Protein AF-0000000085150286 (afdb_homodimer)

Nearest PDB structures (foldseek):
  6x2l-assembly1_A  TM=8.738E-01  e=2.230E-13  Homo sapiens
  8oui-assembly1_A  TM=8.449E-01  e=4.323E-13  Homo sapiens
  8oui-assembly1_B  TM=8.282E-01  e=1.089E-11  Homo sapiens
  2nwl-assembly1_B  TM=5.508E-01  e=4.568E-12  Pyrococcus horikoshii
  7awq-assembly1_A  TM=5.172E-01  e=5.390E-12  Homo sapiens

Foldseek 3Di:
DVVLVVLCVLLVLQLVLQVVLLVLLAVPVVVLLVLQVLLVVLVVLCQQLLLLLLLLQLLLLLLVLLLCCLLPPLSVLLQVLQLVLQLVLLLLLLVLCVVPPLCVQAAQDDPDDLPQPPDPDPVDQLQADPDPVVSVHLLRVNVSSNVSNVNSNVLNVVPPVSVVVSVVSVVVNVVSLVSVVVSSVCSSSNLSSLSSNSSNPGDPVVVSSLVSLLVSLVVSLVCCLVVVLQVLLCLQPNPLSSVLLVVQLVQLLVVLLSNLALVSSLVSLLVSLVSSVAQNVLSVPNSVSLSQRRQNLQLNLQSSLLSNNCVNNVHDCDPVNSVVSSVLSNVLSRRLSVGVVSQLSSLSSSCSSSVHDPSCSSVSSSSCSVCSSSSRSSSNSVSSSSSSNSCRVQDRPDDRPDPPPPPPD/DVVLCVLCVLLVLQLVLQVVLLVLLAVPVVVLQVLQVLLVVLVVLCQQLLLLLLLLQLLLLLLVLLLCCLVPPLSVLLQVLQLVLQLVLLLLLLVLCVVPPLCVQAAQDDPDDLPQPPPPDPVPQQQADPDPVVSRGLLRVNVSSVVSNVNSNVLNVVPPVSVVVSVVSVVVNVVSLVSVVVSSVCSSSNLSSLSSNSSNPGDPCVVSSLVSLLVSLVVSLVCCLVVVLQVLLCLQPNPLSSVLLVVQLVQLLVVLLSNLALVSSLVSLLVSLVSSVAANVLSVPNSVQLSQRRQNLQLNLQSSLLSNNCVRNVHDCDPVNSVVSSVLSNCLSRRLRVGVVSQLSSLSSSCSSSVHDPSCSSVSSSSCSVCSSSSRSSSNSVSSSSSSNSCRVQDRPDDSPDPPPVPPD

Sequence (818 aa):
MLSSLRAYRSSIILLSALLLGGLFGGLFPEWAIKLKPIGQIFLNLLFMIIVPLVAVSVMSSIAHMTDLKKLGAILVSIMAVSIVMAIIPSVGVVLLALAYDPAQGVTLDLANTVDAASGSMDFVSLLTTNDFVGLLSKSNILALIIMSVIGGVAIGQSGEDGQRVGRMLDSLNTVIMKVISILMYVAPIGLGAYFAATMASQDTELMGTFARAVGLFFVAMAIYLTLGSTLYAWIGGGAQGVKRFWQHMLEPAVTALGTSSSLATLPVTIRSAAKMGLNEQIAEISLPLLVNLNKGGAAAITALKIVFIYSLLGLDFTTDVFMLTILISVLSAFVIGGVPGGAFLGEIFIVTTLGLPMEVIPILVVIGAITDAASTVVNVVHDLTATQIIERINGKNYIVATPTSRLQEMLSSLRAYRSSIILLSALLLGGLFGGLFPEWAIKLKPIGQIFLNLLFMIIVPLVAVSVMSSIAHMTDLKKLGAILVSIMAVSIVMAIIPSVGVVLLALAYDPAQGVTLDLANTVDAASGSMDFVSLLTTNDFVGLLSKSNILALIIMSVIGGVAIGQSGEDGQRVGRMLDSLNTVIMKVISILMYVAPIGLGAYFAATMASQDTELMGTFARAVGLFFVAMAIYLTLGSTLYAWIGGGAQGVKRFWQHMLEPAVTALGTSSSLATLPVTIRSAAKMGLNEQIAEISLPLLVNLNKGGAAAITALKIVFIYSLLGLDFTTDVFMLTILISVLSAFVIGGVPGGAFLGEIFIVTTLGLPMEVIPILVVIGAITDAASTVVNVVHDLTATQIIERINGKNYIVATPTSRLQE

Radius of gyration: 31.16 Å; Cα contacts (8 Å, |Δi|>4): 1294; chains: 2; bounding box: 70×87×64 Å

Structure (mmCIF, N/CA/C/O backbone):
data_AF-0000000085150286-model_v1
#
loop_
_entity.id
_entity.type
_entity.pdbx_description
1 polymer 'Sodium:dicarboxylate symporter'
#
loop_
_atom_site.group_PDB
_atom_site.id
_atom_site.type_symbol
_atom_site.label_atom_id
_atom_site.label_alt_id
_atom_site.label_comp_id
_atom_site.label_asym_id
_atom_site.label_entity_id
_atom_site.label_seq_id
_atom_site.pdbx_PDB_ins_code
_atom_site.Cartn_x
_atom_site.Cartn_y
_atom_site.Cartn_z
_atom_site.occupancy
_atom_site.B_iso_or_equiv
_atom_site.auth_seq_id
_atom_site.auth_comp_id
_atom_site.auth_asym_id
_atom_site.auth_atom_id
_atom_site.pdbx_PDB_model_num
ATOM 1 N N . MET A 1 1 ? -17.641 32.125 29.594 1 39.5 1 MET A N 1
ATOM 2 C CA . MET A 1 1 ? -16.203 32.438 29.578 1 39.5 1 MET A CA 1
ATOM 3 C C . MET A 1 1 ? -15.391 31.25 30.047 1 39.5 1 MET A C 1
ATOM 5 O O . MET A 1 1 ? -14.352 30.938 29.469 1 39.5 1 MET A O 1
ATOM 9 N N . LEU A 1 2 ? -15.953 30.609 31.156 1 46.12 2 LEU A N 1
ATOM 10 C CA . LEU A 1 2 ? -15.258 29.5 31.797 1 46.12 2 LEU A CA 1
ATOM 11 C C . LEU A 1 2 ? -15.328 28.234 30.938 1 46.12 2 LEU A C 1
ATOM 13 O O . LEU A 1 2 ? -14.375 27.453 30.891 1 46.12 2 LEU A O 1
ATOM 17 N N . SER A 1 3 ? -16.484 28.141 30.312 1 50.03 3 SER A N 1
ATOM 18 C CA . SER A 1 3 ? -16.672 26.953 29.484 1 50.03 3 SER A CA 1
ATOM 19 C C . SER A 1 3 ? -15.758 26.969 28.266 1 50.03 3 SER A C 1
ATOM 21 O O . SER A 1 3 ? -15.203 25.938 27.891 1 50.03 3 SER A O 1
ATOM 23 N N . SER A 1 4 ? -15.57 28.172 27.703 1 55.88 4 SER A N 1
ATOM 24 C CA . SER A 1 4 ? -14.641 28.344 26.594 1 55.88 4 SER A CA 1
ATOM 25 C C . SER A 1 4 ? -13.203 28.062 27.016 1 55.88 4 SER A C 1
ATOM 27 O O . SER A 1 4 ? -12.438 27.469 26.266 1 55.88 4 SER A O 1
ATOM 29 N N . LEU A 1 5 ? -12.977 28.453 28.219 1 59.66 5 LEU A N 1
ATOM 30 C CA . LEU A 1 5 ? -11.617 28.266 28.703 1 59.66 5 LEU A CA 1
ATOM 31 C C . LEU A 1 5 ? -11.32 26.781 28.891 1 59.66 5 LEU A C 1
ATOM 33 O O . LEU A 1 5 ? -10.164 26.344 28.75 1 59.66 5 LEU A O 1
ATOM 37 N N . ARG A 1 6 ? -12.281 26.047 29.172 1 61.69 6 ARG A N 1
ATOM 38 C CA . ARG A 1 6 ? -12.102 24.609 29.359 1 61.69 6 ARG A CA 1
ATOM 39 C C . ARG A 1 6 ? -11.695 23.938 28.047 1 61.69 6 ARG A C 1
ATOM 41 O O . ARG A 1 6 ? -10.875 23.016 28.047 1 61.69 6 ARG A O 1
ATOM 48 N N . ALA A 1 7 ? -12.188 24.656 27.062 1 69.06 7 ALA A N 1
ATOM 49 C CA . ALA A 1 7 ? -11.883 24.109 25.734 1 69.06 7 ALA A CA 1
ATOM 50 C C . ALA A 1 7 ? -10.438 24.406 25.344 1 69.06 7 ALA A C 1
ATOM 52 O O . ALA A 1 7 ? -9.82 23.625 24.609 1 69.06 7 ALA A O 1
ATOM 53 N N . TYR A 1 8 ? -9.891 25.438 25.969 1 73.94 8 TYR A N 1
ATOM 54 C CA . TYR A 1 8 ? -8.547 25.875 25.609 1 73.94 8 TYR A CA 1
ATOM 55 C C . TYR A 1 8 ? -7.527 25.453 26.656 1 73.94 8 TYR A C 1
ATOM 57 O O . TYR A 1 8 ? -6.332 25.703 26.516 1 73.94 8 TYR A O 1
ATOM 65 N N . ARG A 1 9 ? -7.93 24.859 27.656 1 78.31 9 ARG A N 1
ATOM 66 C CA . ARG A 1 9 ? -7.066 24.562 28.797 1 78.31 9 ARG A CA 1
ATOM 67 C C . ARG A 1 9 ? -5.824 23.797 28.359 1 78.31 9 ARG A C 1
ATOM 69 O O . ARG A 1 9 ? -4.703 24.172 28.703 1 78.31 9 ARG A O 1
ATOM 76 N N . SER A 1 10 ? -6.027 22.766 27.641 1 77.94 10 SER A N 1
ATOM 77 C CA . SER A 1 10 ? -4.895 21.938 27.203 1 77.94 10 SER A CA 1
ATOM 78 C C . SER A 1 10 ? -3.936 22.75 26.328 1 77.94 10 SER A C 1
ATOM 80 O O . SER A 1 10 ? -2.717 22.641 26.484 1 77.94 10 SER A O 1
ATOM 82 N N . SER A 1 11 ? -4.473 23.531 25.453 1 78.44 11 SER A N 1
ATOM 83 C CA . SER A 1 11 ? -3.645 24.328 24.562 1 78.44 11 SER A CA 1
ATOM 84 C C . SER A 1 11 ? -2.879 25.391 25.328 1 78.44 11 SER A C 1
ATOM 86 O O . SER A 1 11 ? -1.709 25.656 25.047 1 78.44 11 SER A O 1
ATOM 88 N N . ILE A 1 12 ? -3.547 26 26.281 1 84.94 12 ILE A N 1
ATOM 89 C CA . ILE A 1 12 ? -2.918 27.031 27.078 1 84.94 12 ILE A CA 1
ATOM 90 C C . ILE A 1 12 ? -1.789 26.438 27.922 1 84.94 12 ILE A C 1
ATOM 92 O O . ILE A 1 12 ? -0.708 27.016 28.031 1 84.94 12 ILE A O 1
ATOM 96 N N . ILE A 1 13 ? -2.078 25.312 28.453 1 87.19 13 ILE A N 1
ATOM 97 C CA . ILE A 1 13 ? -1.061 24.641 29.25 1 87.19 13 ILE A CA 1
ATOM 98 C C . ILE A 1 13 ? 0.147 24.312 28.375 1 87.19 13 ILE A C 1
ATOM 100 O O . ILE A 1 13 ? 1.29 24.562 28.766 1 87.19 13 ILE A O 1
ATOM 104 N N . LEU A 1 14 ? -0.118 23.812 27.234 1 85.75 14 LEU A N 1
ATOM 105 C CA . LEU A 1 14 ? 0.96 23.453 26.312 1 85.75 14 LEU A CA 1
ATOM 106 C C . LEU A 1 14 ? 1.746 24.703 25.906 1 85.75 14 LEU A C 1
ATOM 108 O O . LEU A 1 14 ? 2.979 24.688 25.906 1 85.75 14 LEU A O 1
ATOM 112 N N . LEU A 1 15 ? 1.05 25.719 25.547 1 86.38 15 LEU A N 1
ATOM 113 C CA . LEU A 1 15 ? 1.698 26.953 25.109 1 86.38 15 LEU A CA 1
ATOM 114 C C . LEU A 1 15 ? 2.516 27.562 26.25 1 86.38 15 LEU A C 1
ATOM 116 O O . LEU A 1 15 ? 3.625 28.062 26.016 1 86.38 15 LEU A O 1
ATOM 120 N N . SER A 1 16 ? 1.929 27.516 27.359 1 90.5 16 SER A N 1
ATOM 121 C CA . SER A 1 16 ? 2.652 28.047 28.516 1 90.5 16 SER A CA 1
ATOM 122 C C . SER A 1 16 ? 3.922 27.234 28.781 1 90.5 16 SER A C 1
ATOM 124 O O . SER A 1 16 ? 4.969 27.812 29.094 1 90.5 16 SER A O 1
ATOM 126 N N . ALA A 1 17 ? 3.783 25.984 28.688 1 91.56 17 ALA A N 1
ATOM 127 C CA . ALA A 1 17 ? 4.945 25.125 28.891 1 91.56 17 ALA A CA 1
ATOM 128 C C . ALA A 1 17 ? 6.035 25.422 27.859 1 91.56 17 ALA A C 1
ATOM 130 O O . ALA A 1 17 ? 7.219 25.453 28.203 1 91.56 17 ALA A O 1
ATOM 131 N N . LEU A 1 18 ? 5.672 25.641 26.688 1 88.88 18 LEU A N 1
ATOM 132 C CA . LEU A 1 18 ? 6.625 25.938 25.625 1 88.88 18 LEU A CA 1
ATOM 133 C C . LEU A 1 18 ? 7.266 27.312 25.844 1 88.88 18 LEU A C 1
ATOM 135 O O . LEU A 1 18 ? 8.477 27.469 25.672 1 88.88 18 LEU A O 1
ATOM 139 N N . LEU A 1 19 ? 6.445 28.25 26.203 1 88.44 19 LEU A N 1
ATOM 140 C CA . LEU A 1 19 ? 6.965 29.594 26.453 1 88.44 19 LEU A CA 1
ATOM 141 C C . LEU A 1 19 ? 7.918 29.594 27.641 1 88.44 19 LEU A C 1
ATOM 143 O O . LEU A 1 19 ? 8.992 30.188 27.594 1 88.44 19 LEU A O 1
ATOM 147 N N . LEU A 1 20 ? 7.496 28.938 28.688 1 92.69 20 LEU A N 1
ATOM 148 C CA . LEU A 1 20 ? 8.359 28.828 29.859 1 92.69 20 LEU A CA 1
ATOM 149 C C . LEU A 1 20 ? 9.641 28.078 29.531 1 92.69 20 LEU A C 1
ATOM 151 O O . LEU A 1 20 ? 10.719 28.453 30 1 92.69 20 LEU A O 1
ATOM 155 N N . GLY A 1 21 ? 9.5 27.016 28.828 1 91.38 21 GLY A N 1
ATOM 156 C CA . GLY A 1 21 ? 10.688 26.297 28.375 1 91.38 21 GLY A CA 1
ATOM 157 C C . GLY A 1 21 ? 11.625 27.156 27.547 1 91.38 21 GLY A C 1
ATOM 158 O O . GLY A 1 21 ? 12.836 27.172 27.797 1 91.38 21 GLY A O 1
ATOM 159 N N . GLY A 1 22 ? 11.07 27.844 26.594 1 89.06 22 GLY A N 1
ATOM 160 C CA . GLY A 1 22 ? 11.875 28.75 25.781 1 89.06 22 GLY A CA 1
ATOM 161 C C . GLY A 1 22 ? 12.586 29.812 26.609 1 89.06 22 GLY A C 1
ATOM 162 O O . GLY A 1 22 ? 13.773 30.078 26.406 1 89.06 22 GLY A O 1
ATOM 163 N N . LEU A 1 23 ? 11.867 30.391 27.516 1 90.62 23 LEU A N 1
ATOM 164 C CA . LEU A 1 23 ? 12.453 31.391 28.391 1 90.62 23 LEU A CA 1
ATOM 165 C C . LEU A 1 23 ? 13.555 30.766 29.25 1 90.62 23 LEU A C 1
ATOM 167 O O . LEU A 1 23 ? 14.609 31.375 29.438 1 90.62 23 LEU A O 1
ATOM 171 N N . PHE A 1 24 ? 13.281 29.641 29.781 1 92.25 24 PHE A N 1
ATOM 172 C CA . PHE A 1 24 ? 14.266 28.938 30.594 1 92.25 24 PHE A CA 1
ATOM 173 C C . PHE A 1 24 ? 15.523 28.641 29.797 1 92.25 24 PHE A C 1
ATOM 175 O O . PHE A 1 24 ? 16.641 28.766 30.297 1 92.25 24 PHE A O 1
ATOM 182 N N . GLY A 1 25 ? 15.359 28.188 28.609 1 91.56 25 GLY A N 1
ATOM 183 C CA . GLY A 1 25 ? 16.5 27.922 27.734 1 91.56 25 GLY A CA 1
ATOM 184 C C . GLY A 1 25 ? 17.344 29.156 27.469 1 91.56 25 GLY A C 1
ATOM 185 O O . GLY A 1 25 ? 18.578 29.078 27.5 1 91.56 25 GLY A O 1
ATOM 186 N N . GLY A 1 26 ? 16.703 30.281 27.219 1 87.88 26 GLY A N 1
ATOM 187 C CA . GLY A 1 26 ? 17.422 31.516 26.984 1 87.88 26 GLY A CA 1
ATOM 188 C C . GLY A 1 26 ? 18.109 32.062 28.219 1 87.88 26 GLY A C 1
ATOM 189 O O . GLY A 1 26 ? 19.234 32.562 28.141 1 87.88 26 GLY A O 1
ATOM 190 N N . LEU A 1 27 ? 17.484 31.922 29.406 1 91.75 27 LEU A N 1
ATOM 191 C CA . LEU A 1 27 ? 17.984 32.5 30.641 1 91.75 27 LEU A CA 1
ATOM 192 C C . LEU A 1 27 ? 19 31.594 31.312 1 91.75 27 LEU A C 1
ATOM 194 O O . LEU A 1 27 ? 19.953 32.062 31.953 1 91.75 27 LEU A O 1
ATOM 198 N N . PHE A 1 28 ? 18.781 30.281 31.234 1 93.38 28 PHE A N 1
ATOM 199 C CA . PHE A 1 28 ? 19.656 29.297 31.891 1 93.38 28 PHE A CA 1
ATOM 200 C C . PHE A 1 28 ? 20.078 28.219 30.906 1 93.38 28 PHE A C 1
ATOM 202 O O . PHE A 1 28 ? 19.766 27.031 31.094 1 93.38 28 PHE A O 1
ATOM 209 N N . PRO A 1 29 ? 20.875 28.516 29.984 1 92.06 29 PRO A N 1
ATOM 210 C CA . PRO A 1 29 ? 21.234 27.594 28.891 1 92.06 29 PRO A CA 1
ATOM 211 C C . PRO A 1 29 ? 21.922 26.328 29.406 1 92.06 29 PRO A C 1
ATOM 213 O O . PRO A 1 29 ? 21.641 25.234 28.906 1 92.06 29 PRO A O 1
ATOM 216 N N . GLU A 1 30 ? 22.781 26.359 30.406 1 93.38 30 GLU A N 1
ATOM 217 C CA . GLU A 1 30 ? 23.531 25.203 30.906 1 93.38 30 GLU A CA 1
ATOM 218 C C . GLU A 1 30 ? 22.594 24.172 31.531 1 93.38 30 GLU A C 1
ATOM 220 O O . GLU A 1 30 ? 22.797 22.969 31.375 1 93.38 30 GLU A O 1
ATOM 225 N N . TRP A 1 31 ? 21.562 24.641 32.156 1 94.44 31 TRP A N 1
ATOM 226 C CA . TRP A 1 31 ? 20.609 23.75 32.781 1 94.44 31 TRP A CA 1
ATOM 227 C C . TRP A 1 31 ? 19.594 23.234 31.766 1 94.44 31 TRP A C 1
ATOM 229 O O . TRP A 1 31 ? 19.141 22.094 31.859 1 94.44 31 TRP A O 1
ATOM 239 N N . ALA A 1 32 ? 19.297 24.062 30.875 1 94.25 32 ALA A N 1
ATOM 240 C CA . ALA A 1 32 ? 18.266 23.734 29.891 1 94.25 32 ALA A CA 1
ATOM 241 C C . ALA A 1 32 ? 18.719 22.594 28.984 1 94.25 32 ALA A C 1
ATOM 243 O O . ALA A 1 32 ? 17.906 21.734 28.609 1 94.25 32 ALA A O 1
ATOM 244 N N . ILE A 1 33 ? 20 22.547 28.688 1 92.38 33 ILE A N 1
ATOM 245 C CA . ILE A 1 33 ? 20.531 21.531 27.797 1 92.38 33 ILE A CA 1
ATOM 246 C C . ILE A 1 33 ? 20.375 20.156 28.422 1 92.38 33 ILE A C 1
ATOM 248 O O . ILE A 1 33 ? 20.141 19.156 27.734 1 92.38 33 ILE A O 1
ATOM 252 N N . LYS A 1 34 ? 20.328 20.094 29.734 1 94.5 34 LYS A N 1
ATOM 253 C CA . LYS A 1 34 ? 20.234 18.844 30.469 1 94.5 34 LYS A CA 1
ATOM 254 C C . LYS A 1 34 ? 18.812 18.266 30.391 1 94.5 34 LYS A C 1
ATOM 256 O O . LYS A 1 34 ? 18.609 17.094 30.688 1 94.5 34 LYS A O 1
ATOM 261 N N . LEU A 1 35 ? 17.906 19 29.938 1 94.88 35 LEU A N 1
ATOM 262 C CA . LEU A 1 35 ? 16.516 18.578 29.859 1 94.88 35 LEU A CA 1
ATOM 263 C C . LEU A 1 35 ? 16.25 17.875 28.531 1 94.88 35 LEU A C 1
ATOM 265 O O . LEU A 1 35 ? 15.172 17.281 28.344 1 94.88 35 LEU A O 1
ATOM 269 N N . LYS A 1 36 ? 17.234 17.781 27.672 1 92.06 36 LYS A N 1
ATOM 270 C CA . LYS A 1 36 ? 17.062 17.266 26.312 1 92.06 36 LYS A CA 1
ATOM 271 C C . LYS A 1 36 ? 16.578 15.82 26.328 1 92.06 36 LYS A C 1
ATOM 273 O O . LYS A 1 36 ? 15.672 15.461 25.578 1 92.06 36 LYS A O 1
ATOM 278 N N . PRO A 1 37 ? 17.125 14.953 27.266 1 95.12 37 PRO A N 1
ATOM 279 C CA . PRO A 1 37 ? 16.672 13.562 27.25 1 95.12 37 PRO A CA 1
ATOM 280 C C . PRO A 1 37 ? 15.18 13.438 27.562 1 95.12 37 PRO A C 1
ATOM 282 O O . PRO A 1 37 ? 14.508 12.57 27 1 95.12 37 PRO A O 1
ATOM 285 N N . ILE A 1 38 ? 14.672 14.266 28.422 1 95.19 38 ILE A N 1
ATOM 286 C CA . ILE A 1 38 ? 13.258 14.234 28.75 1 95.19 38 ILE A CA 1
ATOM 287 C C . ILE A 1 38 ? 12.422 14.578 27.516 1 95.19 38 ILE A C 1
ATOM 289 O O . ILE A 1 38 ? 11.445 13.898 27.219 1 95.19 38 ILE A O 1
ATOM 293 N N . GLY A 1 39 ? 12.867 15.578 26.828 1 92.88 39 GLY A N 1
ATOM 294 C CA . GLY A 1 39 ? 12.188 15.961 25.609 1 92.88 39 GLY A CA 1
ATOM 295 C C . GLY A 1 39 ? 12.297 14.922 24.5 1 92.88 39 GLY A C 1
ATOM 296 O O . GLY A 1 39 ? 11.328 14.648 23.797 1 92.88 39 GLY A O 1
ATOM 297 N N . GLN A 1 40 ? 13.461 14.305 24.438 1 92.56 40 GLN A N 1
ATOM 298 C CA . GLN A 1 40 ? 13.703 13.297 23.406 1 92.56 40 GLN A CA 1
ATOM 299 C C . GLN A 1 40 ? 12.852 12.055 23.641 1 92.56 40 GLN A C 1
ATOM 301 O O . GLN A 1 40 ? 12.359 11.445 22.688 1 92.56 40 GLN A O 1
ATOM 306 N N . ILE A 1 41 ? 12.695 11.664 24.859 1 95.06 41 ILE A N 1
ATOM 307 C CA . ILE A 1 41 ? 11.852 10.516 25.188 1 95.06 41 ILE A CA 1
ATOM 308 C C . ILE A 1 41 ? 10.422 10.773 24.734 1 95.06 41 ILE A C 1
ATOM 310 O O . ILE A 1 41 ? 9.797 9.914 24.109 1 95.06 41 ILE A O 1
ATOM 314 N N . PHE A 1 42 ? 9.961 11.938 25.016 1 91.56 42 PHE A N 1
ATOM 315 C CA . PHE A 1 42 ? 8.594 12.266 24.609 1 91.56 42 PHE A CA 1
ATOM 316 C C . PHE A 1 42 ? 8.453 12.234 23.094 1 91.56 42 PHE A C 1
ATOM 318 O O . PHE A 1 42 ? 7.496 11.664 22.578 1 91.56 42 PHE A O 1
ATOM 325 N N . LEU A 1 43 ? 9.383 12.781 22.375 1 88.88 43 LEU A N 1
ATOM 326 C CA . LEU A 1 43 ? 9.328 12.773 20.922 1 88.88 43 LEU A CA 1
ATOM 327 C C . LEU A 1 43 ? 9.367 11.344 20.375 1 88.88 43 LEU A C 1
ATOM 329 O O . LEU A 1 43 ? 8.641 11.008 19.438 1 88.88 43 LEU A O 1
ATOM 333 N N . ASN A 1 44 ? 10.219 10.562 21.062 1 91.88 44 ASN A N 1
ATOM 334 C CA . ASN A 1 44 ? 10.328 9.172 20.609 1 91.88 44 ASN A CA 1
ATOM 335 C C . ASN A 1 44 ? 9.023 8.414 20.812 1 91.88 44 ASN A C 1
ATOM 337 O O . ASN A 1 44 ? 8.656 7.574 19.984 1 91.88 44 ASN A O 1
ATOM 341 N N . LEU A 1 45 ? 8.398 8.664 21.891 1 91.12 45 LEU A N 1
ATOM 342 C CA . LEU A 1 45 ? 7.102 8.031 22.125 1 91.12 45 LEU A CA 1
ATOM 343 C C . LEU A 1 45 ? 6.125 8.367 21 1 91.12 45 LEU A C 1
ATOM 345 O O . LEU A 1 45 ? 5.379 7.504 20.547 1 91.12 45 LEU A O 1
ATOM 349 N N . LEU A 1 46 ? 6.172 9.531 20.516 1 87.12 46 LEU A N 1
ATOM 350 C CA . LEU A 1 46 ? 5.293 9.945 19.438 1 87.12 46 LEU A CA 1
ATOM 351 C C . LEU A 1 46 ? 5.711 9.297 18.109 1 87.12 46 LEU A C 1
ATOM 353 O O . LEU A 1 46 ? 4.855 8.891 17.328 1 87.12 46 LEU A O 1
ATOM 357 N N . PHE A 1 47 ? 7.004 9.234 17.938 1 89.38 47 PHE A N 1
ATOM 358 C CA . PHE A 1 47 ? 7.516 8.609 16.719 1 89.38 47 PHE A CA 1
ATOM 359 C C . PHE A 1 47 ? 7.125 7.137 16.656 1 89.38 47 PHE A C 1
ATOM 361 O O . PHE A 1 47 ? 6.859 6.598 15.586 1 89.38 47 PHE A O 1
ATOM 368 N N . MET A 1 48 ? 7.023 6.535 17.828 1 92.19 48 MET A N 1
ATOM 369 C CA . MET A 1 48 ? 6.73 5.105 17.891 1 92.19 48 MET A CA 1
ATOM 370 C C . MET A 1 48 ? 5.285 4.824 17.5 1 92.19 48 MET A C 1
ATOM 372 O O . MET A 1 48 ? 4.965 3.727 17.047 1 92.19 48 MET A O 1
ATOM 376 N N . ILE A 1 49 ? 4.453 5.754 17.531 1 90.31 49 ILE A N 1
ATOM 377 C CA . ILE A 1 49 ? 3.041 5.477 17.297 1 90.31 49 ILE A CA 1
ATOM 378 C C . ILE A 1 49 ? 2.605 6.07 15.969 1 90.31 49 ILE A C 1
ATOM 380 O O . ILE A 1 49 ? 1.527 5.754 15.461 1 90.31 49 ILE A O 1
ATOM 384 N N . ILE A 1 50 ? 3.406 6.852 15.312 1 87.75 50 ILE A N 1
ATOM 385 C CA . ILE A 1 50 ? 2.971 7.676 14.188 1 87.75 50 ILE A CA 1
ATOM 386 C C . ILE A 1 50 ? 2.596 6.785 13.008 1 87.75 50 ILE A C 1
ATOM 388 O O . ILE A 1 50 ? 1.624 7.062 12.297 1 87.75 50 ILE A O 1
ATOM 392 N N . VAL A 1 51 ? 3.305 5.73 12.766 1 92.31 51 VAL A N 1
ATOM 393 C CA . VAL A 1 51 ? 3.08 4.879 11.602 1 92.31 51 VAL A CA 1
ATOM 394 C C . VAL A 1 51 ? 1.717 4.199 11.711 1 92.31 51 VAL A C 1
ATOM 396 O O . VAL A 1 51 ? 0.875 4.328 10.82 1 92.31 51 VAL A O 1
ATOM 399 N N . PRO A 1 52 ? 1.432 3.473 12.828 1 93.31 52 PRO A N 1
ATOM 400 C CA . PRO A 1 52 ? 0.093 2.887 12.93 1 93.31 52 PRO A CA 1
ATOM 401 C C . PRO A 1 52 ? -1.011 3.941 12.961 1 93.31 52 PRO A C 1
ATOM 403 O O . PRO A 1 52 ? -2.109 3.707 12.453 1 93.31 52 PRO A O 1
ATOM 406 N N . LEU A 1 53 ? -0.718 5 13.531 1 87.81 53 LEU A N 1
ATOM 407 C CA . LEU A 1 53 ? -1.702 6.074 13.594 1 87.81 53 LEU A CA 1
ATOM 408 C C . LEU A 1 53 ? -2.088 6.535 12.195 1 87.81 53 LEU A C 1
ATOM 410 O O . LEU A 1 53 ? -3.273 6.594 11.859 1 87.81 53 LEU A O 1
ATOM 414 N N . VAL A 1 54 ? -1.083 6.875 11.375 1 86.38 54 VAL A N 1
ATOM 415 C CA . VAL A 1 54 ? -1.325 7.391 10.031 1 86.38 54 VAL A CA 1
ATOM 416 C C . VAL A 1 54 ? -1.987 6.312 9.18 1 86.38 54 VAL A C 1
ATOM 418 O O . VAL A 1 54 ? -2.99 6.57 8.508 1 86.38 54 VAL A O 1
ATOM 421 N N . ALA A 1 55 ? -1.496 5.109 9.227 1 92.38 55 ALA A N 1
ATOM 422 C CA . ALA A 1 55 ? -2.008 4.02 8.398 1 92.38 55 ALA A CA 1
ATOM 423 C C . ALA A 1 55 ? -3.475 3.734 8.719 1 92.38 55 ALA A C 1
ATOM 425 O O . ALA A 1 55 ? -4.32 3.73 7.816 1 92.38 55 ALA A O 1
ATOM 426 N N . VAL A 1 56 ? -3.793 3.555 9.992 1 91.44 56 VAL A N 1
ATOM 427 C CA . VAL A 1 56 ? -5.133 3.156 10.414 1 91.44 56 VAL A CA 1
ATOM 428 C C . VAL A 1 56 ? -6.102 4.32 10.227 1 91.44 56 VAL A C 1
ATOM 430 O O . VAL A 1 56 ? -7.207 4.137 9.703 1 91.44 56 VAL A O 1
ATOM 433 N N . SER A 1 57 ? -5.699 5.434 10.547 1 84.69 57 SER A N 1
ATOM 434 C CA . SER A 1 57 ? -6.586 6.594 10.484 1 84.69 57 SER A CA 1
ATOM 435 C C . SER A 1 57 ? -6.926 6.949 9.039 1 84.69 57 SER A C 1
ATOM 437 O O . SER A 1 57 ? -8.086 7.203 8.711 1 84.69 57 SER A O 1
ATOM 439 N N . VAL A 1 58 ? -5.91 7.016 8.211 1 84.25 58 VAL A N 1
ATOM 440 C CA . VAL A 1 58 ? -6.129 7.383 6.816 1 84.25 58 VAL A CA 1
ATOM 441 C C . VAL A 1 58 ? -6.965 6.309 6.121 1 84.25 58 VAL A C 1
ATOM 443 O O . VAL A 1 58 ? -7.938 6.621 5.434 1 84.25 58 VAL A O 1
ATOM 446 N N . MET A 1 59 ? -6.602 5.082 6.316 1 91 59 MET A N 1
ATOM 447 C CA . MET A 1 59 ? -7.344 3.992 5.688 1 91 59 MET A CA 1
ATOM 448 C C . MET A 1 59 ? -8.797 3.992 6.141 1 91 59 MET A C 1
ATOM 450 O O . MET A 1 59 ? -9.711 3.82 5.328 1 91 59 MET A O 1
ATOM 454 N N . SER A 1 60 ? -8.992 4.133 7.453 1 88.06 60 SER A N 1
ATOM 455 C CA . SER A 1 60 ? -10.344 4.164 8.008 1 88.06 60 SER A CA 1
ATOM 456 C C . SER A 1 60 ? -11.141 5.34 7.449 1 88.06 60 SER A C 1
ATOM 458 O O . SER A 1 60 ? -12.305 5.188 7.078 1 88.06 60 SER A O 1
ATOM 460 N N . SER A 1 61 ? -10.555 6.445 7.383 1 79.5 61 SER A N 1
ATOM 461 C CA . SER A 1 61 ? -11.219 7.645 6.887 1 79.5 61 SER A CA 1
ATOM 462 C C . SER A 1 61 ? -11.625 7.492 5.426 1 79.5 61 SER A C 1
ATOM 464 O O . SER A 1 61 ? -12.75 7.824 5.047 1 79.5 61 SER A O 1
ATOM 466 N N . ILE A 1 62 ? -10.75 6.992 4.59 1 82.5 62 ILE A N 1
ATOM 467 C CA . ILE A 1 62 ? -11.008 6.84 3.164 1 82.5 62 ILE A CA 1
ATOM 468 C C . ILE A 1 62 ? -12.055 5.75 2.945 1 82.5 62 ILE A C 1
ATOM 470 O O . ILE A 1 62 ? -12.922 5.879 2.08 1 82.5 62 ILE A O 1
ATOM 474 N N . ALA A 1 63 ? -11.938 4.699 3.727 1 86.81 63 ALA A N 1
ATOM 475 C CA . ALA A 1 63 ? -12.906 3.609 3.613 1 86.81 63 ALA A CA 1
ATOM 476 C C . ALA A 1 63 ? -14.32 4.105 3.879 1 86.81 63 ALA A C 1
ATOM 478 O O . ALA A 1 63 ? -15.266 3.701 3.197 1 86.81 63 ALA A O 1
ATOM 479 N N . HIS A 1 64 ? -14.484 4.93 4.762 1 78.31 64 HIS A N 1
ATOM 480 C CA . HIS A 1 64 ? -15.789 5.473 5.121 1 78.31 64 HIS A CA 1
ATOM 481 C C . HIS A 1 64 ? -16.328 6.383 4.02 1 78.31 64 HIS A C 1
ATOM 483 O O . HIS A 1 64 ? -17.547 6.449 3.805 1 78.31 64 HIS A O 1
ATOM 489 N N . MET A 1 65 ? -15.453 6.988 3.359 1 73.06 65 MET A N 1
ATOM 490 C CA . MET A 1 65 ? -15.852 7.891 2.283 1 73.06 65 MET A CA 1
ATOM 491 C C . MET A 1 65 ? -16.359 7.105 1.078 1 73.06 65 MET A C 1
ATOM 493 O O . MET A 1 65 ? -17.297 7.543 0.397 1 73.06 65 MET A O 1
ATOM 497 N N . THR A 1 66 ? -15.758 5.961 0.809 1 64.62 66 THR A N 1
ATOM 498 C CA . THR A 1 66 ? -16.125 5.148 -0.345 1 64.62 66 THR A CA 1
ATOM 499 C C . THR A 1 66 ? -17.484 4.492 -0.128 1 64.62 66 THR A C 1
ATOM 501 O O . THR A 1 66 ? -18.25 4.285 -1.081 1 64.62 66 THR A O 1
ATOM 504 N N . ASP A 1 67 ? -17.703 4.176 1.07 1 62.06 67 ASP A N 1
ATOM 505 C CA . ASP A 1 67 ? -19.031 3.635 1.383 1 62.06 67 ASP A CA 1
ATOM 506 C C . ASP A 1 67 ? -20.125 4.625 1.01 1 62.06 67 ASP A C 1
ATOM 508 O O . ASP A 1 67 ? -21.25 4.227 0.714 1 62.06 67 ASP A O 1
ATOM 512 N N . LEU A 1 68 ? -19.625 5.828 0.942 1 59.91 68 LEU A N 1
ATOM 513 C CA . LEU A 1 68 ? -20.578 6.898 0.646 1 59.91 68 LEU A CA 1
ATOM 514 C C . LEU A 1 68 ? -20.734 7.086 -0.859 1 59.91 68 LEU A C 1
ATOM 516 O O . LEU A 1 68 ? -21.578 7.863 -1.308 1 59.91 68 LEU A O 1
ATOM 520 N N . LYS A 1 69 ? -19.781 6.48 -1.572 1 58.59 69 LYS A N 1
ATOM 521 C CA . LYS A 1 69 ? -19.797 6.613 -3.025 1 58.59 69 LYS A CA 1
ATOM 522 C C . LYS A 1 69 ? -21.172 6.293 -3.596 1 58.59 69 LYS A C 1
ATOM 524 O O . LYS A 1 69 ? -21.547 6.781 -4.668 1 58.59 69 LYS A O 1
ATOM 529 N N . LYS A 1 70 ? -21.891 5.574 -2.709 1 56.5 70 LYS A N 1
ATOM 530 C CA . LYS A 1 70 ? -23.281 5.469 -3.158 1 56.5 70 LYS A CA 1
ATOM 531 C C . LYS A 1 70 ? -23.922 6.848 -3.316 1 56.5 70 LYS A C 1
ATOM 533 O O . LYS A 1 70 ? -24.953 6.988 -3.975 1 56.5 70 LYS A O 1
ATOM 538 N N . LEU A 1 71 ? -23.219 7.719 -2.697 1 60.09 71 LEU A N 1
ATOM 539 C CA . LEU A 1 71 ? -23.734 9.078 -2.795 1 60.09 71 LEU A CA 1
ATOM 540 C C . LEU A 1 71 ? -23.328 9.719 -4.121 1 60.09 71 LEU A C 1
ATOM 542 O O . LEU A 1 71 ? -23.781 10.812 -4.453 1 60.09 71 LEU A O 1
ATOM 546 N N . GLY A 1 72 ? -22.547 8.93 -4.969 1 66.12 72 GLY A N 1
ATOM 547 C CA . GLY A 1 72 ? -22.281 9.242 -6.363 1 66.12 72 GLY A CA 1
ATOM 548 C C . GLY A 1 72 ? -21.562 10.562 -6.555 1 66.12 72 GLY A C 1
ATOM 549 O O . GLY A 1 72 ? -20.469 10.758 -6.031 1 66.12 72 GLY A O 1
ATOM 550 N N . ALA A 1 73 ? -22.234 11.531 -7.168 1 74.25 73 ALA A N 1
ATOM 551 C CA . ALA A 1 73 ? -21.75 12.789 -7.73 1 74.25 73 ALA A CA 1
ATOM 552 C C . ALA A 1 73 ? -21.5 13.82 -6.637 1 74.25 73 ALA A C 1
ATOM 554 O O . ALA A 1 73 ? -20.562 14.617 -6.734 1 74.25 73 ALA A O 1
ATOM 555 N N . ILE A 1 74 ? -22.141 13.727 -5.508 1 84.62 74 ILE A N 1
ATOM 556 C CA . ILE A 1 74 ? -22.016 14.75 -4.477 1 84.62 74 ILE A CA 1
ATOM 557 C C . ILE A 1 74 ? -20.672 14.578 -3.754 1 84.62 74 ILE A C 1
ATOM 559 O O . ILE A 1 74 ? -20.047 15.562 -3.359 1 84.62 74 ILE A O 1
ATOM 563 N N . LEU A 1 75 ? -20.297 13.367 -3.613 1 84.19 75 LEU A N 1
ATOM 564 C CA . LEU A 1 75 ? -19.016 13.117 -2.949 1 84.19 75 LEU A CA 1
ATOM 565 C C . LEU A 1 75 ? -17.859 13.664 -3.777 1 84.19 75 LEU A C 1
ATOM 567 O O . LEU A 1 75 ? -16.891 14.195 -3.227 1 84.19 75 LEU A O 1
ATOM 571 N N . VAL A 1 76 ? -17.953 13.5 -4.973 1 84.88 76 VAL A N 1
ATOM 572 C CA . VAL A 1 76 ? -16.922 14.008 -5.871 1 84.88 76 VAL A CA 1
ATOM 573 C C . VAL A 1 76 ? -16.844 15.531 -5.75 1 84.88 76 VAL A C 1
ATOM 575 O O . VAL A 1 76 ? -15.742 16.094 -5.734 1 84.88 76 VAL A O 1
ATOM 578 N N . SER A 1 77 ? -17.984 16.109 -5.691 1 91.62 77 SER A N 1
ATOM 579 C CA . SER A 1 77 ? -18 17.562 -5.547 1 91.62 77 SER A CA 1
ATOM 580 C C . SER A 1 77 ? -17.406 18 -4.215 1 91.62 77 SER A C 1
ATOM 582 O O . SER A 1 77 ? -16.688 19 -4.148 1 91.62 77 SER A O 1
ATOM 584 N N . ILE A 1 78 ? -17.719 17.25 -3.182 1 91.19 78 ILE A N 1
ATOM 585 C CA . ILE A 1 78 ? -17.203 17.562 -1.854 1 91.19 78 ILE A CA 1
ATOM 586 C C . ILE A 1 78 ? -15.68 17.469 -1.861 1 91.19 78 ILE A C 1
ATOM 588 O O . ILE A 1 78 ? -14.992 18.391 -1.388 1 91.19 78 ILE A O 1
ATOM 592 N N . MET A 1 79 ? -15.164 16.5 -2.439 1 88.06 79 MET A N 1
ATOM 593 C CA . MET A 1 79 ? -13.719 16.281 -2.484 1 88.06 79 MET A CA 1
ATOM 594 C C . MET A 1 79 ? -13.039 17.359 -3.324 1 88.06 79 MET A C 1
ATOM 596 O O . MET A 1 79 ? -12.031 17.938 -2.906 1 88.06 79 MET A O 1
ATOM 600 N N . ALA A 1 80 ? -13.586 17.625 -4.438 1 91.69 80 ALA A N 1
ATOM 601 C CA . ALA A 1 80 ? -13 18.594 -5.352 1 91.69 80 ALA A CA 1
ATOM 602 C C . ALA A 1 80 ? -12.953 19.984 -4.715 1 91.69 80 ALA A C 1
ATOM 604 O O . ALA A 1 80 ? -11.922 20.672 -4.77 1 91.69 80 ALA A O 1
ATOM 605 N N . VAL A 1 81 ? -14.031 20.359 -4.145 1 95.38 81 VAL A N 1
ATOM 606 C CA . VAL A 1 81 ? -14.125 21.672 -3.514 1 95.38 81 VAL A CA 1
ATOM 607 C C . VAL A 1 81 ? -13.148 21.75 -2.344 1 95.38 81 VAL A C 1
ATOM 609 O O . VAL A 1 81 ? -12.469 22.766 -2.16 1 95.38 81 VAL A O 1
ATOM 612 N N . SER A 1 82 ? -13.086 20.672 -1.571 1 93.81 82 SER A N 1
ATOM 613 C CA . SER A 1 82 ? -12.195 20.641 -0.412 1 93.81 82 SER A CA 1
ATOM 614 C C . SER A 1 82 ? -10.734 20.766 -0.83 1 93.81 82 SER A C 1
ATOM 616 O O . SER A 1 82 ? -9.953 21.453 -0.182 1 93.81 82 SER A O 1
ATOM 618 N N . ILE A 1 83 ? -10.375 20.125 -1.837 1 93.12 83 ILE A N 1
ATOM 619 C CA . ILE A 1 83 ? -9 20.156 -2.316 1 93.12 83 ILE A CA 1
ATOM 620 C C . ILE A 1 83 ? -8.641 21.562 -2.793 1 93.12 83 ILE A C 1
ATOM 622 O O . ILE A 1 83 ? -7.586 22.094 -2.441 1 93.12 83 ILE A O 1
ATOM 626 N N . VAL A 1 84 ? -9.484 22.156 -3.555 1 95.88 84 VAL A N 1
ATOM 627 C CA . VAL A 1 84 ? -9.25 23.484 -4.082 1 95.88 84 VAL A CA 1
ATOM 628 C C . VAL A 1 84 ? -9.148 24.484 -2.93 1 95.88 84 VAL A C 1
ATOM 630 O O . VAL A 1 84 ? -8.289 25.375 -2.939 1 95.88 84 VAL A O 1
ATOM 633 N N . MET A 1 85 ? -9.984 24.297 -1.955 1 96.38 85 MET A N 1
ATOM 634 C CA . MET A 1 85 ? -10.016 25.219 -0.82 1 96.38 85 MET A CA 1
ATOM 635 C C . MET A 1 85 ? -8.844 24.953 0.123 1 96.38 85 MET A C 1
ATOM 637 O O . MET A 1 85 ? -8.609 25.734 1.048 1 96.38 85 MET A O 1
ATOM 641 N N . ALA A 1 86 ? -8.156 23.891 -0.051 1 95 86 ALA A N 1
ATOM 642 C CA . ALA A 1 86 ? -6.898 23.688 0.661 1 95 86 ALA A CA 1
ATOM 643 C C . ALA A 1 86 ? -5.727 24.281 -0.11 1 95 86 ALA A C 1
ATOM 645 O O . ALA A 1 86 ? -4.812 24.859 0.486 1 95 86 ALA A O 1
ATOM 646 N N . ILE A 1 87 ? -5.793 24.25 -1.422 1 96.94 87 ILE A N 1
ATOM 647 C CA . ILE A 1 87 ? -4.703 24.688 -2.285 1 96.94 87 ILE A CA 1
ATOM 648 C C . ILE A 1 87 ? -4.613 26.219 -2.264 1 96.94 87 ILE A C 1
ATOM 650 O O . ILE A 1 87 ? -3.527 26.781 -2.107 1 96.94 87 ILE A O 1
ATOM 654 N N . ILE A 1 88 ? -5.676 26.906 -2.34 1 97.12 88 ILE A N 1
ATOM 655 C CA . ILE A 1 88 ? -5.715 28.344 -2.533 1 97.12 88 ILE A CA 1
ATOM 656 C C . ILE A 1 88 ? -5.074 29.047 -1.336 1 97.12 88 ILE A C 1
ATOM 658 O O . ILE A 1 88 ? -4.145 29.844 -1.498 1 97.12 88 ILE A O 1
ATOM 662 N N . PRO A 1 89 ? -5.539 28.734 -0.137 1 96.94 89 PRO A N 1
ATOM 663 C CA . PRO A 1 89 ? -4.898 29.438 0.984 1 96.94 89 PRO A CA 1
ATOM 664 C C . PRO A 1 89 ? -3.443 29.016 1.18 1 96.94 89 PRO A C 1
ATOM 666 O O . PRO A 1 89 ? -2.621 29.812 1.633 1 96.94 89 PRO A O 1
ATOM 669 N N . SER A 1 90 ? -3.082 27.812 0.892 1 97.19 90 SER A N 1
ATOM 670 C CA . SER A 1 90 ? -1.695 27.359 0.987 1 97.19 90 SER A CA 1
ATOM 671 C C . SER A 1 90 ? -0.797 28.141 0.035 1 97.19 90 SER A C 1
ATOM 673 O O . SER A 1 90 ? 0.275 28.609 0.427 1 97.19 90 SER A O 1
ATOM 675 N N . VAL A 1 91 ? -1.258 28.312 -1.196 1 97.5 91 VAL A N 1
ATOM 676 C CA . VAL A 1 91 ? -0.5 29.078 -2.18 1 97.5 91 VAL A CA 1
ATOM 677 C C . VAL A 1 91 ? -0.41 30.531 -1.742 1 97.5 91 VAL A C 1
ATOM 679 O O . VAL A 1 91 ? 0.659 31.141 -1.809 1 97.5 91 VAL A O 1
ATOM 682 N N . GLY A 1 92 ? -1.472 31.094 -1.317 1 96.81 92 GLY A N 1
ATOM 683 C CA . GLY A 1 92 ? -1.503 32.469 -0.876 1 96.81 92 GLY A CA 1
ATOM 684 C C . GLY A 1 92 ? -0.522 32.781 0.242 1 96.81 92 GLY A C 1
ATOM 685 O O . GLY A 1 92 ? 0.221 33.75 0.182 1 96.81 92 GLY A O 1
ATOM 686 N N . VAL A 1 93 ? -0.533 31.906 1.201 1 96.88 93 VAL A N 1
ATOM 687 C CA . VAL A 1 93 ? 0.303 32.156 2.371 1 96.88 93 VAL A CA 1
ATOM 688 C C . VAL A 1 93 ? 1.774 31.969 2.002 1 96.88 93 VAL A C 1
ATOM 690 O O . VAL A 1 93 ? 2.641 32.688 2.512 1 96.88 93 VAL A O 1
ATOM 693 N N . VAL A 1 94 ? 2.094 31.016 1.16 1 97.12 94 VAL A N 1
ATOM 694 C CA . VAL A 1 94 ? 3.467 30.812 0.707 1 97.12 94 VAL A CA 1
ATOM 695 C C . VAL A 1 94 ? 3.955 32.062 -0.021 1 97.12 94 VAL A C 1
ATOM 697 O O . VAL A 1 94 ? 5.07 32.531 0.218 1 97.12 94 VAL A O 1
ATOM 700 N N . LEU A 1 95 ? 3.121 32.594 -0.889 1 96.5 95 LEU A N 1
ATOM 701 C CA . LEU A 1 95 ? 3.492 33.781 -1.634 1 96.5 95 LEU A CA 1
ATOM 702 C C . LEU A 1 95 ? 3.703 34.969 -0.694 1 96.5 95 LEU A C 1
ATOM 704 O O . LEU A 1 95 ? 4.648 35.75 -0.865 1 96.5 95 LEU A O 1
ATOM 708 N N . LEU A 1 96 ? 2.889 35.094 0.277 1 96.38 96 LEU A N 1
ATOM 709 C CA . LEU A 1 96 ? 3.027 36.156 1.261 1 96.38 96 LEU A CA 1
ATOM 710 C C . LEU A 1 96 ? 4.312 36 2.066 1 96.38 96 LEU A C 1
ATOM 712 O O . LEU A 1 96 ? 5.012 36.969 2.34 1 96.38 96 LEU A O 1
ATOM 716 N N . ALA A 1 97 ? 4.582 34.781 2.477 1 96 97 ALA A N 1
ATOM 717 C CA . ALA A 1 97 ? 5.754 34.5 3.303 1 96 97 ALA A CA 1
ATOM 718 C C . ALA A 1 97 ? 7.043 34.656 2.504 1 96 97 ALA A C 1
ATOM 720 O O . ALA A 1 97 ? 8.086 35 3.062 1 96 97 ALA A O 1
ATOM 721 N N . LEU A 1 98 ? 6.957 34.375 1.204 1 95 98 LEU A N 1
ATOM 722 C CA . LEU A 1 98 ? 8.125 34.594 0.353 1 95 98 LEU A CA 1
ATOM 723 C C . LEU A 1 98 ? 8.359 36.062 0.11 1 95 98 LEU A C 1
ATOM 725 O O . LEU A 1 98 ? 9.5 36.5 -0.023 1 95 98 LEU A O 1
ATOM 729 N N . ALA A 1 99 ? 7.32 36.844 0.045 1 94.88 99 ALA A N 1
ATOM 730 C CA . ALA A 1 99 ? 7.414 38.281 -0.142 1 94.88 99 ALA A CA 1
ATOM 731 C C . ALA A 1 99 ? 7.891 38.969 1.135 1 94.88 99 ALA A C 1
ATOM 733 O O . ALA A 1 99 ? 8.617 39.969 1.077 1 94.88 99 ALA A O 1
ATOM 734 N N . TYR A 1 100 ? 7.426 38.438 2.223 1 95.25 100 TYR A N 1
ATOM 735 C CA . TYR A 1 100 ? 7.828 38.938 3.539 1 95.25 100 TYR A CA 1
ATOM 736 C C . TYR A 1 100 ? 8.391 37.781 4.383 1 95.25 100 TYR A C 1
ATOM 738 O O . TYR A 1 100 ? 7.664 37.156 5.148 1 95.25 100 TYR A O 1
ATOM 746 N N . ASP A 1 101 ? 9.664 37.625 4.309 1 93.62 101 ASP A N 1
ATOM 747 C CA . ASP A 1 101 ? 10.328 36.531 5.02 1 93.62 101 ASP A CA 1
ATOM 748 C C . ASP A 1 101 ? 10.227 36.719 6.531 1 93.62 101 ASP A C 1
ATOM 750 O O . ASP A 1 101 ? 10.812 37.656 7.086 1 93.62 101 ASP A O 1
ATOM 754 N N . PRO A 1 102 ? 9.578 35.781 7.133 1 90.31 102 PRO A N 1
ATOM 755 C CA . PRO A 1 102 ? 9.406 35.969 8.578 1 90.31 102 PRO A CA 1
ATOM 756 C C . PRO A 1 102 ? 10.703 35.812 9.352 1 90.31 102 PRO A C 1
ATOM 758 O O . PRO A 1 102 ? 10.836 36.344 10.461 1 90.31 102 PRO A O 1
ATOM 761 N N . ALA A 1 103 ? 11.609 35.031 8.828 1 89.56 103 ALA A N 1
ATOM 762 C CA . ALA A 1 103 ? 12.867 34.812 9.539 1 89.56 103 ALA A CA 1
ATOM 763 C C . ALA A 1 103 ? 13.805 36 9.398 1 89.56 103 ALA A C 1
ATOM 765 O O . ALA A 1 103 ? 14.633 36.25 10.273 1 89.56 103 ALA A O 1
ATOM 766 N N . GLN A 1 104 ? 13.812 36.781 8.297 1 87.62 104 GLN A N 1
ATOM 767 C CA . GLN A 1 104 ? 14.578 38 8 1 87.62 104 GLN A CA 1
ATOM 768 C C . GLN A 1 104 ? 16.062 37.812 8.305 1 87.62 104 GLN A C 1
ATOM 770 O O . GLN A 1 104 ? 16.672 38.625 8.992 1 87.62 104 GLN A O 1
ATOM 775 N N . GLY A 1 105 ? 16.547 36.594 7.961 1 83.12 105 GLY A N 1
ATOM 776 C CA . GLY A 1 105 ? 17.969 36.344 8.031 1 83.12 105 GLY A CA 1
ATOM 777 C C . GLY A 1 105 ? 18.406 35.625 9.297 1 83.12 105 GLY A C 1
ATOM 778 O O . GLY A 1 105 ? 19.547 35.188 9.414 1 83.12 105 GLY A O 1
ATOM 779 N N . VAL A 1 106 ? 17.516 35.562 10.281 1 86.19 106 VAL A N 1
ATOM 780 C CA . VAL A 1 106 ? 17.828 34.812 11.492 1 86.19 106 VAL A CA 1
ATOM 781 C C . VAL A 1 106 ? 17.844 33.312 11.172 1 86.19 106 VAL A C 1
ATOM 783 O O . VAL A 1 106 ? 16.938 32.812 10.516 1 86.19 106 VAL A O 1
ATOM 786 N N . THR A 1 107 ? 18.938 32.688 11.539 1 83.88 107 THR A N 1
ATOM 787 C CA . THR A 1 107 ? 19.047 31.25 11.273 1 83.88 107 THR A CA 1
ATOM 788 C C . THR A 1 107 ? 19.172 30.469 12.578 1 83.88 107 THR A C 1
ATOM 790 O O . THR A 1 107 ? 19.672 30.984 13.578 1 83.88 107 THR A O 1
ATOM 793 N N . LEU A 1 108 ? 18.562 29.328 12.508 1 82.75 108 LEU A N 1
ATOM 794 C CA . LEU A 1 108 ? 18.703 28.391 13.609 1 82.75 108 LEU A CA 1
ATOM 795 C C . LEU A 1 108 ? 20.047 27.688 13.555 1 82.75 108 LEU A C 1
ATOM 797 O O . LEU A 1 108 ? 20.438 27.156 12.516 1 82.75 108 LEU A O 1
ATOM 801 N N . ASP A 1 109 ? 20.859 27.859 14.516 1 75.62 109 ASP A N 1
ATOM 802 C CA . ASP A 1 109 ? 22.141 27.172 14.594 1 75.62 109 ASP A CA 1
ATOM 803 C C . ASP A 1 109 ? 21.984 25.734 15.117 1 75.62 109 ASP A C 1
ATOM 805 O O . ASP A 1 109 ? 21.781 25.531 16.312 1 75.62 109 ASP A O 1
ATOM 809 N N . LEU A 1 110 ? 21.734 24.891 14.148 1 74.12 110 LEU A N 1
ATOM 810 C CA . LEU A 1 110 ? 21.656 23.5 14.586 1 74.12 110 LEU A CA 1
ATOM 811 C C . LEU A 1 110 ? 23 22.812 14.414 1 74.12 110 LEU A C 1
ATOM 813 O O . LEU A 1 110 ? 23.766 23.141 13.508 1 74.12 110 LEU A O 1
ATOM 817 N N . ALA A 1 111 ? 23.594 22.281 15.461 1 53.06 111 ALA A N 1
ATOM 818 C CA . ALA A 1 111 ? 24.891 21.594 15.414 1 53.06 111 ALA A CA 1
ATOM 819 C C . ALA A 1 111 ? 24.984 20.688 14.188 1 53.06 111 ALA A C 1
ATOM 821 O O . ALA A 1 111 ? 26.062 20.516 13.617 1 53.06 111 ALA A O 1
ATOM 822 N N . ASN A 1 112 ? 24.109 19.844 13.906 1 52.69 112 ASN A N 1
ATOM 823 C CA . ASN A 1 112 ? 24.219 18.844 12.859 1 52.69 112 ASN A CA 1
ATOM 824 C C . ASN A 1 112 ? 23.594 19.312 11.555 1 52.69 112 ASN A C 1
ATOM 826 O O . ASN A 1 112 ? 22.531 19.938 11.562 1 52.69 112 ASN A O 1
ATOM 830 N N . THR A 1 113 ? 24.516 19.391 10.555 1 50.56 113 THR A N 1
ATOM 831 C CA . THR A 1 113 ? 24.297 19.781 9.164 1 50.56 113 THR A CA 1
ATOM 832 C C . THR A 1 113 ? 23.109 19.031 8.57 1 50.56 113 THR A C 1
ATOM 834 O O . THR A 1 113 ? 23.016 17.812 8.688 1 50.56 113 THR A O 1
ATOM 837 N N . VAL A 1 114 ? 22.078 19.734 8.539 1 55.06 114 VAL A N 1
ATOM 838 C CA . VAL A 1 114 ? 20.938 19.219 7.781 1 55.06 114 VAL A CA 1
ATOM 839 C C . VAL A 1 114 ? 21.375 18.875 6.359 1 55.06 114 VAL A C 1
ATOM 841 O O . VAL A 1 114 ? 21.953 19.719 5.66 1 55.06 114 VAL A O 1
ATOM 844 N N . ASP A 1 115 ? 21.922 17.719 6.156 1 49.25 115 ASP A N 1
ATOM 845 C CA . ASP A 1 115 ? 22.047 17.359 4.75 1 49.25 115 ASP A CA 1
ATOM 846 C C . ASP A 1 115 ? 20.719 17.531 4.008 1 49.25 115 ASP A C 1
ATOM 848 O O . ASP A 1 115 ? 19.875 16.625 4.031 1 49.25 115 ASP A O 1
ATOM 852 N N . ALA A 1 116 ? 20.25 18.672 4.223 1 46.66 116 ALA A N 1
ATOM 853 C CA . ALA A 1 116 ? 19.047 18.906 3.42 1 46.66 116 ALA A CA 1
ATOM 854 C C . ALA A 1 116 ? 19.141 18.203 2.072 1 46.66 116 ALA A C 1
ATOM 856 O O . ALA A 1 116 ? 20.203 18.219 1.431 1 46.66 116 ALA A O 1
ATOM 857 N N . ALA A 1 117 ? 18.484 17.203 1.935 1 48.44 117 ALA A N 1
ATOM 858 C CA . ALA A 1 117 ? 18.359 16.484 0.673 1 48.44 117 ALA A CA 1
ATOM 859 C C . ALA A 1 117 ? 18.625 17.406 -0.517 1 48.44 117 ALA A C 1
ATOM 861 O O . ALA A 1 117 ? 18.047 18.484 -0.616 1 48.44 117 ALA A O 1
ATOM 862 N N . SER A 1 118 ? 19.797 17.406 -1.076 1 47.75 118 SER A N 1
ATOM 863 C CA . SER A 1 118 ? 20.109 18.078 -2.328 1 47.75 118 SER A CA 1
ATOM 864 C C . SER A 1 118 ? 18.844 18.328 -3.148 1 47.75 118 SER A C 1
ATOM 866 O O . SER A 1 118 ? 17.844 17.641 -2.961 1 47.75 118 SER A O 1
ATOM 868 N N . GLY A 1 119 ? 18.734 19.422 -3.922 1 49.53 119 GLY A N 1
ATOM 869 C CA . GLY A 1 119 ? 17.781 20.078 -4.812 1 49.53 119 GLY A CA 1
ATOM 870 C C . GLY A 1 119 ? 16.906 19.109 -5.57 1 49.53 119 GLY A C 1
ATOM 871 O O . GLY A 1 119 ? 15.75 19.406 -5.859 1 49.53 119 GLY A O 1
ATOM 872 N N . SER A 1 120 ? 17.438 18.062 -6.191 1 59.53 120 SER A N 1
ATOM 873 C CA . SER A 1 120 ? 16.578 17.328 -7.113 1 59.53 120 SER A CA 1
ATOM 874 C C . SER A 1 120 ? 15.766 16.266 -6.387 1 59.53 120 SER A C 1
ATOM 876 O O . SER A 1 120 ? 16.328 15.375 -5.746 1 59.53 120 SER A O 1
ATOM 878 N N . MET A 1 121 ? 14.656 16.703 -5.992 1 65.25 121 MET A N 1
ATOM 879 C CA . MET A 1 121 ? 13.703 15.836 -5.316 1 65.25 121 MET A CA 1
ATOM 880 C C . MET A 1 121 ? 13.547 14.516 -6.066 1 65.25 121 MET A C 1
ATOM 882 O O . MET A 1 121 ? 13.273 14.508 -7.27 1 65.25 121 MET A O 1
ATOM 886 N N . ASP A 1 122 ? 14.031 13.352 -5.457 1 82 122 ASP A N 1
ATOM 887 C CA . ASP A 1 122 ? 13.773 12 -5.957 1 82 122 ASP A CA 1
ATOM 888 C C . ASP A 1 122 ? 12.312 11.609 -5.738 1 82 122 ASP A C 1
ATOM 890 O O . ASP A 1 122 ? 11.953 11.109 -4.668 1 82 122 ASP A O 1
ATOM 894 N N . PHE A 1 123 ? 11.523 11.898 -6.742 1 80.75 123 PHE A N 1
ATOM 895 C CA . PHE A 1 123 ? 10.086 11.68 -6.656 1 80.75 123 PHE A CA 1
ATOM 896 C C . PHE A 1 123 ? 9.781 10.219 -6.348 1 80.75 123 PHE A C 1
ATOM 898 O O . PHE A 1 123 ? 8.836 9.914 -5.617 1 80.75 123 PHE A O 1
ATOM 905 N N . VAL A 1 124 ? 10.609 9.367 -6.828 1 90.38 124 VAL A N 1
ATOM 906 C CA . VAL A 1 124 ? 10.375 7.945 -6.602 1 90.38 124 VAL A CA 1
ATOM 907 C C . VAL A 1 124 ? 10.469 7.637 -5.109 1 90.38 124 VAL A C 1
ATOM 909 O O . VAL A 1 124 ? 9.57 7.012 -4.543 1 90.38 124 VAL A O 1
ATOM 912 N N . SER A 1 125 ? 11.477 8.164 -4.539 1 88.44 125 SER A N 1
ATOM 913 C CA . SER A 1 125 ? 11.711 7.879 -3.127 1 88.44 125 SER A CA 1
ATOM 914 C C . SER A 1 125 ? 10.719 8.617 -2.24 1 88.44 125 SER A C 1
ATOM 916 O O . SER A 1 125 ? 10.438 8.188 -1.118 1 88.44 125 SER A O 1
ATOM 918 N N . LEU A 1 126 ? 10.211 9.633 -2.797 1 84.56 126 LEU A N 1
ATOM 919 C CA . LEU A 1 126 ? 9.242 10.414 -2.041 1 84.56 126 LEU A CA 1
ATOM 920 C C . LEU A 1 126 ? 7.883 9.719 -2.025 1 84.56 126 LEU A C 1
ATOM 922 O O . LEU A 1 126 ? 7.199 9.711 -0.999 1 84.56 126 LEU A O 1
ATOM 926 N N . LEU A 1 127 ? 7.574 9.156 -3.074 1 87.81 127 LEU A N 1
ATOM 927 C CA . LEU A 1 127 ? 6.215 8.656 -3.248 1 87.81 127 LEU A CA 1
ATOM 928 C C . LEU A 1 127 ? 6.125 7.18 -2.867 1 87.81 127 LEU A C 1
ATOM 930 O O . LEU A 1 127 ? 5.035 6.668 -2.598 1 87.81 127 LEU A O 1
ATOM 934 N N . THR A 1 128 ? 7.227 6.578 -2.926 1 93.56 128 THR A N 1
ATOM 935 C CA . THR A 1 128 ? 7.195 5.133 -2.732 1 93.56 128 THR A CA 1
ATOM 936 C C . THR A 1 128 ? 8.414 4.66 -1.949 1 93.56 128 THR A C 1
ATOM 938 O O . THR A 1 128 ? 9.297 5.461 -1.627 1 93.56 128 THR A O 1
ATOM 941 N N . THR A 1 129 ? 8.383 3.457 -1.495 1 94.81 129 THR A N 1
ATOM 942 C CA . THR A 1 129 ? 9.531 2.73 -0.973 1 94.81 129 THR A CA 1
ATOM 943 C C . THR A 1 129 ? 9.719 1.412 -1.719 1 94.81 129 THR A C 1
ATOM 945 O O . THR A 1 129 ? 8.781 0.898 -2.33 1 94.81 129 THR A O 1
ATOM 948 N N . ASN A 1 130 ? 10.898 0.886 -1.727 1 92.81 130 ASN A N 1
ATOM 949 C CA . ASN A 1 130 ? 11.219 -0.282 -2.541 1 92.81 130 ASN A CA 1
ATOM 950 C C . ASN A 1 130 ? 10.914 -1.581 -1.799 1 92.81 130 ASN A C 1
ATOM 952 O O . ASN A 1 130 ? 11.391 -2.648 -2.188 1 92.81 130 ASN A O 1
ATOM 956 N N . ASP A 1 131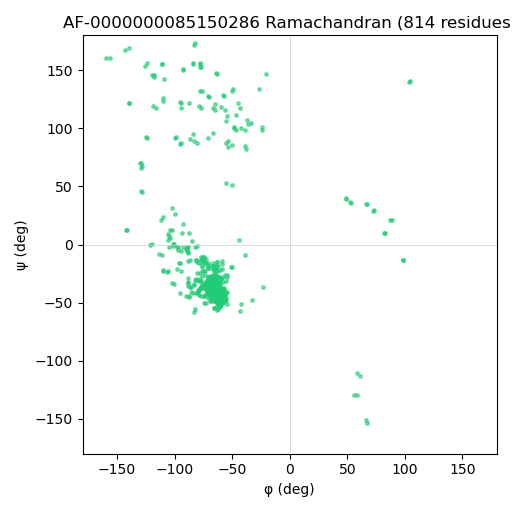 ? 10.25 -1.496 -0.672 1 94 131 ASP A N 1
ATOM 957 C CA . ASP A 1 131 ? 9.898 -2.645 0.155 1 94 131 ASP A CA 1
ATOM 958 C C . ASP A 1 131 ? 8.742 -2.305 1.102 1 94 131 ASP A C 1
ATOM 960 O O . ASP A 1 131 ? 8.516 -1.135 1.413 1 94 131 ASP A O 1
ATOM 964 N N . PHE A 1 132 ? 8.117 -3.355 1.569 1 95.88 132 PHE A N 1
ATOM 965 C CA . PHE A 1 132 ? 7.012 -3.156 2.504 1 95.88 132 PHE A CA 1
ATOM 966 C C . PHE A 1 132 ? 7.516 -2.566 3.814 1 95.88 132 PHE A C 1
ATOM 968 O O . PHE A 1 132 ? 6.859 -1.706 4.406 1 95.88 132 PHE A O 1
ATOM 975 N N . VAL A 1 133 ? 8.617 -3.006 4.324 1 94.75 133 VAL A N 1
ATOM 976 C CA . VAL A 1 133 ? 9.156 -2.59 5.617 1 94.75 133 VAL A CA 1
ATOM 977 C C . VAL A 1 133 ? 9.406 -1.083 5.609 1 94.75 133 VAL A C 1
ATOM 979 O O . VAL A 1 133 ? 9.336 -0.43 6.652 1 94.75 133 VAL A O 1
ATOM 982 N N . GLY A 1 134 ? 9.68 -0.576 4.422 1 95.44 134 GLY A N 1
ATOM 983 C CA . GLY A 1 134 ? 9.875 0.861 4.312 1 95.44 134 GLY A CA 1
ATOM 984 C C . GLY A 1 134 ? 8.656 1.661 4.738 1 95.44 134 GLY A C 1
ATOM 985 O O . GLY A 1 134 ? 8.789 2.791 5.215 1 95.44 134 GLY A O 1
ATOM 986 N N . LEU A 1 135 ? 7.477 1.101 4.578 1 95.75 135 LEU A N 1
ATOM 987 C CA . LEU A 1 135 ? 6.238 1.771 4.953 1 95.75 135 LEU A CA 1
ATOM 988 C C . LEU A 1 135 ? 6.113 1.876 6.469 1 95.75 135 LEU A C 1
ATOM 990 O O . LEU A 1 135 ? 5.301 2.65 6.977 1 95.75 135 LEU A O 1
ATOM 994 N N . LEU A 1 136 ? 6.906 1.059 7.133 1 95.56 136 LEU A N 1
ATOM 995 C CA . LEU A 1 136 ? 6.793 0.998 8.586 1 95.56 136 LEU A CA 1
ATOM 996 C C . LEU A 1 136 ? 7.77 1.964 9.25 1 95.56 136 LEU A C 1
ATOM 998 O O . LEU A 1 136 ? 8.031 1.863 10.445 1 95.56 136 LEU A O 1
ATOM 1002 N N . SER A 1 137 ? 8.25 2.906 8.484 1 92.56 137 SER A N 1
ATOM 1003 C CA . SER A 1 137 ? 9.18 3.912 8.984 1 92.56 137 SER A CA 1
ATOM 1004 C C . SER A 1 137 ? 8.594 5.316 8.867 1 92.56 137 SER A C 1
ATOM 1006 O O . SER A 1 137 ? 7.949 5.641 7.867 1 92.56 137 SER A O 1
ATOM 1008 N N . LYS A 1 138 ? 8.906 6.176 9.812 1 87.5 138 LYS A N 1
ATOM 1009 C CA . LYS A 1 138 ? 8.469 7.566 9.781 1 87.5 138 LYS A CA 1
ATOM 1010 C C . LYS A 1 138 ? 9.125 8.328 8.633 1 87.5 138 LYS A C 1
ATOM 1012 O O . LYS A 1 138 ? 8.68 9.406 8.258 1 87.5 138 LYS A O 1
ATOM 1017 N N . SER A 1 139 ? 10.164 7.766 8.094 1 87.56 139 SER A N 1
ATOM 1018 C CA . SER A 1 139 ? 10.906 8.438 7.035 1 87.56 139 SER A CA 1
ATOM 1019 C C . SER A 1 139 ? 10.148 8.375 5.711 1 87.56 139 SER A C 1
ATOM 1021 O O . SER A 1 139 ? 10.484 9.102 4.77 1 87.56 139 SER A O 1
ATOM 1023 N N . ASN A 1 140 ? 9.109 7.551 5.637 1 91.75 140 ASN A N 1
ATOM 1024 C CA . ASN A 1 140 ? 8.375 7.379 4.387 1 91.75 140 ASN A CA 1
ATOM 1025 C C . ASN A 1 140 ? 6.875 7.566 4.594 1 91.75 140 ASN A C 1
ATOM 1027 O O . ASN A 1 140 ? 6.074 6.758 4.121 1 91.75 140 ASN A O 1
ATOM 1031 N N . ILE A 1 141 ? 6.566 8.594 5.305 1 87.88 141 ILE A N 1
ATOM 1032 C CA . ILE A 1 141 ? 5.18 8.797 5.703 1 87.88 141 ILE A CA 1
ATOM 1033 C C . ILE A 1 141 ? 4.32 9.07 4.469 1 87.88 141 ILE A C 1
ATOM 1035 O O . ILE A 1 141 ? 3.164 8.648 4.406 1 87.88 141 ILE A O 1
ATOM 1039 N N . LEU A 1 142 ? 4.895 9.828 3.508 1 86.5 142 LEU A N 1
ATOM 1040 C CA . LEU A 1 142 ? 4.113 10.102 2.307 1 86.5 142 LEU A CA 1
ATOM 1041 C C . LEU A 1 142 ? 3.77 8.805 1.576 1 86.5 142 LEU A C 1
ATOM 1043 O O . LEU A 1 142 ? 2.627 8.609 1.155 1 86.5 142 LEU A O 1
ATOM 1047 N N . ALA A 1 143 ? 4.73 7.957 1.39 1 92.69 143 ALA A N 1
ATOM 1048 C CA . ALA A 1 143 ? 4.484 6.648 0.785 1 92.69 143 ALA A CA 1
ATOM 1049 C C . ALA A 1 143 ? 3.42 5.875 1.561 1 92.69 143 ALA A C 1
ATOM 1051 O O . ALA A 1 143 ? 2.551 5.238 0.964 1 92.69 143 ALA A O 1
ATOM 1052 N N . LEU A 1 144 ? 3.502 5.949 2.875 1 93.06 144 LEU A N 1
ATOM 1053 C CA . LEU A 1 144 ? 2.531 5.289 3.742 1 93.06 144 LEU A CA 1
ATOM 1054 C C . LEU A 1 144 ? 1.13 5.84 3.51 1 93.06 144 LEU A C 1
ATOM 1056 O O . LEU A 1 144 ? 0.16 5.078 3.455 1 93.06 144 LEU A O 1
ATOM 1060 N N . ILE A 1 145 ? 1.034 7.102 3.385 1 87.06 145 ILE A N 1
ATOM 1061 C CA . ILE A 1 145 ? -0.258 7.742 3.162 1 87.06 145 ILE A CA 1
ATOM 1062 C C . ILE A 1 145 ? -0.831 7.289 1.819 1 87.06 145 ILE A C 1
ATOM 1064 O O . ILE A 1 145 ? -2.01 6.941 1.727 1 87.06 145 ILE A O 1
ATOM 1068 N N . ILE A 1 146 ? 0.003 7.297 0.809 1 88.69 146 ILE A N 1
ATOM 1069 C CA . ILE A 1 146 ? -0.441 6.887 -0.519 1 88.69 146 ILE A CA 1
ATOM 1070 C C . ILE A 1 146 ? -0.987 5.461 -0.459 1 88.69 146 ILE A C 1
ATOM 1072 O O . ILE A 1 146 ? -2.098 5.195 -0.927 1 88.69 146 ILE A O 1
ATOM 1076 N N . MET A 1 147 ? -0.277 4.57 0.159 1 94.44 147 MET A N 1
ATOM 1077 C CA . MET A 1 147 ? -0.724 3.186 0.266 1 94.44 147 MET A CA 1
ATOM 1078 C C . MET A 1 147 ? -1.979 3.084 1.127 1 94.44 147 MET A C 1
ATOM 1080 O O . MET A 1 147 ? -2.846 2.244 0.873 1 94.44 147 MET A O 1
ATOM 1084 N N . SER A 1 148 ? -2.033 3.861 2.174 1 92.25 148 SER A N 1
ATOM 1085 C CA . SER A 1 148 ? -3.209 3.855 3.039 1 92.25 148 SER A CA 1
ATOM 1086 C C . SER A 1 148 ? -4.449 4.324 2.289 1 92.25 148 SER A C 1
ATOM 1088 O O . SER A 1 148 ? -5.547 3.809 2.514 1 92.25 148 SER A O 1
ATOM 1090 N N . VAL A 1 149 ? -4.273 5.312 1.449 1 87.19 149 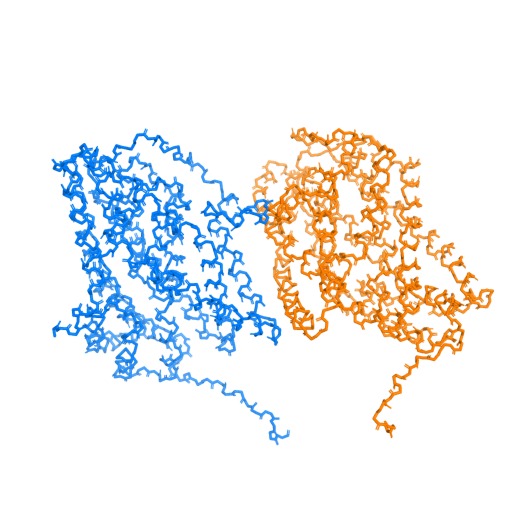VAL A N 1
ATOM 1091 C CA . VAL A 1 149 ? -5.391 5.789 0.638 1 87.19 149 VAL A CA 1
ATOM 1092 C C . VAL A 1 149 ? -5.859 4.676 -0.298 1 87.19 149 VAL A C 1
ATOM 1094 O O . VAL A 1 149 ? -7.055 4.391 -0.385 1 87.19 149 VAL A O 1
ATOM 1097 N N . ILE A 1 150 ? -4.922 4.027 -0.983 1 92.81 150 ILE A N 1
ATOM 1098 C CA . ILE A 1 150 ? -5.262 2.924 -1.876 1 92.81 150 ILE A CA 1
ATOM 1099 C C . ILE A 1 150 ? -5.953 1.816 -1.087 1 92.81 150 ILE A C 1
ATOM 1101 O O . ILE A 1 150 ? -6.969 1.273 -1.527 1 92.81 150 ILE A O 1
ATOM 1105 N N . GLY A 1 151 ? -5.41 1.505 0.08 1 95.19 151 GLY A N 1
ATOM 1106 C CA . GLY A 1 151 ? -6.035 0.52 0.948 1 95.19 151 GLY A CA 1
ATOM 1107 C C . GLY A 1 151 ? -7.445 0.896 1.36 1 95.19 151 GLY A C 1
ATOM 1108 O O . GLY A 1 151 ? -8.344 0.051 1.366 1 95.19 151 GLY A O 1
ATOM 1109 N N . GLY A 1 152 ? -7.652 2.129 1.705 1 92.06 152 GLY A N 1
ATOM 1110 C CA . GLY A 1 152 ? -8.984 2.596 2.059 1 92.06 152 GLY A CA 1
ATOM 1111 C C . GLY A 1 152 ? -9.984 2.465 0.923 1 92.06 152 GLY A C 1
ATOM 1112 O O . GLY A 1 152 ? -11.125 2.049 1.139 1 92.06 152 GLY A O 1
ATOM 1113 N N . VAL A 1 153 ? -9.562 2.863 -0.259 1 88.69 153 VAL A N 1
ATOM 1114 C CA . VAL A 1 153 ? -10.422 2.723 -1.434 1 88.69 153 VAL A CA 1
ATOM 1115 C C . VAL A 1 153 ? -10.766 1.252 -1.649 1 88.69 153 VAL A C 1
ATOM 1117 O O . VAL A 1 153 ? -11.922 0.911 -1.91 1 88.69 153 VAL A O 1
ATOM 1120 N N . ALA A 1 154 ? -9.766 0.406 -1.512 1 93.81 154 ALA A N 1
ATOM 1121 C CA . ALA A 1 154 ? -9.977 -1.029 -1.682 1 93.81 154 ALA A CA 1
ATOM 1122 C C . ALA A 1 154 ? -10.977 -1.563 -0.66 1 93.81 154 ALA A C 1
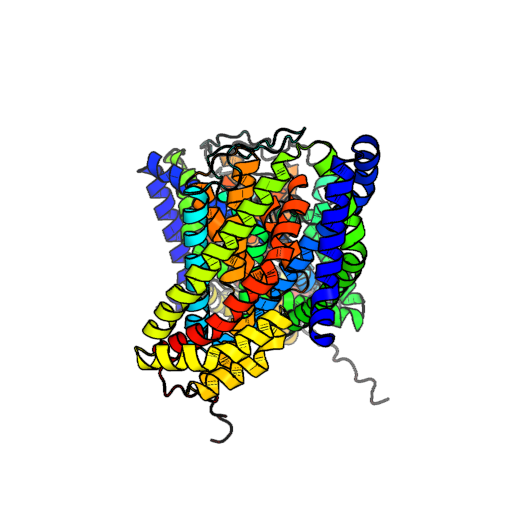ATOM 1124 O O . ALA A 1 154 ? -11.836 -2.381 -0.993 1 93.81 154 ALA A O 1
ATOM 1125 N N . ILE A 1 155 ? -10.852 -1.155 0.548 1 95 155 ILE A N 1
ATOM 1126 C CA . ILE A 1 155 ? -11.789 -1.558 1.593 1 95 155 ILE A CA 1
ATOM 1127 C C . ILE A 1 155 ? -13.203 -1.146 1.204 1 95 155 ILE A C 1
ATOM 1129 O O . ILE A 1 155 ? -14.141 -1.951 1.28 1 95 155 ILE A O 1
ATOM 1133 N N . GLY A 1 156 ? -13.359 0.01 0.729 1 90.44 156 GLY A N 1
ATOM 1134 C CA . GLY A 1 156 ? -14.664 0.516 0.322 1 90.44 156 GLY A CA 1
ATOM 1135 C C . GLY A 1 156 ? -15.266 -0.25 -0.842 1 90.44 156 GLY A C 1
ATOM 1136 O O . GLY A 1 156 ? -16.484 -0.323 -0.98 1 90.44 156 GLY A O 1
ATOM 1137 N N . GLN A 1 157 ? -14.453 -0.84 -1.633 1 89.31 157 GLN A N 1
ATOM 1138 C CA . GLN A 1 157 ? -14.914 -1.522 -2.838 1 89.31 157 GLN A CA 1
ATOM 1139 C C . GLN A 1 157 ? -14.953 -3.035 -2.635 1 89.31 157 GLN A C 1
ATOM 1141 O O . GLN A 1 157 ? -15.039 -3.795 -3.6 1 89.31 157 GLN A O 1
ATOM 1146 N N . SER A 1 158 ? -14.836 -3.506 -1.391 1 93.31 158 SER A N 1
ATOM 1147 C CA . SER A 1 158 ? -14.75 -4.941 -1.141 1 93.31 158 SER A CA 1
ATOM 1148 C C . SER A 1 158 ? -16.016 -5.457 -0.456 1 93.31 158 SER A C 1
ATOM 1150 O O . SER A 1 158 ? -15.961 -6.449 0.274 1 93.31 158 SER A O 1
ATOM 1152 N N . GLY A 1 159 ? -17.125 -4.84 -0.562 1 91.5 159 GLY A N 1
ATOM 1153 C CA . GLY A 1 159 ? -18.422 -5.316 -0.088 1 91.5 159 GLY A CA 1
ATOM 1154 C C . GLY A 1 159 ? -18.422 -5.656 1.391 1 91.5 159 GLY A C 1
ATOM 1155 O O . GLY A 1 159 ? -17.969 -4.867 2.217 1 91.5 159 GLY A O 1
ATOM 1156 N N . GLU A 1 160 ? -18.906 -6.855 1.703 1 93.62 160 GLU A N 1
ATOM 1157 C CA . GLU A 1 160 ? -19.062 -7.27 3.094 1 93.62 160 GLU A CA 1
ATOM 1158 C C . GLU A 1 160 ? -17.703 -7.492 3.752 1 93.62 160 GLU A C 1
ATOM 1160 O O . GLU A 1 160 ? -17.516 -7.168 4.926 1 93.62 160 GLU A O 1
ATOM 1165 N N . ASP A 1 161 ? -16.875 -8.055 3.025 1 94.94 161 ASP A N 1
ATOM 1166 C CA . ASP A 1 161 ? -15.523 -8.258 3.549 1 94.94 161 ASP A CA 1
ATOM 1167 C C . ASP A 1 161 ? -14.852 -6.922 3.865 1 94.94 161 ASP A C 1
ATOM 1169 O O . ASP A 1 161 ? -14.172 -6.793 4.887 1 94.94 161 ASP A O 1
ATOM 1173 N N . GLY A 1 162 ? -15.055 -5.934 3.01 1 95.12 162 GLY A N 1
ATOM 1174 C CA . GLY A 1 162 ? -14.539 -4.594 3.258 1 95.12 162 GLY A CA 1
ATOM 1175 C C . GLY A 1 162 ? -15.125 -3.955 4.508 1 95.12 162 GLY A C 1
ATOM 1176 O O . GLY A 1 162 ? -14.398 -3.307 5.27 1 95.12 162 GLY A O 1
ATOM 1177 N N . GLN A 1 163 ? -16.406 -4.211 4.695 1 93.56 163 GLN A N 1
ATOM 1178 C CA . GLN A 1 163 ? -17.062 -3.656 5.879 1 93.56 163 GLN A CA 1
ATOM 1179 C C . GLN A 1 163 ? -16.484 -4.258 7.156 1 93.56 163 GLN A C 1
ATOM 1181 O O . GLN A 1 163 ? -16.328 -3.559 8.164 1 93.56 163 GLN A O 1
ATOM 1186 N N . ARG A 1 164 ? -16.234 -5.531 7.133 1 94.75 164 ARG A N 1
ATOM 1187 C CA . ARG A 1 164 ? -15.656 -6.184 8.305 1 94.75 164 ARG A CA 1
ATOM 1188 C C . ARG A 1 164 ? -14.281 -5.605 8.633 1 94.75 164 ARG A C 1
ATOM 1190 O O . ARG A 1 164 ? -13.992 -5.297 9.789 1 94.75 164 ARG A O 1
ATOM 1197 N N . VAL A 1 165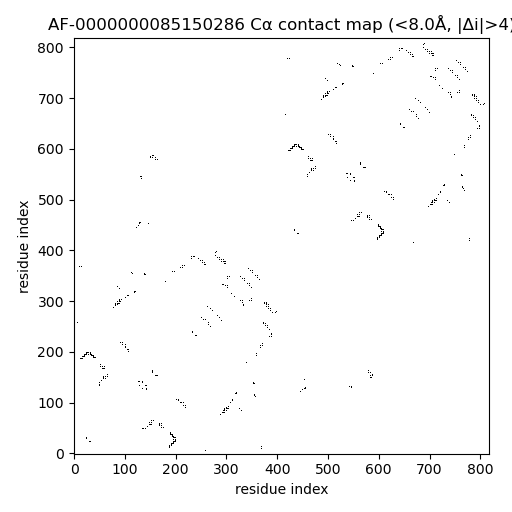 ? -13.5 -5.434 7.637 1 96.81 165 VAL A N 1
ATOM 1198 C CA . VAL A 1 165 ? -12.172 -4.871 7.828 1 96.81 165 VAL A CA 1
ATOM 1199 C C . VAL A 1 165 ? -12.281 -3.416 8.281 1 96.81 165 VAL A C 1
ATOM 1201 O O . VAL A 1 165 ? -11.547 -2.977 9.164 1 96.81 165 VAL A O 1
ATOM 1204 N N . GLY A 1 166 ? -13.164 -2.648 7.652 1 94.56 166 GLY A N 1
ATOM 1205 C CA . GLY A 1 166 ? -13.391 -1.263 8.031 1 94.56 166 GLY A CA 1
ATOM 1206 C C . GLY A 1 166 ? -13.773 -1.098 9.492 1 94.56 166 GLY A C 1
ATOM 1207 O O . GLY A 1 166 ? -13.25 -0.218 10.18 1 94.56 166 GLY A O 1
ATOM 1208 N N . ARG A 1 167 ? -14.648 -1.951 9.969 1 94.06 167 ARG A N 1
ATOM 1209 C CA . ARG A 1 167 ? -15.078 -1.89 11.359 1 94.06 167 ARG A CA 1
ATOM 1210 C C . ARG A 1 167 ? -13.914 -2.17 12.305 1 94.06 167 ARG A C 1
ATOM 1212 O O . ARG A 1 167 ? -13.805 -1.547 13.367 1 94.06 167 ARG A O 1
ATOM 1219 N N . MET A 1 168 ? -13.172 -3.139 11.938 1 95.12 168 MET A N 1
ATOM 1220 C CA . MET A 1 168 ? -11.984 -3.432 12.742 1 95.12 168 MET A CA 1
ATOM 1221 C C . MET A 1 168 ? -11.047 -2.229 12.781 1 95.12 168 MET A C 1
ATOM 1223 O O . MET A 1 168 ? -10.5 -1.902 13.836 1 95.12 168 MET A O 1
ATOM 1227 N N . LEU A 1 169 ? -10.836 -1.586 11.656 1 94.5 169 LEU A N 1
ATOM 1228 C CA . LEU A 1 169 ? -9.969 -0.415 11.586 1 94.5 169 LEU A CA 1
ATOM 1229 C C . LEU A 1 169 ? -10.523 0.727 12.43 1 94.5 169 LEU A C 1
ATOM 1231 O O . LEU A 1 169 ? -9.766 1.45 13.078 1 94.5 169 LEU A O 1
ATOM 1235 N N . ASP A 1 170 ? -11.797 0.846 12.438 1 91.25 170 ASP A N 1
ATOM 1236 C CA . ASP A 1 170 ? -12.43 1.875 13.258 1 91.25 170 ASP A CA 1
ATOM 1237 C C . ASP A 1 170 ? -12.148 1.642 14.742 1 91.25 170 ASP A C 1
ATOM 1239 O O . ASP A 1 170 ? -11.852 2.584 15.477 1 91.25 170 ASP A O 1
ATOM 1243 N N . SER A 1 171 ? -12.32 0.425 15.102 1 94.94 171 SER A N 1
ATOM 1244 C CA . SER A 1 171 ? -12.039 0.073 16.5 1 94.94 171 SER A CA 1
ATOM 1245 C C . SER A 1 171 ? -10.578 0.326 16.844 1 94.94 171 SER A C 1
ATOM 1247 O O . SER A 1 171 ? -10.266 0.838 17.922 1 94.94 171 SER A O 1
ATOM 1249 N N . LEU A 1 172 ? -9.75 -0.061 15.961 1 94.81 172 LEU A N 1
ATOM 1250 C CA . LEU A 1 172 ? -8.328 0.174 16.172 1 94.81 172 LEU A CA 1
ATOM 1251 C C . LEU A 1 172 ? -8.023 1.668 16.25 1 94.81 172 LEU A C 1
ATOM 1253 O O . LEU A 1 172 ? -7.184 2.1 17.031 1 94.81 172 LEU A O 1
ATOM 1257 N N . ASN A 1 173 ? -8.648 2.422 15.383 1 89.38 173 ASN A N 1
ATOM 1258 C CA . ASN A 1 173 ? -8.461 3.869 15.375 1 89.38 173 ASN A CA 1
ATOM 1259 C C . ASN A 1 173 ? -8.836 4.492 16.719 1 89.38 173 ASN A C 1
ATOM 1261 O O . ASN A 1 173 ? -8.141 5.375 17.203 1 89.38 173 ASN A O 1
ATOM 1265 N N . THR A 1 174 ? -9.891 4.027 17.297 1 89.56 174 THR A N 1
ATOM 1266 C CA . THR A 1 174 ? -10.328 4.52 18.594 1 89.56 174 THR A CA 1
ATOM 1267 C C . THR A 1 174 ? -9.266 4.25 19.656 1 89.56 174 THR A C 1
ATOM 1269 O O . THR A 1 174 ? -8.953 5.125 20.469 1 89.56 174 THR A O 1
ATOM 1272 N N . VAL A 1 175 ? -8.758 3.08 19.641 1 93.62 175 VAL A N 1
ATOM 1273 C CA . VAL A 1 175 ? -7.746 2.695 20.609 1 93.62 175 VAL A CA 1
ATOM 1274 C C . VAL A 1 175 ? -6.48 3.521 20.406 1 93.62 175 VAL A C 1
ATOM 1276 O O . VAL A 1 175 ? -5.871 3.992 21.375 1 93.62 175 VAL A O 1
ATOM 1279 N N . ILE A 1 176 ? -6.074 3.666 19.172 1 90.25 176 ILE A N 1
ATOM 1280 C CA . ILE A 1 176 ? -4.871 4.426 18.859 1 90.25 176 ILE A CA 1
ATOM 1281 C C . ILE A 1 176 ? -5.043 5.879 19.297 1 90.25 176 ILE A C 1
ATOM 1283 O O . ILE A 1 176 ? -4.117 6.48 19.844 1 90.25 176 ILE A O 1
ATOM 1287 N N . MET A 1 177 ? -6.203 6.438 19.094 1 84.44 177 MET A N 1
ATOM 1288 C CA . MET A 1 177 ? -6.461 7.809 19.547 1 84.44 177 MET A CA 1
ATOM 1289 C C . MET A 1 177 ? -6.363 7.918 21.062 1 84.44 177 MET A C 1
ATOM 1291 O O . MET A 1 177 ? -5.941 8.945 21.578 1 84.44 177 MET A O 1
ATOM 1295 N N . LYS A 1 178 ? -6.789 6.898 21.703 1 88.94 178 LYS A N 1
ATOM 1296 C CA . LYS A 1 178 ? -6.645 6.879 23.156 1 88.94 178 LYS A CA 1
ATOM 1297 C C . LYS A 1 178 ? -5.176 6.828 23.562 1 88.94 178 LYS A C 1
ATOM 1299 O O . LYS A 1 178 ? -4.777 7.445 24.547 1 88.94 178 LYS A O 1
ATOM 1304 N N . VAL A 1 179 ? -4.395 6.086 22.859 1 91 179 VAL A N 1
ATOM 1305 C CA . VAL A 1 179 ? -2.957 6.074 23.109 1 91 179 VAL A CA 1
ATOM 1306 C C . VAL A 1 179 ? -2.4 7.492 22.984 1 91 179 VAL A C 1
ATOM 1308 O O . VAL A 1 179 ? -1.641 7.945 23.844 1 91 179 VAL A O 1
ATOM 1311 N N . ILE A 1 180 ? -2.777 8.242 21.969 1 85.38 180 ILE A N 1
ATOM 1312 C CA . ILE A 1 180 ? -2.32 9.609 21.734 1 85.38 180 ILE A CA 1
ATOM 1313 C C . ILE A 1 180 ? -2.764 10.5 22.906 1 85.38 180 ILE A C 1
ATOM 1315 O O . ILE A 1 180 ? -1.989 11.328 23.375 1 85.38 180 ILE A O 1
ATOM 1319 N N . SER A 1 181 ? -3.965 10.305 23.312 1 84.75 181 SER A N 1
ATOM 1320 C CA . SER A 1 181 ? -4.477 11.102 24.422 1 84.75 181 SER A CA 1
ATOM 1321 C C . SER A 1 181 ? -3.648 10.898 25.688 1 84.75 181 SER A C 1
ATOM 1323 O O . SER A 1 181 ? -3.375 11.844 26.422 1 84.75 181 SER A O 1
ATOM 1325 N N . ILE A 1 182 ? -3.326 9.695 25.875 1 89.12 182 ILE A N 1
ATOM 1326 C CA . ILE A 1 182 ? -2.52 9.375 27.047 1 89.12 182 ILE A CA 1
ATOM 1327 C C . ILE A 1 182 ? -1.148 10.031 26.938 1 89.12 182 ILE A C 1
ATOM 1329 O O . ILE A 1 182 ? -0.656 10.633 27.891 1 89.12 182 ILE A O 1
ATOM 1333 N N . LEU A 1 183 ? -0.539 10.008 25.812 1 88.19 183 LEU A N 1
ATOM 1334 C CA . LEU A 1 183 ? 0.782 10.586 25.594 1 88.19 183 LEU A CA 1
ATOM 1335 C C . LEU A 1 183 ? 0.731 12.102 25.688 1 88.19 183 LEU A C 1
ATOM 1337 O O . LEU A 1 183 ? 1.663 12.727 26.219 1 88.19 183 LEU A O 1
ATOM 1341 N N . MET A 1 184 ? -0.348 12.734 25.266 1 84.38 184 MET A N 1
ATOM 1342 C CA . MET A 1 184 ? -0.451 14.195 25.188 1 84.38 184 MET A CA 1
ATOM 1343 C C . MET A 1 184 ? -0.604 14.797 26.578 1 84.38 184 MET A C 1
ATOM 1345 O O . MET A 1 184 ? -0.389 16 26.766 1 84.38 184 MET A O 1
ATOM 1349 N N . TYR A 1 185 ? -0.918 13.938 27.531 1 86.62 185 TYR A N 1
ATOM 1350 C CA . TYR A 1 185 ? -0.962 14.406 28.922 1 86.62 185 TYR A CA 1
ATOM 1351 C C . TYR A 1 185 ? 0.412 14.883 29.375 1 86.62 185 TYR A C 1
ATOM 1353 O O . TYR A 1 185 ? 0.518 15.797 30.188 1 86.62 185 TYR A O 1
ATOM 1361 N N . VAL A 1 186 ? 1.372 14.32 28.828 1 90.69 186 VAL A N 1
ATOM 1362 C CA . VAL A 1 186 ? 2.717 14.656 29.281 1 90.69 186 VAL A CA 1
ATOM 1363 C C . VAL A 1 186 ? 3.389 15.578 28.266 1 90.69 186 VAL A C 1
ATOM 1365 O O . VAL A 1 186 ? 4.539 15.992 28.453 1 90.69 186 VAL A O 1
ATOM 1368 N N . ALA A 1 187 ? 2.674 16 27.281 1 88.75 187 ALA A N 1
ATOM 1369 C CA . ALA A 1 187 ? 3.219 16.812 26.188 1 88.75 187 ALA A CA 1
ATOM 1370 C C . ALA A 1 187 ? 3.816 18.109 26.719 1 88.75 187 ALA A C 1
ATOM 1372 O O . ALA A 1 187 ? 4.906 18.516 26.312 1 88.75 187 ALA A O 1
ATOM 1373 N N . PRO A 1 188 ? 3.16 18.797 27.672 1 90.69 188 PRO A N 1
ATOM 1374 C CA . PRO A 1 188 ? 3.719 20.062 28.156 1 90.69 188 PRO A CA 1
ATOM 1375 C C . PRO A 1 188 ? 5.109 19.906 28.75 1 90.69 188 PRO A C 1
ATOM 1377 O O . PRO A 1 188 ? 5.996 20.734 28.5 1 90.69 188 PRO A O 1
ATOM 1380 N N . ILE A 1 189 ? 5.285 18.859 29.422 1 94 189 ILE A N 1
ATOM 1381 C CA . ILE A 1 189 ? 6.582 18.625 30.031 1 94 189 ILE A CA 1
ATOM 1382 C C . ILE A 1 189 ? 7.598 18.219 28.969 1 94 189 ILE A C 1
ATOM 1384 O O . ILE A 1 189 ? 8.703 18.75 28.922 1 94 189 ILE A O 1
ATOM 1388 N N . GLY A 1 190 ? 7.27 17.266 28.172 1 93.12 190 GLY A N 1
ATOM 1389 C CA . GLY A 1 190 ? 8.164 16.766 27.141 1 93.12 190 GLY A CA 1
ATOM 1390 C C . GLY A 1 190 ? 8.562 17.828 26.141 1 93.12 190 GLY A C 1
ATOM 1391 O O . GLY A 1 190 ? 9.75 18.062 25.906 1 93.12 190 GLY A O 1
ATOM 1392 N N . LEU A 1 191 ? 7.625 18.547 25.594 1 90.25 191 LEU A N 1
ATOM 1393 C CA . LEU A 1 191 ? 7.891 19.547 24.578 1 90.25 191 LEU A CA 1
ATOM 1394 C C . LEU A 1 191 ? 8.531 20.781 25.188 1 90.25 191 LEU A C 1
ATOM 1396 O O . LEU A 1 191 ? 9.375 21.438 24.562 1 90.25 191 LEU A O 1
ATOM 1400 N N . GLY A 1 192 ? 8.07 21.156 26.422 1 92.81 192 GLY A N 1
ATOM 1401 C CA . GLY A 1 192 ? 8.727 22.25 27.125 1 92.81 192 GLY A CA 1
ATOM 1402 C C . GLY A 1 192 ? 10.203 22 27.359 1 92.81 192 GLY A C 1
ATOM 1403 O O . GLY A 1 192 ? 11.031 22.891 27.125 1 92.81 192 GLY A O 1
ATOM 1404 N N . ALA A 1 193 ? 10.5 20.812 27.781 1 94.25 193 ALA A N 1
ATOM 1405 C CA . ALA A 1 193 ? 11.891 20.438 28.016 1 94.25 193 ALA A CA 1
ATOM 1406 C C . ALA A 1 193 ? 12.688 20.469 26.719 1 94.25 193 ALA A C 1
ATOM 1408 O O . ALA A 1 193 ? 13.82 20.953 26.688 1 94.25 193 ALA A O 1
ATOM 1409 N N . TYR A 1 194 ? 12.164 19.922 25.688 1 90.69 194 TYR A N 1
ATOM 1410 C CA . TYR A 1 194 ? 12.852 19.906 24.391 1 90.69 194 TYR A CA 1
ATOM 1411 C C . TYR A 1 194 ? 13.102 21.312 23.891 1 90.69 194 TYR A C 1
ATOM 1413 O O . TYR A 1 194 ? 14.188 21.609 23.375 1 90.69 194 TYR A O 1
ATOM 1421 N N . PHE A 1 195 ? 12.055 22.109 24.031 1 89.81 195 PHE A N 1
ATOM 1422 C CA . PHE A 1 195 ? 12.156 23.484 23.547 1 89.81 195 PHE A CA 1
ATOM 1423 C C . PHE A 1 195 ? 13.172 24.266 24.375 1 89.81 195 PHE A C 1
ATOM 1425 O O . PHE A 1 195 ? 13.898 25.109 23.828 1 89.81 195 PHE A O 1
ATOM 1432 N N . ALA A 1 196 ? 13.188 24.031 25.625 1 92.56 196 ALA A N 1
ATOM 1433 C CA . ALA A 1 196 ? 14.203 24.656 26.469 1 92.56 196 ALA A CA 1
ATOM 1434 C C . ALA A 1 196 ? 15.609 24.328 25.984 1 92.56 196 ALA A C 1
ATOM 1436 O O . ALA A 1 196 ? 16.453 25.203 25.859 1 92.56 196 ALA A O 1
ATOM 1437 N N . ALA A 1 197 ? 15.805 23.094 25.75 1 90.5 197 ALA A N 1
ATOM 1438 C CA . ALA A 1 197 ? 17.109 22.641 25.281 1 90.5 197 ALA A CA 1
ATOM 1439 C C . ALA A 1 197 ? 17.453 23.266 23.922 1 90.5 197 ALA A C 1
ATOM 1441 O O . ALA A 1 197 ? 18.594 23.641 23.672 1 90.5 197 ALA A O 1
ATOM 1442 N N . THR A 1 198 ? 16.469 23.344 23.031 1 86.19 198 THR A N 1
ATOM 1443 C CA . THR A 1 198 ? 16.656 23.922 21.703 1 86.19 198 THR A CA 1
ATOM 1444 C C . THR A 1 198 ? 17.016 25.406 21.797 1 86.19 198 THR A C 1
ATOM 1446 O O . THR A 1 198 ? 17.906 25.875 21.094 1 86.19 198 THR A O 1
ATOM 1449 N N . MET A 1 199 ? 16.312 26.109 22.688 1 87.5 199 MET A N 1
ATOM 1450 C CA . MET A 1 199 ? 16.469 27.562 22.797 1 87.5 199 MET A CA 1
ATOM 1451 C C . MET A 1 199 ? 17.766 27.906 23.531 1 87.5 199 MET A C 1
ATOM 1453 O O . MET A 1 199 ? 18.234 29.047 23.453 1 87.5 199 MET A O 1
ATOM 1457 N N . ALA A 1 200 ? 18.297 26.953 24.219 1 87.88 200 ALA A N 1
ATOM 1458 C CA . ALA A 1 200 ? 19.516 27.203 25 1 87.88 200 ALA A CA 1
ATOM 1459 C C . ALA A 1 200 ? 20.656 27.625 24.078 1 87.88 200 ALA A C 1
ATOM 1461 O O . ALA A 1 200 ? 21.547 28.375 24.5 1 87.88 200 ALA A O 1
ATOM 1462 N N . SER A 1 201 ? 20.594 27.188 22.875 1 82.19 201 SER A N 1
ATOM 1463 C CA . SER A 1 201 ? 21.703 27.469 21.953 1 82.19 201 SER A CA 1
ATOM 1464 C C . SER A 1 201 ? 21.312 28.547 20.938 1 82.19 201 SER A C 1
ATOM 1466 O O . SER A 1 201 ? 22.047 28.781 19.969 1 82.19 201 SER A O 1
ATOM 1468 N N . GLN A 1 202 ? 20.188 29.156 21.141 1 82.81 202 GLN A N 1
ATOM 1469 C CA . GLN A 1 202 ? 19.719 30.094 20.125 1 82.81 202 GLN A CA 1
ATOM 1470 C C . GLN A 1 202 ? 19.766 31.531 20.641 1 82.81 202 GLN A C 1
ATOM 1472 O O . GLN A 1 202 ? 19.797 31.75 21.859 1 82.81 202 GLN A O 1
ATOM 1477 N N . ASP A 1 203 ? 19.859 32.438 19.641 1 78.5 203 ASP A N 1
ATOM 1478 C CA . ASP A 1 203 ? 19.859 33.844 19.953 1 78.5 203 ASP A CA 1
ATOM 1479 C C . ASP A 1 203 ? 18.453 34.344 20.25 1 78.5 203 ASP A C 1
ATOM 1481 O O . ASP A 1 203 ? 17.469 33.75 19.797 1 78.5 203 ASP A O 1
ATOM 1485 N N . THR A 1 204 ? 18.375 35.438 21 1 77.69 204 THR A N 1
ATOM 1486 C CA . THR A 1 204 ? 17.109 36.031 21.406 1 77.69 204 THR A CA 1
ATOM 1487 C C . THR A 1 204 ? 16.344 36.531 20.188 1 77.69 204 THR A C 1
ATOM 1489 O O . THR A 1 204 ? 15.125 36.719 20.25 1 77.69 204 THR A O 1
ATOM 1492 N N . GLU A 1 205 ? 17.016 36.719 19.125 1 82.69 205 GLU A N 1
ATOM 1493 C CA . GLU A 1 205 ? 16.391 37.219 17.906 1 82.69 205 GLU A CA 1
ATOM 1494 C C . GLU A 1 205 ? 15.391 36.219 17.344 1 82.69 205 GLU A C 1
ATOM 1496 O O . GLU A 1 205 ? 14.5 36.594 16.578 1 82.69 205 GLU A O 1
ATOM 1501 N N . LEU A 1 206 ? 15.531 35.031 17.766 1 83.06 206 LEU A N 1
ATOM 1502 C CA . LEU A 1 206 ? 14.641 33.969 17.281 1 83.06 206 LEU A CA 1
ATOM 1503 C C . LEU A 1 206 ? 13.203 34.25 17.703 1 83.06 206 LEU A C 1
ATOM 1505 O O . LEU A 1 206 ? 12.266 33.938 16.969 1 83.06 206 LEU A O 1
ATOM 1509 N N . MET A 1 207 ? 13.023 34.906 18.797 1 81.31 207 MET A N 1
ATOM 1510 C CA . MET A 1 207 ? 11.68 35.188 19.297 1 81.31 207 MET A CA 1
ATOM 1511 C C . MET A 1 207 ? 10.961 36.188 18.359 1 81.31 207 MET A C 1
ATOM 1513 O O . MET A 1 207 ? 9.75 36.062 18.156 1 81.31 207 MET A O 1
ATOM 1517 N N . GLY A 1 208 ? 11.68 37.062 17.906 1 84.88 208 GLY A N 1
ATOM 1518 C CA . GLY A 1 208 ? 11.109 38.031 16.969 1 84.88 208 GLY A CA 1
ATOM 1519 C C . GLY A 1 208 ? 10.625 37.375 15.68 1 84.88 208 GLY A C 1
ATOM 1520 O O . GLY A 1 208 ? 9.602 37.781 15.125 1 84.88 208 GLY A O 1
ATOM 1521 N N . THR A 1 209 ? 11.352 36.438 15.258 1 90 209 THR A N 1
ATOM 1522 C CA . THR A 1 209 ? 10.969 35.719 14.039 1 90 209 THR A CA 1
ATOM 1523 C C . THR A 1 209 ? 9.648 34.969 14.234 1 90 209 THR A C 1
ATOM 1525 O O . THR A 1 209 ? 8.836 34.906 13.312 1 90 209 THR A O 1
ATOM 1528 N N . PHE A 1 210 ? 9.391 34.531 15.453 1 88.75 210 PHE A N 1
ATOM 1529 C CA . PHE A 1 210 ? 8.141 33.844 15.773 1 88.75 210 PHE A CA 1
ATOM 1530 C C . PHE A 1 210 ? 6.961 34.812 15.672 1 88.75 210 PHE A C 1
ATOM 1532 O O . PHE A 1 210 ? 5.93 34.469 15.078 1 88.75 210 PHE A O 1
ATOM 1539 N N . ALA A 1 211 ? 7.168 35.938 16.234 1 90.19 211 ALA A N 1
ATOM 1540 C CA . ALA A 1 211 ? 6.113 36.938 16.219 1 90.19 211 ALA A CA 1
ATOM 1541 C C . ALA A 1 211 ? 5.77 37.344 14.781 1 90.19 211 ALA A C 1
ATOM 1543 O O . ALA A 1 211 ? 4.598 37.531 14.445 1 90.19 211 ALA A O 1
ATOM 1544 N N . ARG A 1 212 ? 6.75 37.469 13.977 1 93.81 212 ARG A N 1
ATOM 1545 C CA . ARG A 1 212 ? 6.523 37.844 12.586 1 93.81 212 ARG A CA 1
ATOM 1546 C C . ARG A 1 212 ? 5.789 36.719 11.836 1 93.81 212 ARG A C 1
ATOM 1548 O O . ARG A 1 212 ? 4.895 37 11.031 1 93.81 212 ARG A O 1
ATOM 1555 N N . ALA A 1 213 ? 6.164 35.5 12.086 1 95 213 ALA A N 1
ATOM 1556 C CA . ALA A 1 213 ? 5.5 34.375 11.422 1 95 213 ALA A CA 1
ATOM 1557 C C . ALA A 1 213 ? 4.031 34.312 11.82 1 95 213 ALA A C 1
ATOM 1559 O O . ALA A 1 213 ? 3.158 34.125 10.961 1 95 213 ALA A O 1
ATOM 1560 N N . VAL A 1 214 ? 3.752 34.438 13.086 1 94.75 214 VAL A N 1
ATOM 1561 C CA . VAL A 1 214 ? 2.385 34.406 13.594 1 94.75 214 VAL A CA 1
ATOM 1562 C C . VAL A 1 214 ? 1.598 35.594 13.047 1 94.75 214 VAL A C 1
ATOM 1564 O O . VAL A 1 214 ? 0.445 35.438 12.633 1 94.75 214 VAL A O 1
ATOM 1567 N N . GLY A 1 215 ? 2.232 36.688 13.094 1 95.62 215 GLY A N 1
ATOM 1568 C CA . GLY A 1 215 ? 1.6 37.875 12.531 1 95.62 215 GLY A CA 1
ATOM 1569 C C . GLY A 1 215 ? 1.235 37.719 11.062 1 95.62 215 GLY A C 1
ATOM 1570 O O . GLY A 1 215 ? 0.144 38.125 10.648 1 95.62 215 GLY A O 1
ATOM 1571 N N . LEU A 1 216 ? 2.117 37.188 10.328 1 96.12 216 LEU A N 1
ATOM 1572 C CA . LEU A 1 216 ? 1.875 36.969 8.906 1 96.12 216 LEU A CA 1
ATOM 1573 C C . LEU A 1 216 ? 0.68 36.031 8.703 1 96.12 216 LEU A C 1
ATOM 1575 O O . LEU A 1 216 ? -0.108 36.219 7.777 1 96.12 216 LEU A O 1
ATOM 1579 N N . PHE A 1 217 ? 0.608 35.031 9.508 1 96.38 217 PHE A N 1
ATOM 1580 C CA . PHE A 1 217 ? -0.517 34.125 9.414 1 96.38 217 PHE A CA 1
ATOM 1581 C C . PHE A 1 217 ? -1.834 34.844 9.656 1 96.38 217 PHE A C 1
ATOM 1583 O O . PHE A 1 217 ? -2.809 34.625 8.93 1 96.38 217 PHE A O 1
ATOM 1590 N N . PHE A 1 218 ? -1.889 35.656 10.656 1 96.44 218 PHE A N 1
ATOM 1591 C CA . PHE A 1 218 ? -3.119 36.375 10.984 1 96.44 218 PHE A CA 1
ATOM 1592 C C . PHE A 1 218 ? -3.516 37.344 9.859 1 96.44 218 PHE A C 1
ATOM 1594 O O . PHE A 1 218 ? -4.703 37.469 9.562 1 96.44 218 PHE A O 1
ATOM 1601 N N . VAL A 1 219 ? -2.58 37.906 9.32 1 96.38 219 VAL A N 1
ATOM 1602 C CA . VAL A 1 219 ? -2.857 38.781 8.18 1 96.38 219 VAL A CA 1
ATOM 1603 C C . VAL A 1 219 ? -3.408 37.938 7.023 1 96.38 219 VAL A C 1
ATOM 1605 O O . VAL A 1 219 ? -4.41 38.312 6.41 1 96.38 219 VAL A O 1
ATOM 1608 N N . ALA A 1 220 ? -2.738 36.875 6.754 1 96.38 220 ALA A N 1
ATOM 1609 C CA . ALA A 1 220 ? -3.174 36 5.672 1 96.38 220 ALA A CA 1
ATOM 1610 C C . ALA A 1 220 ? -4.59 35.469 5.922 1 96.38 220 ALA A C 1
ATOM 1612 O O . ALA A 1 220 ? -5.402 35.406 5 1 96.38 220 ALA A O 1
ATOM 1613 N N . MET A 1 221 ? -4.879 35.094 7.129 1 95.94 221 MET A N 1
ATOM 1614 C CA . MET A 1 221 ? -6.191 34.562 7.477 1 95.94 221 MET A CA 1
ATOM 1615 C C . MET A 1 221 ? -7.266 35.656 7.367 1 95.94 221 MET A C 1
ATOM 1617 O O . MET A 1 221 ? -8.391 35.375 6.953 1 95.94 221 MET A O 1
ATOM 1621 N N . ALA A 1 222 ? -6.902 36.844 7.797 1 96.38 222 ALA A N 1
ATOM 1622 C CA . ALA A 1 222 ? -7.852 37.938 7.664 1 96.38 222 ALA A CA 1
ATOM 1623 C C . ALA A 1 222 ? -8.211 38.188 6.203 1 96.38 222 ALA A C 1
ATOM 1625 O O . ALA A 1 222 ? -9.383 38.344 5.867 1 96.38 222 ALA A O 1
ATOM 1626 N N . ILE A 1 223 ? -7.23 38.156 5.41 1 96.5 223 ILE A N 1
ATOM 1627 C CA . ILE A 1 223 ? -7.441 38.375 3.982 1 96.5 223 ILE A CA 1
ATOM 1628 C C . ILE A 1 223 ? -8.25 37.188 3.416 1 96.5 223 ILE A C 1
ATOM 1630 O O . ILE A 1 223 ? -9.227 37.406 2.689 1 96.5 223 ILE A O 1
ATOM 1634 N N . TYR A 1 224 ? -7.859 36.031 3.746 1 96.94 224 TYR A N 1
ATOM 1635 C CA . TYR A 1 224 ? -8.516 34.812 3.232 1 96.94 224 TYR A CA 1
ATOM 1636 C C . TYR A 1 224 ? -9.961 34.75 3.721 1 96.94 224 TYR A C 1
ATOM 1638 O O . TYR A 1 224 ? -10.852 34.344 2.965 1 96.94 224 TYR A O 1
ATOM 1646 N N . LEU A 1 225 ? -10.18 35.062 4.945 1 96.31 225 LEU A N 1
ATOM 1647 C CA . LEU A 1 225 ? -11.523 35.031 5.516 1 96.31 225 LEU A CA 1
ATOM 1648 C C . LEU A 1 225 ? -12.43 36.031 4.824 1 96.31 225 LEU A C 1
ATOM 1650 O O . LEU A 1 225 ? -13.602 35.75 4.57 1 96.31 225 LEU A O 1
ATOM 1654 N N . THR A 1 226 ? -11.914 37.219 4.527 1 96.38 226 THR A N 1
ATOM 1655 C CA . THR A 1 226 ? -12.742 38.25 3.934 1 96.38 226 THR A CA 1
ATOM 1656 C C . THR A 1 226 ? -12.875 38.062 2.428 1 96.38 226 THR A C 1
ATOM 1658 O O . THR A 1 226 ? -13.984 37.812 1.928 1 96.38 226 THR A O 1
ATOM 1661 N N . LEU A 1 227 ? -11.781 38 1.723 1 96.69 227 LEU A N 1
ATOM 1662 C CA . LEU A 1 227 ? -11.82 37.906 0.267 1 96.69 227 LEU A CA 1
ATOM 1663 C C . LEU A 1 227 ? -12.18 36.5 -0.182 1 96.69 227 LEU A C 1
ATOM 1665 O O . LEU A 1 227 ? -12.961 36.344 -1.124 1 96.69 227 LEU A O 1
ATOM 1669 N N . GLY A 1 228 ? -11.602 35.531 0.423 1 96.38 228 GLY A N 1
ATOM 1670 C CA . GLY A 1 228 ? -11.898 34.156 0.068 1 96.38 228 GLY A CA 1
ATOM 1671 C C . GLY A 1 228 ? -13.352 33.781 0.296 1 96.38 228 GLY A C 1
ATOM 1672 O O . GLY A 1 228 ? -13.992 33.188 -0.58 1 96.38 228 GLY A O 1
ATOM 1673 N N . SER A 1 229 ? -13.852 34.125 1.446 1 97.31 229 SER A N 1
ATOM 1674 C CA . SER A 1 229 ? -15.242 33.812 1.761 1 97.31 229 SER A CA 1
ATOM 1675 C C . SER A 1 229 ? -16.188 34.5 0.782 1 97.31 229 SER A C 1
ATOM 1677 O O . SER A 1 229 ? -17.172 33.875 0.333 1 97.31 229 SER A O 1
ATOM 1679 N N . THR A 1 230 ? -15.914 35.781 0.53 1 97.69 230 THR A N 1
ATOM 1680 C CA . THR A 1 230 ? -16.766 36.531 -0.39 1 97.69 230 THR A CA 1
ATOM 1681 C C . THR A 1 230 ? -16.75 35.875 -1.778 1 97.69 230 THR A C 1
ATOM 1683 O O . THR A 1 230 ? -17.797 35.719 -2.41 1 97.69 230 THR A O 1
ATOM 1686 N N . LEU A 1 231 ? -15.57 35.531 -2.174 1 97.56 231 LEU A N 1
ATOM 1687 C CA . LEU A 1 231 ? -15.43 34.906 -3.484 1 97.56 231 LEU A CA 1
ATOM 1688 C C . LEU A 1 231 ? -16.156 33.562 -3.529 1 97.56 231 LEU A C 1
ATOM 1690 O O . LEU A 1 231 ? -16.891 33.281 -4.48 1 97.56 231 LEU A O 1
ATOM 1694 N N . TYR A 1 232 ? -15.945 32.719 -2.539 1 98 232 TYR A N 1
ATOM 1695 C CA . TYR A 1 232 ? -16.562 31.391 -2.514 1 98 232 TYR A CA 1
ATOM 1696 C C . TYR A 1 232 ? -18.078 31.5 -2.439 1 98 232 TYR A C 1
ATOM 1698 O O . TYR A 1 232 ? -18.797 30.75 -3.105 1 98 232 TYR A O 1
ATOM 1706 N N . ALA A 1 233 ? -18.547 32.406 -1.607 1 97.38 233 ALA A N 1
ATOM 1707 C CA . ALA A 1 233 ? -19.984 32.625 -1.488 1 97.38 233 ALA A CA 1
ATOM 1708 C C . ALA A 1 233 ? -20.578 33.094 -2.807 1 97.38 233 ALA A C 1
ATOM 1710 O O . ALA A 1 233 ? -21.703 32.719 -3.162 1 97.38 233 ALA A O 1
ATOM 1711 N N . TRP A 1 234 ? -19.812 33.938 -3.488 1 97.56 234 TRP A N 1
ATOM 1712 C CA . TRP A 1 234 ? -20.266 34.438 -4.789 1 97.56 234 TRP A CA 1
ATOM 1713 C C . TRP A 1 234 ? -20.359 33.281 -5.793 1 97.56 234 TRP A C 1
ATOM 1715 O O . TRP A 1 234 ? -21.312 33.188 -6.559 1 97.56 234 TRP A O 1
ATOM 1725 N N . ILE A 1 235 ? -19.391 32.469 -5.797 1 97.06 235 ILE A N 1
ATOM 1726 C CA . ILE A 1 235 ? -19.375 31.312 -6.695 1 97.06 235 ILE A CA 1
ATOM 1727 C C . ILE A 1 235 ? -20.547 30.375 -6.363 1 97.06 235 ILE A C 1
ATOM 1729 O O . ILE A 1 235 ? -21.188 29.828 -7.266 1 97.06 235 ILE A O 1
ATOM 1733 N N . GLY A 1 236 ? -20.828 30.266 -5.145 1 95.88 236 GLY A N 1
ATOM 1734 C CA . GLY A 1 236 ? -21.875 29.328 -4.711 1 95.88 236 GLY A CA 1
ATOM 1735 C C . GLY A 1 236 ? -23.266 29.875 -4.902 1 95.88 236 GLY A C 1
ATOM 1736 O O . GLY A 1 236 ? -24.188 29.125 -5.227 1 95.88 236 GLY A O 1
ATOM 1737 N N . GLY A 1 237 ? -23.547 31.141 -4.629 1 94.5 237 GLY A N 1
ATOM 1738 C CA . GLY A 1 237 ? -24.922 31.641 -4.594 1 94.5 237 GLY A CA 1
ATOM 1739 C C . GLY A 1 237 ? -25.062 33.031 -5.156 1 94.5 237 GLY A C 1
ATOM 1740 O O . GLY A 1 237 ? -26.047 33.719 -4.887 1 94.5 237 GLY A O 1
ATOM 1741 N N . GLY A 1 238 ? -24.031 33.5 -5.809 1 95.62 238 GLY A N 1
ATOM 1742 C CA . GLY A 1 238 ? -24.109 34.875 -6.348 1 95.62 238 GLY A CA 1
ATOM 1743 C C . GLY A 1 238 ? -24.172 35.938 -5.273 1 95.62 238 GLY A C 1
ATOM 1744 O O . GLY A 1 238 ? -23.641 35.75 -4.176 1 95.62 238 GLY A O 1
ATOM 1745 N N . ALA A 1 239 ? -24.781 37 -5.578 1 96.38 239 ALA A N 1
ATOM 1746 C CA . ALA A 1 239 ? -24.859 38.156 -4.664 1 96.38 239 ALA A CA 1
ATOM 1747 C C . ALA A 1 239 ? -25.703 37.812 -3.436 1 96.38 239 ALA A C 1
ATOM 1749 O O . ALA A 1 239 ? -25.375 38.219 -2.318 1 96.38 239 ALA A O 1
ATOM 1750 N N . GLN A 1 240 ? -26.719 37.062 -3.715 1 95.75 240 GLN A N 1
ATOM 1751 C CA . GLN A 1 240 ? -27.578 36.656 -2.605 1 95.75 240 GLN A CA 1
ATOM 1752 C C . GLN A 1 240 ? -26.859 35.688 -1.683 1 95.75 240 GLN A C 1
ATOM 1754 O O . GLN A 1 240 ? -27.047 35.719 -0.466 1 95.75 240 GLN A O 1
ATOM 1759 N N . GLY A 1 241 ? -26.062 34.875 -2.307 1 96.44 241 GLY A N 1
ATOM 1760 C CA . GLY A 1 241 ? -25.266 33.969 -1.509 1 96.44 241 GLY A CA 1
ATOM 1761 C C . GLY A 1 241 ? -24.281 34.656 -0.599 1 96.44 241 GLY A C 1
ATOM 1762 O O . GLY A 1 241 ? -24.094 34.25 0.55 1 96.44 241 GLY A O 1
ATOM 1763 N N . VAL A 1 242 ? -23.656 35.719 -1.105 1 97.81 242 VAL A N 1
ATOM 1764 C CA . VAL A 1 242 ? -22.688 36.5 -0.338 1 97.81 242 VAL A CA 1
ATOM 1765 C C . VAL A 1 242 ? -23.375 37.156 0.851 1 97.81 242 VAL A C 1
ATOM 1767 O O . VAL A 1 242 ? -22.875 37.125 1.975 1 97.81 242 VAL A O 1
ATOM 1770 N N . LYS A 1 243 ? -24.5 37.719 0.597 1 97.69 243 LYS A N 1
ATOM 1771 C CA . LYS A 1 243 ? -25.25 38.406 1.653 1 97.69 243 LYS A CA 1
ATOM 1772 C C . LYS A 1 243 ? -25.656 37.406 2.754 1 97.69 243 LYS A C 1
ATOM 1774 O O . LYS A 1 243 ? -25.453 37.688 3.939 1 97.69 243 LYS A O 1
ATOM 1779 N N . ARG A 1 244 ? -26.219 36.312 2.342 1 97.25 244 ARG A N 1
ATOM 1780 C CA . ARG A 1 244 ? -26.688 35.312 3.301 1 97.25 244 ARG A CA 1
ATOM 1781 C C . ARG A 1 244 ? -25.516 34.719 4.094 1 97.25 244 ARG A C 1
ATOM 1783 O O . ARG A 1 244 ? -25.641 34.438 5.289 1 97.25 244 ARG A O 1
ATOM 1790 N N . PHE A 1 245 ? -24.438 34.562 3.443 1 97.69 245 PHE A N 1
ATOM 1791 C CA . PHE A 1 245 ? -23.25 34.031 4.113 1 97.69 245 PHE A CA 1
ATOM 1792 C C . PHE A 1 245 ? -22.812 34.969 5.23 1 97.69 245 PHE A C 1
ATOM 1794 O O . PHE A 1 245 ? -22.672 34.562 6.383 1 97.69 245 PHE A O 1
ATOM 1801 N N . TRP A 1 246 ? -22.578 36.219 4.902 1 97.81 246 TRP A N 1
ATOM 1802 C CA . TRP A 1 246 ? -22.062 37.188 5.883 1 97.81 246 TRP A CA 1
ATOM 1803 C C . TRP A 1 246 ? -23.078 37.438 6.992 1 97.81 246 TRP A C 1
ATOM 1805 O O . TRP A 1 246 ? -22.703 37.75 8.125 1 97.81 246 TRP A O 1
ATOM 1815 N N . GLN A 1 247 ? -24.297 37.125 6.723 1 97.06 247 GLN A N 1
ATOM 1816 C CA . GLN A 1 247 ? -25.344 37.312 7.715 1 97.06 247 GLN A CA 1
ATOM 1817 C C . GLN A 1 247 ? -25.359 36.188 8.727 1 97.06 247 GLN A C 1
ATOM 1819 O O . GLN A 1 247 ? -25.719 36.375 9.891 1 97.06 247 GLN A O 1
ATOM 1824 N N . HIS A 1 248 ? -24.984 35.031 8.32 1 97.38 248 HIS A N 1
ATOM 1825 C CA . HIS A 1 248 ? -25.266 33.875 9.164 1 97.38 248 HIS A CA 1
ATOM 1826 C C . HIS A 1 248 ? -23.984 33.156 9.578 1 97.38 248 HIS A C 1
ATOM 1828 O O . HIS A 1 248 ? -24.016 32.219 10.359 1 97.38 248 HIS A O 1
ATOM 1834 N N . MET A 1 249 ? -22.828 33.656 9.141 1 97.06 249 MET A N 1
ATOM 1835 C CA . MET A 1 249 ? -21.578 32.969 9.438 1 97.06 249 MET A CA 1
ATOM 1836 C C . MET A 1 249 ? -21.078 33.312 10.844 1 97.06 249 MET A C 1
ATOM 1838 O O . MET A 1 249 ? -20.203 32.625 11.375 1 97.06 249 MET A O 1
ATOM 1842 N N . LEU A 1 250 ? -21.609 34.312 11.484 1 96.44 250 LEU A N 1
ATOM 1843 C CA . LEU A 1 250 ? -21.078 34.844 12.734 1 96.44 250 LEU A CA 1
ATOM 1844 C C . LEU A 1 250 ? -21.203 33.812 13.852 1 96.44 250 LEU A C 1
ATOM 1846 O O . LEU A 1 250 ? -20.281 33.656 14.648 1 96.44 250 LEU A O 1
ATOM 1850 N N . GLU A 1 251 ? -22.328 33.188 13.961 1 95.75 251 GLU A N 1
ATOM 1851 C CA . GLU A 1 251 ? -22.562 32.25 15.047 1 95.75 251 GLU A CA 1
ATOM 1852 C C . GLU A 1 251 ? -21.578 31.078 14.984 1 95.75 251 GLU A C 1
ATOM 1854 O O . GLU A 1 251 ? -20.922 30.766 15.977 1 95.75 251 GLU A O 1
ATOM 1859 N N . PRO A 1 252 ? -21.484 30.469 13.805 1 96.94 252 PRO A N 1
ATOM 1860 C CA . PRO A 1 252 ? -20.469 29.422 13.734 1 96.94 252 PRO A CA 1
ATOM 1861 C C . PRO A 1 252 ? -19.047 29.953 13.961 1 96.94 252 PRO A C 1
ATOM 1863 O O . PRO A 1 252 ? -18.234 29.266 14.57 1 96.94 252 PRO A O 1
ATOM 1866 N N . ALA A 1 253 ? -18.734 31.109 13.516 1 96.88 253 ALA A N 1
ATOM 1867 C CA . ALA A 1 253 ? -17.406 31.688 13.688 1 96.88 253 ALA A CA 1
ATOM 1868 C C . ALA A 1 253 ? -17.062 31.875 15.164 1 96.88 253 ALA A C 1
ATOM 1870 O O . ALA A 1 253 ? -15.977 31.516 15.609 1 96.88 253 ALA A O 1
ATOM 1871 N N . VAL A 1 254 ? -17.969 32.344 15.883 1 94.69 254 VAL A N 1
ATOM 1872 C CA . VAL A 1 254 ? -17.766 32.625 17.297 1 94.69 254 VAL A CA 1
ATOM 1873 C C . VAL A 1 254 ? -17.672 31.297 18.062 1 94.69 254 VAL A C 1
ATOM 1875 O O . VAL A 1 254 ? -16.844 31.156 18.969 1 94.69 254 VAL A O 1
ATOM 1878 N N . THR A 1 255 ? -18.5 30.391 17.719 1 93 255 THR A N 1
ATOM 1879 C CA . THR A 1 255 ? -18.453 29.078 18.359 1 93 255 THR A CA 1
ATOM 1880 C C . THR A 1 255 ? -17.109 28.391 18.078 1 93 255 THR A C 1
ATOM 1882 O O . THR A 1 255 ? -16.516 27.797 18.984 1 93 255 THR A O 1
ATOM 1885 N N . ALA A 1 256 ? -16.688 28.531 16.844 1 92.75 256 ALA A N 1
ATOM 1886 C CA . ALA A 1 256 ? -15.406 27.938 16.469 1 92.75 256 ALA A CA 1
ATOM 1887 C C . ALA A 1 256 ? -14.258 28.594 17.219 1 92.75 256 ALA A C 1
ATOM 1889 O O . ALA A 1 256 ? -13.312 27.922 17.641 1 92.75 256 ALA A O 1
ATOM 1890 N N . LEU A 1 257 ? -14.336 29.906 17.328 1 90.31 257 LEU A N 1
ATOM 1891 C CA . LEU A 1 257 ? -13.32 30.641 18.062 1 90.31 257 LEU A CA 1
ATOM 1892 C C . LEU A 1 257 ? -13.289 30.203 19.531 1 90.31 257 LEU A C 1
ATOM 1894 O O . LEU A 1 257 ? -12.219 30.109 20.141 1 90.31 257 LEU A O 1
ATOM 1898 N N . GLY A 1 258 ? -14.375 29.875 20.047 1 87.31 258 GLY A N 1
ATOM 1899 C CA . GLY A 1 258 ? -14.492 29.516 21.453 1 87.31 258 GLY A CA 1
ATOM 1900 C C . GLY A 1 258 ? -14.117 28.078 21.734 1 87.31 258 GLY A C 1
ATOM 1901 O O . GLY A 1 258 ? -13.648 27.75 22.828 1 87.31 258 GLY A O 1
ATOM 1902 N N . THR A 1 259 ? -14.336 27.219 20.797 1 83.12 259 THR A N 1
ATOM 1903 C CA . THR A 1 259 ? -14.141 25.797 21.047 1 83.12 259 THR A CA 1
ATOM 1904 C C . THR A 1 259 ? -12.867 25.297 20.359 1 83.12 259 THR A C 1
ATOM 1906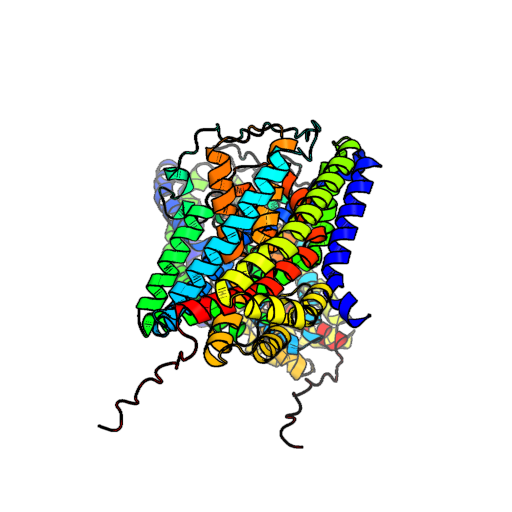 O O . THR A 1 259 ? -12.359 24.234 20.703 1 83.12 259 THR A O 1
ATOM 1909 N N . SER A 1 260 ? -12.453 26.016 19.359 1 84.62 260 SER A N 1
ATOM 1910 C CA . SER A 1 260 ? -11.352 25.594 18.5 1 84.62 260 SER A CA 1
ATOM 1911 C C . SER A 1 260 ? -11.57 24.188 17.969 1 84.62 260 SER A C 1
ATOM 1913 O O . SER A 1 260 ? -10.633 23.391 17.906 1 84.62 260 SER A O 1
ATOM 1915 N N . SER A 1 261 ? -12.828 23.859 17.672 1 82.88 261 SER A N 1
ATOM 1916 C CA . SER A 1 261 ? -13.203 22.547 17.156 1 82.88 261 SER A CA 1
ATOM 1917 C C . SER A 1 261 ? -14.266 22.656 16.062 1 82.88 261 SER A C 1
ATOM 1919 O O . SER A 1 261 ? -15.367 23.156 16.312 1 82.88 261 SER A O 1
ATOM 1921 N N . SER A 1 262 ? -13.875 22.141 14.969 1 88.19 262 SER A N 1
ATOM 1922 C CA . SER A 1 262 ? -14.836 22.141 13.875 1 88.19 262 SER A CA 1
ATOM 1923 C C . SER A 1 262 ? -16.016 21.219 14.172 1 88.19 262 SER A C 1
ATOM 1925 O O . SER A 1 262 ? -17.156 21.516 13.828 1 88.19 262 SER A O 1
ATOM 1927 N N . LEU A 1 263 ? -15.719 20.094 14.836 1 85.5 263 LEU A N 1
ATOM 1928 C CA . LEU A 1 263 ? -16.75 19.109 15.156 1 85.5 263 LEU A CA 1
ATOM 1929 C C . LEU A 1 263 ? -17.719 19.656 16.188 1 85.5 263 LEU A C 1
ATOM 1931 O O . LEU A 1 263 ? -18.938 19.453 16.078 1 85.5 263 LEU A O 1
ATOM 1935 N N . ALA A 1 264 ? -17.219 20.312 17.188 1 86.06 264 ALA A N 1
ATOM 1936 C CA . ALA A 1 264 ? -18.062 20.891 18.219 1 86.06 264 ALA A CA 1
ATOM 1937 C C . ALA A 1 264 ? -18.953 22 17.656 1 86.06 264 ALA A C 1
ATOM 1939 O O . ALA A 1 264 ? -20 22.312 18.219 1 86.06 264 ALA A O 1
ATOM 1940 N N . THR A 1 265 ? -18.547 22.516 16.516 1 93.62 265 THR A N 1
ATOM 1941 C CA . THR A 1 265 ? -19.266 23.625 15.914 1 93.62 265 THR A CA 1
ATOM 1942 C C . THR A 1 265 ? -20.281 23.141 14.891 1 93.62 265 THR A C 1
ATOM 1944 O O . THR A 1 265 ? -21.094 23.922 14.391 1 93.62 265 THR A O 1
ATOM 1947 N N . LEU A 1 266 ? -20.297 21.891 14.617 1 94.12 266 LEU A N 1
ATOM 1948 C CA . LEU A 1 266 ? -21.047 21.328 13.508 1 94.12 266 LEU A CA 1
ATOM 1949 C C . LEU A 1 266 ? -22.547 21.609 13.672 1 94.12 266 LEU A C 1
ATOM 1951 O O . LEU A 1 266 ? -23.203 22.031 12.727 1 94.12 266 LEU A O 1
ATOM 1955 N N . PRO A 1 267 ? -23.125 21.406 14.883 1 94.5 267 PRO A N 1
ATOM 1956 C CA . PRO A 1 267 ? -24.562 21.656 15.016 1 94.5 267 PRO A CA 1
ATOM 1957 C C . PRO A 1 267 ? -24.953 23.109 14.68 1 94.5 267 PRO A C 1
ATOM 1959 O O . PRO A 1 267 ? -25.969 23.344 14.016 1 94.5 267 PRO A O 1
ATOM 1962 N N . VAL A 1 268 ? -24.125 24.016 15.109 1 96.44 268 VAL A N 1
ATOM 1963 C CA . VAL A 1 268 ? -24.391 25.422 14.852 1 96.44 268 VAL A CA 1
ATOM 1964 C C . VAL A 1 268 ? -24.172 25.719 13.375 1 96.44 268 VAL A C 1
ATOM 1966 O O . VAL A 1 268 ? -24.875 26.562 12.789 1 96.44 268 VAL A O 1
ATOM 1969 N N . THR A 1 269 ? -23.234 25.047 12.75 1 97.44 269 THR A N 1
ATOM 1970 C CA . THR A 1 269 ? -22.969 25.234 11.328 1 97.44 269 THR A CA 1
ATOM 1971 C C . THR A 1 269 ? -24.141 24.75 10.492 1 97.44 269 THR A C 1
ATOM 1973 O O . THR A 1 269 ? -24.531 25.406 9.516 1 97.44 269 THR A O 1
ATOM 1976 N N . ILE A 1 270 ? -24.719 23.656 10.914 1 96.62 270 ILE A N 1
ATOM 1977 C CA . ILE A 1 270 ? -25.875 23.109 10.211 1 96.62 270 ILE A CA 1
ATOM 1978 C C . ILE A 1 270 ? -27.062 24.078 10.32 1 96.62 270 ILE A C 1
ATOM 1980 O O . ILE A 1 270 ? -27.75 24.344 9.336 1 96.62 270 ILE A O 1
ATOM 1984 N N . ARG A 1 271 ? -27.266 24.578 11.477 1 96.56 271 ARG A N 1
ATOM 1985 C CA . ARG A 1 271 ? -28.344 25.547 11.688 1 96.56 271 ARG A CA 1
ATOM 1986 C C . ARG A 1 271 ? -28.141 26.781 10.828 1 96.56 271 ARG A C 1
ATOM 1988 O O . ARG A 1 271 ? -29.094 27.312 10.258 1 96.56 271 ARG A O 1
ATOM 1995 N N . SER A 1 272 ? -26.938 27.25 10.797 1 97.88 272 SER A N 1
ATOM 1996 C CA . SER A 1 272 ? -26.641 28.422 9.992 1 97.88 272 SER A CA 1
ATOM 1997 C C . SER A 1 272 ? -26.859 28.156 8.508 1 97.88 272 SER A C 1
ATOM 1999 O O . SER A 1 272 ? -27.312 29.031 7.77 1 97.88 272 SER A O 1
ATOM 2001 N N . ALA A 1 273 ? -26.531 26.984 8.086 1 97.62 273 ALA A N 1
ATOM 2002 C CA . ALA A 1 273 ? -26.781 26.594 6.699 1 97.62 273 ALA A CA 1
ATOM 2003 C C . ALA A 1 273 ? -28.266 26.625 6.379 1 97.62 273 ALA A C 1
ATOM 2005 O O . ALA A 1 273 ? -28.672 27.062 5.289 1 97.62 273 ALA A O 1
ATOM 2006 N N . ALA A 1 274 ? -29.031 26.141 7.293 1 96.5 274 ALA A N 1
ATOM 2007 C CA . ALA A 1 274 ? -30.469 26.188 7.125 1 96.5 274 ALA A CA 1
ATOM 2008 C C . ALA A 1 274 ? -30.969 27.625 7.008 1 96.5 274 ALA A C 1
ATOM 2010 O O . ALA A 1 274 ? -31.812 27.938 6.164 1 96.5 274 ALA A O 1
ATOM 2011 N N . LYS A 1 275 ? -30.453 28.453 7.832 1 97.12 275 LYS A N 1
ATOM 2012 C CA . LYS A 1 275 ? -30.844 29.875 7.812 1 97.12 275 LYS A CA 1
ATOM 2013 C C . LYS A 1 275 ? -30.422 30.531 6.504 1 97.12 275 LYS A C 1
ATOM 2015 O O . LYS A 1 275 ? -31.078 31.469 6.047 1 97.12 275 LYS A O 1
ATOM 2020 N N . MET A 1 276 ? -29.406 30.031 5.945 1 97.12 276 MET A N 1
ATOM 2021 C CA . MET A 1 276 ? -28.906 30.547 4.68 1 97.12 276 MET A CA 1
ATOM 2022 C C . MET A 1 276 ? -29.766 30.078 3.516 1 97.12 276 MET A C 1
ATOM 2024 O O . MET A 1 276 ? -29.625 30.562 2.389 1 97.12 276 MET A O 1
ATOM 2028 N N . GLY A 1 277 ? -30.641 29.078 3.764 1 95.12 277 GLY A N 1
ATOM 2029 C CA . GLY A 1 277 ? -31.547 28.578 2.74 1 95.12 277 GLY A CA 1
ATOM 2030 C C . GLY A 1 277 ? -30.938 27.484 1.895 1 95.12 277 GLY A C 1
ATOM 2031 O O . GLY A 1 277 ? -31.391 27.234 0.77 1 95.12 277 GLY A O 1
ATOM 2032 N N . LEU A 1 278 ? -29.984 26.891 2.406 1 96.06 278 LEU A N 1
ATOM 2033 C CA . LEU A 1 278 ? -29.344 25.812 1.659 1 96.06 278 LEU A CA 1
ATOM 2034 C C . LEU A 1 278 ? -30.203 24.547 1.722 1 96.06 278 LEU A C 1
ATOM 2036 O O . LEU A 1 278 ? -30.953 24.344 2.674 1 96.06 278 LEU A O 1
ATOM 2040 N N . ASN A 1 279 ? -30.078 23.734 0.709 1 94.19 279 ASN A N 1
ATOM 2041 C CA . ASN A 1 279 ? -30.781 22.453 0.68 1 94.19 279 ASN A CA 1
ATOM 2042 C C . ASN A 1 279 ? -30.422 21.594 1.885 1 94.19 279 ASN A C 1
ATOM 2044 O O . ASN A 1 279 ? -29.25 21.328 2.135 1 94.19 279 ASN A O 1
ATOM 2048 N N . GLU A 1 280 ? -31.406 21.156 2.533 1 92.31 280 GLU A N 1
ATOM 2049 C CA . GLU A 1 280 ? -31.203 20.438 3.791 1 92.31 280 GLU A CA 1
ATOM 2050 C C . GLU A 1 280 ? -30.453 19.125 3.576 1 92.31 280 GLU A C 1
ATOM 2052 O O . GLU A 1 280 ? -29.562 18.781 4.367 1 92.31 280 GLU A O 1
ATOM 2057 N N . GLN A 1 281 ? -30.781 18.516 2.564 1 88.94 281 GLN A N 1
ATOM 2058 C CA . GLN A 1 281 ? -30.141 17.234 2.297 1 88.94 281 GLN A CA 1
ATOM 2059 C C . GLN A 1 281 ? -28.656 17.422 1.974 1 88.94 281 GLN A C 1
ATOM 2061 O O . GLN A 1 281 ? -27.812 16.656 2.455 1 88.94 281 GLN A O 1
ATOM 2066 N N . ILE A 1 282 ? -28.391 18.391 1.182 1 91.69 282 ILE A N 1
ATOM 2067 C CA . ILE A 1 282 ? -27 18.656 0.812 1 91.69 282 ILE A CA 1
ATOM 2068 C C . ILE A 1 282 ? -26.203 19.062 2.049 1 91.69 282 ILE A C 1
ATOM 2070 O O . ILE A 1 282 ? -25.094 18.594 2.264 1 91.69 282 ILE A O 1
ATOM 2074 N N . ALA A 1 283 ? -26.812 19.875 2.867 1 94.44 283 ALA A N 1
ATOM 2075 C CA . ALA A 1 283 ? -26.156 20.328 4.09 1 94.44 283 ALA A CA 1
ATOM 2076 C C . ALA A 1 283 ? -25.891 19.156 5.031 1 94.44 283 ALA A C 1
ATOM 2078 O O . ALA A 1 283 ? -24.812 19.047 5.609 1 94.44 283 ALA A O 1
ATOM 2079 N N . GLU A 1 284 ? -26.812 18.281 5.121 1 89.56 284 GLU A N 1
ATOM 2080 C CA . GLU A 1 284 ? -26.719 17.156 6.043 1 89.56 284 GLU A CA 1
ATOM 2081 C C . GLU A 1 284 ? -25.672 16.156 5.586 1 89.56 284 GLU A C 1
ATOM 2083 O O . GLU A 1 284 ? -25.031 15.5 6.41 1 89.56 284 GLU A O 1
ATOM 2088 N N . ILE A 1 285 ? -25.484 16.141 4.309 1 85.75 285 ILE A N 1
ATOM 2089 C CA . ILE A 1 285 ? -24.516 15.211 3.764 1 85.75 285 ILE A CA 1
ATOM 2090 C C . ILE A 1 285 ? -23.125 15.852 3.762 1 85.75 285 ILE A C 1
ATOM 2092 O O . ILE A 1 285 ? -22.141 15.227 4.168 1 85.75 285 ILE A O 1
ATOM 2096 N N . SER A 1 286 ? -23.062 17.062 3.342 1 92.5 286 SER A N 1
ATOM 2097 C CA . SER A 1 286 ? -21.781 17.703 3.053 1 92.5 286 SER A CA 1
ATOM 2098 C C . SER A 1 286 ? -21.109 18.172 4.332 1 92.5 286 SER A C 1
ATOM 2100 O O . SER A 1 286 ? -19.891 18 4.5 1 92.5 286 SER A O 1
ATOM 2102 N N . LEU A 1 287 ? -21.828 18.766 5.254 1 94.69 287 LEU A N 1
ATOM 2103 C CA . LEU A 1 287 ? -21.219 19.453 6.383 1 94.69 287 LEU A CA 1
ATOM 2104 C C . LEU A 1 287 ? -20.484 18.469 7.297 1 94.69 287 LEU A C 1
ATOM 2106 O O . LEU A 1 287 ? -19.344 18.719 7.699 1 94.69 287 LEU A O 1
ATOM 2110 N N . PRO A 1 288 ? -21.078 17.359 7.586 1 89.25 288 PRO A N 1
ATOM 2111 C CA . PRO A 1 288 ? -20.344 16.391 8.414 1 89.25 288 PRO A CA 1
ATOM 2112 C C . PRO A 1 288 ? -19.062 15.906 7.75 1 89.25 288 PRO A C 1
ATOM 2114 O O . PRO A 1 288 ? -18.078 15.609 8.445 1 89.25 288 PRO A O 1
ATOM 2117 N N . LEU A 1 289 ? -19.047 15.852 6.441 1 85.69 289 LEU A N 1
ATOM 2118 C CA . LEU A 1 289 ? -17.859 15.438 5.727 1 85.69 289 LEU A CA 1
ATOM 2119 C C . LEU A 1 289 ? -16.844 16.578 5.648 1 85.69 289 LEU A C 1
ATOM 2121 O O . LEU A 1 289 ? -15.641 16.344 5.797 1 85.69 289 LEU A O 1
ATOM 2125 N N . LEU A 1 290 ? -17.344 17.734 5.445 1 91.44 290 LEU A N 1
ATOM 2126 C CA . LEU A 1 290 ? -16.484 18.906 5.262 1 91.44 290 LEU A CA 1
ATOM 2127 C C . LEU A 1 290 ? -15.742 19.234 6.551 1 91.44 290 LEU A C 1
ATOM 2129 O O . LEU A 1 290 ? -14.625 19.75 6.508 1 91.44 290 LEU A O 1
ATOM 2133 N N . VAL A 1 291 ? -16.344 18.875 7.672 1 89.19 291 VAL A N 1
ATOM 2134 C CA . VAL A 1 291 ? -15.711 19.125 8.961 1 89.19 291 VAL A CA 1
ATOM 2135 C C . VAL A 1 291 ? -14.32 18.484 8.992 1 89.19 291 VAL A C 1
ATOM 2137 O O . VAL A 1 291 ? -13.391 19.047 9.586 1 89.19 291 VAL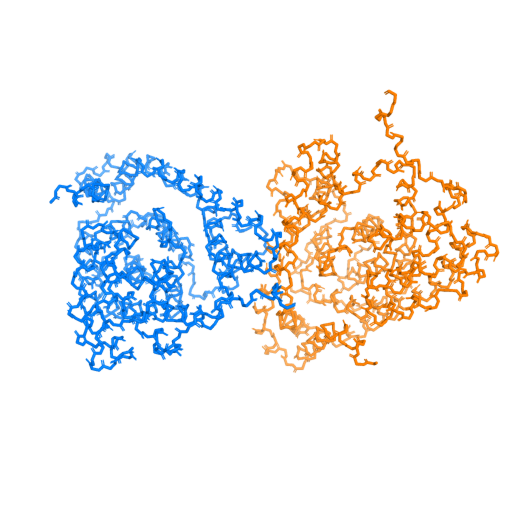 A O 1
ATOM 2140 N N . ASN A 1 292 ? -14.125 17.469 8.219 1 81.25 292 ASN A N 1
ATOM 2141 C CA . ASN A 1 292 ? -12.852 16.75 8.227 1 81.25 292 ASN A CA 1
ATOM 2142 C C . ASN A 1 292 ? -12.07 16.984 6.941 1 81.25 292 ASN A C 1
ATOM 2144 O O . ASN A 1 292 ? -10.844 16.844 6.922 1 81.25 292 ASN A O 1
ATOM 2148 N N . LEU A 1 293 ? -12.742 17.359 5.949 1 85.62 293 LEU A N 1
ATOM 2149 C CA . LEU A 1 293 ? -12.094 17.391 4.645 1 85.62 293 LEU A CA 1
ATOM 2150 C C . LEU A 1 293 ? -11.711 18.812 4.25 1 85.62 293 LEU A C 1
ATOM 2152 O O . LEU A 1 293 ? -10.734 19.016 3.525 1 85.62 293 LEU A O 1
ATOM 2156 N N . ASN A 1 294 ? -12.5 19.75 4.664 1 91.38 294 ASN A N 1
ATOM 2157 C CA . ASN A 1 294 ? -12.266 21.125 4.258 1 91.38 294 ASN A CA 1
ATOM 2158 C C . ASN A 1 294 ? -11.555 21.922 5.352 1 91.38 294 ASN A C 1
ATOM 2160 O O . ASN A 1 294 ? -12.195 22.609 6.141 1 91.38 294 ASN A O 1
ATOM 2164 N N . LYS A 1 295 ? -10.258 21.891 5.234 1 91.69 295 LYS A N 1
ATOM 2165 C CA . LYS A 1 295 ? -9.445 22.547 6.258 1 91.69 295 LYS A CA 1
ATOM 2166 C C . LYS A 1 295 ? -8.438 23.5 5.629 1 91.69 295 LYS A C 1
ATOM 2168 O O . LYS A 1 295 ? -7.23 23.344 5.805 1 91.69 295 LYS A O 1
ATOM 2173 N N . GLY A 1 296 ? -9.031 24.531 5.066 1 93.75 296 GLY A N 1
ATOM 2174 C CA . GLY A 1 296 ? -8.195 25.516 4.41 1 93.75 296 GLY A CA 1
ATOM 2175 C C . GLY A 1 296 ? -7.281 26.25 5.367 1 93.75 296 GLY A C 1
ATOM 2176 O O . GLY A 1 296 ? -6.145 26.578 5.02 1 93.75 296 GLY A O 1
ATOM 2177 N N . GLY A 1 297 ? -7.805 26.547 6.547 1 93.25 297 GLY A N 1
ATOM 2178 C CA . GLY A 1 297 ? -6.977 27.172 7.562 1 93.25 297 GLY A CA 1
ATOM 2179 C C . GLY A 1 297 ? -5.797 26.312 7.984 1 93.25 297 GLY A C 1
ATOM 2180 O O . GLY A 1 297 ? -4.672 26.812 8.086 1 93.25 297 GLY A O 1
ATOM 2181 N N . ALA A 1 298 ? -6.059 25.094 8.172 1 91.44 298 ALA A N 1
ATOM 2182 C CA . ALA A 1 298 ? -5.004 24.156 8.555 1 91.44 298 ALA A CA 1
ATOM 2183 C C . ALA A 1 298 ? -3.973 24 7.438 1 91.44 298 ALA A C 1
ATOM 2185 O O . ALA A 1 298 ? -2.771 23.922 7.707 1 91.44 298 ALA A O 1
ATOM 2186 N N . ALA A 1 299 ? -4.457 23.969 6.246 1 94.38 299 ALA A N 1
ATOM 2187 C CA . ALA A 1 299 ? -3.549 23.875 5.109 1 94.38 299 ALA A CA 1
ATOM 2188 C C . ALA A 1 299 ? -2.646 25.094 5.02 1 94.38 299 ALA A C 1
ATOM 2190 O O . ALA A 1 299 ? -1.446 24.969 4.762 1 94.38 299 ALA A O 1
ATOM 2191 N N . ALA A 1 300 ? -3.189 26.203 5.258 1 95.81 300 ALA A N 1
ATOM 2192 C CA . ALA A 1 300 ? -2.443 27.453 5.184 1 95.81 300 ALA A CA 1
ATOM 2193 C C . ALA A 1 300 ? -1.348 27.516 6.242 1 95.81 300 ALA A C 1
ATOM 2195 O O . ALA A 1 300 ? -0.215 27.906 5.957 1 95.81 300 ALA A O 1
ATOM 2196 N N . ILE A 1 301 ? -1.724 27.156 7.379 1 94.5 301 ILE A N 1
ATOM 2197 C CA . ILE A 1 301 ? -0.734 27.234 8.445 1 94.5 301 ILE A CA 1
ATOM 2198 C C . ILE A 1 301 ? 0.376 26.219 8.203 1 94.5 301 ILE A C 1
ATOM 2200 O O . ILE A 1 301 ? 1.542 26.469 8.516 1 94.5 301 ILE A O 1
ATOM 2204 N N . THR A 1 302 ? 0.054 25.062 7.711 1 94.75 302 THR A N 1
ATOM 2205 C CA . THR A 1 302 ? 1.063 24.078 7.348 1 94.75 302 THR A CA 1
ATOM 2206 C C . THR A 1 302 ? 2.039 24.656 6.324 1 94.75 302 THR A C 1
ATOM 2208 O O . THR A 1 302 ? 3.254 24.516 6.473 1 94.75 302 THR A O 1
ATOM 2211 N N . ALA A 1 303 ? 1.497 25.297 5.371 1 96.88 303 ALA A N 1
ATOM 2212 C CA . ALA A 1 303 ? 2.328 25.906 4.332 1 96.88 303 ALA A CA 1
ATOM 2213 C C . ALA A 1 303 ? 3.236 26.984 4.922 1 96.88 303 ALA A C 1
ATOM 2215 O O . ALA A 1 303 ? 4.426 27.031 4.602 1 96.88 303 ALA A O 1
ATOM 2216 N N . LEU A 1 304 ? 2.715 27.766 5.77 1 97 304 LEU A N 1
ATOM 2217 C CA . LEU A 1 304 ? 3.494 28.828 6.395 1 97 304 LEU A CA 1
ATOM 2218 C C . LEU A 1 304 ? 4.633 28.25 7.227 1 97 304 LEU A C 1
ATOM 2220 O O . LEU A 1 304 ? 5.758 28.75 7.188 1 97 304 LEU A O 1
ATOM 2224 N N . LYS A 1 305 ? 4.332 27.25 7.961 1 95.94 305 LYS A N 1
ATOM 2225 C CA . LYS A 1 305 ? 5.332 26.609 8.812 1 95.94 305 LYS A CA 1
ATOM 2226 C C . LYS A 1 305 ? 6.516 26.109 7.984 1 95.94 305 LYS A C 1
ATOM 2228 O O . LYS A 1 305 ? 7.668 26.25 8.398 1 95.94 305 LYS A O 1
ATOM 2233 N N . ILE A 1 306 ? 6.199 25.562 6.852 1 95.69 306 ILE A N 1
ATOM 2234 C CA . ILE A 1 306 ? 7.25 25 6.008 1 95.69 306 ILE A CA 1
ATOM 2235 C C . ILE A 1 306 ? 8.141 26.125 5.484 1 95.69 306 ILE A C 1
ATOM 2237 O O . ILE A 1 306 ? 9.367 26.062 5.602 1 95.69 306 ILE A O 1
ATOM 2241 N N . VAL A 1 307 ? 7.562 27.234 5 1 96.25 307 VAL A N 1
ATOM 2242 C CA . VAL A 1 307 ? 8.336 28.344 4.477 1 96.25 307 VAL A CA 1
ATOM 2243 C C . VAL A 1 307 ? 9.18 28.969 5.594 1 96.25 307 VAL A C 1
ATOM 2245 O O . VAL A 1 307 ? 10.352 29.297 5.391 1 96.25 307 VAL A O 1
ATOM 2248 N N . PHE A 1 308 ? 8.609 29.062 6.695 1 96.19 308 PHE A N 1
ATOM 2249 C CA . PHE A 1 308 ? 9.273 29.672 7.848 1 96.19 308 PHE A CA 1
ATOM 2250 C C . PHE A 1 308 ? 10.492 28.844 8.258 1 96.19 308 PHE A C 1
ATOM 2252 O O . PHE A 1 308 ? 11.578 29.391 8.453 1 96.19 308 PHE A O 1
ATOM 2259 N N . ILE A 1 309 ? 10.297 27.531 8.375 1 94.06 309 ILE A N 1
ATOM 2260 C CA . ILE A 1 309 ? 11.375 26.656 8.82 1 94.06 309 ILE A CA 1
ATOM 2261 C C . ILE A 1 309 ? 12.492 26.625 7.777 1 94.06 309 ILE A C 1
ATOM 2263 O O . ILE A 1 309 ? 13.672 26.594 8.125 1 94.06 309 ILE A O 1
ATOM 2267 N N . TYR A 1 310 ? 12.102 26.578 6.516 1 92.81 310 TYR A N 1
ATOM 2268 C CA . TYR A 1 310 ? 13.125 26.609 5.473 1 92.81 310 TYR A CA 1
ATOM 2269 C C . TYR A 1 310 ? 13.961 27.875 5.566 1 92.81 310 TYR A C 1
ATOM 2271 O O . TYR A 1 310 ? 15.18 27.828 5.422 1 92.81 310 TYR A O 1
ATOM 2279 N N . SER A 1 311 ? 13.305 28.984 5.816 1 92.88 311 SER A N 1
ATOM 2280 C CA . SER A 1 311 ? 14.008 30.25 5.977 1 92.88 311 SER A CA 1
ATOM 2281 C C . SER A 1 311 ? 14.891 30.25 7.219 1 92.88 311 SER A C 1
ATOM 2283 O O . SER A 1 311 ? 16.047 30.688 7.168 1 92.88 311 SER A O 1
ATOM 2285 N N . LEU A 1 312 ? 14.375 29.75 8.242 1 91.12 312 LEU A N 1
ATOM 2286 C CA . LEU A 1 312 ? 15.094 29.703 9.516 1 91.12 312 LEU A CA 1
ATOM 2287 C C . LEU A 1 312 ? 16.328 28.828 9.398 1 91.12 312 LEU A C 1
ATOM 2289 O O . LEU A 1 312 ? 17.328 29.062 10.094 1 91.12 312 LEU A O 1
ATOM 2293 N N . LEU A 1 313 ? 16.234 27.828 8.625 1 90.69 313 LEU A N 1
ATOM 2294 C CA . LEU A 1 313 ? 17.344 26.906 8.484 1 90.69 313 LEU A CA 1
ATOM 2295 C C . LEU A 1 313 ? 18.281 27.328 7.359 1 90.69 313 LEU A C 1
ATOM 2297 O O . LEU A 1 313 ? 19.281 26.672 7.094 1 90.69 313 LEU A O 1
ATOM 2301 N N . GLY A 1 314 ? 17.953 28.328 6.68 1 88.19 314 GLY A N 1
ATOM 2302 C CA . GLY A 1 314 ? 18.75 28.812 5.574 1 88.19 314 GLY A CA 1
ATOM 2303 C C . GLY A 1 314 ? 18.688 27.922 4.348 1 88.19 314 GLY A C 1
ATOM 2304 O O . GLY A 1 314 ? 19.656 27.844 3.584 1 88.19 314 GLY A O 1
ATOM 2305 N N . LEU A 1 315 ? 17.625 27.266 4.184 1 88.94 315 LEU A N 1
ATOM 2306 C CA . LEU A 1 315 ? 17.453 26.359 3.053 1 88.94 315 LEU A CA 1
ATOM 2307 C C . LEU A 1 315 ? 16.797 27.062 1.877 1 88.94 315 LEU A C 1
ATOM 2309 O O . LEU A 1 315 ? 16.016 28 2.07 1 88.94 315 LEU A O 1
ATOM 2313 N N . ASP A 1 316 ? 17.156 26.578 0.668 1 89 316 ASP A N 1
ATOM 2314 C CA . ASP A 1 316 ? 16.562 27.141 -0.536 1 89 316 ASP A CA 1
ATOM 2315 C C . ASP A 1 316 ? 15.125 26.641 -0.734 1 89 316 ASP A C 1
ATOM 2317 O O . ASP A 1 316 ? 14.867 25.438 -0.631 1 89 316 ASP A O 1
ATOM 2321 N N . PHE A 1 317 ? 14.289 27.594 -0.992 1 92.38 317 PHE A N 1
ATOM 2322 C CA . PHE A 1 317 ? 12.898 27.25 -1.288 1 92.38 317 PHE A CA 1
ATOM 2323 C C . PHE A 1 317 ? 12.672 27.156 -2.793 1 92.38 317 PHE A C 1
ATOM 2325 O O . PHE A 1 317 ? 12.195 28.109 -3.41 1 92.38 317 PHE A O 1
ATOM 2332 N N . THR A 1 318 ? 12.938 25.984 -3.342 1 91.38 318 THR A N 1
ATOM 2333 C CA . THR A 1 318 ? 12.898 25.75 -4.781 1 91.38 318 THR A CA 1
ATOM 2334 C C . THR A 1 318 ? 11.469 25.469 -5.242 1 91.38 318 THR A C 1
ATOM 2336 O O . THR A 1 318 ? 10.555 25.375 -4.422 1 91.38 318 THR A O 1
ATOM 2339 N N . THR A 1 319 ? 11.289 25.406 -6.512 1 91.75 319 THR A N 1
ATOM 2340 C CA . THR A 1 319 ? 9.984 25.094 -7.094 1 91.75 319 THR A CA 1
ATOM 2341 C C . THR A 1 319 ? 9.516 23.719 -6.645 1 91.75 319 THR A C 1
ATOM 2343 O O . THR A 1 319 ? 8.32 23.516 -6.398 1 91.75 319 THR A O 1
ATOM 2346 N N . ASP A 1 320 ? 10.461 22.781 -6.496 1 88.44 320 ASP A N 1
ATOM 2347 C CA . ASP A 1 320 ? 10.117 21.438 -6.02 1 88.44 320 ASP A CA 1
ATOM 2348 C C . ASP A 1 320 ? 9.594 21.484 -4.586 1 88.44 320 ASP A C 1
ATOM 2350 O O . ASP A 1 320 ? 8.633 20.797 -4.25 1 88.44 320 ASP A O 1
ATOM 2354 N N . VAL A 1 321 ? 10.266 22.328 -3.824 1 90.56 321 VAL A N 1
ATOM 2355 C CA . VAL A 1 321 ? 9.844 22.453 -2.434 1 90.56 321 VAL A CA 1
ATOM 2356 C C . VAL A 1 321 ? 8.477 23.125 -2.369 1 90.56 321 VAL A C 1
ATOM 2358 O O . VAL A 1 321 ? 7.645 22.781 -1.526 1 90.56 321 VAL A O 1
ATOM 2361 N N . PHE A 1 322 ? 8.289 24.062 -3.275 1 94.69 322 PHE A N 1
ATOM 2362 C CA . PHE A 1 322 ? 6.988 24.719 -3.355 1 94.69 322 PHE A CA 1
ATOM 2363 C C . PHE A 1 322 ? 5.883 23.703 -3.627 1 94.69 322 PHE A C 1
ATOM 2365 O O . PHE A 1 322 ? 4.871 23.688 -2.922 1 94.69 322 PHE A O 1
ATOM 2372 N N . MET A 1 323 ? 6.039 22.906 -4.574 1 93 323 MET A N 1
ATOM 2373 C CA . MET A 1 323 ? 5.039 21.906 -4.945 1 93 323 MET A CA 1
ATOM 2374 C C . MET A 1 323 ? 4.809 20.922 -3.809 1 93 323 MET A C 1
ATOM 2376 O O . MET A 1 323 ? 3.668 20.547 -3.525 1 93 323 MET A O 1
ATOM 2380 N N . LEU A 1 324 ? 5.863 20.531 -3.227 1 90.69 324 LEU A N 1
ATOM 2381 C CA . LEU A 1 324 ? 5.754 19.594 -2.113 1 90.69 324 LEU A CA 1
ATOM 2382 C C . LEU A 1 324 ? 5.031 20.234 -0.933 1 90.69 324 LEU A C 1
ATOM 2384 O O . LEU A 1 324 ? 4.289 19.562 -0.215 1 90.69 324 LEU A O 1
ATOM 2388 N N . THR A 1 325 ? 5.352 21.5 -0.723 1 94.56 325 THR A N 1
ATOM 2389 C CA . THR A 1 325 ? 4.684 22.234 0.345 1 94.56 325 THR A CA 1
ATOM 2390 C C . THR A 1 325 ? 3.172 22.234 0.138 1 94.56 325 THR A C 1
ATOM 2392 O O . THR A 1 325 ? 2.412 21.984 1.074 1 94.56 325 THR A O 1
ATOM 2395 N N . ILE A 1 326 ? 2.775 22.438 -1.074 1 95.38 326 ILE A N 1
ATOM 2396 C CA . ILE A 1 326 ? 1.348 22.453 -1.377 1 95.38 326 ILE A CA 1
ATOM 2397 C C . ILE A 1 326 ? 0.767 21.047 -1.17 1 95.38 326 ILE A C 1
ATOM 2399 O O . ILE A 1 326 ? -0.297 20.891 -0.565 1 95.38 326 ILE A O 1
ATOM 2403 N N . LEU A 1 327 ? 1.478 20.156 -1.608 1 90.88 327 LEU A N 1
ATOM 2404 C CA . LEU A 1 327 ? 1.018 18.766 -1.464 1 90.88 327 LEU A CA 1
ATOM 2405 C C . LEU A 1 327 ? 0.894 18.391 0.008 1 90.88 327 LEU A C 1
ATOM 2407 O O . LEU A 1 327 ? -0.122 17.828 0.425 1 90.88 327 LEU A O 1
ATOM 2411 N N . ILE A 1 328 ? 1.885 18.656 0.812 1 90.25 328 ILE A N 1
ATOM 2412 C CA . ILE A 1 328 ? 1.892 18.359 2.238 1 90.25 328 ILE A CA 1
ATOM 2413 C C . ILE A 1 328 ? 0.734 19.078 2.926 1 90.25 328 ILE A C 1
ATOM 2415 O O . ILE A 1 328 ? 0.054 18.5 3.779 1 90.25 328 ILE A O 1
ATOM 2419 N N . SER A 1 329 ? 0.534 20.25 2.523 1 93.69 329 SER A N 1
ATOM 2420 C CA . SER A 1 329 ? -0.525 21.062 3.125 1 93.69 329 SER A CA 1
ATOM 2421 C C . SER A 1 329 ? -1.897 20.438 2.869 1 93.69 329 SER A C 1
ATOM 2423 O O . SER A 1 329 ? -2.717 20.344 3.785 1 93.69 329 SER A O 1
ATOM 2425 N N . VAL A 1 330 ? -2.104 20 1.686 1 90.12 330 VAL A N 1
ATOM 2426 C CA . VAL A 1 330 ? -3.385 19.422 1.31 1 90.12 330 VAL A CA 1
ATOM 2427 C C . VAL A 1 330 ? -3.572 18.094 2.031 1 90.12 330 VAL A C 1
ATOM 2429 O O . VAL A 1 330 ? -4.633 17.828 2.607 1 90.12 330 VAL A O 1
ATOM 2432 N N . LEU A 1 331 ? -2.559 17.312 2.051 1 84.31 331 LEU A N 1
ATOM 2433 C CA . LEU A 1 331 ? -2.654 16 2.684 1 84.31 331 LEU A CA 1
ATOM 2434 C C . LEU A 1 331 ? -2.799 16.141 4.195 1 84.31 331 LEU A C 1
ATOM 2436 O O . LEU A 1 331 ? -3.506 15.359 4.832 1 84.31 331 LEU A O 1
ATOM 2440 N N . SER A 1 332 ? -2.076 17.047 4.723 1 84.44 332 SER A N 1
ATOM 2441 C CA . SER A 1 332 ? -2.176 17.297 6.156 1 84.44 332 SER A CA 1
ATOM 2442 C C . SER A 1 332 ? -3.594 17.703 6.555 1 84.44 332 SER A C 1
ATOM 2444 O O . SER A 1 332 ? -4.086 17.297 7.613 1 84.44 332 SER A O 1
ATOM 2446 N N . ALA A 1 333 ? -4.199 18.453 5.719 1 80.44 333 ALA A N 1
ATOM 2447 C CA . ALA A 1 333 ? -5.562 18.906 5.977 1 80.44 333 ALA A CA 1
ATOM 2448 C C . ALA A 1 333 ? -6.543 17.734 5.949 1 80.44 333 ALA A C 1
ATOM 2450 O O . ALA A 1 333 ? -7.484 17.688 6.746 1 80.44 333 ALA A O 1
ATOM 2451 N N . PHE A 1 334 ? -6.277 16.766 5.137 1 72.5 334 PHE A N 1
ATOM 2452 C CA . PHE A 1 334 ? -7.176 15.633 4.934 1 72.5 334 PHE A CA 1
ATOM 2453 C C . PHE A 1 334 ? -6.926 14.547 5.977 1 72.5 334 PHE A C 1
ATOM 2455 O O . PHE A 1 334 ? -7.863 13.883 6.418 1 72.5 334 PHE A O 1
ATOM 2462 N N . VAL A 1 335 ? -5.75 14.336 6.234 1 64.69 335 VAL A N 1
ATOM 2463 C CA . VAL A 1 335 ? -5.359 13.164 7.012 1 64.69 335 VAL A CA 1
ATOM 2464 C C . VAL A 1 335 ? -5.34 13.508 8.5 1 64.69 335 VAL A C 1
ATOM 2466 O O . VAL A 1 335 ? -5.918 12.789 9.32 1 64.69 335 VAL A O 1
ATOM 2469 N N . ILE A 1 336 ? -4.812 14.609 8.836 1 61.41 336 ILE A N 1
ATOM 2470 C CA . ILE A 1 336 ? -4.465 14.945 10.219 1 61.41 336 ILE A CA 1
ATOM 2471 C C . ILE A 1 336 ? -5.668 15.586 10.906 1 61.41 336 ILE A C 1
ATOM 2473 O O . ILE A 1 336 ? -5.914 15.336 12.094 1 61.41 336 ILE A O 1
ATOM 2477 N N . GLY A 1 337 ? -6.461 16.219 10.141 1 59.03 337 GLY A N 1
ATOM 2478 C CA . GLY A 1 337 ? -7.57 16.984 10.695 1 59.03 337 GLY A CA 1
ATOM 2479 C C . GLY A 1 337 ? -8.602 16.109 11.391 1 59.03 337 GLY A C 1
ATOM 2480 O O . GLY A 1 337 ? -9.344 16.594 12.258 1 59.03 337 GLY A O 1
ATOM 2481 N N . GLY A 1 338 ? -8.633 14.914 11.094 1 55.12 338 GLY A N 1
ATOM 2482 C CA . GLY A 1 338 ? -9.648 14.062 11.688 1 55.12 338 GLY A CA 1
ATOM 2483 C C . GLY A 1 338 ? -9.172 13.375 12.953 1 55.12 338 GLY A C 1
ATOM 2484 O O . GLY A 1 338 ? -9.953 12.703 13.633 1 55.12 338 GLY A O 1
ATOM 2485 N N . VAL A 1 339 ? -7.926 13.625 13.266 1 53.97 339 VAL A N 1
ATOM 2486 C CA . VAL A 1 339 ? -7.402 12.875 14.391 1 53.97 339 VAL A CA 1
ATOM 2487 C C . VAL A 1 339 ? -7.188 13.805 15.586 1 53.97 339 VAL A C 1
ATOM 2489 O O . VAL A 1 339 ? -6.715 14.93 15.422 1 53.97 339 VAL A O 1
ATOM 2492 N N . PRO A 1 340 ? -7.781 13.43 16.75 1 51.78 340 PRO A N 1
ATOM 2493 C CA . PRO A 1 340 ? -7.355 14.18 17.938 1 51.78 340 PRO A CA 1
ATOM 2494 C C . PRO A 1 340 ? -5.836 14.258 18.062 1 51.78 340 PRO A C 1
ATOM 2496 O O . PRO A 1 340 ? -5.141 13.258 17.875 1 51.78 340 PRO A O 1
ATOM 2499 N N . GLY A 1 341 ? -5.262 15.344 18.297 1 56.78 341 GLY A N 1
ATOM 2500 C CA . GLY A 1 341 ? -3.818 15.531 18.312 1 56.78 341 GLY A CA 1
ATOM 2501 C C . GLY A 1 341 ? -3.223 15.711 16.938 1 56.78 341 GLY A C 1
ATOM 2502 O O . GLY A 1 341 ? -2.002 15.648 16.766 1 56.78 341 GLY A O 1
ATOM 2503 N N . GLY A 1 342 ? -4.098 15.859 16.078 1 66.88 342 GLY A N 1
ATOM 2504 C CA . GLY A 1 342 ? -3.766 15.93 14.672 1 66.88 342 GLY A CA 1
ATOM 2505 C C . GLY A 1 342 ? -2.736 17 14.352 1 66.88 342 GLY A C 1
ATOM 2506 O O . GLY A 1 342 ? -1.907 16.812 13.453 1 66.88 342 GLY A O 1
ATOM 2507 N N . ALA A 1 343 ? -2.781 17.984 15.211 1 67.56 343 ALA A N 1
ATOM 2508 C CA . ALA A 1 343 ? -1.851 19.062 14.922 1 67.56 343 ALA A CA 1
ATOM 2509 C C . ALA A 1 343 ? -0.404 18.609 15.078 1 67.56 343 ALA A C 1
ATOM 2511 O O . ALA A 1 343 ? 0.446 18.906 14.234 1 67.56 343 ALA A O 1
ATOM 2512 N N . PHE A 1 344 ? -0.161 17.891 16.156 1 72.44 344 PHE A N 1
ATOM 2513 C CA . PHE A 1 344 ? 1.201 17.406 16.375 1 72.44 344 PHE A CA 1
ATOM 2514 C C . PHE A 1 344 ? 1.625 16.438 15.281 1 72.44 344 PHE A C 1
ATOM 2516 O O . PHE A 1 344 ? 2.76 16.5 14.797 1 72.44 344 PHE A O 1
ATOM 2523 N N . LEU A 1 345 ? 0.725 15.641 14.875 1 73.5 345 LEU A N 1
ATOM 2524 C CA . LEU A 1 345 ? 0.995 14.695 13.797 1 73.5 345 LEU A CA 1
ATOM 2525 C C . LEU A 1 345 ? 1.323 15.422 12.5 1 73.5 345 LEU A C 1
ATOM 2527 O O . LEU A 1 345 ? 2.154 14.961 11.719 1 73.5 345 LEU A O 1
ATOM 2531 N N . GLY A 1 346 ? 0.681 16.469 12.375 1 84.56 346 GLY A N 1
ATOM 2532 C CA . GLY A 1 346 ? 0.973 17.297 11.211 1 84.56 346 GLY A CA 1
ATOM 2533 C C . GLY A 1 346 ? 2.398 17.812 11.188 1 84.56 346 GLY A C 1
ATOM 2534 O O . GLY A 1 346 ? 3.029 17.859 10.133 1 84.56 346 GLY A O 1
ATOM 2535 N N . GLU A 1 347 ? 2.902 18.125 12.383 1 88.56 347 GLU A N 1
ATOM 2536 C CA . GLU A 1 347 ? 4.266 18.625 12.484 1 88.56 347 GLU A CA 1
ATOM 2537 C C . GLU A 1 347 ? 5.285 17.547 12.141 1 88.56 347 GLU A C 1
ATOM 2539 O O . GLU A 1 347 ? 6.262 17.812 11.438 1 88.56 347 GLU A O 1
ATOM 2544 N N . ILE A 1 348 ? 5.004 16.422 12.664 1 82.06 348 ILE A N 1
ATOM 2545 C CA . ILE A 1 348 ? 5.891 15.297 12.383 1 82.06 348 ILE A CA 1
ATOM 2546 C C . ILE A 1 348 ? 5.863 14.984 10.883 1 82.06 348 ILE A C 1
ATOM 2548 O O . ILE A 1 348 ? 6.902 14.695 10.289 1 82.06 348 ILE A O 1
ATOM 2552 N N . PHE A 1 349 ? 4.723 15.031 10.32 1 84.75 349 PHE A N 1
ATOM 2553 C CA . PHE A 1 349 ? 4.559 14.797 8.891 1 84.75 349 PHE A CA 1
ATOM 2554 C C . PHE A 1 349 ? 5.41 15.766 8.078 1 84.75 349 PHE A C 1
ATOM 2556 O O . PHE A 1 349 ? 6.082 15.367 7.129 1 84.75 349 PHE A O 1
ATOM 2563 N N . ILE A 1 350 ? 5.43 17 8.469 1 88.69 350 ILE A N 1
ATOM 2564 C CA . ILE A 1 350 ? 6.223 18.031 7.809 1 88.69 350 ILE A CA 1
ATOM 2565 C C . ILE A 1 350 ? 7.707 17.672 7.906 1 88.69 350 ILE A C 1
ATOM 2567 O O . ILE A 1 350 ? 8.406 17.625 6.891 1 88.69 350 ILE A O 1
ATOM 2571 N N . VAL A 1 351 ? 8.156 17.391 9.078 1 89.06 351 VAL A N 1
ATOM 2572 C CA . VAL A 1 351 ? 9.578 17.219 9.367 1 89.06 351 VAL A CA 1
ATOM 2573 C C . VAL A 1 351 ? 10.094 15.961 8.68 1 89.06 351 VAL A C 1
ATOM 2575 O O . VAL A 1 351 ? 11.164 15.977 8.062 1 89.06 351 VAL A O 1
ATOM 2578 N N . THR A 1 352 ? 9.328 14.945 8.711 1 83.62 352 THR A N 1
ATOM 2579 C CA . THR A 1 352 ? 9.797 13.664 8.18 1 83.62 352 THR A CA 1
ATOM 2580 C C . THR A 1 352 ? 9.727 13.656 6.656 1 83.62 352 THR A C 1
ATOM 2582 O O . THR A 1 352 ? 10.602 13.102 5.992 1 83.62 352 THR A O 1
ATOM 2585 N N . THR A 1 353 ? 8.742 14.219 6.074 1 85.19 353 THR A N 1
ATOM 2586 C CA . THR A 1 353 ? 8.602 14.242 4.625 1 85.19 353 THR A CA 1
ATOM 2587 C C . THR A 1 353 ? 9.672 15.117 3.988 1 85.19 353 THR A C 1
ATOM 2589 O O . THR A 1 353 ? 10.211 14.781 2.932 1 85.19 353 THR A O 1
ATOM 2592 N N . LEU A 1 354 ? 10.023 16.156 4.672 1 88.75 354 LEU A N 1
ATOM 2593 C CA . LEU A 1 354 ? 10.961 17.109 4.09 1 88.75 354 LEU A CA 1
ATOM 2594 C C . LEU A 1 354 ? 12.375 16.844 4.586 1 88.75 354 LEU A C 1
ATOM 2596 O O . LEU A 1 354 ? 13.32 17.531 4.188 1 88.75 354 LEU A O 1
ATOM 2600 N N . GLY A 1 355 ? 12.5 15.844 5.477 1 85.19 355 GLY A N 1
ATOM 2601 C CA . GLY A 1 355 ? 13.812 15.508 6.008 1 85.19 355 GLY A CA 1
ATOM 2602 C C . GLY A 1 355 ? 14.398 16.609 6.871 1 85.19 355 GLY A C 1
ATOM 2603 O O . GLY A 1 355 ? 15.602 16.875 6.805 1 85.19 355 GLY A O 1
ATOM 2604 N N . LEU A 1 356 ? 13.594 17.297 7.586 1 89.25 356 LEU A N 1
ATOM 2605 C CA . LEU A 1 356 ? 14.031 18.391 8.445 1 89.25 356 LEU A CA 1
ATOM 2606 C C . LEU A 1 356 ? 14.508 17.859 9.797 1 89.25 356 LEU A C 1
ATOM 2608 O O . LEU A 1 356 ? 14.133 16.766 10.203 1 89.25 356 LEU A O 1
ATOM 2612 N N . PRO A 1 357 ? 15.352 18.625 10.445 1 89 357 PRO A N 1
ATOM 2613 C CA . PRO A 1 357 ? 15.766 18.219 11.789 1 89 357 PRO A CA 1
ATOM 2614 C C . PRO A 1 357 ? 14.617 18.203 12.789 1 89 357 PRO A C 1
ATOM 2616 O O . PRO A 1 357 ? 13.734 19.078 12.734 1 89 357 PRO A O 1
ATOM 2619 N N . MET A 1 358 ? 14.672 17.328 13.719 1 86 358 MET A N 1
ATOM 2620 C CA . MET A 1 358 ? 13.586 17.141 14.68 1 86 358 MET A CA 1
ATOM 2621 C C . MET A 1 358 ? 13.516 18.312 15.656 1 86 358 MET A C 1
ATOM 2623 O O . MET A 1 358 ? 12.469 18.562 16.266 1 86 358 MET A O 1
ATOM 2627 N N . GLU A 1 359 ? 14.57 19 15.742 1 87.06 359 GLU A N 1
ATOM 2628 C CA . GLU A 1 359 ? 14.672 20.109 16.672 1 87.06 359 GLU A CA 1
ATOM 2629 C C . GLU A 1 359 ? 13.672 21.203 16.328 1 87.06 359 GLU A C 1
ATOM 2631 O O . GLU A 1 359 ? 13.375 22.062 17.172 1 87.06 359 GLU A O 1
ATOM 2636 N N . VAL A 1 360 ? 13.133 21.141 15.141 1 90.19 360 VAL A N 1
ATOM 2637 C CA . VAL A 1 360 ? 12.227 22.219 14.734 1 90.19 360 VAL A CA 1
ATOM 2638 C C . VAL A 1 360 ? 10.805 21.891 15.172 1 90.19 360 VAL A C 1
ATOM 2640 O O . VAL A 1 360 ? 9.922 22.75 15.117 1 90.19 360 VAL A O 1
ATOM 2643 N N . ILE A 1 361 ? 10.555 20.766 15.672 1 89.62 361 ILE A N 1
ATOM 2644 C CA . ILE A 1 361 ? 9.203 20.312 15.977 1 89.62 361 ILE A CA 1
ATOM 2645 C C . ILE A 1 361 ? 8.578 21.203 17.047 1 89.62 361 ILE A C 1
ATOM 2647 O O . ILE A 1 361 ? 7.457 21.688 16.875 1 89.62 361 ILE A O 1
ATOM 2651 N N . PRO A 1 362 ? 9.32 21.516 18.141 1 87 362 PRO A N 1
ATOM 2652 C CA . PRO A 1 362 ? 8.695 22.406 19.125 1 87 362 PRO A CA 1
ATOM 2653 C C . PRO A 1 362 ? 8.328 23.766 18.547 1 87 362 PRO A C 1
ATOM 2655 O O . PRO A 1 362 ? 7.324 24.359 18.938 1 87 362 PRO A O 1
ATOM 2658 N N . ILE A 1 363 ? 9.094 24.234 17.641 1 88.81 363 ILE A N 1
ATOM 2659 C CA . ILE A 1 363 ? 8.82 25.5 16.984 1 88.81 363 ILE A CA 1
ATOM 2660 C C . ILE A 1 363 ? 7.508 25.406 16.219 1 88.81 363 ILE A C 1
ATOM 2662 O O . ILE A 1 363 ? 6.648 26.297 16.312 1 88.81 363 ILE A O 1
ATOM 2666 N N . LEU A 1 364 ? 7.363 24.344 15.484 1 92.62 364 LEU A N 1
ATOM 2667 C CA . LEU A 1 364 ? 6.152 24.125 14.703 1 92.62 364 LEU A CA 1
ATOM 2668 C C . LEU A 1 364 ? 4.934 24 15.609 1 92.62 364 LEU A C 1
ATOM 2670 O O . LEU A 1 364 ? 3.863 24.516 15.289 1 92.62 364 LEU A O 1
ATOM 2674 N N . VAL A 1 365 ? 5.145 23.406 16.719 1 88.31 365 VAL A N 1
ATOM 2675 C CA . VAL A 1 365 ? 4.051 23.188 17.656 1 88.31 365 VAL A CA 1
ATOM 2676 C C . VAL A 1 365 ? 3.602 24.516 18.25 1 88.31 365 VAL A C 1
ATOM 2678 O O . VAL A 1 365 ? 2.404 24.766 18.391 1 88.31 365 VAL A O 1
ATOM 2681 N N . VAL A 1 366 ? 4.508 25.359 18.625 1 87 366 VAL A N 1
ATOM 2682 C CA . VAL A 1 366 ? 4.195 26.656 19.203 1 87 366 VAL A CA 1
ATOM 2683 C C . VAL A 1 366 ? 3.385 27.484 18.203 1 87 366 VAL A C 1
ATOM 2685 O O . VAL A 1 366 ? 2.346 28.047 18.562 1 87 366 VAL A O 1
ATOM 2688 N N . ILE A 1 367 ? 3.85 27.5 17 1 91.19 367 ILE A N 1
ATOM 2689 C CA . ILE A 1 367 ? 3.16 28.266 15.969 1 91.19 367 ILE A CA 1
ATOM 2690 C C . ILE A 1 367 ? 1.761 27.703 15.75 1 91.19 367 ILE A C 1
ATOM 2692 O O . ILE A 1 367 ? 0.789 28.453 15.633 1 91.19 367 ILE A O 1
ATOM 2696 N N . GLY A 1 368 ? 1.697 26.422 15.75 1 89.38 368 GLY A N 1
ATOM 2697 C CA . GLY A 1 368 ? 0.415 25.75 15.57 1 89.38 368 GLY A CA 1
ATOM 2698 C C . GLY A 1 368 ? -0.567 26.047 16.688 1 89.38 368 GLY A C 1
ATOM 2699 O O . GLY A 1 368 ? -1.75 26.281 16.438 1 89.38 368 GLY A O 1
ATOM 2700 N N . ALA A 1 369 ? -0.095 26.047 17.844 1 84.44 369 ALA A N 1
ATOM 2701 C CA . ALA A 1 369 ? -0.951 26.25 19.016 1 84.44 369 ALA A CA 1
ATOM 2702 C C . ALA A 1 369 ? -1.518 27.672 19.031 1 84.44 369 ALA A C 1
ATOM 2704 O O . ALA A 1 369 ? -2.688 27.875 19.359 1 84.44 369 ALA A O 1
ATOM 2705 N N . ILE A 1 370 ? -0.742 28.594 18.672 1 87.5 370 ILE A N 1
ATOM 2706 C CA . ILE A 1 370 ? -1.146 30 18.719 1 87.5 370 ILE A CA 1
ATOM 2707 C C . ILE A 1 370 ? -2.162 30.266 17.609 1 87.5 370 ILE A C 1
ATOM 2709 O O . ILE A 1 370 ? -3.094 31.062 17.797 1 87.5 370 ILE A O 1
ATOM 2713 N N . THR A 1 371 ? -2.053 29.594 16.562 1 91.62 371 THR A N 1
ATOM 2714 C CA . THR A 1 371 ? -2.834 29.938 15.375 1 91.62 371 THR A CA 1
ATOM 2715 C C . THR A 1 371 ? -4.039 29.016 15.242 1 91.62 371 THR A C 1
ATOM 2717 O O . THR A 1 371 ? -4.848 29.172 14.32 1 91.62 371 THR A O 1
ATOM 2720 N N . ASP A 1 372 ? -4.23 28.125 16.094 1 87.88 372 ASP A N 1
ATOM 2721 C CA . ASP A 1 372 ? -5.211 27.047 15.961 1 87.88 372 ASP A CA 1
ATOM 2722 C C . ASP A 1 372 ? -6.633 27.609 15.906 1 87.88 372 ASP A C 1
ATOM 2724 O O . ASP A 1 372 ? -7.434 27.203 15.062 1 87.88 372 ASP A O 1
ATOM 2728 N N . ALA A 1 373 ? -6.938 28.484 16.828 1 87.81 373 ALA A N 1
ATOM 2729 C CA . ALA A 1 373 ? -8.289 29.031 16.906 1 87.81 373 ALA A CA 1
ATOM 2730 C C . ALA A 1 373 ? -8.664 29.766 15.625 1 87.81 373 ALA A C 1
ATOM 2732 O O . ALA A 1 373 ? -9.758 29.578 15.086 1 87.81 373 ALA A O 1
ATOM 2733 N N . ALA A 1 374 ? -7.754 30.562 15.188 1 93.38 374 ALA A N 1
ATOM 2734 C CA . ALA A 1 374 ? -7.996 31.312 13.961 1 93.38 374 ALA A CA 1
ATOM 2735 C C . ALA A 1 374 ? -8.164 30.375 12.766 1 93.38 374 ALA A C 1
ATOM 2737 O O . ALA A 1 374 ? -9.023 30.609 11.914 1 93.38 374 ALA A O 1
ATOM 2738 N N . SER A 1 375 ? -7.336 29.375 12.688 1 93.06 375 SER A N 1
ATOM 2739 C CA . SER A 1 375 ? -7.434 28.391 11.625 1 93.06 375 SER A CA 1
ATOM 2740 C C . SER A 1 375 ? -8.781 27.672 11.648 1 93.06 375 SER A C 1
ATOM 2742 O O . SER A 1 375 ? -9.391 27.453 10.602 1 93.06 375 SER A O 1
ATOM 2744 N N . THR A 1 376 ? -9.258 27.344 12.805 1 90.19 376 THR A N 1
ATOM 2745 C CA . THR A 1 376 ? -10.523 26.656 12.969 1 90.19 376 THR A CA 1
ATOM 2746 C C . THR A 1 376 ? -11.688 27.531 12.5 1 90.19 376 THR A C 1
ATOM 2748 O O . THR A 1 376 ? -12.625 27.047 11.867 1 90.19 376 THR A O 1
ATOM 2751 N N . VAL A 1 377 ? -11.617 28.766 12.859 1 95.31 377 VAL A N 1
ATOM 2752 C CA . VAL A 1 377 ? -12.656 29.688 12.43 1 95.31 377 VAL A CA 1
ATOM 2753 C C . VAL A 1 377 ? -12.773 29.688 10.906 1 95.31 377 VAL A C 1
ATOM 2755 O O . VAL A 1 377 ? -13.875 29.578 10.367 1 95.31 377 VAL A O 1
ATOM 2758 N N . VAL A 1 378 ? -11.688 29.75 10.266 1 96.5 378 VAL A N 1
ATOM 2759 C CA . VAL A 1 378 ? -11.672 29.781 8.805 1 96.5 378 VAL A CA 1
ATOM 2760 C C . VAL A 1 378 ? -12.227 28.453 8.266 1 96.5 378 VAL A C 1
ATOM 2762 O O . VAL A 1 378 ? -13.016 28.453 7.312 1 96.5 378 VAL A O 1
ATOM 2765 N N . ASN A 1 379 ? -11.812 27.359 8.836 1 94.56 379 ASN A N 1
ATOM 2766 C CA . ASN A 1 379 ? -12.305 26.047 8.406 1 94.56 379 ASN A CA 1
ATOM 2767 C C . ASN A 1 379 ? -13.82 25.969 8.492 1 94.56 379 ASN A C 1
ATOM 2769 O O . ASN A 1 379 ? -14.477 25.562 7.531 1 94.56 379 ASN A O 1
ATOM 2773 N N . VAL A 1 380 ? -14.367 26.406 9.594 1 95.62 380 VAL A N 1
ATOM 2774 C CA . VAL A 1 380 ? -15.789 26.266 9.883 1 95.62 380 VAL A CA 1
ATOM 2775 C C . VAL A 1 380 ? -16.594 27.203 8.969 1 95.62 380 VAL A C 1
ATOM 2777 O O . VAL A 1 380 ? -17.594 26.781 8.375 1 95.62 380 VAL A O 1
ATOM 2780 N N . VAL A 1 381 ? -16.172 28.391 8.859 1 97.38 381 VAL A N 1
ATOM 2781 C CA . VAL A 1 381 ? -16.906 29.375 8.055 1 97.38 381 VAL A CA 1
ATOM 2782 C C . VAL A 1 381 ? -16.875 28.953 6.586 1 97.38 381 VAL A C 1
ATOM 2784 O O . VAL A 1 381 ? -17.859 29.125 5.867 1 97.38 381 VAL A O 1
ATOM 2787 N N . HIS A 1 382 ? -15.812 28.406 6.18 1 97.81 382 HIS A N 1
ATOM 2788 C CA . HIS A 1 382 ? -15.688 28.016 4.777 1 97.81 382 HIS A CA 1
ATOM 2789 C C . HIS A 1 382 ? -16.422 26.719 4.496 1 97.81 382 HIS A C 1
ATOM 2791 O O . HIS A 1 382 ? -16.641 26.359 3.336 1 97.81 382 HIS A O 1
ATOM 2797 N N . ASP A 1 383 ? -16.781 25.969 5.504 1 97.56 383 ASP A N 1
ATOM 2798 C CA . ASP A 1 383 ? -17.688 24.844 5.293 1 97.56 383 ASP A CA 1
ATOM 2799 C C . ASP A 1 383 ? -19.031 25.297 4.754 1 97.56 383 ASP A C 1
ATOM 2801 O O . ASP A 1 383 ? -19.656 24.609 3.953 1 97.56 383 ASP A O 1
ATOM 2805 N N . LEU A 1 384 ? -19.438 26.469 5.234 1 97.88 384 LEU A N 1
ATOM 2806 C CA . LEU A 1 384 ? -20.703 27.031 4.762 1 97.88 384 LEU A CA 1
ATOM 2807 C C . LEU A 1 384 ? -20.609 27.406 3.287 1 97.88 384 LEU A C 1
ATOM 2809 O O . LEU A 1 384 ? -21.5 27.062 2.504 1 97.88 384 LEU A O 1
ATOM 2813 N N . THR A 1 385 ? -19.547 28.062 2.926 1 98.19 385 THR A N 1
ATOM 2814 C CA . THR A 1 385 ? -19.391 28.469 1.532 1 98.19 385 THR A CA 1
ATOM 2815 C C . THR A 1 385 ? -19.156 27.25 0.641 1 98.19 385 THR A C 1
ATOM 2817 O O . THR A 1 385 ? -19.641 27.203 -0.492 1 98.19 385 THR A O 1
ATOM 2820 N N . ALA A 1 386 ? -18.422 26.312 1.14 1 98.19 386 ALA A N 1
ATOM 2821 C CA . ALA A 1 386 ? -18.234 25.062 0.394 1 98.19 386 ALA A CA 1
ATOM 2822 C C . ALA A 1 386 ? -19.578 24.391 0.12 1 98.19 386 ALA A C 1
ATOM 2824 O O . ALA A 1 386 ? -19.828 23.906 -0.984 1 98.19 386 ALA A O 1
ATOM 2825 N N . THR A 1 387 ? -20.406 24.375 1.098 1 97.44 387 THR A N 1
ATOM 2826 C CA . THR A 1 387 ? -21.734 23.766 0.95 1 97.44 387 THR A CA 1
ATOM 2827 C C . THR A 1 387 ? -22.547 24.516 -0.105 1 97.44 387 THR A C 1
ATOM 2829 O O . THR A 1 387 ? -23.281 23.891 -0.875 1 97.44 387 THR A O 1
ATOM 2832 N N . GLN A 1 388 ? -22.438 25.812 -0.135 1 97.44 388 GLN A N 1
ATOM 2833 C CA . GLN A 1 388 ? -23.094 26.594 -1.175 1 97.44 388 GLN A CA 1
ATOM 2834 C C . GLN A 1 388 ? -22.641 26.156 -2.564 1 97.44 388 GLN A C 1
ATOM 2836 O O . GLN A 1 388 ? -23.453 26.016 -3.479 1 97.44 388 GLN A O 1
ATOM 2841 N N . ILE A 1 389 ? -21.359 26.016 -2.715 1 97.62 389 ILE A N 1
ATOM 2842 C CA . ILE A 1 389 ? -20.781 25.641 -4.004 1 97.62 389 ILE A CA 1
ATOM 2843 C C . ILE A 1 389 ? -21.25 24.234 -4.391 1 97.62 389 ILE A C 1
ATOM 2845 O O . ILE A 1 389 ? -21.609 24 -5.543 1 97.62 389 ILE A O 1
ATOM 2849 N N . ILE A 1 390 ? -21.234 23.359 -3.441 1 96.06 390 ILE A N 1
ATOM 2850 C CA . ILE A 1 390 ? -21.656 21.984 -3.68 1 96.06 390 ILE A CA 1
ATOM 2851 C C . ILE A 1 390 ? -23.125 21.953 -4.09 1 96.06 390 ILE A C 1
ATOM 2853 O O . ILE A 1 390 ? -23.516 21.188 -4.977 1 96.06 390 ILE A O 1
ATOM 2857 N N . GLU A 1 391 ? -23.906 22.781 -3.438 1 95.12 391 GLU A N 1
ATOM 2858 C CA . GLU A 1 391 ? -25.312 22.891 -3.807 1 95.12 391 GLU A CA 1
ATOM 2859 C C . GLU A 1 391 ? -25.469 23.391 -5.242 1 95.12 391 GLU A C 1
ATOM 2861 O O . GLU A 1 391 ? -26.312 22.891 -5.988 1 95.12 391 GLU A O 1
ATOM 2866 N N . ARG A 1 392 ? -24.703 24.312 -5.566 1 94.94 392 ARG A N 1
ATOM 2867 C CA . ARG A 1 392 ? -24.75 24.844 -6.926 1 94.94 392 ARG A CA 1
ATOM 2868 C C . ARG A 1 392 ? -24.375 23.766 -7.945 1 94.94 392 ARG A C 1
ATOM 2870 O O . ARG A 1 392 ? -25 23.656 -9 1 94.94 392 ARG A O 1
ATOM 2877 N N . ILE A 1 393 ? -23.375 23 -7.699 1 93.5 393 ILE A N 1
ATOM 2878 C CA . ILE A 1 393 ? -22.859 21.984 -8.609 1 93.5 393 ILE A CA 1
ATOM 2879 C C . ILE A 1 393 ? -23.891 20.875 -8.781 1 93.5 393 ILE A C 1
ATOM 2881 O O . ILE A 1 393 ? -24.109 20.391 -9.891 1 93.5 393 ILE A O 1
ATOM 2885 N N . ASN A 1 394 ? -24.547 20.5 -7.672 1 90.12 394 ASN A N 1
ATOM 2886 C CA . ASN A 1 394 ? -25.438 19.359 -7.691 1 90.12 394 ASN A CA 1
ATOM 2887 C C . ASN A 1 394 ? -26.891 19.766 -7.93 1 90.12 394 ASN A C 1
ATOM 2889 O O . ASN A 1 394 ? -27.734 18.938 -8.281 1 90.12 394 ASN A O 1
ATOM 2893 N N . GLY A 1 395 ? -27.156 20.922 -7.773 1 87.62 395 GLY A N 1
ATOM 2894 C CA . GLY A 1 395 ? -28.5 21.422 -7.98 1 87.62 395 GLY A CA 1
ATOM 2895 C C . GLY A 1 395 ? -29.25 21.688 -6.688 1 87.62 395 GLY A C 1
ATOM 2896 O O . GLY A 1 395 ? -29.172 20.906 -5.746 1 87.62 395 GLY A O 1
ATOM 2897 N N . LYS A 1 396 ? -29.953 22.766 -6.738 1 79 396 LYS A N 1
ATOM 2898 C CA . LYS A 1 396 ? -30.688 23.203 -5.555 1 79 396 LYS A CA 1
ATOM 2899 C C . LYS A 1 396 ? -31.797 22.234 -5.199 1 79 396 LYS A C 1
ATOM 2901 O O . LYS A 1 396 ? -32.219 22.141 -4.043 1 79 396 LYS A O 1
ATOM 2906 N N . ASN A 1 397 ? -32.188 21.484 -6.211 1 73.56 397 ASN A N 1
ATOM 2907 C CA . ASN A 1 397 ? -33.25 20.516 -5.988 1 73.56 397 ASN A CA 1
ATOM 2908 C C . ASN A 1 397 ? -32.688 19.094 -5.836 1 73.56 397 ASN A C 1
ATOM 2910 O O . ASN A 1 397 ? -33.375 18.125 -6.133 1 73.56 397 ASN A O 1
ATOM 2914 N N . TYR A 1 398 ? -31.578 19.078 -5.324 1 72.5 398 TYR A N 1
ATOM 2915 C CA . TYR A 1 398 ? -30.938 17.781 -5.141 1 72.5 398 TYR A CA 1
ATOM 2916 C C . TYR A 1 398 ? -31.703 16.922 -4.152 1 72.5 398 TYR A C 1
ATOM 2918 O O . TYR A 1 398 ? -32.156 17.406 -3.109 1 72.5 398 TYR A O 1
ATOM 2926 N N . ILE A 1 399 ? -32.188 15.68 -4.582 1 62.84 399 ILE A N 1
ATOM 2927 C CA . ILE A 1 399 ? -32.844 14.672 -3.738 1 62.84 399 ILE A CA 1
ATOM 2928 C C . ILE A 1 399 ? -32 13.383 -3.758 1 62.84 399 ILE A C 1
ATOM 2930 O O . ILE A 1 399 ? -31.562 12.938 -4.82 1 62.84 399 ILE A O 1
ATOM 2934 N N . VAL A 1 400 ? -31.562 13.023 -2.584 1 60.62 400 VAL A N 1
ATOM 2935 C CA . VAL A 1 400 ? -30.844 11.758 -2.504 1 60.62 400 VAL A CA 1
ATOM 2936 C C . VAL A 1 400 ? -31.719 10.633 -3.049 1 60.62 400 VAL A C 1
ATOM 2938 O O . VAL A 1 400 ? -32.906 10.516 -2.688 1 60.62 400 VAL A O 1
ATOM 2941 N N . ALA A 1 401 ? -31.391 9.938 -4.141 1 51.06 401 ALA A N 1
ATOM 2942 C CA . ALA A 1 401 ? -32.125 8.781 -4.625 1 51.06 401 ALA A CA 1
ATOM 2943 C C . ALA A 1 401 ? -32.25 7.707 -3.547 1 51.06 401 ALA A C 1
ATOM 2945 O O . ALA A 1 401 ? -31.234 7.27 -2.99 1 51.06 401 ALA A O 1
ATOM 2946 N N . THR A 1 402 ? -33.281 7.801 -2.719 1 44.59 402 THR A N 1
ATOM 2947 C CA . THR A 1 402 ? -33.5 6.664 -1.83 1 44.59 402 THR A CA 1
ATOM 2948 C C . THR A 1 402 ? -33.375 5.348 -2.596 1 44.59 402 THR A C 1
ATOM 2950 O O . THR A 1 402 ? -33.938 5.207 -3.686 1 44.59 402 THR A O 1
ATOM 2953 N N . PRO A 1 403 ? -32.531 4.504 -2.232 1 39.78 403 PRO A N 1
ATOM 2954 C CA . PRO A 1 403 ? -32.625 3.203 -2.9 1 39.78 403 PRO A CA 1
ATOM 2955 C C . PRO A 1 403 ? -34.062 2.672 -2.963 1 39.78 403 PRO A C 1
ATOM 2957 O O . PRO A 1 403 ? -34.812 2.773 -1.981 1 39.78 403 PRO A O 1
ATOM 2960 N N . THR A 1 404 ? -34.812 2.795 -4.035 1 35.34 404 THR A N 1
ATOM 2961 C CA . THR A 1 404 ? -36.031 2.037 -4.195 1 35.34 404 THR A CA 1
ATOM 2962 C C . THR A 1 404 ? -35.875 0.616 -3.664 1 35.34 404 THR A C 1
ATOM 2964 O O . THR A 1 404 ? -34.938 -0.09 -4.043 1 35.34 404 THR A O 1
ATOM 2967 N N . SER A 1 405 ? -36.312 0.275 -2.463 1 33.91 405 SER A N 1
ATOM 2968 C CA . SER A 1 405 ? -36.625 -1.101 -2.084 1 33.91 405 SER A CA 1
ATOM 2969 C C . SER A 1 405 ? -37.281 -1.863 -3.238 1 33.91 405 SER A C 1
ATOM 2971 O O . SER A 1 405 ? -38.344 -1.493 -3.713 1 33.91 405 SER A O 1
ATOM 2973 N N . ARG A 1 406 ? -36.594 -2.383 -4.168 1 33.06 406 ARG A N 1
ATOM 2974 C CA . ARG A 1 406 ? -37.156 -3.443 -4.996 1 33.06 406 ARG A CA 1
ATOM 2975 C C . ARG A 1 406 ? -37.906 -4.469 -4.148 1 33.06 406 ARG A C 1
ATOM 2977 O O . ARG A 1 406 ? -37.781 -5.676 -4.379 1 33.06 406 ARG A O 1
ATOM 2984 N N . LEU A 1 407 ? -38.125 -4.422 -2.836 1 27.28 407 LEU A N 1
ATOM 2985 C CA . LEU A 1 407 ? -39 -5.469 -2.322 1 27.28 407 LEU A CA 1
ATOM 2986 C C . LEU A 1 407 ? -40.406 -5.32 -2.881 1 27.28 407 LEU A C 1
ATOM 2988 O O . LEU A 1 407 ? -41.281 -6.188 -2.668 1 27.28 407 LEU A O 1
ATOM 2992 N N . GLN A 1 408 ? -40.906 -4.176 -3.152 1 24.77 408 GLN A N 1
ATOM 2993 C CA . GLN A 1 408 ? -42.344 -4.383 -3.229 1 24.77 408 GLN A CA 1
ATOM 2994 C C . GLN A 1 408 ? -42.75 -5.012 -4.562 1 24.77 408 GLN A C 1
ATOM 2996 O O . GLN A 1 408 ? -43.875 -5.473 -4.727 1 24.77 408 GLN A O 1
ATOM 3001 N N . GLU A 1 409 ? -42.094 -4.797 -5.75 1 22.42 409 GLU A N 1
ATOM 3002 C CA . GLU A 1 409 ? -42.781 -5.645 -6.719 1 22.42 409 GLU A CA 1
ATOM 3003 C C . GLU A 1 409 ? -42.062 -6.992 -6.871 1 22.42 409 GLU A C 1
ATOM 3005 O O . GLU A 1 409 ? -40.844 -7.066 -6.789 1 22.42 409 GLU A O 1
ATOM 3010 N N . MET B 1 1 ? -16.625 -14.992 -29.75 1 38.25 1 MET B N 1
ATOM 3011 C CA . MET B 1 1 ? -15.312 -14.43 -30.078 1 38.25 1 MET B CA 1
ATOM 3012 C C . MET B 1 1 ? -15.031 -13.188 -29.234 1 38.25 1 MET B C 1
ATOM 3014 O O . MET B 1 1 ? -13.922 -13.008 -28.734 1 38.25 1 MET B O 1
ATOM 3018 N N . LEU B 1 2 ? -16.156 -12.352 -29.062 1 46.19 2 LEU B N 1
ATOM 3019 C CA . LEU B 1 2 ? -16.062 -11.07 -28.375 1 46.19 2 LEU B CA 1
ATOM 3020 C C . LEU B 1 2 ? -15.938 -11.273 -26.859 1 46.19 2 LEU B C 1
ATOM 3022 O O . LEU B 1 2 ? -15.242 -10.523 -26.188 1 46.19 2 LEU B O 1
ATOM 3026 N N . SER B 1 3 ? -16.625 -12.328 -26.438 1 51 3 SER B N 1
ATOM 3027 C CA . SER B 1 3 ? -16.625 -12.617 -25.016 1 51 3 SER B CA 1
ATOM 3028 C C . SER B 1 3 ? -15.25 -13.102 -24.562 1 51 3 SER B C 1
ATOM 3030 O O . SER B 1 3 ? -14.781 -12.734 -23.484 1 51 3 SER B O 1
ATOM 3032 N N . SER B 1 4 ? -14.578 -13.938 -25.438 1 56.44 4 SER B N 1
ATOM 3033 C CA . SER B 1 4 ? -13.234 -14.422 -25.156 1 56.44 4 SER B CA 1
ATOM 3034 C C . SER B 1 4 ? -12.227 -13.281 -25.125 1 56.44 4 SER B C 1
ATOM 3036 O O . SER B 1 4 ? -11.328 -13.258 -24.281 1 56.44 4 SER B O 1
ATOM 3038 N N . LEU B 1 5 ? -12.461 -12.398 -25.938 1 60.09 5 LEU B N 1
ATOM 3039 C CA . LEU B 1 5 ? -11.547 -11.266 -26.016 1 60.09 5 LEU B CA 1
ATOM 3040 C C . LEU B 1 5 ? -11.648 -10.414 -24.75 1 60.09 5 LEU B C 1
ATOM 3042 O O . LEU B 1 5 ? -10.656 -9.812 -24.328 1 60.09 5 LEU B O 1
ATOM 3046 N N . ARG B 1 6 ? -12.766 -10.438 -24.234 1 63.41 6 ARG B N 1
ATOM 3047 C CA . ARG B 1 6 ? -12.961 -9.664 -23.016 1 63.41 6 ARG B CA 1
ATOM 3048 C C . ARG B 1 6 ? -12.133 -10.234 -21.875 1 63.41 6 ARG B C 1
ATOM 3050 O O . ARG B 1 6 ? -11.602 -9.484 -21.047 1 63.41 6 ARG B O 1
ATOM 3057 N N . ALA B 1 7 ? -11.953 -11.57 -22 1 68.12 7 ALA B N 1
ATOM 3058 C CA . ALA B 1 7 ? -11.18 -12.242 -20.969 1 68.12 7 ALA B CA 1
ATOM 3059 C C . ALA B 1 7 ? -9.695 -11.922 -21.094 1 68.12 7 ALA B C 1
ATOM 3061 O O . ALA B 1 7 ? -8.969 -11.891 -20.094 1 68.12 7 ALA B O 1
ATOM 3062 N N . TYR B 1 8 ? -9.328 -11.609 -22.328 1 74.25 8 TYR B N 1
ATOM 3063 C CA . TYR B 1 8 ? -7.914 -11.398 -22.609 1 74.25 8 TYR B CA 1
ATOM 3064 C C . TYR B 1 8 ? -7.598 -9.906 -22.672 1 74.25 8 TYR B C 1
ATOM 3066 O O . TYR B 1 8 ? -6.449 -9.523 -22.922 1 74.25 8 TYR B O 1
ATOM 3074 N N . ARG B 1 9 ? -8.531 -9.125 -22.516 1 78.12 9 ARG B N 1
ATOM 3075 C CA . ARG B 1 9 ? -8.367 -7.691 -22.75 1 78.12 9 ARG B CA 1
ATOM 3076 C C . ARG B 1 9 ? -7.234 -7.129 -21.891 1 78.12 9 ARG B C 1
ATOM 3078 O O . ARG B 1 9 ? -6.355 -6.434 -22.406 1 78.12 9 ARG B O 1
ATOM 3085 N N . SER B 1 10 ? -7.227 -7.449 -20.656 1 78 10 SER B N 1
ATOM 3086 C CA . SER B 1 10 ? -6.207 -6.918 -19.766 1 78 10 SER B CA 1
ATOM 3087 C C . SER B 1 10 ? -4.82 -7.418 -20.141 1 78 10 SER B C 1
ATOM 3089 O O . SER B 1 10 ? -3.855 -6.648 -20.141 1 78 10 SER B O 1
ATOM 3091 N N . SER B 1 11 ? -4.734 -8.68 -20.484 1 78.38 11 SER B N 1
ATOM 3092 C CA . SER B 1 11 ? -3.451 -9.266 -20.859 1 78.38 11 SER B CA 1
ATOM 3093 C C . SER B 1 11 ? -2.941 -8.672 -22.172 1 78.38 11 SER B C 1
ATOM 3095 O O . SER B 1 11 ? -1.745 -8.414 -22.312 1 78.38 11 SER B O 1
ATOM 3097 N N . ILE B 1 12 ? -3.838 -8.5 -23.078 1 84.25 12 ILE B N 1
ATOM 3098 C CA . ILE B 1 12 ? -3.465 -7.949 -24.375 1 84.25 12 ILE B CA 1
ATOM 3099 C C . ILE B 1 12 ? -2.98 -6.512 -24.203 1 84.25 12 ILE B C 1
ATOM 3101 O O . ILE B 1 12 ? -1.987 -6.105 -24.812 1 84.25 12 ILE B O 1
ATOM 3105 N N . ILE B 1 13 ? -3.68 -5.801 -23.391 1 87.06 13 ILE B N 1
ATOM 3106 C CA . ILE B 1 13 ? -3.289 -4.422 -23.141 1 87.06 13 ILE B CA 1
ATOM 3107 C C . ILE B 1 13 ? -1.9 -4.387 -22.5 1 87.06 13 ILE B C 1
ATOM 3109 O O . ILE B 1 13 ? -1.04 -3.605 -22.906 1 87.06 13 ILE B O 1
ATOM 3113 N N . LEU B 1 14 ? -1.718 -5.238 -21.547 1 85.31 14 LEU B N 1
ATOM 3114 C CA . LEU B 1 14 ? -0.428 -5.293 -20.859 1 85.31 14 LEU B CA 1
ATOM 3115 C C . LEU B 1 14 ? 0.681 -5.691 -21.828 1 85.31 14 LEU B C 1
ATOM 3117 O O . LEU B 1 14 ? 1.743 -5.062 -21.859 1 85.31 14 LEU B O 1
ATOM 3121 N N . LEU B 1 15 ? 0.439 -6.695 -22.625 1 86.19 15 LEU B N 1
ATOM 3122 C CA . LEU B 1 15 ? 1.433 -7.176 -23.578 1 86.19 15 LEU B CA 1
ATOM 3123 C C . LEU B 1 15 ? 1.736 -6.109 -24.625 1 86.19 15 LEU B C 1
ATOM 3125 O O . LEU B 1 15 ? 2.895 -5.914 -25 1 86.19 15 LEU B O 1
ATOM 3129 N N . SER B 1 16 ? 0.702 -5.523 -25.031 1 90.12 16 SER B N 1
ATOM 3130 C CA . SER B 1 16 ? 0.899 -4.449 -26 1 90.12 16 SER B CA 1
ATOM 3131 C C . SER B 1 16 ? 1.731 -3.318 -25.406 1 90.12 16 SER B C 1
ATOM 3133 O O . SER B 1 16 ? 2.602 -2.762 -26.094 1 90.12 16 SER B O 1
ATOM 3135 N N . ALA B 1 17 ? 1.408 -2.992 -24.203 1 90.94 17 ALA B N 1
ATOM 3136 C CA . ALA B 1 17 ? 2.166 -1.94 -23.531 1 90.94 17 ALA B CA 1
ATOM 3137 C C . ALA B 1 17 ? 3.639 -2.318 -23.406 1 90.94 17 ALA B C 1
ATOM 3139 O O . ALA B 1 17 ? 4.52 -1.48 -23.609 1 90.94 17 ALA B O 1
ATOM 3140 N N . LEU B 1 18 ? 3.924 -3.51 -23.109 1 87.88 18 LEU B N 1
ATOM 3141 C CA . LEU B 1 18 ? 5.293 -3.99 -22.953 1 87.88 18 LEU B CA 1
ATOM 3142 C C . LEU B 1 18 ? 6.012 -4.012 -24.297 1 87.88 18 LEU B C 1
ATOM 3144 O O . LEU B 1 18 ? 7.172 -3.602 -24.406 1 87.88 18 LEU B O 1
ATOM 3148 N N . LEU B 1 19 ? 5.312 -4.484 -25.297 1 88.12 19 LEU B N 1
ATOM 3149 C CA . LEU B 1 19 ? 5.906 -4.523 -26.625 1 88.12 19 LEU B CA 1
ATOM 3150 C C . LEU B 1 19 ? 6.191 -3.113 -27.141 1 88.12 19 LEU B C 1
ATOM 3152 O O . LEU B 1 19 ? 7.266 -2.852 -27.672 1 88.12 19 LEU B O 1
ATOM 3156 N N . LEU B 1 20 ? 5.207 -2.238 -26.938 1 92.31 20 LEU B N 1
ATOM 3157 C CA . LEU B 1 20 ? 5.398 -0.851 -27.344 1 92.31 20 LEU B CA 1
ATOM 3158 C C . LEU B 1 20 ? 6.527 -0.202 -26.547 1 92.31 20 LEU B C 1
ATOM 3160 O O . LEU B 1 20 ? 7.32 0.562 -27.109 1 92.31 20 LEU B O 1
ATOM 3164 N N . GLY B 1 21 ? 6.535 -0.45 -25.297 1 91.12 21 GLY B N 1
ATOM 3165 C CA . GLY B 1 21 ? 7.629 0.05 -24.484 1 91.12 21 GLY B CA 1
ATOM 3166 C C . GLY B 1 21 ? 8.992 -0.445 -24.953 1 91.12 21 GLY B C 1
ATOM 3167 O O . GLY B 1 21 ? 9.93 0.342 -25.078 1 91.12 21 GLY B O 1
ATOM 3168 N N . GLY B 1 22 ? 9.117 -1.729 -25.188 1 88.94 22 GLY B N 1
ATOM 3169 C CA . GLY B 1 22 ? 10.352 -2.295 -25.703 1 88.94 22 GLY B CA 1
ATOM 3170 C C . GLY B 1 22 ? 10.797 -1.679 -27.016 1 88.94 22 GLY B C 1
ATOM 3171 O O . GLY B 1 22 ? 11.969 -1.349 -27.188 1 88.94 22 GLY B O 1
ATOM 3172 N N . LEU B 1 23 ? 9.844 -1.555 -27.875 1 90.5 23 LEU B N 1
ATOM 3173 C CA . LEU B 1 23 ? 10.148 -0.938 -29.156 1 90.5 23 LEU B CA 1
ATOM 3174 C C . LEU B 1 23 ? 10.586 0.511 -28.984 1 90.5 23 LEU B C 1
ATOM 3176 O O . LEU B 1 23 ? 11.531 0.964 -29.625 1 90.5 23 LEU B O 1
ATOM 3180 N N . PHE B 1 24 ? 9.891 1.199 -28.141 1 92.38 24 PHE B N 1
ATOM 3181 C CA . PHE B 1 24 ? 10.234 2.586 -27.844 1 92.38 24 PHE B CA 1
ATOM 3182 C C . PHE B 1 24 ? 11.641 2.688 -27.281 1 92.38 24 PHE B C 1
ATOM 3184 O O . PHE B 1 24 ? 12.391 3.602 -27.625 1 92.38 24 PHE B O 1
ATOM 3191 N N . GLY B 1 25 ? 11.969 1.848 -26.375 1 91.5 25 GLY B N 1
ATOM 3192 C CA . GLY B 1 25 ? 13.297 1.823 -25.797 1 91.5 25 GLY B CA 1
ATOM 3193 C C . GLY B 1 25 ? 14.398 1.604 -26.812 1 91.5 25 GLY B C 1
ATOM 3194 O O . GLY B 1 25 ? 15.438 2.264 -26.781 1 91.5 25 GLY B O 1
ATOM 3195 N N . GLY B 1 26 ? 14.188 0.688 -27.734 1 88.31 26 GLY B N 1
ATOM 3196 C CA . GLY B 1 26 ? 15.164 0.405 -28.781 1 88.31 26 GLY B CA 1
ATOM 3197 C C . GLY B 1 26 ? 15.289 1.521 -29.797 1 88.31 26 GLY B C 1
ATOM 3198 O O . GLY B 1 26 ? 16.391 1.83 -30.25 1 88.31 26 GLY B O 1
ATOM 3199 N N . LEU B 1 27 ? 14.164 2.176 -30.109 1 91.56 27 LEU B N 1
ATOM 3200 C CA . LEU B 1 27 ? 14.141 3.174 -31.172 1 91.56 27 LEU B CA 1
ATOM 3201 C C . LEU B 1 27 ? 14.531 4.547 -30.641 1 91.56 27 LEU B C 1
ATOM 3203 O O . LEU B 1 27 ? 15.148 5.348 -31.359 1 91.56 27 LEU B O 1
ATOM 3207 N N . PHE B 1 28 ? 14.117 4.855 -29.406 1 93.5 28 PHE B N 1
ATOM 3208 C CA . PHE B 1 28 ? 14.375 6.16 -28.812 1 93.5 28 PHE B CA 1
ATOM 3209 C C . PHE B 1 28 ? 14.984 6.012 -27.422 1 93.5 28 PHE B C 1
ATOM 3211 O O . PHE B 1 28 ? 14.391 6.441 -26.438 1 93.5 28 PHE B O 1
ATOM 3218 N N . PRO B 1 29 ? 16.172 5.578 -27.344 1 91.69 29 PRO B N 1
ATOM 3219 C CA . PRO B 1 29 ? 16.797 5.25 -26.047 1 91.69 29 PRO B CA 1
ATOM 3220 C C . PRO B 1 29 ? 16.906 6.465 -25.125 1 91.69 29 PRO B C 1
ATOM 3222 O O . PRO B 1 29 ? 16.703 6.352 -23.922 1 91.69 29 PRO B O 1
ATOM 3225 N N . GLU B 1 30 ? 17.188 7.652 -25.609 1 93 30 GLU B N 1
ATOM 3226 C CA . GLU B 1 30 ? 17.391 8.844 -24.781 1 93 30 GLU B CA 1
ATOM 3227 C C . GLU B 1 30 ? 16.094 9.25 -24.078 1 93 30 GLU B C 1
ATOM 3229 O O . GLU B 1 30 ? 16.109 9.672 -22.922 1 93 30 GLU B O 1
ATOM 3234 N N . TRP B 1 31 ? 15.023 9.039 -24.75 1 93.81 31 TRP B N 1
ATOM 3235 C CA . TRP B 1 31 ? 13.727 9.391 -24.188 1 93.81 31 TRP B CA 1
ATOM 3236 C C . TRP B 1 31 ? 13.219 8.289 -23.266 1 93.81 31 TRP B C 1
ATOM 3238 O O . TRP B 1 31 ? 12.562 8.555 -22.25 1 93.81 31 TRP B O 1
ATOM 3248 N N . ALA B 1 32 ? 13.555 7.141 -23.672 1 93.25 32 ALA B N 1
ATOM 3249 C CA . ALA B 1 32 ? 13.062 5.98 -22.938 1 93.25 32 ALA B CA 1
ATOM 3250 C C . ALA B 1 32 ? 13.641 5.934 -21.531 1 93.25 32 ALA B C 1
ATOM 3252 O O . ALA B 1 32 ? 12.953 5.555 -20.578 1 93.25 32 ALA B O 1
ATOM 3253 N N . ILE B 1 33 ? 14.852 6.387 -21.391 1 91.38 33 ILE B N 1
ATOM 3254 C CA . ILE B 1 33 ? 15.531 6.34 -20.109 1 91.38 33 ILE B CA 1
ATOM 3255 C C . ILE B 1 33 ? 14.828 7.277 -19.125 1 91.38 33 ILE B C 1
ATOM 3257 O O . ILE B 1 33 ? 14.75 6.988 -17.922 1 91.38 33 ILE B O 1
ATOM 3261 N N . LYS B 1 34 ? 14.172 8.305 -19.625 1 92.19 34 LYS B N 1
ATOM 3262 C CA . LYS B 1 34 ? 13.492 9.289 -18.797 1 92.19 34 LYS B CA 1
ATOM 3263 C C . LYS B 1 34 ? 12.195 8.727 -18.219 1 92.19 34 LYS B C 1
ATOM 3265 O O . LYS B 1 34 ? 11.625 9.305 -17.297 1 92.19 34 LYS B O 1
ATOM 3270 N N . LEU B 1 35 ? 11.789 7.605 -18.703 1 93.38 35 LEU B N 1
ATOM 3271 C CA . LEU B 1 35 ? 10.547 6.996 -18.25 1 93.38 35 LEU B CA 1
ATOM 3272 C C . LEU B 1 35 ? 10.789 6.082 -17.047 1 93.38 35 LEU B C 1
ATOM 3274 O O . LEU B 1 35 ? 9.844 5.613 -16.422 1 93.38 35 LEU B O 1
ATOM 3278 N N . LYS B 1 36 ? 12.031 5.934 -16.672 1 91.12 36 LYS B N 1
ATOM 3279 C CA . LYS B 1 36 ? 12.414 4.977 -15.633 1 91.12 36 LYS B CA 1
ATOM 3280 C C . LYS B 1 36 ? 11.719 5.297 -14.312 1 91.12 36 LYS B C 1
ATOM 3282 O O . LYS B 1 36 ? 11.211 4.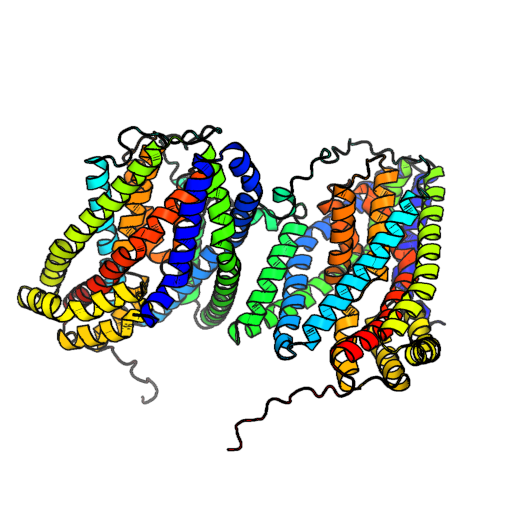398 -13.633 1 91.12 36 LYS B O 1
ATOM 3287 N N . PRO B 1 37 ? 11.602 6.582 -13.969 1 91.75 37 PRO B N 1
ATOM 3288 C CA . PRO B 1 37 ? 10.945 6.875 -12.695 1 91.75 37 PRO B CA 1
ATOM 3289 C C . PRO B 1 37 ? 9.484 6.426 -12.664 1 91.75 37 PRO B C 1
ATOM 3291 O O . PRO B 1 37 ? 9 5.953 -11.633 1 91.75 37 PRO B O 1
ATOM 3294 N N . ILE B 1 38 ? 8.82 6.555 -13.727 1 93.12 38 ILE B N 1
ATOM 3295 C CA . ILE B 1 38 ? 7.43 6.129 -13.805 1 93.12 38 ILE B CA 1
ATOM 3296 C C . ILE B 1 38 ? 7.34 4.621 -13.586 1 93.12 38 ILE B C 1
ATOM 3298 O O . ILE B 1 38 ? 6.504 4.152 -12.805 1 93.12 38 ILE B O 1
ATOM 3302 N N . GLY B 1 39 ? 8.203 3.918 -14.258 1 92.62 39 GLY B N 1
ATOM 3303 C CA . GLY B 1 39 ? 8.25 2.477 -14.078 1 92.62 39 GLY B CA 1
ATOM 3304 C C . GLY B 1 39 ? 8.641 2.061 -12.672 1 92.62 39 GLY B C 1
ATOM 3305 O O . GLY B 1 39 ? 8.07 1.119 -12.117 1 92.62 39 GLY B O 1
ATOM 3306 N N . GLN B 1 40 ? 9.578 2.789 -12.133 1 92.56 40 GLN B N 1
ATOM 3307 C CA . GLN B 1 40 ? 10.062 2.471 -10.789 1 92.56 40 GLN B CA 1
ATOM 3308 C C . GLN B 1 40 ? 8.977 2.705 -9.742 1 92.56 40 GLN B C 1
ATOM 3310 O O . GLN B 1 40 ? 8.859 1.943 -8.781 1 92.56 40 GLN B O 1
ATOM 3315 N N . ILE B 1 41 ? 8.242 3.732 -9.914 1 93.94 41 ILE B N 1
ATOM 3316 C CA . ILE B 1 41 ? 7.141 4.008 -9 1 93.94 41 ILE B CA 1
ATOM 3317 C C . ILE B 1 41 ? 6.156 2.844 -9.008 1 93.94 41 ILE B C 1
ATOM 3319 O O . ILE B 1 41 ? 5.727 2.371 -7.953 1 93.94 41 ILE B O 1
ATOM 3323 N N . PHE B 1 42 ? 5.84 2.416 -10.172 1 91.94 42 PHE B N 1
ATOM 3324 C CA . PHE B 1 42 ? 4.898 1.309 -10.281 1 91.94 42 PHE B CA 1
ATOM 3325 C C . PHE B 1 42 ? 5.453 0.059 -9.609 1 91.94 42 PHE B C 1
ATOM 3327 O O . PHE B 1 42 ? 4.746 -0.602 -8.844 1 91.94 42 PHE B O 1
ATOM 3334 N N . LEU B 1 43 ? 6.652 -0.282 -9.859 1 90.75 43 LEU B N 1
ATOM 3335 C CA . LEU B 1 43 ? 7.262 -1.454 -9.234 1 90.75 43 LEU B CA 1
ATOM 3336 C C . LEU B 1 43 ? 7.262 -1.323 -7.719 1 90.75 43 LEU B C 1
ATOM 3338 O O . LEU B 1 43 ? 6.98 -2.289 -7.008 1 90.75 43 LEU B O 1
ATOM 3342 N N . ASN B 1 44 ? 7.578 -0.151 -7.266 1 93.94 44 ASN B N 1
ATOM 3343 C CA . ASN B 1 44 ? 7.613 0.07 -5.824 1 93.94 44 ASN B CA 1
ATOM 3344 C C . ASN B 1 44 ? 6.234 -0.114 -5.199 1 93.94 44 ASN B C 1
ATOM 3346 O O . ASN B 1 44 ? 6.117 -0.613 -4.078 1 93.94 44 ASN B O 1
ATOM 3350 N N . LEU B 1 45 ? 5.246 0.37 -5.914 1 93.06 45 LEU B N 1
ATOM 3351 C CA . LEU B 1 45 ? 3.895 0.16 -5.406 1 93.06 45 LEU B CA 1
ATOM 3352 C C . LEU B 1 45 ? 3.615 -1.326 -5.203 1 93.06 45 LEU B C 1
ATOM 3354 O O . LEU B 1 45 ? 3.006 -1.717 -4.203 1 93.06 45 LEU B O 1
ATOM 3358 N N . LEU B 1 46 ? 4.07 -2.104 -6.055 1 89.44 46 LEU B N 1
ATOM 3359 C CA . LEU B 1 46 ? 3.887 -3.547 -5.941 1 89.44 46 LEU B CA 1
ATOM 3360 C C . LEU B 1 46 ? 4.73 -4.109 -4.801 1 89.44 46 LEU B C 1
ATOM 3362 O O . LEU B 1 46 ? 4.277 -4.988 -4.062 1 89.44 46 LEU B O 1
ATOM 3366 N N . PHE B 1 47 ? 5.941 -3.607 -4.688 1 92.06 47 PHE B N 1
ATOM 3367 C CA . PHE B 1 47 ? 6.824 -4.07 -3.625 1 92.06 47 PHE B CA 1
ATOM 3368 C C . PHE B 1 47 ? 6.262 -3.713 -2.256 1 92.06 47 PHE B C 1
ATOM 3370 O O . PHE B 1 47 ? 6.445 -4.457 -1.288 1 92.06 47 PHE B O 1
ATOM 3377 N N . MET B 1 48 ? 5.551 -2.672 -2.238 1 94.5 48 MET B N 1
ATOM 3378 C CA . MET B 1 48 ? 5.016 -2.193 -0.968 1 94.5 48 MET B CA 1
ATOM 3379 C C . MET B 1 48 ? 3.848 -3.061 -0.507 1 94.5 48 MET B C 1
ATOM 3381 O O . MET B 1 48 ? 3.465 -3.021 0.663 1 94.5 48 MET B O 1
ATOM 3385 N N . ILE B 1 49 ? 3.295 -3.871 -1.393 1 92.81 49 ILE B N 1
ATOM 3386 C CA . ILE B 1 49 ? 2.109 -4.621 -0.996 1 92.81 49 ILE B CA 1
ATOM 3387 C C . ILE B 1 49 ? 2.43 -6.113 -0.963 1 92.81 49 ILE B C 1
ATOM 3389 O O . ILE B 1 49 ? 1.655 -6.91 -0.429 1 92.81 49 ILE B O 1
ATOM 3393 N N . ILE B 1 50 ? 3.533 -6.551 -1.404 1 89.31 50 ILE B N 1
ATOM 3394 C CA . ILE B 1 50 ? 3.805 -7.961 -1.67 1 89.31 50 ILE B CA 1
ATOM 3395 C C . ILE B 1 50 ? 3.85 -8.734 -0.354 1 89.31 50 ILE B C 1
ATOM 3397 O O . ILE B 1 50 ? 3.379 -9.875 -0.279 1 89.31 50 ILE B O 1
ATOM 3401 N N . VAL B 1 51 ? 4.398 -8.164 0.714 1 93.19 51 VAL B N 1
ATOM 3402 C CA . VAL B 1 51 ? 4.574 -8.867 1.981 1 93.19 51 VAL B CA 1
ATOM 3403 C C . VAL B 1 51 ? 3.211 -9.195 2.584 1 93.19 51 VAL B C 1
ATOM 3405 O O . VAL B 1 51 ? 2.91 -10.359 2.863 1 93.19 51 VAL B O 1
ATOM 3408 N N . PRO B 1 52 ? 2.342 -8.172 2.77 1 94.19 52 PRO B N 1
ATOM 3409 C CA . PRO B 1 52 ? 1.023 -8.539 3.295 1 94.19 52 PRO B CA 1
ATOM 3410 C C . PRO B 1 52 ? 0.24 -9.445 2.348 1 94.19 52 PRO B C 1
ATOM 3412 O O . PRO B 1 52 ? -0.537 -10.289 2.797 1 94.19 52 PRO B O 1
ATOM 3415 N N . LEU B 1 53 ? 0.404 -9.273 1.091 1 89.94 53 LEU B N 1
ATOM 3416 C CA . LEU B 1 53 ? -0.277 -10.117 0.114 1 89.94 53 LEU B CA 1
ATOM 3417 C C . LEU B 1 53 ? 0.097 -11.578 0.307 1 89.94 53 LEU B C 1
ATOM 3419 O O . LEU B 1 53 ? -0.78 -12.438 0.43 1 89.94 53 LEU B O 1
ATOM 3423 N N . VAL B 1 54 ? 1.403 -11.867 0.356 1 87.25 54 VAL B N 1
ATOM 3424 C CA . VAL B 1 54 ? 1.885 -13.242 0.482 1 87.25 54 VAL B CA 1
ATOM 3425 C C . VAL B 1 54 ? 1.483 -13.805 1.843 1 87.25 54 VAL B C 1
ATOM 3427 O O . VAL B 1 54 ? 0.948 -14.914 1.928 1 87.25 54 VAL B O 1
ATOM 3430 N N . ALA B 1 55 ? 1.686 -13.062 2.93 1 92.25 55 ALA B N 1
ATOM 3431 C CA . ALA B 1 55 ? 1.409 -13.539 4.285 1 92.25 55 ALA B CA 1
ATOM 3432 C C . ALA B 1 55 ? -0.068 -13.883 4.453 1 92.25 55 ALA B C 1
ATOM 3434 O O . ALA B 1 55 ? -0.408 -14.992 4.875 1 92.25 55 ALA B O 1
ATOM 3435 N N . VAL B 1 56 ? -0.925 -12.977 4.047 1 92.12 56 VAL B N 1
ATOM 3436 C CA . VAL B 1 56 ? -2.357 -13.133 4.277 1 92.12 56 VAL B CA 1
ATOM 3437 C C . VAL B 1 56 ? -2.922 -14.188 3.332 1 92.12 56 VAL B C 1
ATOM 3439 O O . VAL B 1 56 ? -3.699 -15.055 3.748 1 92.12 56 VAL B O 1
ATOM 3442 N N . SER B 1 57 ? -2.541 -14.133 2.131 1 86.19 57 SER B N 1
ATOM 3443 C CA . SER B 1 57 ? -3.084 -15.055 1.144 1 86.19 57 SER B CA 1
ATOM 3444 C C . SER B 1 57 ? -2.678 -16.5 1.452 1 86.19 57 SER B C 1
ATOM 3446 O O . SER B 1 57 ? -3.51 -17.406 1.409 1 86.19 57 SER B O 1
ATOM 3448 N N . VAL B 1 58 ? -1.408 -16.719 1.755 1 84.56 58 VAL B N 1
ATOM 3449 C CA . VAL B 1 58 ? -0.917 -18.062 2.031 1 84.56 58 VAL B CA 1
ATOM 3450 C C . VAL B 1 58 ? -1.542 -18.594 3.322 1 84.56 58 VAL B C 1
ATOM 3452 O O . VAL B 1 58 ? -2.041 -19.719 3.367 1 84.56 58 VAL B O 1
ATOM 3455 N N . MET B 1 59 ? -1.521 -17.766 4.332 1 90.12 59 MET B N 1
ATOM 3456 C CA . MET B 1 59 ? -2.086 -18.188 5.609 1 90.12 59 MET B CA 1
ATOM 3457 C C . MET B 1 59 ? -3.566 -18.516 5.469 1 90.12 59 MET B C 1
ATOM 3459 O O . MET B 1 59 ? -4.027 -19.531 6.004 1 90.12 59 MET B O 1
ATOM 3463 N N . SER B 1 60 ? -4.285 -17.656 4.777 1 88.44 60 SER B N 1
ATOM 3464 C CA . SER B 1 60 ? -5.711 -17.891 4.562 1 88.44 60 SER B CA 1
ATOM 3465 C C . SER B 1 60 ? -5.953 -19.156 3.756 1 88.44 60 SER B C 1
ATOM 3467 O O . SER B 1 60 ? -6.84 -19.953 4.086 1 88.44 60 SER B O 1
ATOM 3469 N N . SER B 1 61 ? -5.207 -19.359 2.73 1 80.88 61 SER B N 1
ATOM 3470 C CA . SER B 1 61 ? -5.355 -20.531 1.874 1 80.88 61 SER B CA 1
ATOM 3471 C C . SER B 1 61 ? -5.098 -21.812 2.646 1 80.88 61 SER B C 1
ATOM 3473 O O . SER B 1 61 ? -5.867 -22.781 2.539 1 80.88 61 SER B O 1
ATOM 3475 N N . ILE B 1 62 ? -4.059 -21.828 3.455 1 81.38 62 ILE B N 1
ATOM 3476 C CA . ILE B 1 62 ? -3.686 -23.031 4.207 1 81.38 62 ILE B CA 1
ATOM 3477 C C . ILE B 1 62 ? -4.707 -23.281 5.316 1 81.38 62 ILE B C 1
ATOM 3479 O O . ILE B 1 62 ? -5.062 -24.422 5.598 1 81.38 62 ILE B O 1
ATOM 3483 N N . ALA B 1 63 ? -5.152 -22.234 5.938 1 85.25 63 ALA B N 1
ATOM 3484 C CA . ALA B 1 63 ? -6.156 -22.359 6.992 1 85.25 63 ALA B CA 1
ATOM 3485 C C . ALA B 1 63 ? -7.426 -23.016 6.465 1 85.25 63 ALA B C 1
ATOM 3487 O O . ALA B 1 63 ? -8.031 -23.844 7.145 1 85.25 63 ALA B O 1
ATOM 3488 N N . HIS B 1 64 ? -7.793 -22.703 5.316 1 78 64 HIS B N 1
ATOM 3489 C CA . HIS B 1 64 ? -8.992 -23.266 4.699 1 78 64 HIS B CA 1
ATOM 3490 C C . HIS B 1 64 ? -8.805 -24.734 4.371 1 78 64 HIS B C 1
ATOM 3492 O O . HIS B 1 64 ? -9.766 -25.516 4.438 1 78 64 HIS B O 1
ATOM 3498 N N . MET B 1 65 ? -7.641 -25.062 4.102 1 72.81 65 MET B N 1
ATOM 3499 C CA . MET B 1 65 ? -7.352 -26.453 3.75 1 72.81 65 MET B CA 1
ATOM 3500 C C . MET B 1 65 ? -7.395 -27.344 4.984 1 72.81 65 MET B C 1
ATOM 3502 O O . MET B 1 65 ? -7.828 -28.5 4.906 1 72.81 65 MET B O 1
ATOM 3506 N N . THR B 1 66 ? -6.996 -26.797 6.086 1 65.56 66 THR B N 1
ATOM 3507 C CA . THR B 1 66 ? -6.961 -27.578 7.316 1 65.56 66 THR B CA 1
ATOM 3508 C C . THR B 1 66 ? -8.375 -27.844 7.828 1 65.56 66 THR B C 1
ATOM 3510 O O . THR B 1 66 ? -8.633 -28.891 8.422 1 65.56 66 THR B O 1
ATOM 3513 N N . ASP B 1 67 ? -9.164 -26.891 7.582 1 63.69 67 ASP B N 1
ATOM 3514 C CA . ASP B 1 67 ? -10.555 -27.109 7.957 1 63.69 67 ASP B CA 1
ATOM 3515 C C . ASP B 1 67 ? -11.133 -28.312 7.207 1 63.69 67 ASP B C 1
ATOM 3517 O O . ASP B 1 67 ? -12.031 -28.984 7.707 1 63.69 67 ASP B O 1
ATOM 3521 N N . LEU B 1 68 ? -10.391 -28.531 6.102 1 59.69 68 LEU B N 1
ATOM 3522 C CA . LEU B 1 68 ? -10.844 -29.641 5.254 1 59.69 68 LEU B CA 1
ATOM 3523 C C . LEU B 1 68 ? -10.25 -30.969 5.719 1 59.69 68 LEU B C 1
ATOM 3525 O O . LEU B 1 68 ? -10.641 -32.031 5.234 1 59.69 68 LEU B O 1
ATOM 3529 N N . LYS B 1 69 ? -9.258 -30.781 6.578 1 58.38 69 LYS B N 1
ATOM 3530 C CA . LYS B 1 69 ? -8.594 -31.984 7.055 1 58.38 69 LYS B CA 1
ATOM 3531 C C . LYS B 1 69 ? -9.602 -33 7.57 1 58.38 69 LYS B C 1
ATOM 3533 O O . LYS B 1 69 ? -9.344 -34.219 7.539 1 58.38 69 LYS B O 1
ATOM 3538 N N . LYS B 1 70 ? -10.766 -32.406 7.852 1 56.25 70 LYS B N 1
ATOM 3539 C CA . LYS B 1 70 ? -11.758 -33.438 8.164 1 56.25 70 LYS B CA 1
ATOM 3540 C C . LYS B 1 70 ? -11.945 -34.406 7 1 56.25 70 LYS B C 1
ATOM 3542 O O . LYS B 1 70 ? -12.461 -35.5 7.176 1 56.25 70 LYS B O 1
ATOM 3547 N N . LEU B 1 71 ? -11.406 -33.906 5.891 1 60.69 71 LEU B N 1
ATOM 3548 C CA . LEU B 1 71 ? -11.516 -34.75 4.707 1 60.69 71 LEU B CA 1
ATOM 3549 C C . LEU B 1 71 ? -10.422 -35.812 4.699 1 60.69 71 LEU B C 1
ATOM 3551 O O . LEU B 1 71 ? -10.453 -36.75 3.885 1 60.69 71 LEU B O 1
ATOM 3555 N N . GLY B 1 72 ? -9.5 -35.781 5.75 1 67.56 72 GLY B N 1
ATOM 3556 C CA . GLY B 1 72 ? -8.547 -36.844 6.082 1 67.56 72 GLY B CA 1
ATOM 3557 C C . GLY B 1 72 ? -7.613 -37.188 4.941 1 67.56 72 GLY B C 1
ATOM 3558 O O . GLY B 1 72 ? -6.836 -36.344 4.492 1 67.56 72 GLY B O 1
ATOM 3559 N N . ALA B 1 73 ? -7.785 -38.438 4.34 1 75.56 73 ALA B N 1
ATOM 3560 C CA . ALA B 1 73 ? -6.895 -39.156 3.428 1 75.56 73 ALA B CA 1
ATOM 3561 C C . ALA B 1 73 ? -6.961 -38.562 2.021 1 75.56 73 ALA B C 1
ATOM 3563 O O . ALA B 1 73 ? -5.949 -38.5 1.319 1 75.56 73 ALA B O 1
ATOM 3564 N N . ILE B 1 74 ? -8.016 -37.969 1.616 1 85 74 ILE B N 1
ATOM 3565 C CA . ILE B 1 74 ? -8.172 -37.469 0.251 1 85 74 ILE B CA 1
ATOM 3566 C C . ILE B 1 74 ? -7.363 -36.188 0.067 1 85 74 ILE B C 1
ATOM 3568 O O . ILE B 1 74 ? -6.805 -35.969 -1.005 1 85 74 ILE B O 1
ATOM 3572 N N . LEU B 1 75 ? -7.297 -35.438 1.105 1 84.69 75 LEU B N 1
ATOM 3573 C CA . LEU B 1 75 ? -6.527 -34.219 1.021 1 84.69 75 LEU B CA 1
ATOM 3574 C C . LEU B 1 75 ? -5.039 -34.5 0.853 1 84.69 75 LEU B C 1
ATOM 3576 O O . LEU B 1 75 ? -4.344 -33.812 0.118 1 84.69 75 LEU B O 1
ATOM 3580 N N . VAL B 1 76 ? -4.609 -35.438 1.528 1 86.12 76 VAL B N 1
ATOM 3581 C CA . VAL B 1 76 ? -3.209 -35.844 1.423 1 86.12 76 VAL B CA 1
ATOM 3582 C C . VAL B 1 76 ? -2.904 -36.281 -0.007 1 86.12 76 VAL B C 1
ATOM 3584 O O . VAL B 1 76 ? -1.846 -35.969 -0.551 1 86.12 76 VAL B O 1
ATOM 3587 N N . SER B 1 77 ? -3.826 -37.031 -0.55 1 91.81 77 SER B N 1
ATOM 3588 C CA . SER B 1 77 ? -3.641 -37.5 -1.927 1 91.81 77 SER B CA 1
ATOM 3589 C C . SER B 1 77 ? -3.633 -36.312 -2.895 1 91.81 77 SER B C 1
ATOM 3591 O O . SER B 1 77 ? -2.85 -36.281 -3.846 1 91.81 77 SER B O 1
ATOM 3593 N N . ILE B 1 78 ? -4.508 -35.375 -2.641 1 91.31 78 ILE B N 1
ATOM 3594 C CA . ILE B 1 78 ? -4.594 -34.188 -3.494 1 91.31 78 ILE B CA 1
ATOM 3595 C C . ILE B 1 78 ? -3.273 -33.406 -3.447 1 91.31 78 ILE B C 1
ATOM 3597 O O . ILE B 1 78 ? -2.719 -33.062 -4.488 1 91.31 78 ILE B O 1
ATOM 3601 N N . MET B 1 79 ? -2.744 -33.25 -2.314 1 88.69 79 MET B N 1
ATOM 3602 C CA . MET B 1 79 ? -1.502 -32.5 -2.131 1 88.69 79 MET B CA 1
ATOM 3603 C C . MET B 1 79 ? -0.327 -33.25 -2.77 1 88.69 79 MET B C 1
ATOM 3605 O O . MET B 1 79 ? 0.469 -32.625 -3.49 1 88.69 79 MET B O 1
ATOM 3609 N N . ALA B 1 80 ? -0.241 -34.469 -2.525 1 92.25 80 ALA B N 1
ATOM 3610 C CA . ALA B 1 80 ? 0.864 -35.281 -3.043 1 92.25 80 ALA B CA 1
ATOM 3611 C C . ALA B 1 80 ? 0.873 -35.281 -4.57 1 92.25 80 ALA B C 1
ATOM 3613 O O . ALA B 1 80 ? 1.92 -35.094 -5.191 1 92.25 80 ALA B O 1
ATOM 3614 N N . VAL B 1 81 ? -0.274 -35.5 -5.133 1 95.56 81 VAL B N 1
ATOM 3615 C CA . VAL B 1 81 ? -0.39 -35.562 -6.586 1 95.56 81 VAL B CA 1
ATOM 3616 C C . VAL B 1 81 ? -0.052 -34.188 -7.176 1 95.56 81 VAL B C 1
ATOM 3618 O O . VAL B 1 81 ? 0.643 -34.094 -8.188 1 95.56 81 VAL B O 1
ATOM 3621 N N . SER B 1 82 ? -0.542 -33.156 -6.523 1 94.12 82 SER B N 1
ATOM 3622 C CA . SER B 1 82 ? -0.3 -31.797 -7.008 1 94.12 82 SER B CA 1
ATOM 3623 C C . SER B 1 82 ? 1.186 -31.453 -6.973 1 94.12 82 SER B C 1
ATOM 3625 O O . SER B 1 82 ? 1.707 -30.828 -7.898 1 94.12 82 SER B O 1
ATOM 3627 N N . ILE B 1 83 ? 1.866 -31.828 -5.957 1 93.62 83 ILE B N 1
ATOM 3628 C CA . ILE B 1 83 ? 3.287 -31.547 -5.805 1 93.62 83 ILE B CA 1
ATOM 3629 C C . ILE B 1 83 ? 4.078 -32.281 -6.891 1 93.62 83 ILE B C 1
ATOM 3631 O O . ILE B 1 83 ? 4.941 -31.672 -7.543 1 93.62 83 ILE B O 1
ATOM 3635 N N . VAL B 1 84 ? 3.785 -33.469 -7.098 1 96.19 84 VAL B N 1
ATOM 3636 C CA . VAL B 1 84 ? 4.48 -34.281 -8.102 1 96.19 84 VAL B CA 1
ATOM 3637 C C . VAL B 1 84 ? 4.234 -33.688 -9.492 1 96.19 84 VAL B C 1
ATOM 3639 O O . VAL B 1 84 ? 5.156 -33.594 -10.305 1 96.19 84 VAL B O 1
ATOM 3642 N N . MET B 1 85 ? 3.039 -33.281 -9.719 1 96.56 85 MET B N 1
ATOM 3643 C CA . MET B 1 85 ? 2.664 -32.75 -11.031 1 96.56 85 MET B CA 1
ATOM 3644 C C . MET B 1 85 ? 3.211 -31.344 -11.219 1 96.56 85 MET B C 1
ATOM 3646 O O . MET B 1 85 ? 3.15 -30.797 -12.328 1 96.56 85 MET B O 1
ATOM 3650 N N . ALA B 1 86 ? 3.697 -30.766 -10.195 1 95.19 86 ALA B N 1
ATOM 3651 C CA . ALA B 1 86 ? 4.43 -29.516 -10.336 1 95.19 86 ALA B CA 1
ATOM 3652 C C . ALA B 1 86 ? 5.91 -29.766 -10.586 1 95.19 86 ALA B C 1
ATOM 3654 O O . ALA B 1 86 ? 6.535 -29.078 -11.398 1 95.19 86 ALA B O 1
ATOM 3655 N N . ILE B 1 87 ? 6.457 -30.797 -9.969 1 97.19 87 ILE B N 1
ATOM 3656 C CA . ILE B 1 87 ? 7.883 -31.094 -10.039 1 97.19 87 ILE B CA 1
ATOM 3657 C C . ILE B 1 87 ? 8.234 -31.609 -11.438 1 97.19 87 ILE B C 1
ATOM 3659 O O . ILE B 1 87 ? 9.219 -31.156 -12.039 1 97.19 87 ILE B O 1
ATOM 3663 N N . ILE B 1 88 ? 7.465 -32.438 -12.008 1 97.31 88 ILE B N 1
ATOM 3664 C CA . ILE B 1 88 ? 7.785 -33.125 -13.242 1 97.31 88 ILE B CA 1
ATOM 3665 C C . ILE B 1 88 ? 7.934 -32.125 -14.391 1 97.31 88 ILE B C 1
ATOM 3667 O O . ILE B 1 88 ? 8.969 -32.094 -15.062 1 97.31 88 ILE B O 1
ATOM 3671 N N . PRO B 1 89 ? 6.93 -31.344 -14.625 1 97.06 89 PRO B N 1
ATOM 3672 C CA . PRO B 1 89 ? 7.113 -30.391 -15.727 1 97.06 89 PRO B CA 1
ATOM 3673 C C . PRO B 1 89 ? 8.219 -29.375 -15.461 1 97.06 89 PRO B C 1
ATOM 3675 O O . PRO B 1 89 ? 8.875 -28.906 -16.391 1 97.06 89 PRO B O 1
ATOM 3678 N N . SER B 1 90 ? 8.438 -28.969 -14.266 1 97.19 90 SER B N 1
ATOM 3679 C CA . SER B 1 90 ? 9.516 -28.047 -13.93 1 97.19 90 SER B CA 1
ATOM 3680 C C . SER B 1 90 ? 10.883 -28.641 -14.266 1 97.19 90 SER B C 1
ATOM 3682 O O . SER B 1 90 ? 11.719 -27.969 -14.883 1 97.19 90 SER B O 1
ATOM 3684 N N . VAL B 1 91 ? 11.062 -29.875 -13.859 1 97.44 91 VAL B N 1
ATOM 3685 C CA . VAL B 1 91 ? 12.312 -30.562 -14.164 1 97.44 91 VAL B CA 1
ATOM 3686 C C . VAL B 1 91 ? 12.469 -30.719 -15.672 1 97.44 91 VAL B C 1
ATOM 3688 O O . VAL B 1 91 ? 13.539 -30.469 -16.219 1 97.44 91 VAL B O 1
ATOM 3691 N N . GLY B 1 92 ? 11.461 -31.125 -16.328 1 96.94 92 GLY B N 1
ATOM 3692 C CA . GLY B 1 92 ? 11.492 -31.312 -17.766 1 96.94 92 GLY B CA 1
ATOM 3693 C C . GLY B 1 92 ? 11.898 -30.062 -18.516 1 96.94 92 GLY B C 1
ATOM 3694 O O . GLY B 1 92 ? 12.75 -30.109 -19.406 1 96.94 92 GLY B O 1
ATOM 3695 N N . VAL B 1 93 ? 11.297 -28.969 -18.172 1 96.94 93 VAL B N 1
ATOM 3696 C CA . VAL B 1 93 ? 11.539 -27.734 -18.891 1 96.94 93 VAL B CA 1
ATOM 3697 C C . VAL B 1 93 ? 12.953 -27.234 -18.609 1 96.94 93 VAL B C 1
ATOM 3699 O O . VAL B 1 93 ? 13.602 -26.672 -19.484 1 96.94 93 VAL B O 1
ATOM 3702 N N . VAL B 1 94 ? 13.43 -27.391 -17.391 1 97.25 94 VAL B N 1
ATOM 3703 C CA . VAL B 1 94 ? 14.789 -26.984 -17.047 1 97.25 94 VAL B CA 1
ATOM 3704 C C . VAL B 1 94 ? 15.781 -27.781 -17.906 1 97.25 94 VAL B C 1
ATOM 3706 O O . VAL B 1 94 ? 16.734 -27.219 -18.453 1 97.25 94 VAL B O 1
ATOM 3709 N N . LEU B 1 95 ? 15.547 -29.062 -18 1 96.5 95 LEU B N 1
ATOM 3710 C CA . LEU B 1 95 ? 16.438 -29.906 -18.781 1 96.5 95 LEU B CA 1
ATOM 3711 C C . LEU B 1 95 ? 16.406 -29.5 -20.25 1 96.5 95 LEU B C 1
ATOM 3713 O O . LEU B 1 95 ? 17.453 -29.453 -20.906 1 96.5 95 LEU B O 1
ATOM 3717 N N . LEU B 1 96 ? 15.281 -29.203 -20.719 1 96.44 96 LEU B N 1
ATOM 3718 C CA . LEU B 1 96 ? 15.148 -28.75 -22.109 1 96.44 96 LEU B CA 1
ATOM 3719 C C . LEU B 1 96 ? 15.867 -27.422 -22.312 1 96.44 96 LEU B C 1
ATOM 3721 O O . LEU B 1 96 ? 16.531 -27.234 -23.344 1 96.44 96 LEU B O 1
ATOM 3725 N N . ALA B 1 97 ? 15.703 -26.516 -21.406 1 96.06 97 ALA B N 1
ATOM 3726 C CA . ALA B 1 97 ? 16.297 -25.188 -21.516 1 96.06 97 ALA B CA 1
ATOM 3727 C C . ALA B 1 97 ? 17.812 -25.234 -21.375 1 96.06 97 ALA B C 1
ATOM 3729 O O . ALA B 1 97 ? 18.531 -24.406 -21.953 1 96.06 97 ALA B O 1
ATOM 3730 N N . LEU B 1 98 ? 18.281 -26.188 -20.547 1 95.12 98 LEU B N 1
ATOM 3731 C CA . LEU B 1 98 ? 19.734 -26.359 -20.422 1 95.12 98 LEU B CA 1
ATOM 3732 C C . LEU B 1 98 ? 20.312 -26.984 -21.688 1 95.12 98 LEU B C 1
ATOM 3734 O O . LEU B 1 98 ? 21.453 -26.688 -22.047 1 95.12 98 LEU B O 1
ATOM 3738 N N . ALA B 1 99 ? 19.578 -27.812 -22.312 1 94.88 99 ALA B N 1
ATOM 3739 C CA . ALA B 1 99 ? 20.016 -28.438 -23.547 1 94.88 99 ALA B CA 1
ATOM 3740 C C . ALA B 1 99 ? 19.969 -27.453 -24.719 1 94.88 99 ALA B C 1
ATOM 3742 O O . ALA B 1 99 ? 20.812 -27.5 -25.609 1 94.88 99 ALA B O 1
ATOM 3743 N N . TYR B 1 100 ? 18.969 -26.641 -24.688 1 95.31 100 TYR B N 1
ATOM 3744 C CA . TYR B 1 100 ? 18.812 -25.578 -25.672 1 95.31 100 TYR B CA 1
ATOM 3745 C C . TYR B 1 100 ? 18.703 -24.219 -25 1 95.31 100 TYR B C 1
ATOM 3747 O O . TYR B 1 100 ? 17.609 -23.734 -24.719 1 95.31 100 TYR B O 1
ATOM 3755 N N . ASP B 1 101 ? 19.844 -23.578 -24.844 1 93.69 101 ASP B N 1
ATOM 3756 C CA . ASP B 1 101 ? 19.891 -22.297 -24.172 1 93.69 101 ASP B CA 1
ATOM 3757 C C . ASP B 1 101 ? 19.141 -21.219 -24.953 1 93.69 101 ASP B C 1
ATOM 3759 O O . ASP B 1 101 ? 19.562 -20.828 -26.047 1 93.69 101 ASP B O 1
ATOM 3763 N N . PRO B 1 102 ? 18.109 -20.734 -24.344 1 90.75 102 PRO B N 1
ATOM 3764 C CA . PRO B 1 102 ? 17.328 -19.75 -25.094 1 90.75 102 PRO B CA 1
ATOM 3765 C C . PRO B 1 102 ? 18.062 -18.422 -25.297 1 90.75 102 PRO B C 1
ATOM 3767 O O . PRO B 1 102 ? 17.781 -17.688 -26.234 1 90.75 102 PRO B O 1
ATOM 3770 N N . ALA B 1 103 ? 18.953 -18.094 -24.422 1 89.88 103 ALA B N 1
ATOM 3771 C CA . ALA B 1 103 ? 19.672 -16.828 -24.516 1 89.88 103 ALA B CA 1
ATOM 3772 C C . ALA B 1 103 ? 20.781 -16.906 -25.578 1 89.88 103 ALA B C 1
ATOM 3774 O O . ALA B 1 103 ? 21.125 -15.891 -26.188 1 89.88 103 ALA B O 1
ATOM 3775 N N . GLN B 1 104 ? 21.422 -18.047 -25.828 1 88.06 104 GLN B N 1
ATOM 3776 C CA . GLN B 1 104 ? 22.438 -18.344 -26.828 1 88.06 104 GLN B CA 1
ATOM 3777 C C . GLN B 1 104 ? 23.547 -17.297 -26.812 1 88.06 104 GLN B C 1
ATOM 3779 O O . GLN B 1 104 ? 23.906 -16.75 -27.844 1 88.06 104 GLN B O 1
ATOM 3784 N N . GLY B 1 105 ? 23.906 -16.891 -25.578 1 83.44 105 GLY B N 1
ATOM 3785 C CA . GLY B 1 105 ? 25.062 -16.031 -25.438 1 83.44 105 GLY B CA 1
ATOM 3786 C C . GLY B 1 105 ? 24.719 -14.562 -25.312 1 83.44 105 GLY B C 1
ATOM 3787 O O . GLY B 1 105 ? 25.578 -13.742 -24.984 1 83.44 105 GLY B O 1
ATOM 3788 N N . VAL B 1 106 ? 23.516 -14.211 -25.594 1 86.56 106 VAL B N 1
ATOM 3789 C CA . VAL B 1 106 ? 23.078 -12.836 -25.422 1 86.56 106 VAL B CA 1
ATOM 3790 C C . VAL B 1 106 ? 22.969 -12.523 -23.922 1 86.56 106 VAL B C 1
ATOM 3792 O O . VAL B 1 106 ? 22.391 -13.305 -23.172 1 86.56 106 VAL B O 1
ATOM 3795 N N . THR B 1 107 ? 23.609 -11.43 -23.516 1 83.94 107 THR B N 1
ATOM 3796 C CA . THR B 1 107 ? 23.562 -11.062 -22.109 1 83.94 107 THR B CA 1
ATOM 3797 C C . THR B 1 107 ? 22.922 -9.688 -21.938 1 83.94 107 THR B C 1
ATOM 3799 O O . THR B 1 107 ? 22.984 -8.844 -22.828 1 83.94 107 THR B O 1
ATOM 3802 N N . LEU B 1 108 ? 22.234 -9.586 -20.844 1 83.25 108 LEU B N 1
ATOM 3803 C CA . LEU B 1 108 ? 21.656 -8.305 -20.438 1 83.25 108 LEU B CA 1
ATOM 3804 C C . LEU B 1 108 ? 22.719 -7.414 -19.797 1 83.25 108 LEU B C 1
ATOM 3806 O O . LEU B 1 108 ? 23.438 -7.84 -18.891 1 83.25 108 LEU B O 1
ATOM 3810 N N . ASP B 1 109 ? 23 -6.297 -20.328 1 75.56 109 ASP B N 1
ATOM 3811 C CA . ASP B 1 109 ? 23.938 -5.336 -19.75 1 75.56 109 ASP B CA 1
ATOM 3812 C C . ASP B 1 109 ? 23.266 -4.477 -18.688 1 75.56 109 ASP B C 1
ATOM 3814 O O . ASP B 1 109 ? 22.516 -3.557 -19 1 75.56 109 ASP B O 1
ATOM 3818 N N . LEU B 1 110 ? 23.328 -4.98 -17.516 1 73.31 110 LEU B N 1
ATOM 3819 C CA . LEU B 1 110 ? 22.781 -4.148 -16.438 1 73.31 110 LEU B CA 1
ATOM 3820 C C . LEU B 1 110 ? 23.891 -3.352 -15.766 1 73.31 110 LEU B C 1
ATOM 3822 O O . LEU B 1 110 ? 25.047 -3.809 -15.688 1 73.31 110 LEU B O 1
ATOM 3826 N N . ALA B 1 111 ? 23.812 -2.008 -15.719 1 52.59 111 ALA B N 1
ATOM 3827 C CA . ALA B 1 111 ? 24.828 -1.146 -15.117 1 52.59 111 ALA B CA 1
ATOM 3828 C C . ALA B 1 111 ? 25.312 -1.708 -13.789 1 52.59 111 ALA B C 1
ATOM 3830 O O . ALA B 1 111 ? 26.484 -1.547 -13.422 1 52.59 111 ALA B O 1
ATOM 3831 N N . ASN B 1 112 ? 24.531 -1.95 -12.836 1 52.81 112 ASN B N 1
ATOM 3832 C CA . ASN B 1 112 ? 24.938 -2.367 -11.492 1 52.81 112 ASN B CA 1
ATOM 3833 C C . ASN B 1 112 ? 25.078 -3.885 -11.406 1 52.81 112 ASN B C 1
ATOM 3835 O O . ASN B 1 112 ? 24.297 -4.625 -11.984 1 52.81 112 ASN B O 1
ATOM 3839 N N . THR B 1 113 ? 26.344 -4.215 -11.023 1 49.81 113 THR B N 1
ATOM 3840 C CA . THR B 1 113 ? 26.859 -5.559 -10.797 1 49.81 113 THR B CA 1
ATOM 3841 C C . THR B 1 113 ? 25.906 -6.363 -9.914 1 49.81 113 THR B C 1
ATOM 3843 O O . THR B 1 113 ? 25.453 -5.871 -8.883 1 49.81 113 THR B O 1
ATOM 3846 N N . VAL B 1 114 ? 25.203 -7.125 -10.539 1 53.91 114 VAL B N 1
ATOM 3847 C CA . VAL B 1 114 ? 24.469 -8.141 -9.797 1 53.91 114 VAL B CA 1
ATOM 3848 C C . VAL B 1 114 ? 25.406 -8.883 -8.852 1 53.91 114 VAL B C 1
ATOM 3850 O O . VAL B 1 114 ? 26.422 -9.414 -9.273 1 53.91 114 VAL B O 1
ATOM 3853 N N . ASP B 1 115 ? 25.641 -8.367 -7.656 1 48.53 115 ASP B N 1
ATOM 3854 C CA . ASP B 1 115 ? 26.281 -9.305 -6.742 1 48.53 115 ASP B CA 1
ATOM 3855 C C . ASP B 1 115 ? 25.469 -10.594 -6.609 1 48.53 115 ASP B C 1
ATOM 3857 O O . ASP B 1 115 ? 24.547 -10.664 -5.797 1 48.53 115 ASP B O 1
ATOM 3861 N N . ALA B 1 116 ? 25.234 -11.078 -7.645 1 46.44 116 ALA B N 1
ATOM 3862 C CA . ALA B 1 116 ? 24.547 -12.367 -7.527 1 46.44 116 ALA B CA 1
ATOM 3863 C C . ALA B 1 116 ? 25.078 -13.156 -6.336 1 46.44 116 ALA B C 1
ATOM 3865 O O . ALA B 1 116 ? 26.281 -13.195 -6.086 1 46.44 116 ALA B O 1
ATOM 3866 N N . ALA B 1 117 ? 24.312 -13.25 -5.316 1 46.69 117 ALA B N 1
ATOM 3867 C CA . ALA B 1 117 ? 24.672 -14.133 -4.207 1 46.69 117 ALA B CA 1
ATOM 3868 C C . ALA B 1 117 ? 25.609 -15.25 -4.676 1 46.69 117 ALA B C 1
ATOM 3870 O O . ALA B 1 117 ? 25.297 -15.953 -5.637 1 46.69 117 ALA B O 1
ATOM 3871 N N . SER B 1 118 ? 26.828 -15.148 -4.441 1 46.56 118 SER B N 1
ATOM 3872 C CA . SER B 1 118 ? 27.75 -16.266 -4.621 1 46.56 118 SER B CA 1
ATOM 3873 C C . SER B 1 118 ? 27.031 -17.594 -4.457 1 46.56 118 SER B C 1
ATOM 3875 O O . SER B 1 118 ? 26 -17.672 -3.793 1 46.56 118 SER B O 1
ATOM 3877 N N . GLY B 1 119 ? 27.219 -18.594 -5.348 1 48.97 119 GLY B N 1
ATOM 3878 C CA . GLY B 1 119 ? 26.812 -19.984 -5.539 1 48.97 119 GLY B CA 1
ATOM 3879 C C . GLY B 1 119 ? 26.422 -20.672 -4.246 1 48.97 119 GLY B C 1
ATOM 3880 O O . GLY B 1 119 ? 25.812 -21.75 -4.27 1 48.97 119 GLY B O 1
ATOM 3881 N N . SER B 1 120 ? 27.094 -20.375 -3.129 1 57.28 120 SER B N 1
ATOM 3882 C CA . SER B 1 120 ? 26.75 -21.234 -2.002 1 57.28 120 SER B CA 1
ATOM 3883 C C . SER B 1 120 ? 25.5 -20.719 -1.292 1 57.28 120 SER B C 1
ATOM 3885 O O . SER B 1 120 ? 25.453 -19.578 -0.827 1 57.28 120 SER B O 1
ATOM 3887 N N . MET B 1 121 ? 24.516 -21.281 -1.708 1 64.69 121 MET B N 1
ATOM 3888 C CA . MET B 1 121 ? 23.203 -20.953 -1.144 1 64.69 121 MET B CA 1
ATOM 3889 C C . MET B 1 121 ? 23.203 -21.141 0.372 1 64.69 121 MET B C 1
ATOM 3891 O O . MET B 1 121 ? 23.578 -22.203 0.877 1 64.69 121 MET B O 1
ATOM 3895 N N . ASP B 1 122 ? 23.219 -20.062 1.191 1 78.38 122 ASP B N 1
ATOM 3896 C CA . ASP B 1 122 ? 22.969 -20.109 2.627 1 78.38 122 ASP B CA 1
ATOM 3897 C C . ASP B 1 122 ? 21.516 -20.5 2.912 1 78.38 122 ASP B C 1
ATOM 3899 O O . ASP B 1 122 ? 20.625 -19.641 2.92 1 78.38 122 ASP B O 1
ATOM 3903 N N . PHE B 1 123 ? 21.422 -21.812 3.148 1 78.19 123 PHE B N 1
ATOM 3904 C CA . PHE B 1 123 ? 20.078 -22.359 3.328 1 78.19 123 PHE B CA 1
ATOM 3905 C C . PHE B 1 123 ? 19.391 -21.734 4.539 1 78.19 123 PHE B C 1
ATOM 3907 O O . PHE B 1 123 ? 18.188 -21.5 4.523 1 78.19 123 PHE B O 1
ATOM 3914 N N . VAL B 1 124 ? 20.125 -21.422 5.578 1 86.38 124 VAL B N 1
ATOM 3915 C CA . VAL B 1 124 ? 19.562 -20.844 6.785 1 86.38 124 VAL B CA 1
ATOM 3916 C C . VAL B 1 124 ? 18.922 -19.484 6.449 1 86.38 124 VAL B C 1
ATOM 3918 O O . VAL B 1 124 ? 17.781 -19.219 6.82 1 86.38 124 VAL B O 1
ATOM 3921 N N . SER B 1 125 ? 19.641 -18.75 5.695 1 85.94 125 SER B N 1
ATOM 3922 C CA . SER B 1 125 ? 19.172 -17.406 5.355 1 85.94 125 SER B CA 1
ATOM 3923 C C . SER B 1 125 ? 18.047 -17.453 4.332 1 85.94 125 SER B C 1
ATOM 3925 O O . SER B 1 125 ? 17.234 -16.531 4.242 1 85.94 125 SER B O 1
ATOM 3927 N N . LEU B 1 126 ? 18.031 -18.547 3.615 1 82.12 126 LEU B N 1
ATOM 3928 C CA . LEU B 1 126 ? 16.984 -18.703 2.605 1 82.12 126 LEU B CA 1
ATOM 3929 C C . LEU B 1 126 ? 15.664 -19.078 3.25 1 82.12 126 LEU B C 1
ATOM 3931 O O . LEU B 1 126 ? 14.609 -18.609 2.828 1 82.12 126 LEU B O 1
ATOM 3935 N N . LEU B 1 127 ? 15.773 -19.859 4.285 1 86.12 127 LEU B N 1
ATOM 3936 C CA . LEU B 1 127 ? 14.562 -20.453 4.84 1 86.12 127 LEU B CA 1
ATOM 3937 C C . LEU B 1 127 ? 14.062 -19.656 6.039 1 86.12 127 LEU B C 1
ATOM 3939 O O . LEU B 1 127 ? 12.914 -19.812 6.457 1 86.12 127 LEU B O 1
ATOM 3943 N N . THR B 1 128 ? 15.016 -18.875 6.633 1 91.5 128 THR B N 1
ATOM 3944 C CA . THR B 1 128 ? 14.656 -18.188 7.863 1 91.5 128 THR B CA 1
ATOM 3945 C C . THR B 1 128 ? 15.227 -16.766 7.875 1 91.5 128 THR B C 1
ATOM 3947 O O . THR B 1 128 ? 15.914 -16.359 6.934 1 91.5 128 THR B O 1
ATOM 3950 N N . THR B 1 129 ? 14.797 -15.938 8.828 1 93.31 129 THR B N 1
ATOM 3951 C CA . THR B 1 129 ? 15.406 -14.672 9.219 1 93.31 129 THR B CA 1
ATOM 3952 C C . THR B 1 129 ? 15.703 -14.648 10.711 1 93.31 129 THR B C 1
ATOM 3954 O O . THR B 1 129 ? 15.109 -15.414 11.477 1 93.31 129 THR B O 1
ATOM 3957 N N . ASN B 1 130 ? 16.625 -13.922 11.102 1 94 130 ASN B N 1
ATOM 3958 C CA . ASN B 1 130 ? 17.047 -13.938 12.5 1 94 130 ASN B CA 1
ATOM 3959 C C . ASN B 1 130 ? 16.188 -13.016 13.352 1 94 130 ASN B C 1
ATOM 3961 O O . ASN B 1 130 ? 16.5 -12.789 14.531 1 94 130 ASN B O 1
ATOM 3965 N N . ASP B 1 131 ? 15.234 -12.43 12.82 1 94.75 131 ASP B N 1
ATOM 3966 C CA . ASP B 1 131 ? 14.328 -11.531 13.523 1 94.75 131 ASP B CA 1
ATOM 3967 C C . ASP B 1 131 ? 12.984 -11.438 12.812 1 94.75 131 ASP B C 1
ATOM 3969 O O . ASP B 1 131 ? 12.898 -11.664 11.602 1 94.75 131 ASP B O 1
ATOM 3973 N N . PHE B 1 132 ? 11.953 -10.992 13.539 1 95.12 132 PHE B N 1
ATOM 3974 C CA . PHE B 1 132 ? 10.602 -10.875 12.992 1 95.12 132 PHE B CA 1
ATOM 3975 C C . PHE B 1 132 ? 10.562 -9.859 11.859 1 95.12 132 PHE B C 1
ATOM 3977 O O . PHE B 1 132 ? 9.883 -10.07 10.852 1 95.12 132 PHE B O 1
ATOM 3984 N N . VAL B 1 133 ? 11.266 -8.734 12.016 1 94.12 133 VAL B N 1
ATOM 3985 C CA . VAL B 1 133 ? 11.234 -7.648 11.047 1 94.12 133 VAL B CA 1
ATOM 3986 C C . VAL B 1 133 ? 11.75 -8.141 9.695 1 94.12 133 VAL B C 1
ATOM 3988 O O . VAL B 1 133 ? 11.344 -7.641 8.648 1 94.12 133 VAL B O 1
ATOM 3991 N N . GLY B 1 134 ? 12.586 -9.102 9.789 1 94.62 134 GLY B N 1
ATOM 3992 C CA . GLY B 1 134 ? 13.078 -9.688 8.555 1 94.62 134 GLY B CA 1
ATOM 3993 C C . GLY B 1 134 ? 11.969 -10.281 7.699 1 94.62 134 GLY B C 1
ATOM 3994 O O . GLY B 1 134 ? 12.078 -10.312 6.473 1 94.62 134 GLY B O 1
ATOM 3995 N N . LEU B 1 135 ? 10.914 -10.766 8.281 1 95.06 135 LEU B N 1
ATOM 3996 C CA . LEU B 1 135 ? 9.797 -11.375 7.57 1 95.06 135 LEU B CA 1
ATOM 3997 C C . LEU B 1 135 ? 9 -10.312 6.809 1 95.06 135 LEU B C 1
ATOM 3999 O O . LEU B 1 135 ? 8.211 -10.648 5.926 1 95.06 135 LEU B O 1
ATOM 4003 N N . LEU B 1 136 ? 9.234 -9.086 7.176 1 96.19 136 LEU B N 1
ATOM 4004 C CA . LEU B 1 136 ? 8.43 -8.016 6.598 1 96.19 136 LEU B CA 1
ATOM 4005 C C . LEU B 1 136 ? 9.125 -7.418 5.375 1 96.19 136 LEU B C 1
ATOM 4007 O O . LEU B 1 136 ? 8.664 -6.414 4.828 1 96.19 136 LEU B O 1
ATOM 4011 N N . SER B 1 137 ? 10.164 -8.031 4.93 1 94.12 137 SER B N 1
ATOM 4012 C CA . SER B 1 137 ? 10.898 -7.57 3.756 1 94.12 137 SER B CA 1
ATOM 4013 C C . SER B 1 137 ? 10.703 -8.508 2.57 1 94.12 137 SER B C 1
ATOM 4015 O O . SER B 1 137 ? 10.68 -9.727 2.736 1 94.12 137 SER B O 1
ATOM 4017 N N . LYS B 1 138 ? 10.617 -7.949 1.4 1 88.88 138 LYS B N 1
ATOM 4018 C CA . LYS B 1 138 ? 10.508 -8.727 0.171 1 88.88 138 LYS B CA 1
ATOM 4019 C C . LYS B 1 138 ? 11.75 -9.594 -0.046 1 88.88 138 LYS B C 1
ATOM 4021 O O . LYS B 1 138 ? 11.719 -10.539 -0.83 1 88.88 138 LYS B O 1
ATOM 4026 N N . SER B 1 139 ? 12.82 -9.258 0.628 1 88.38 139 SER B N 1
ATOM 4027 C CA . SER B 1 139 ? 14.078 -9.984 0.456 1 88.38 139 SER B CA 1
ATOM 4028 C C . SER B 1 139 ? 14.008 -11.367 1.095 1 88.38 139 SER B C 1
ATOM 4030 O O . SER B 1 139 ? 14.852 -12.219 0.833 1 88.38 139 SER B O 1
ATOM 4032 N N . ASN B 1 140 ? 12.984 -11.648 1.912 1 90.69 140 ASN B N 1
ATOM 4033 C CA . ASN B 1 140 ? 12.867 -12.914 2.627 1 90.69 140 ASN B CA 1
ATOM 4034 C C . ASN B 1 140 ? 11.492 -13.539 2.426 1 90.69 140 ASN B C 1
ATOM 4036 O O . ASN B 1 140 ? 10.852 -13.977 3.387 1 90.69 140 ASN B O 1
ATOM 4040 N N . ILE B 1 141 ? 11.086 -13.531 1.192 1 88.12 141 ILE B N 1
ATOM 4041 C CA . ILE B 1 141 ? 9.727 -13.969 0.878 1 88.12 141 ILE B CA 1
ATOM 4042 C C . ILE B 1 141 ? 9.578 -15.453 1.192 1 88.12 141 ILE B C 1
ATOM 4044 O O . ILE B 1 141 ? 8.523 -15.898 1.641 1 88.12 141 ILE B O 1
ATOM 4048 N N . LEU B 1 142 ? 10.641 -16.25 0.93 1 85.81 142 LEU B N 1
ATOM 4049 C CA . LEU B 1 142 ? 10.547 -17.672 1.222 1 85.81 142 LEU B CA 1
ATOM 4050 C C . LEU B 1 142 ? 10.336 -17.906 2.713 1 85.81 142 LEU B C 1
ATOM 4052 O O . LEU B 1 142 ? 9.484 -18.703 3.1 1 85.81 142 LEU B O 1
ATOM 4056 N N . ALA B 1 143 ? 11.117 -17.281 3.525 1 90.81 143 ALA B N 1
ATOM 4057 C CA . ALA B 1 143 ? 10.93 -17.359 4.973 1 90.81 143 ALA B CA 1
ATOM 4058 C C . ALA B 1 143 ? 9.516 -16.953 5.371 1 90.81 143 ALA B C 1
ATOM 4060 O O . ALA B 1 143 ? 8.906 -17.594 6.234 1 90.81 143 ALA B O 1
ATOM 4061 N N . LEU B 1 144 ? 9.023 -15.93 4.73 1 92.5 144 LEU B N 1
ATOM 4062 C CA . LEU B 1 144 ? 7.664 -15.461 4.992 1 92.5 144 LEU B CA 1
ATOM 4063 C C . LEU B 1 144 ? 6.641 -16.531 4.633 1 92.5 144 LEU B C 1
ATOM 4065 O O . LEU B 1 144 ? 5.68 -16.75 5.375 1 92.5 144 LEU B O 1
ATOM 4069 N N . ILE B 1 145 ? 6.82 -17.203 3.523 1 86.81 145 ILE B N 1
ATOM 4070 C CA . ILE B 1 145 ? 5.906 -18.25 3.082 1 86.81 145 ILE B CA 1
ATOM 4071 C C . ILE B 1 145 ? 5.914 -19.391 4.086 1 86.81 145 ILE B C 1
ATOM 4073 O O . ILE B 1 145 ? 4.855 -19.891 4.484 1 86.81 145 ILE B O 1
ATOM 4077 N N . ILE B 1 146 ? 7.086 -19.781 4.492 1 87.25 146 ILE B N 1
ATOM 4078 C CA . ILE B 1 146 ? 7.207 -20.875 5.445 1 87.25 146 ILE B CA 1
ATOM 4079 C C . ILE B 1 146 ? 6.445 -20.547 6.723 1 87.25 146 ILE B C 1
ATOM 4081 O O . ILE B 1 146 ? 5.629 -21.328 7.199 1 87.25 146 ILE B O 1
ATOM 4085 N N . MET B 1 147 ? 6.691 -19.391 7.242 1 93.69 147 MET B N 1
ATOM 4086 C CA . MET B 1 147 ? 6.008 -18.984 8.461 1 93.69 147 MET B CA 1
ATOM 4087 C C . MET B 1 147 ? 4.504 -18.859 8.234 1 93.69 147 MET B C 1
ATOM 4089 O O . MET B 1 147 ? 3.711 -19.156 9.133 1 93.69 147 MET B O 1
ATOM 4093 N N . SER B 1 148 ? 4.117 -18.344 7.078 1 91.62 148 SER B N 1
ATOM 4094 C CA . SER B 1 148 ? 2.699 -18.203 6.758 1 91.62 148 SER B CA 1
ATOM 4095 C C . SER B 1 148 ? 2.014 -19.562 6.68 1 91.62 148 SER B C 1
ATOM 4097 O O . SER B 1 148 ? 0.86 -19.719 7.094 1 91.62 148 SER B O 1
ATOM 4099 N N . VAL B 1 149 ? 2.672 -20.531 6.129 1 85.81 149 VAL B N 1
ATOM 4100 C CA . VAL B 1 149 ? 2.131 -21.875 6.082 1 85.81 149 VAL B CA 1
ATOM 4101 C C . VAL B 1 149 ? 1.934 -22.406 7.504 1 85.81 149 VAL B C 1
ATOM 4103 O O . VAL B 1 149 ? 0.866 -22.922 7.836 1 85.81 149 VAL B O 1
ATOM 4106 N N . ILE B 1 150 ? 2.998 -22.266 8.383 1 91.81 150 ILE B N 1
ATOM 4107 C CA . ILE B 1 150 ? 2.906 -22.703 9.773 1 91.81 150 ILE B CA 1
ATOM 4108 C C . ILE B 1 150 ? 1.755 -21.984 10.469 1 91.81 150 ILE B C 1
ATOM 4110 O O . ILE B 1 150 ? 0.968 -22.594 11.188 1 91.81 150 ILE B O 1
ATOM 4114 N N . GLY B 1 151 ? 1.667 -20.703 10.227 1 93.94 151 GLY B N 1
ATOM 4115 C CA . GLY B 1 151 ? 0.559 -19.938 10.773 1 93.94 151 GLY B CA 1
ATOM 4116 C C . GLY B 1 151 ? -0.797 -20.438 10.312 1 93.94 151 GLY B C 1
ATOM 4117 O O . GLY B 1 151 ? -1.731 -20.531 11.109 1 93.94 151 GLY B O 1
ATOM 4118 N N . GLY B 1 152 ? -0.942 -20.703 9.008 1 90.56 152 GLY B N 1
ATOM 4119 C CA . GLY B 1 152 ? -2.184 -21.25 8.477 1 90.56 152 GLY B CA 1
ATOM 4120 C C . GLY B 1 152 ? -2.58 -22.562 9.117 1 90.56 152 GLY B C 1
ATOM 4121 O O . GLY B 1 152 ? -3.75 -22.766 9.438 1 90.56 152 GLY B O 1
ATOM 4122 N N . VAL B 1 153 ? -1.624 -23.422 9.289 1 86.56 153 VAL B N 1
ATOM 4123 C CA . VAL B 1 153 ? -1.873 -24.703 9.945 1 86.56 153 VAL B CA 1
ATOM 4124 C C . VAL B 1 153 ? -2.34 -24.453 11.383 1 86.56 153 VAL B C 1
ATOM 4126 O O . VAL B 1 153 ? -3.297 -25.094 11.836 1 86.56 153 VAL B O 1
ATOM 4129 N N . ALA B 1 154 ? -1.672 -23.578 12.102 1 93.56 154 ALA B N 1
ATOM 4130 C CA . ALA B 1 154 ? -2.033 -23.266 13.484 1 93.56 154 ALA B CA 1
ATOM 4131 C C . ALA B 1 154 ? -3.457 -22.719 13.562 1 93.56 154 ALA B C 1
ATOM 4133 O O . ALA B 1 154 ? -4.203 -23.047 14.484 1 93.56 154 ALA B O 1
ATOM 4134 N N . ILE B 1 155 ? -3.855 -21.891 12.617 1 93.81 155 ILE B N 1
ATOM 4135 C CA . ILE B 1 155 ? -5.211 -21.359 12.562 1 93.81 155 ILE B CA 1
ATOM 4136 C C . ILE B 1 155 ? -6.211 -22.5 12.391 1 93.81 155 ILE B C 1
ATOM 4138 O O . ILE B 1 155 ? -7.219 -22.562 13.094 1 93.81 155 ILE B O 1
ATOM 4142 N N . GLY B 1 156 ? -5.941 -23.422 11.523 1 88.06 156 GLY B N 1
ATOM 4143 C CA . GLY B 1 156 ? -6.805 -24.562 11.273 1 88.06 156 GLY B CA 1
ATOM 4144 C C . GLY B 1 156 ? -6.961 -25.469 12.492 1 88.06 156 GLY B C 1
ATOM 4145 O O . GLY B 1 156 ? -7.996 -26.109 12.656 1 88.06 156 GLY B O 1
ATOM 4146 N N . GLN B 1 157 ? -5.973 -25.391 13.383 1 87.38 157 GLN B N 1
ATOM 4147 C CA . GLN B 1 157 ? -5.961 -26.297 14.523 1 87.38 157 GLN B CA 1
ATOM 4148 C C . GLN B 1 157 ? -6.391 -25.578 15.805 1 87.38 157 GLN B C 1
ATOM 4150 O O . GLN B 1 157 ? -6.246 -26.109 16.906 1 87.38 157 GLN B O 1
ATOM 4155 N N . SER B 1 158 ? -6.934 -24.406 15.742 1 93.44 158 SER B N 1
ATOM 4156 C CA . SER B 1 158 ? -7.215 -23.609 16.938 1 93.44 158 SER B CA 1
ATOM 4157 C C . SER B 1 158 ? -8.719 -23.469 17.172 1 93.44 158 SER B C 1
ATOM 4159 O O . SER B 1 158 ? -9.164 -22.516 17.797 1 93.44 158 SER B O 1
ATOM 4161 N N . GLY B 1 159 ? -9.578 -24.328 16.641 1 90.25 159 GLY B N 1
ATOM 4162 C CA . GLY B 1 159 ? -11.008 -24.375 16.922 1 90.25 159 GLY B CA 1
ATOM 4163 C C . GLY B 1 159 ? -11.727 -23.078 16.594 1 90.25 159 GLY B C 1
ATOM 4164 O O . GLY B 1 159 ? -11.562 -22.531 15.492 1 90.25 159 GLY B O 1
ATOM 4165 N N . GLU B 1 160 ? -12.492 -22.578 17.531 1 92.94 160 GLU B N 1
ATOM 4166 C CA . GLU B 1 160 ? -13.328 -21.406 17.297 1 92.94 160 GLU B CA 1
ATOM 4167 C C . GLU B 1 160 ? -12.477 -20.141 17.156 1 92.94 160 GLU B C 1
ATOM 4169 O O . GLU B 1 160 ? -12.789 -19.266 16.344 1 92.94 160 GLU B O 1
ATOM 4174 N N . ASP B 1 161 ? -11.492 -20.156 17.969 1 94.25 161 ASP B N 1
ATOM 4175 C CA . ASP B 1 161 ? -10.602 -19.016 17.859 1 94.25 161 ASP B CA 1
ATOM 4176 C C . ASP B 1 161 ? -9.906 -18.969 16.5 1 94.25 161 ASP B C 1
ATOM 4178 O O . ASP B 1 161 ? -9.719 -17.906 15.922 1 94.25 161 ASP B O 1
ATOM 4182 N N . GLY B 1 162 ? -9.562 -20.094 16.016 1 94.06 162 GLY B N 1
ATOM 4183 C CA . GLY B 1 162 ? -8.984 -20.188 14.68 1 94.06 162 GLY B CA 1
ATOM 4184 C C . GLY B 1 162 ? -9.938 -19.75 13.578 1 94.06 162 GLY B C 1
ATOM 4185 O O . GLY B 1 162 ? -9.531 -19.078 12.633 1 94.06 162 GLY B O 1
ATOM 4186 N N . GLN B 1 163 ? -11.125 -20.062 13.766 1 92.75 163 GLN B N 1
ATOM 4187 C CA . GLN B 1 163 ? -12.141 -19.703 12.781 1 92.75 163 GLN B CA 1
ATOM 4188 C C . GLN B 1 163 ? -12.32 -18.188 12.719 1 92.75 163 GLN B C 1
ATOM 4190 O O . GLN B 1 163 ? -12.516 -17.609 11.641 1 92.75 163 GLN B O 1
ATOM 4195 N N . ARG B 1 164 ? -12.289 -17.594 13.875 1 94 164 ARG B N 1
ATOM 4196 C CA . ARG B 1 164 ? -12.43 -16.141 13.914 1 94 164 ARG B CA 1
ATOM 4197 C C . ARG B 1 164 ? -11.273 -15.469 13.188 1 94 164 ARG B C 1
ATOM 4199 O O . ARG B 1 164 ? -11.492 -14.555 12.391 1 94 164 ARG B O 1
ATOM 4206 N N . VAL B 1 165 ? -10.094 -15.992 13.414 1 95.81 165 VAL B N 1
ATOM 4207 C CA . VAL B 1 165 ? -8.906 -15.438 12.773 1 95.81 165 VAL B CA 1
ATOM 4208 C C . VAL B 1 165 ? -8.945 -15.727 11.273 1 95.81 165 VAL B C 1
ATOM 4210 O O . VAL B 1 165 ? -8.625 -14.852 10.461 1 95.81 165 VAL B O 1
ATOM 4213 N N . GLY B 1 166 ? -9.328 -16.906 10.938 1 94.25 166 GLY B N 1
ATOM 4214 C CA . GLY B 1 166 ? -9.438 -17.281 9.531 1 94.25 166 GLY B CA 1
ATOM 4215 C C . GLY B 1 166 ? -10.391 -16.391 8.758 1 94.25 166 GLY B C 1
ATOM 4216 O O . GLY B 1 166 ? -10.078 -15.961 7.645 1 94.25 166 GLY B O 1
ATOM 4217 N N . ARG B 1 167 ? -11.5 -16.094 9.359 1 93.75 167 ARG B N 1
ATOM 4218 C CA . ARG B 1 167 ? -12.492 -15.242 8.703 1 93.75 167 ARG B CA 1
ATOM 4219 C C . ARG B 1 167 ? -11.945 -13.836 8.477 1 93.75 167 ARG B C 1
ATOM 4221 O O . ARG B 1 167 ? -12.203 -13.219 7.445 1 93.75 167 ARG B O 1
ATOM 4228 N N . MET B 1 168 ? -11.25 -13.367 9.445 1 95.12 168 MET B N 1
ATOM 4229 C CA . MET B 1 168 ? -10.641 -12.047 9.297 1 95.12 168 MET B CA 1
ATOM 4230 C C . MET B 1 168 ? -9.594 -12.055 8.188 1 95.12 168 MET B C 1
ATOM 4232 O O . MET B 1 168 ? -9.5 -11.109 7.406 1 95.12 168 MET B O 1
ATOM 4236 N N . LEU B 1 169 ? -8.828 -13.062 8.172 1 95 169 LEU B N 1
ATOM 4237 C CA . LEU B 1 169 ? -7.809 -13.188 7.133 1 95 169 LEU B CA 1
ATOM 4238 C C . LEU B 1 169 ? -8.445 -13.258 5.75 1 95 169 LEU B C 1
ATOM 4240 O O . LEU B 1 169 ? -7.926 -12.688 4.789 1 95 169 LEU B O 1
ATOM 4244 N N . ASP B 1 170 ? -9.539 -13.898 5.688 1 92.88 170 ASP B N 1
ATOM 4245 C CA . ASP B 1 170 ? -10.258 -13.977 4.418 1 92.88 170 ASP B CA 1
ATOM 4246 C C . ASP B 1 170 ? -10.719 -12.602 3.955 1 92.88 170 ASP B C 1
ATOM 4248 O O . ASP B 1 170 ? -10.602 -12.266 2.775 1 92.88 170 ASP B O 1
ATOM 4252 N N . SER B 1 171 ? -11.258 -11.891 4.875 1 95.81 171 SER B N 1
ATOM 4253 C CA . SER B 1 171 ? -11.703 -10.539 4.547 1 95.81 171 SER B CA 1
ATOM 4254 C C . SER B 1 171 ? -10.531 -9.656 4.141 1 95.81 171 SER B C 1
ATOM 4256 O O . SER B 1 171 ? -10.641 -8.867 3.199 1 95.81 171 SER B O 1
ATOM 4258 N N . LEU B 1 172 ? -9.445 -9.781 4.852 1 96.19 172 LEU B N 1
ATOM 4259 C CA . LEU B 1 172 ? -8.242 -9.023 4.512 1 96.19 172 LEU B CA 1
ATOM 4260 C C . LEU B 1 172 ? -7.73 -9.414 3.129 1 96.19 172 LEU B C 1
ATOM 4262 O O . LEU B 1 172 ? -7.254 -8.562 2.377 1 96.19 172 LEU B O 1
ATOM 4266 N N . ASN B 1 173 ? -7.785 -10.656 2.875 1 91.5 173 ASN B N 1
ATOM 4267 C CA . ASN B 1 173 ? -7.359 -11.148 1.567 1 91.5 173 ASN B CA 1
ATOM 4268 C C . ASN B 1 173 ? -8.18 -10.523 0.443 1 91.5 173 ASN B C 1
ATOM 4270 O O . ASN B 1 173 ? -7.637 -10.148 -0.596 1 91.5 173 ASN B O 1
ATOM 4274 N N . THR B 1 174 ? -9.445 -10.445 0.64 1 91.94 174 THR B N 1
ATOM 4275 C CA . THR B 1 174 ? -10.328 -9.82 -0.344 1 91.94 174 THR B CA 1
ATOM 4276 C C . THR B 1 174 ? -9.914 -8.367 -0.585 1 91.94 174 THR B C 1
ATOM 4278 O O . THR B 1 174 ? -9.852 -7.918 -1.731 1 91.94 174 THR B O 1
ATOM 4281 N N . VAL B 1 175 ? -9.633 -7.684 0.442 1 94.12 175 VAL B N 1
ATOM 4282 C CA . VAL B 1 175 ? -9.25 -6.277 0.346 1 94.12 175 VAL B CA 1
ATOM 4283 C C . VAL B 1 175 ? -7.906 -6.152 -0.365 1 94.12 175 VAL B C 1
ATOM 4285 O O . VAL B 1 175 ? -7.73 -5.281 -1.221 1 94.12 175 VAL B O 1
ATOM 4288 N N . ILE B 1 176 ? -6.969 -6.945 0.055 1 93.12 176 ILE B N 1
ATOM 4289 C CA . ILE B 1 176 ? -5.637 -6.898 -0.541 1 93.12 176 ILE B CA 1
ATOM 4290 C C . ILE B 1 176 ? -5.73 -7.191 -2.037 1 93.12 176 ILE B C 1
ATOM 4292 O O . ILE B 1 176 ? -5.062 -6.543 -2.844 1 93.12 176 ILE B O 1
ATOM 4296 N N . MET B 1 177 ? -6.566 -8.109 -2.389 1 87.38 177 MET B N 1
ATOM 4297 C CA . MET B 1 177 ? -6.746 -8.422 -3.805 1 87.38 177 MET B CA 1
ATOM 4298 C C . MET B 1 177 ? -7.336 -7.227 -4.551 1 87.38 177 MET B C 1
ATOM 4300 O O . MET B 1 177 ? -7.012 -6.996 -5.719 1 87.38 177 MET B O 1
ATOM 4304 N N . LYS B 1 178 ? -8.195 -6.551 -3.92 1 89.75 178 LYS B N 1
ATOM 4305 C CA . LYS B 1 178 ? -8.742 -5.34 -4.523 1 89.75 178 LYS B CA 1
ATOM 4306 C C . LYS B 1 178 ? -7.664 -4.277 -4.703 1 89.75 178 LYS B C 1
ATOM 4308 O O . LYS B 1 178 ? -7.66 -3.547 -5.695 1 89.75 178 LYS B O 1
ATOM 4313 N N . VAL B 1 179 ? -6.789 -4.121 -3.723 1 92.44 179 VAL B N 1
ATOM 4314 C CA . VAL B 1 179 ? -5.66 -3.207 -3.857 1 92.44 179 VAL B CA 1
ATOM 4315 C C . VAL B 1 179 ? -4.855 -3.561 -5.105 1 92.44 179 VAL B C 1
ATOM 4317 O O . VAL B 1 179 ? -4.5 -2.682 -5.895 1 92.44 179 VAL B O 1
ATOM 4320 N N . ILE B 1 180 ? -4.59 -4.797 -5.277 1 87.69 180 ILE B N 1
ATOM 4321 C CA . ILE B 1 180 ? -3.838 -5.27 -6.434 1 87.69 180 ILE B CA 1
ATOM 4322 C C . ILE B 1 180 ? -4.586 -4.914 -7.715 1 87.69 180 ILE B C 1
ATOM 4324 O O . ILE B 1 180 ? -3.98 -4.484 -8.695 1 87.69 180 ILE B O 1
ATOM 4328 N N . SER B 1 181 ? -5.859 -5.145 -7.688 1 87.12 181 SER B N 1
ATOM 4329 C CA . SER B 1 181 ? -6.668 -4.828 -8.859 1 87.12 181 SER B CA 1
ATOM 4330 C C . SER B 1 181 ? -6.559 -3.352 -9.227 1 87.12 181 SER B C 1
ATOM 4332 O O . SER B 1 181 ? -6.469 -3.002 -10.406 1 87.12 181 SER B O 1
ATOM 4334 N N . ILE B 1 182 ? -6.547 -2.562 -8.258 1 88.5 182 ILE B N 1
ATOM 4335 C CA . ILE B 1 182 ? -6.43 -1.125 -8.477 1 88.5 182 ILE B CA 1
ATOM 4336 C C . ILE B 1 182 ? -5.059 -0.804 -9.07 1 88.5 182 ILE B C 1
ATOM 4338 O O . ILE B 1 182 ? -4.957 -0.042 -10.039 1 88.5 182 ILE B O 1
ATOM 4342 N N . LEU B 1 183 ? -4.031 -1.354 -8.531 1 89 183 LEU B N 1
ATOM 4343 C CA . LEU B 1 183 ? -2.672 -1.097 -8.992 1 89 183 LEU B CA 1
ATOM 4344 C C . LEU B 1 183 ? -2.48 -1.609 -10.422 1 89 183 LEU B C 1
ATOM 4346 O O . LEU B 1 183 ? -1.793 -0.977 -11.227 1 89 183 LEU B O 1
ATOM 4350 N N . MET B 1 184 ? -3.119 -2.701 -10.766 1 85.62 184 MET B N 1
ATOM 4351 C CA . MET B 1 184 ? -2.914 -3.35 -12.055 1 85.62 184 MET B CA 1
ATOM 4352 C C . MET B 1 184 ? -3.568 -2.549 -13.18 1 85.62 184 MET B C 1
ATOM 4354 O O . MET B 1 184 ? -3.25 -2.744 -14.352 1 85.62 184 MET B O 1
ATOM 4358 N N . TYR B 1 185 ? -4.461 -1.636 -12.781 1 85.81 185 TYR B N 1
ATOM 4359 C CA . TYR B 1 185 ? -5.043 -0.746 -13.781 1 85.81 185 TYR B CA 1
ATOM 4360 C C . TYR B 1 185 ? -3.967 0.12 -14.43 1 85.81 185 TYR B C 1
ATOM 4362 O O . TYR B 1 185 ? -4.074 0.476 -15.602 1 85.81 185 TYR B O 1
ATOM 4370 N N . VAL B 1 186 ? -2.965 0.358 -13.703 1 89.38 186 VAL B N 1
ATOM 4371 C CA . VAL B 1 186 ? -1.934 1.249 -14.227 1 89.38 186 VAL B CA 1
ATOM 4372 C C . VAL B 1 186 ? -0.709 0.436 -14.641 1 89.38 186 VAL B C 1
ATOM 4374 O O . VAL B 1 186 ? 0.29 0.996 -15.102 1 89.38 186 VAL B O 1
ATOM 4377 N N . ALA B 1 187 ? -0.77 -0.854 -14.555 1 87.94 187 ALA B N 1
ATOM 4378 C CA . ALA B 1 187 ? 0.349 -1.749 -14.844 1 87.94 187 ALA B CA 1
ATOM 4379 C C . ALA B 1 187 ? 0.872 -1.534 -16.266 1 87.94 187 ALA B C 1
ATOM 4381 O O . ALA B 1 187 ? 2.084 -1.469 -16.484 1 87.94 187 ALA B O 1
ATOM 4382 N N . PRO B 1 188 ? -0.014 -1.361 -17.266 1 89.81 188 PRO B N 1
ATOM 4383 C CA . PRO B 1 188 ? 0.491 -1.191 -18.641 1 89.81 188 PRO B CA 1
ATOM 4384 C C . PRO B 1 188 ? 1.395 0.031 -18.781 1 89.81 188 PRO B C 1
ATOM 4386 O O . PRO B 1 188 ? 2.436 -0.043 -19.438 1 89.81 188 PRO B O 1
ATOM 4389 N N . ILE B 1 189 ? 1.046 1.047 -18.125 1 93.31 189 ILE B N 1
ATOM 4390 C CA . ILE B 1 189 ? 1.846 2.266 -18.188 1 93.31 189 ILE B CA 1
ATOM 4391 C C . ILE B 1 189 ? 3.141 2.076 -17.406 1 93.31 189 ILE B C 1
ATOM 4393 O O . ILE B 1 189 ? 4.227 2.393 -17.891 1 93.31 189 ILE B O 1
ATOM 4397 N N . GLY B 1 190 ? 3.033 1.606 -16.188 1 92.94 190 GLY B N 1
ATOM 4398 C CA . GLY B 1 190 ? 4.191 1.429 -15.336 1 92.94 190 GLY B CA 1
ATOM 4399 C C . GLY B 1 190 ? 5.195 0.434 -15.883 1 92.94 190 GLY B C 1
ATOM 4400 O O . GLY B 1 190 ? 6.379 0.753 -16.016 1 92.94 190 GLY B O 1
ATOM 4401 N N . LEU B 1 191 ? 4.754 -0.731 -16.234 1 89.88 191 LEU B N 1
ATOM 4402 C CA . LEU B 1 191 ? 5.637 -1.779 -16.734 1 89.88 191 LEU B CA 1
ATOM 4403 C C . LEU B 1 191 ? 6.152 -1.438 -18.125 1 89.88 191 LEU B C 1
ATOM 4405 O O . LEU B 1 191 ? 7.297 -1.753 -18.469 1 89.88 191 LEU B O 1
ATOM 4409 N N . GLY B 1 192 ? 5.266 -0.832 -18.953 1 92.38 192 GLY B N 1
ATOM 4410 C CA . GLY B 1 192 ? 5.723 -0.365 -20.25 1 92.38 192 GLY B CA 1
ATOM 4411 C C . GLY B 1 192 ? 6.859 0.637 -20.156 1 92.38 192 GLY B C 1
ATOM 4412 O O . GLY B 1 192 ? 7.852 0.531 -20.891 1 92.38 192 GLY B O 1
ATOM 4413 N N . ALA B 1 193 ? 6.676 1.554 -19.281 1 93.88 193 ALA B N 1
ATOM 4414 C CA . ALA B 1 193 ? 7.707 2.566 -19.062 1 93.88 193 ALA B CA 1
ATOM 4415 C C . ALA B 1 193 ? 9 1.934 -18.562 1 93.88 193 ALA B C 1
ATOM 4417 O O . ALA B 1 193 ? 10.094 2.285 -19.016 1 93.88 193 ALA B O 1
ATOM 4418 N N . TYR B 1 194 ? 8.922 1.078 -17.641 1 90.12 194 TYR B N 1
ATOM 4419 C CA . TYR B 1 194 ? 10.102 0.419 -17.094 1 90.12 194 TYR B CA 1
ATOM 4420 C C . TYR B 1 194 ? 10.82 -0.388 -18.172 1 90.12 194 TYR B C 1
ATOM 4422 O O . TYR B 1 194 ? 12.047 -0.364 -18.266 1 90.12 194 TYR B O 1
ATOM 4430 N N . PHE B 1 195 ? 10.016 -1.129 -18.906 1 89.5 195 PHE B N 1
ATOM 4431 C CA . PHE B 1 195 ? 10.594 -1.966 -19.953 1 89.5 195 PHE B CA 1
ATOM 4432 C C . PHE B 1 195 ? 11.242 -1.11 -21.047 1 89.5 195 PHE B C 1
ATOM 4434 O O . PHE B 1 195 ? 12.281 -1.48 -21.594 1 89.5 195 PHE B O 1
ATOM 4441 N N . ALA B 1 196 ? 10.617 -0.015 -21.344 1 92.38 196 ALA B N 1
ATOM 4442 C CA . ALA B 1 196 ? 11.227 0.927 -22.281 1 92.38 196 ALA B CA 1
ATOM 4443 C C . ALA B 1 196 ? 12.602 1.37 -21.797 1 92.38 196 ALA B C 1
ATOM 4445 O O . ALA B 1 196 ? 13.57 1.362 -22.562 1 92.38 196 ALA B O 1
ATOM 4446 N N . ALA B 1 197 ? 12.656 1.72 -20.609 1 90.62 197 ALA B N 1
ATOM 4447 C CA . ALA B 1 197 ? 13.922 2.172 -20.047 1 90.62 197 ALA B CA 1
ATOM 4448 C C . ALA B 1 197 ? 14.961 1.048 -20.047 1 90.62 197 ALA B C 1
ATOM 4450 O O . ALA B 1 197 ? 16.141 1.282 -20.297 1 90.62 197 ALA B O 1
ATOM 4451 N N . THR B 1 198 ? 14.539 -0.161 -19.719 1 85.69 198 THR B N 1
ATOM 4452 C CA . THR B 1 198 ? 15.43 -1.318 -19.672 1 85.69 198 THR B CA 1
ATOM 4453 C C . THR B 1 198 ? 15.969 -1.625 -21.078 1 85.69 198 THR B C 1
ATOM 4455 O O . THR B 1 198 ? 17.156 -1.914 -21.234 1 85.69 198 THR B O 1
ATOM 4458 N N . MET B 1 199 ? 15.094 -1.539 -22.031 1 87.56 199 MET B N 1
ATOM 4459 C CA . MET B 1 199 ? 15.453 -1.912 -23.391 1 87.56 199 MET B CA 1
ATOM 4460 C C . MET B 1 199 ? 16.297 -0.829 -24.047 1 87.56 199 MET B C 1
ATOM 4462 O O . MET B 1 199 ? 16.969 -1.076 -25.062 1 87.56 199 MET B O 1
ATOM 4466 N N . ALA B 1 200 ? 16.219 0.334 -23.484 1 88.19 200 ALA B N 1
ATOM 4467 C CA . ALA B 1 200 ? 16.984 1.452 -24.047 1 88.19 200 ALA B CA 1
ATOM 4468 C C . ALA B 1 200 ? 18.469 1.145 -24.078 1 88.19 200 ALA B C 1
ATOM 4470 O O . ALA B 1 200 ? 19.188 1.629 -24.953 1 88.19 200 ALA B O 1
ATOM 4471 N N . SER B 1 201 ? 18.906 0.346 -23.203 1 83 201 SER B N 1
ATOM 4472 C CA . SER B 1 201 ? 20.328 0.068 -23.094 1 83 201 SER B CA 1
ATOM 4473 C C . SER B 1 201 ? 20.672 -1.313 -23.656 1 83 201 SER B C 1
ATOM 4475 O O . SER B 1 201 ? 21.781 -1.808 -23.469 1 83 201 SER B O 1
ATOM 4477 N N . GLN B 1 202 ? 19.703 -1.956 -24.266 1 82.31 202 GLN B N 1
ATOM 4478 C CA . GLN B 1 202 ? 19.938 -3.33 -24.703 1 82.31 202 GLN B CA 1
ATOM 4479 C C . GLN B 1 202 ? 20 -3.424 -26.219 1 82.31 202 GLN B C 1
ATOM 4481 O O . GLN B 1 202 ? 19.516 -2.543 -26.922 1 82.31 202 GLN B O 1
ATOM 4486 N N . ASP B 1 203 ? 20.719 -4.508 -26.625 1 79.44 203 ASP B N 1
ATOM 4487 C CA . ASP B 1 203 ? 20.844 -4.781 -28.047 1 79.44 203 ASP B CA 1
ATOM 4488 C C . ASP B 1 203 ? 19.578 -5.43 -28.594 1 79.44 203 ASP B C 1
ATOM 4490 O O . ASP B 1 203 ? 18.812 -6.055 -27.844 1 79.44 203 ASP B O 1
ATOM 4494 N N . THR B 1 204 ? 19.344 -5.281 -29.859 1 78.06 204 THR B N 1
ATOM 4495 C CA . THR B 1 204 ? 18.172 -5.809 -30.531 1 78.06 204 THR B CA 1
ATOM 4496 C C . THR B 1 204 ? 18.156 -7.332 -30.484 1 78.06 204 THR B C 1
ATOM 4498 O O . THR B 1 204 ? 17.094 -7.953 -30.672 1 78.06 204 THR B O 1
ATOM 4501 N N . GLU B 1 205 ? 19.25 -7.934 -30.234 1 82.94 205 GLU B N 1
ATOM 4502 C CA . GLU B 1 205 ? 19.344 -9.391 -30.203 1 82.94 205 GLU B CA 1
ATOM 4503 C C . GLU B 1 205 ? 18.547 -9.961 -29.031 1 82.94 205 GLU B C 1
ATOM 4505 O O . GLU B 1 205 ? 18.188 -11.141 -29.031 1 82.94 205 GLU B O 1
ATOM 4510 N N . LEU B 1 206 ? 18.266 -9.141 -28.125 1 83.25 206 LEU B N 1
ATOM 4511 C CA . LEU B 1 206 ? 17.5 -9.562 -26.953 1 83.25 206 LEU B CA 1
ATOM 4512 C C . LEU B 1 206 ? 16.109 -10.047 -27.359 1 83.25 206 LEU B C 1
ATOM 4514 O O . LEU B 1 206 ? 15.578 -10.977 -26.75 1 83.25 206 LEU B O 1
ATOM 4518 N N . MET B 1 207 ? 15.586 -9.484 -28.406 1 81.31 207 MET B N 1
ATOM 4519 C CA . MET B 1 207 ? 14.25 -9.867 -28.844 1 81.31 207 MET B CA 1
ATOM 4520 C C . MET B 1 207 ? 14.234 -11.32 -29.328 1 81.31 207 MET B C 1
ATOM 4522 O O . MET B 1 207 ? 13.258 -12.039 -29.109 1 81.31 207 MET B O 1
ATOM 4526 N N . GLY B 1 208 ? 15.219 -11.68 -29.984 1 84.88 208 GLY B N 1
ATOM 4527 C CA . GLY B 1 208 ? 15.328 -13.055 -30.453 1 84.88 208 GLY B CA 1
ATOM 4528 C C . GLY B 1 208 ? 15.375 -14.062 -29.312 1 84.88 208 GLY B C 1
ATOM 4529 O O . GLY B 1 208 ? 14.82 -15.156 -29.422 1 84.88 208 GLY B O 1
ATOM 4530 N N . THR B 1 209 ? 16.031 -13.68 -28.297 1 89.69 209 THR B N 1
ATOM 4531 C CA . THR B 1 209 ? 16.141 -14.578 -27.156 1 89.69 209 THR B CA 1
ATOM 4532 C C . THR B 1 209 ? 14.758 -14.797 -26.516 1 89.69 209 THR B C 1
ATOM 4534 O O . THR B 1 209 ? 14.461 -15.898 -26.047 1 89.69 209 THR B O 1
ATOM 4537 N N . PHE B 1 210 ? 13.898 -13.797 -26.625 1 88.31 210 PHE B N 1
ATOM 4538 C CA . PHE B 1 210 ? 12.539 -13.914 -26.109 1 88.31 210 PHE B CA 1
ATOM 4539 C C . PHE B 1 210 ? 11.742 -14.938 -26.922 1 88.31 210 PHE B C 1
ATOM 4541 O O . PHE B 1 210 ? 11.062 -15.789 -26.344 1 88.31 210 PHE B O 1
ATOM 4548 N N . ALA B 1 211 ? 11.891 -14.805 -28.188 1 90.19 211 ALA B N 1
ATOM 4549 C CA . ALA B 1 211 ? 11.172 -15.719 -29.078 1 90.19 211 ALA B CA 1
ATOM 4550 C C . ALA B 1 211 ? 11.602 -17.156 -28.844 1 90.19 211 ALA B C 1
ATOM 4552 O O . ALA B 1 211 ? 10.773 -18.078 -28.844 1 90.19 211 ALA B O 1
ATOM 4553 N N . ARG B 1 212 ? 12.844 -17.344 -28.625 1 93.5 212 ARG B N 1
ATOM 4554 C CA . ARG B 1 212 ? 13.352 -18.703 -28.375 1 93.5 212 ARG B CA 1
ATOM 4555 C C . ARG B 1 212 ? 12.852 -19.25 -27.047 1 93.5 212 ARG B C 1
ATOM 4557 O O . ARG B 1 212 ? 12.484 -20.422 -26.953 1 93.5 212 ARG B O 1
ATOM 4564 N N . ALA B 1 213 ? 12.836 -18.438 -26.047 1 94.81 213 ALA B N 1
ATOM 4565 C CA . ALA B 1 213 ? 12.352 -18.859 -24.734 1 94.81 213 ALA B CA 1
ATOM 4566 C C . ALA B 1 213 ? 10.875 -19.25 -24.797 1 94.81 213 ALA B C 1
ATOM 4568 O O . ALA B 1 213 ? 10.477 -20.297 -24.281 1 94.81 213 ALA B O 1
ATOM 4569 N N . VAL B 1 214 ? 10.078 -18.422 -25.469 1 94.69 214 VAL B N 1
ATOM 4570 C CA . VAL B 1 214 ? 8.648 -18.672 -25.625 1 94.69 214 VAL B CA 1
ATOM 4571 C C . VAL B 1 214 ? 8.438 -19.938 -26.453 1 94.69 214 VAL B C 1
ATOM 4573 O O . VAL B 1 214 ? 7.59 -20.766 -26.125 1 94.69 214 VAL B O 1
ATOM 4576 N N . GLY B 1 215 ? 9.18 -20 -27.484 1 95.62 215 GLY B N 1
ATOM 4577 C CA . GLY B 1 215 ? 9.109 -21.188 -28.312 1 95.62 215 GLY B CA 1
ATOM 4578 C C . GLY B 1 215 ? 9.43 -22.469 -27.547 1 95.62 215 GLY B C 1
ATOM 4579 O O . GLY B 1 215 ? 8.742 -23.469 -27.703 1 95.62 215 GLY B O 1
ATOM 4580 N N . LEU B 1 216 ? 10.43 -22.422 -26.781 1 95.94 216 LEU B N 1
ATOM 4581 C CA . LEU B 1 216 ? 10.82 -23.562 -25.984 1 95.94 216 LEU B CA 1
ATOM 4582 C C . LEU B 1 216 ? 9.695 -23.984 -25.031 1 95.94 216 LEU B C 1
ATOM 4584 O O . LEU B 1 216 ? 9.469 -25.172 -24.812 1 95.94 216 LEU B O 1
ATOM 4588 N N . PHE B 1 217 ? 9.094 -23.031 -24.469 1 96.12 217 PHE B N 1
ATOM 4589 C CA . PHE B 1 217 ? 7.988 -23.312 -23.562 1 96.12 217 PHE B CA 1
ATOM 4590 C C . PHE B 1 217 ? 6.863 -24.031 -24.297 1 96.12 217 PHE B C 1
ATOM 4592 O O . PHE B 1 217 ? 6.309 -25.016 -23.797 1 96.12 217 PHE B O 1
ATOM 4599 N N . PHE B 1 218 ? 6.52 -23.562 -25.469 1 96.31 218 PHE B N 1
ATOM 4600 C CA . PHE B 1 218 ? 5.426 -24.172 -26.219 1 96.31 218 PHE B CA 1
ATOM 4601 C C . PHE B 1 218 ? 5.766 -25.594 -26.625 1 96.31 218 PHE B C 1
ATOM 4603 O O . PHE B 1 218 ? 4.898 -26.469 -26.609 1 96.31 218 PHE B O 1
ATOM 4610 N N . VAL B 1 219 ? 6.93 -25.781 -26.922 1 96.25 219 VAL B N 1
ATOM 4611 C CA . VAL B 1 219 ? 7.367 -27.141 -27.234 1 96.25 219 VAL B CA 1
ATOM 4612 C C . VAL B 1 219 ? 7.262 -28.016 -25.984 1 96.25 219 VAL B C 1
ATOM 4614 O O . VAL B 1 219 ? 6.734 -29.125 -26.047 1 96.25 219 VAL B O 1
ATOM 4617 N N . ALA B 1 220 ? 7.77 -27.531 -24.906 1 96.19 220 ALA B N 1
ATOM 4618 C CA . ALA B 1 220 ? 7.711 -28.266 -23.641 1 96.19 220 ALA B CA 1
ATOM 4619 C C . ALA B 1 220 ? 6.27 -28.578 -23.25 1 96.19 220 ALA B C 1
ATOM 4621 O O . ALA B 1 220 ? 5.969 -29.672 -22.781 1 96.19 220 ALA B O 1
ATOM 4622 N N . MET B 1 221 ? 5.406 -27.609 -23.422 1 95.75 221 MET B N 1
ATOM 4623 C CA . MET B 1 221 ? 4.004 -27.781 -23.062 1 95.75 221 MET B CA 1
ATOM 4624 C C . MET B 1 221 ? 3.318 -28.797 -23.969 1 95.75 221 MET B C 1
ATOM 4626 O O . MET B 1 221 ? 2.469 -29.562 -23.531 1 95.75 221 MET B O 1
ATOM 4630 N N . ALA B 1 222 ? 3.662 -28.719 -25.234 1 96.25 222 ALA B N 1
ATOM 4631 C CA . ALA B 1 222 ? 3.104 -29.703 -26.172 1 96.25 222 ALA B CA 1
ATOM 4632 C C . ALA B 1 222 ? 3.498 -31.109 -25.766 1 96.25 222 ALA B C 1
ATOM 4634 O O . ALA B 1 222 ? 2.662 -32.031 -25.766 1 96.25 222 ALA B O 1
ATOM 4635 N N . ILE B 1 223 ? 4.695 -31.25 -25.453 1 96.25 223 ILE B N 1
ATOM 4636 C CA . ILE B 1 223 ? 5.195 -32.562 -25.031 1 96.25 223 ILE B CA 1
ATOM 4637 C C . ILE B 1 223 ? 4.531 -32.969 -23.719 1 96.25 223 ILE B C 1
ATOM 4639 O O . ILE B 1 223 ? 4.047 -34.094 -23.594 1 96.25 223 ILE B O 1
ATOM 4643 N N . TYR B 1 224 ? 4.5 -32.094 -22.797 1 96.81 224 TYR B N 1
ATOM 4644 C CA . TYR B 1 224 ? 3.936 -32.375 -21.469 1 96.81 224 TYR B CA 1
ATOM 4645 C C . TYR B 1 224 ? 2.443 -32.656 -21.578 1 96.81 224 TYR B C 1
ATOM 4647 O O . TYR B 1 224 ? 1.93 -33.562 -20.891 1 96.81 224 TYR B O 1
ATOM 4655 N N . LEU B 1 225 ? 1.762 -31.906 -22.375 1 96.31 225 LEU B N 1
ATOM 4656 C CA . LEU B 1 225 ? 0.327 -32.094 -22.562 1 96.31 225 LEU B CA 1
ATOM 4657 C C . LEU B 1 225 ? 0.036 -33.469 -23.188 1 96.31 225 LEU B C 1
ATOM 4659 O O . LEU B 1 225 ? -0.931 -34.125 -22.797 1 96.31 225 LEU B O 1
ATOM 4663 N N . THR B 1 226 ? 0.841 -33.906 -24.125 1 96.25 226 THR B N 1
ATOM 4664 C CA . THR B 1 226 ? 0.589 -35.156 -24.812 1 96.25 226 THR B CA 1
ATOM 4665 C C . THR B 1 226 ? 1.112 -36.344 -24 1 96.25 226 THR B C 1
ATOM 4667 O O . THR B 1 226 ? 0.335 -37.188 -23.547 1 96.25 226 THR B O 1
ATOM 4670 N N . LEU B 1 227 ? 2.377 -36.344 -23.703 1 96.56 227 LEU B N 1
ATOM 4671 C CA . LEU B 1 227 ? 2.988 -37.469 -23.016 1 96.56 227 LEU B CA 1
ATOM 4672 C C . LEU B 1 227 ? 2.617 -37.5 -21.547 1 96.56 227 LEU B C 1
ATOM 4674 O O . LEU B 1 227 ? 2.338 -38.531 -20.969 1 96.56 227 LEU B O 1
ATOM 4678 N N . GLY B 1 228 ? 2.664 -36.375 -20.891 1 96.31 228 GLY B N 1
ATOM 4679 C CA . GLY B 1 228 ? 2.309 -36.281 -19.484 1 96.31 228 GLY B CA 1
ATOM 4680 C C . GLY B 1 228 ? 0.87 -36.656 -19.203 1 96.31 228 GLY B C 1
ATOM 4681 O O . GLY B 1 228 ? 0.601 -37.438 -18.297 1 96.31 228 GLY B O 1
ATOM 4682 N N . SER B 1 229 ? -0.026 -36.125 -20.016 1 97.31 229 SER B N 1
ATOM 4683 C CA . SER B 1 229 ? -1.438 -36.438 -19.828 1 97.31 229 SER B CA 1
ATOM 4684 C C . SER B 1 229 ? -1.699 -37.938 -20.016 1 97.31 229 SER B C 1
ATOM 4686 O O . SER B 1 229 ? -2.455 -38.531 -19.25 1 97.31 229 SER B O 1
ATOM 4688 N N . THR B 1 230 ? -1.104 -38.469 -21.078 1 97.69 230 THR B N 1
ATOM 4689 C CA . THR B 1 230 ? -1.292 -39.875 -21.359 1 97.69 230 THR B CA 1
ATOM 4690 C C . THR B 1 230 ? -0.763 -40.75 -20.203 1 97.69 230 THR B C 1
ATOM 4692 O O . THR B 1 230 ? -1.419 -41.688 -19.766 1 97.69 230 THR B O 1
ATOM 4695 N N . LEU B 1 231 ? 0.38 -40.344 -19.734 1 97.56 231 LEU B N 1
ATOM 4696 C CA . LEU B 1 231 ? 0.983 -41.062 -18.625 1 97.56 231 LEU B CA 1
ATOM 4697 C C . LEU B 1 231 ? 0.124 -40.969 -17.375 1 97.56 231 LEU B C 1
ATOM 4699 O O . LEU B 1 231 ? -0.133 -41.969 -16.703 1 97.56 231 LEU B O 1
ATOM 4703 N N . TYR B 1 232 ? -0.307 -39.781 -16.984 1 98.06 232 TYR B N 1
ATOM 4704 C CA . TYR B 1 232 ? -1.108 -39.562 -15.789 1 98.06 232 TYR B CA 1
ATOM 4705 C C . TYR B 1 232 ? -2.445 -40.281 -15.891 1 98.06 232 TYR B C 1
ATOM 4707 O O . TYR B 1 232 ? -2.91 -40.875 -14.914 1 98.06 232 TYR B O 1
ATOM 4715 N N . ALA B 1 233 ? -3.068 -40.188 -17.062 1 97.5 233 ALA B N 1
ATOM 4716 C CA . ALA B 1 233 ? -4.34 -40.875 -17.281 1 97.5 233 ALA B CA 1
ATOM 4717 C C . ALA B 1 233 ? -4.172 -42.406 -17.156 1 97.5 233 ALA B C 1
ATOM 4719 O O . ALA B 1 233 ? -5.055 -43.094 -16.641 1 97.5 233 ALA B O 1
ATOM 4720 N N . TRP B 1 234 ? -3.029 -42.875 -17.656 1 97.62 234 TRP B N 1
ATOM 4721 C CA . TRP B 1 234 ? -2.742 -44.312 -17.547 1 97.62 234 TRP B CA 1
ATOM 4722 C C . TRP B 1 234 ? -2.578 -44.719 -16.094 1 97.62 234 TRP B C 1
ATOM 4724 O O . TRP B 1 234 ? -3.088 -45.75 -15.672 1 97.62 234 TRP B O 1
ATOM 4734 N N . ILE B 1 235 ? -1.906 -43.938 -15.352 1 97.06 235 ILE B N 1
ATOM 4735 C CA . ILE B 1 235 ? -1.701 -44.188 -13.93 1 97.06 235 ILE B CA 1
ATOM 4736 C C . ILE B 1 235 ? -3.041 -44.156 -13.203 1 97.06 235 ILE B C 1
ATOM 4738 O O . ILE B 1 235 ? -3.295 -44.969 -12.312 1 97.06 235 ILE B O 1
ATOM 4742 N N . GLY B 1 236 ? -3.865 -43.344 -13.594 1 95.94 236 GLY B N 1
ATOM 4743 C CA . GLY B 1 236 ? -5.137 -43.156 -12.914 1 95.94 236 GLY B CA 1
ATOM 4744 C C . GLY B 1 236 ? -6.176 -44.188 -13.297 1 95.94 236 GLY B C 1
ATOM 4745 O O . GLY B 1 236 ? -6.965 -44.625 -12.461 1 95.94 236 GLY B O 1
ATOM 4746 N N . GLY B 1 237 ? -6.297 -44.562 -14.586 1 94.5 237 GLY B N 1
ATOM 4747 C CA . GLY B 1 237 ? -7.414 -45.406 -15.023 1 94.5 237 GLY B CA 1
ATOM 4748 C C . GLY B 1 237 ? -7.02 -46.438 -16.062 1 94.5 237 GLY B C 1
ATOM 4749 O O . GLY B 1 237 ? -7.879 -46.969 -16.766 1 94.5 237 GLY B O 1
ATOM 4750 N N . GLY B 1 238 ? -5.75 -46.625 -16.25 1 95.62 238 GLY B N 1
ATOM 4751 C CA . GLY B 1 238 ? -5.316 -47.594 -17.25 1 95.62 238 GLY B CA 1
ATOM 4752 C C . GLY B 1 238 ? -5.656 -47.156 -18.672 1 95.62 238 GLY B C 1
ATOM 4753 O O . GLY B 1 238 ? -5.746 -45.969 -18.969 1 95.62 238 GLY B O 1
ATOM 4754 N N . ALA B 1 239 ? -5.805 -48.094 -19.516 1 96.31 239 ALA B N 1
ATOM 4755 C CA . ALA B 1 239 ? -6.074 -47.844 -20.938 1 96.31 239 ALA B CA 1
ATOM 4756 C C . ALA B 1 239 ? -7.422 -47.156 -21.125 1 96.31 239 ALA B C 1
ATOM 4758 O O . ALA B 1 239 ? -7.562 -46.281 -21.969 1 96.31 239 ALA B O 1
ATOM 4759 N N . GLN B 1 240 ? -8.336 -47.594 -20.328 1 95.75 240 GLN B N 1
ATOM 4760 C CA . GLN B 1 240 ? -9.656 -47 -20.406 1 95.75 240 GLN B CA 1
ATOM 4761 C C . GLN B 1 240 ? -9.641 -45.531 -19.906 1 95.75 240 GLN B C 1
ATOM 4763 O O . GLN B 1 240 ? -10.352 -44.688 -20.438 1 95.75 240 GLN B O 1
ATOM 4768 N N . GLY B 1 241 ? -8.812 -45.375 -18.906 1 96.44 241 GLY B N 1
ATOM 4769 C CA . GLY B 1 241 ? -8.664 -44 -18.406 1 96.44 241 GLY B CA 1
ATOM 4770 C C . GLY B 1 241 ? -8.078 -43.062 -19.438 1 96.44 241 GLY B C 1
ATOM 4771 O O . GLY B 1 241 ? -8.508 -41.906 -19.547 1 96.44 241 GLY B O 1
ATOM 4772 N N . VAL B 1 242 ? -7.098 -43.531 -20.219 1 97.88 242 VAL B N 1
ATOM 4773 C CA . VAL B 1 242 ? -6.453 -42.719 -21.266 1 97.88 242 VAL B CA 1
ATOM 4774 C C . VAL B 1 242 ? -7.469 -42.375 -22.344 1 97.88 242 VAL B C 1
ATOM 4776 O O . VAL B 1 242 ? -7.547 -41.219 -22.781 1 97.88 242 VAL B O 1
ATOM 4779 N N . LYS B 1 243 ? -8.234 -43.344 -22.75 1 97.69 243 LYS B N 1
ATOM 4780 C CA . LYS B 1 243 ? -9.234 -43.125 -23.781 1 97.69 243 LYS B CA 1
ATOM 4781 C C . LYS B 1 243 ? -10.273 -42.094 -23.344 1 97.69 243 LYS B C 1
ATOM 4783 O O . LYS B 1 243 ? -10.586 -41.188 -24.094 1 97.69 243 LYS B O 1
ATOM 4788 N N . ARG B 1 244 ? -10.781 -42.281 -22.141 1 97.19 244 ARG B N 1
ATOM 4789 C CA . ARG B 1 244 ? -11.812 -41.375 -21.625 1 97.19 244 ARG B CA 1
ATOM 4790 C C . ARG B 1 244 ? -11.266 -39.969 -21.453 1 97.19 244 ARG B C 1
ATOM 4792 O O . ARG B 1 244 ? -11.977 -39 -21.688 1 97.19 244 ARG B O 1
ATOM 4799 N N . PHE B 1 245 ? -10.047 -39.906 -21.016 1 97.69 245 PHE B N 1
ATOM 4800 C CA . PHE B 1 245 ? -9.422 -38.594 -20.844 1 97.69 245 PHE B CA 1
ATOM 4801 C C . PHE B 1 245 ? -9.352 -37.844 -22.172 1 97.69 245 PHE B C 1
ATOM 4803 O O . PHE B 1 245 ? -9.836 -36.719 -22.266 1 97.69 245 PHE B O 1
ATOM 4810 N N . TRP B 1 246 ? -8.781 -38.438 -23.219 1 97.75 246 TRP B N 1
ATOM 4811 C CA . TRP B 1 246 ? -8.594 -37.781 -24.484 1 97.75 246 TRP B CA 1
ATOM 4812 C C . TRP B 1 246 ? -9.93 -37.5 -25.156 1 97.75 246 TRP B C 1
ATOM 4814 O O . TRP B 1 246 ? -10.055 -36.531 -25.938 1 97.75 246 TRP B O 1
ATOM 4824 N N . GLN B 1 247 ? -10.938 -38.219 -24.766 1 96.94 247 GLN B N 1
ATOM 4825 C CA . GLN B 1 247 ? -12.266 -38.031 -25.328 1 96.94 247 GLN B CA 1
ATOM 4826 C C . GLN B 1 247 ? -12.953 -36.812 -24.719 1 96.94 247 GLN B C 1
ATOM 4828 O O . GLN B 1 247 ? -13.75 -36.125 -25.375 1 96.94 247 GLN B O 1
ATOM 4833 N N . HIS B 1 248 ? -12.633 -36.5 -23.5 1 97.31 248 HIS B N 1
ATOM 4834 C CA . HIS B 1 248 ? -13.484 -35.562 -22.797 1 97.31 248 HIS B CA 1
ATOM 4835 C C . HIS B 1 248 ? -12.688 -34.344 -22.344 1 97.31 248 HIS B C 1
ATOM 4837 O O . HIS B 1 248 ? -13.258 -33.375 -21.828 1 97.31 248 HIS B O 1
ATOM 4843 N N . MET B 1 249 ? -11.406 -34.312 -22.625 1 97 249 MET B N 1
ATOM 4844 C CA . MET B 1 249 ? -10.578 -33.188 -22.141 1 97 249 MET B CA 1
ATOM 4845 C C . MET B 1 249 ? -10.719 -31.984 -23.047 1 97 249 MET B C 1
ATOM 4847 O O . MET B 1 249 ? -10.32 -30.875 -22.672 1 97 249 MET B O 1
ATOM 4851 N N . LEU B 1 250 ? -11.281 -32.125 -24.203 1 96.31 250 LEU B N 1
ATOM 4852 C CA . LEU B 1 250 ? -11.273 -31.078 -25.219 1 96.31 250 LEU B CA 1
ATOM 4853 C C . LEU B 1 250 ? -12.094 -29.875 -24.75 1 96.31 250 LEU B C 1
ATOM 4855 O O . LEU B 1 250 ? -11.68 -28.734 -24.953 1 96.31 250 LEU B O 1
ATOM 4859 N N . GLU B 1 251 ? -13.227 -30.125 -24.203 1 95.62 251 GLU B N 1
ATOM 4860 C CA . GLU B 1 251 ? -14.102 -29.031 -23.797 1 95.62 251 GLU B CA 1
ATOM 4861 C C . GLU B 1 251 ? -13.445 -28.156 -22.734 1 95.62 251 GLU B C 1
ATOM 4863 O O . GLU B 1 251 ? -13.375 -26.938 -22.875 1 95.62 251 GLU B O 1
ATOM 4868 N N . PRO B 1 252 ? -12.93 -28.812 -21.688 1 96.94 252 PRO B N 1
ATOM 4869 C CA . PRO B 1 252 ? -12.211 -27.984 -20.703 1 96.94 252 PRO B CA 1
ATOM 4870 C C . PRO B 1 252 ? -10.984 -27.297 -21.297 1 96.94 252 PRO B C 1
ATOM 4872 O O . PRO B 1 252 ? -10.68 -26.156 -20.953 1 96.94 252 PRO B O 1
ATOM 4875 N N . ALA B 1 253 ? -10.289 -27.906 -22.188 1 96.75 253 ALA B N 1
ATOM 4876 C CA . ALA B 1 253 ? -9.102 -27.328 -22.812 1 96.75 253 ALA B CA 1
ATOM 4877 C C . ALA B 1 253 ? -9.453 -26.078 -23.609 1 96.75 253 ALA B C 1
ATOM 4879 O O . ALA B 1 253 ? -8.766 -25.062 -23.5 1 96.75 253 ALA B O 1
ATOM 4880 N N . VAL B 1 254 ? -10.484 -26.125 -24.312 1 94.75 254 VAL B N 1
ATOM 4881 C CA . VAL B 1 254 ? -10.898 -25.016 -25.141 1 94.75 254 VAL B CA 1
ATOM 4882 C C . VAL B 1 254 ? -11.398 -23.875 -24.266 1 94.75 254 VAL B C 1
ATOM 4884 O O . VAL B 1 254 ? -11.117 -22.703 -24.531 1 94.75 254 VAL B O 1
ATOM 4887 N N . THR B 1 255 ? -12.117 -24.219 -23.281 1 92.69 255 THR B N 1
ATOM 4888 C CA . THR B 1 255 ? -12.609 -23.203 -22.359 1 92.69 255 THR B CA 1
ATOM 4889 C C . THR B 1 255 ? -11.461 -22.5 -21.641 1 92.69 255 THR B C 1
ATOM 4891 O O . THR B 1 255 ? -11.461 -21.281 -21.484 1 92.69 255 THR B O 1
ATOM 4894 N N . ALA B 1 256 ? -10.508 -23.344 -21.25 1 92.88 256 ALA B N 1
ATOM 4895 C CA . ALA B 1 256 ? -9.32 -22.797 -20.594 1 92.88 256 ALA B CA 1
ATOM 4896 C C . ALA B 1 256 ? -8.547 -21.875 -21.516 1 92.88 256 ALA B C 1
ATOM 4898 O O . ALA B 1 256 ? -8.039 -20.828 -21.094 1 92.88 256 ALA B O 1
ATOM 4899 N N . LEU B 1 257 ? -8.43 -22.297 -22.75 1 90.25 257 LEU B N 1
ATOM 4900 C CA . LEU B 1 257 ? -7.738 -21.484 -23.75 1 90.25 257 LEU B CA 1
ATOM 4901 C C . LEU B 1 257 ? -8.461 -20.156 -23.953 1 90.25 257 LEU B C 1
ATOM 4903 O O . LEU B 1 257 ? -7.824 -19.125 -24.141 1 90.25 257 LEU B O 1
ATOM 4907 N N . GLY B 1 258 ? -9.703 -20.172 -23.875 1 87.56 258 GLY B N 1
ATOM 4908 C CA . GLY B 1 258 ? -10.508 -18.984 -24.141 1 87.56 258 GLY B CA 1
ATOM 4909 C C . GLY B 1 258 ? -10.586 -18.047 -22.953 1 87.56 258 GLY B C 1
ATOM 4910 O O . GLY B 1 258 ? -10.734 -16.828 -23.109 1 87.56 258 GLY B O 1
ATOM 4911 N N . THR B 1 259 ? -10.508 -18.562 -21.781 1 83.25 259 THR B N 1
ATOM 4912 C CA . THR B 1 259 ? -10.727 -17.75 -20.594 1 83.25 259 THR B CA 1
ATOM 4913 C C . THR B 1 259 ? -9.406 -17.469 -19.875 1 83.25 259 THR B C 1
ATOM 4915 O O . THR B 1 259 ? -9.32 -16.562 -19.047 1 83.25 259 THR B O 1
ATOM 4918 N N . SER B 1 260 ? -8.453 -18.328 -20.109 1 84.94 260 SER B N 1
ATOM 4919 C CA . SER B 1 260 ? -7.184 -18.297 -19.391 1 84.94 260 SER B CA 1
ATOM 4920 C C . SER B 1 260 ? -7.398 -18.312 -17.891 1 84.94 260 SER B C 1
ATOM 4922 O O . SER B 1 260 ? -6.715 -17.578 -17.156 1 84.94 260 SER B O 1
ATOM 4924 N N . SER B 1 261 ? -8.406 -19.031 -17.453 1 83.06 261 SER B N 1
ATOM 4925 C CA . SER B 1 261 ? -8.75 -19.141 -16.031 1 83.06 261 SER B CA 1
ATOM 4926 C C . SER B 1 261 ? -9.148 -20.562 -15.656 1 83.06 261 SER B C 1
ATOM 4928 O O . SER B 1 261 ? -10.125 -21.094 -16.188 1 83.06 261 SER B O 1
ATOM 4930 N N . SER B 1 262 ? -8.414 -21.047 -14.734 1 88.75 262 SER B N 1
ATOM 4931 C CA . SER B 1 262 ? -8.75 -22.375 -14.258 1 88.75 262 SER B CA 1
ATOM 4932 C C . SER B 1 262 ? -10.086 -22.375 -13.508 1 88.75 262 SER B C 1
ATOM 4934 O O . SER B 1 262 ? -10.867 -23.312 -13.625 1 88.75 262 SER B O 1
ATOM 4936 N N . LEU B 1 263 ? -10.328 -21.281 -12.789 1 85.56 263 LEU B N 1
ATOM 4937 C CA . LEU B 1 263 ? -11.555 -21.156 -12.008 1 85.56 263 LEU B CA 1
ATOM 4938 C C . LEU B 1 263 ? -12.773 -21.031 -12.922 1 85.56 263 LEU B C 1
ATOM 4940 O O . LEU B 1 263 ? -13.812 -21.641 -12.664 1 85.56 263 LEU B O 1
ATOM 4944 N N . ALA B 1 264 ? -12.648 -20.266 -13.961 1 86.12 264 ALA B N 1
ATOM 4945 C CA . ALA B 1 264 ? -13.75 -20.078 -14.898 1 86.12 264 ALA B CA 1
ATOM 4946 C C . ALA B 1 264 ? -14.055 -21.375 -15.648 1 86.12 264 ALA B C 1
ATOM 4948 O O . ALA B 1 264 ? -15.172 -21.562 -16.141 1 86.12 264 ALA B O 1
ATOM 4949 N N . THR B 1 265 ? -13.117 -22.266 -15.641 1 93.44 265 THR B N 1
ATOM 4950 C CA . THR B 1 265 ? -13.258 -23.5 -16.406 1 93.44 265 THR B CA 1
ATOM 4951 C C . THR B 1 265 ? -13.758 -24.641 -15.508 1 93.44 265 THR B C 1
ATOM 4953 O O . THR B 1 265 ? -14.094 -25.719 -16 1 93.44 265 THR B O 1
ATOM 4956 N N . LEU B 1 266 ? -13.883 -24.375 -14.258 1 94 266 LEU B N 1
ATOM 4957 C CA . LEU B 1 266 ? -14.148 -25.422 -13.266 1 94 266 LEU B CA 1
ATOM 4958 C C . LEU B 1 266 ? -15.461 -26.125 -13.562 1 94 266 LEU B C 1
ATOM 4960 O O . LEU B 1 266 ? -15.531 -27.359 -13.547 1 94 266 LEU B O 1
ATOM 4964 N N . PRO B 1 267 ? -16.547 -25.359 -13.875 1 94.62 267 PRO B N 1
ATOM 4965 C CA . PRO B 1 267 ? -17.812 -26.062 -14.125 1 94.62 267 PRO B CA 1
ATOM 4966 C C . PRO B 1 267 ? -17.734 -27.047 -15.289 1 94.62 267 PRO B C 1
ATOM 4968 O O . PRO B 1 267 ? -18.266 -28.141 -15.211 1 94.62 267 PRO B O 1
ATOM 4971 N N . VAL B 1 268 ? -17.047 -26.641 -16.312 1 96.25 268 VAL B N 1
ATOM 4972 C CA . VAL B 1 268 ? -16.906 -27.5 -17.484 1 96.25 268 VAL B CA 1
ATOM 4973 C C . VAL B 1 268 ? -15.984 -28.672 -17.156 1 96.25 268 VAL B C 1
ATOM 4975 O O . VAL B 1 268 ? -16.172 -29.781 -17.656 1 96.25 268 VAL B O 1
ATOM 4978 N N . THR B 1 269 ? -15.016 -28.453 -16.297 1 97.38 269 THR B N 1
ATOM 4979 C CA . THR B 1 269 ? -14.102 -29.516 -15.867 1 97.38 269 THR B CA 1
ATOM 4980 C C . THR B 1 269 ? -14.844 -30.578 -15.055 1 97.38 269 THR B C 1
ATOM 4982 O O . THR B 1 269 ? -14.617 -31.766 -15.234 1 97.38 269 THR B O 1
ATOM 4985 N N . ILE B 1 270 ? -15.719 -30.109 -14.234 1 96.56 270 ILE B N 1
ATOM 4986 C CA . ILE B 1 270 ? -16.516 -31.016 -13.414 1 96.56 270 ILE B CA 1
ATOM 4987 C C . ILE B 1 270 ? -17.406 -31.859 -14.312 1 96.56 270 ILE B C 1
ATOM 4989 O O . ILE B 1 270 ? -17.531 -33.062 -14.125 1 96.56 270 ILE B O 1
ATOM 4993 N N . ARG B 1 271 ? -18.031 -31.234 -15.258 1 96.62 271 ARG B N 1
ATOM 4994 C CA . ARG B 1 271 ? -18.875 -31.969 -16.203 1 96.62 271 ARG B CA 1
ATOM 4995 C C . ARG B 1 271 ? -18.078 -33 -16.969 1 96.62 271 ARG B C 1
ATOM 4997 O O . ARG B 1 271 ? -18.562 -34.125 -17.203 1 96.62 271 ARG B O 1
ATOM 5004 N N . SER B 1 272 ? -16.953 -32.625 -17.406 1 97.81 272 SER B N 1
ATOM 5005 C CA . SER B 1 272 ? -16.094 -33.562 -18.141 1 97.81 272 SER B CA 1
ATOM 5006 C C . SER B 1 272 ? -15.664 -34.719 -17.266 1 97.81 272 SER B C 1
ATOM 5008 O O . SER B 1 272 ? -15.562 -35.844 -17.75 1 97.81 272 SER B O 1
ATOM 5010 N N . ALA B 1 273 ? -15.414 -34.469 -16.031 1 97.62 273 ALA B N 1
ATOM 5011 C CA . ALA B 1 273 ? -15.078 -35.531 -15.102 1 97.62 273 ALA B CA 1
ATOM 5012 C C . ALA B 1 273 ? -16.219 -36.531 -14.969 1 97.62 273 ALA B C 1
ATOM 5014 O O . ALA B 1 273 ? -16 -37.75 -14.891 1 97.62 273 ALA B O 1
ATOM 5015 N N . ALA B 1 274 ? -17.391 -35.969 -14.906 1 96.56 274 ALA B N 1
ATOM 5016 C CA . ALA B 1 274 ? -18.562 -36.844 -14.844 1 96.56 274 ALA B CA 1
ATOM 5017 C C . ALA B 1 274 ? -18.672 -37.719 -16.094 1 96.56 274 ALA B C 1
ATOM 5019 O O . ALA B 1 274 ? -18.969 -38.906 -16 1 96.56 274 ALA B O 1
ATOM 5020 N N . LYS B 1 275 ? -18.438 -37.125 -17.203 1 97.12 275 LYS B N 1
ATOM 5021 C CA . LYS B 1 275 ? -18.5 -37.875 -18.469 1 97.12 275 LYS B CA 1
ATOM 5022 C C . LYS B 1 275 ? -17.422 -38.938 -18.531 1 97.12 275 LYS B C 1
ATOM 5024 O O . LYS B 1 275 ? -17.594 -39.969 -19.188 1 97.12 275 LYS B O 1
ATOM 5029 N N . MET B 1 276 ? -16.391 -38.688 -17.859 1 97.12 276 MET B N 1
ATOM 5030 C CA . MET B 1 276 ? -15.281 -39.656 -17.812 1 97.12 276 MET B CA 1
ATOM 5031 C C . MET B 1 276 ? -15.594 -40.812 -16.891 1 97.12 276 MET B C 1
ATOM 5033 O O . MET B 1 276 ? -14.859 -41.812 -16.844 1 97.12 276 MET B O 1
ATOM 5037 N N . GLY B 1 277 ? -16.656 -40.656 -16.062 1 95 277 GLY B N 1
ATOM 5038 C CA . GLY B 1 277 ? -17.078 -41.719 -15.172 1 95 277 GLY B CA 1
ATOM 5039 C C . GLY B 1 277 ? -16.375 -41.688 -13.82 1 95 277 GLY B C 1
ATOM 5040 O O . GLY B 1 277 ? -16.297 -42.688 -13.125 1 95 277 GLY B O 1
ATOM 5041 N N . LEU B 1 278 ? -15.883 -40.594 -13.492 1 96 278 LEU B N 1
ATOM 5042 C CA . LEU B 1 278 ? -15.203 -40.469 -12.211 1 96 278 LEU B CA 1
ATOM 5043 C C . LEU B 1 278 ? -16.219 -40.344 -11.07 1 96 278 LEU B C 1
ATOM 5045 O O . LEU B 1 278 ? -17.344 -39.906 -11.281 1 96 278 LEU B O 1
ATOM 5049 N N . ASN B 1 279 ? -15.805 -40.781 -9.914 1 94.12 279 ASN B N 1
ATOM 5050 C CA . ASN B 1 279 ? -16.656 -40.688 -8.727 1 94.12 279 ASN B CA 1
ATOM 5051 C C . ASN B 1 279 ? -17.047 -39.219 -8.453 1 94.12 279 ASN B C 1
ATOM 5053 O O . ASN B 1 279 ? -16.188 -38.344 -8.336 1 94.12 279 ASN B O 1
ATOM 5057 N N . GLU B 1 280 ? -18.266 -39.031 -8.305 1 92.31 280 GLU B N 1
ATOM 5058 C CA . GLU B 1 280 ? -18.812 -37.688 -8.188 1 92.31 280 GLU B CA 1
ATOM 5059 C C . GLU B 1 280 ? -18.297 -36.969 -6.926 1 92.31 280 GLU B C 1
ATOM 5061 O O . GLU B 1 280 ? -17.969 -35.781 -6.957 1 92.31 280 GLU B O 1
ATOM 5066 N N . GLN B 1 281 ? -18.25 -37.688 -5.93 1 89.06 281 GLN B N 1
ATOM 5067 C CA . GLN B 1 281 ? -17.812 -37.094 -4.668 1 89.06 281 GLN B CA 1
ATOM 5068 C C . GLN B 1 281 ? -16.344 -36.719 -4.723 1 89.06 281 GLN B C 1
ATOM 5070 O O . GLN B 1 281 ? -15.977 -35.625 -4.25 1 89.06 281 GLN B O 1
ATOM 5075 N N . ILE B 1 282 ? -15.555 -37.562 -5.281 1 91.38 282 ILE B N 1
ATOM 5076 C CA . ILE B 1 282 ? -14.125 -37.281 -5.398 1 91.38 282 ILE B CA 1
ATOM 5077 C C . ILE B 1 282 ? -13.914 -36.094 -6.312 1 91.38 282 ILE B C 1
ATOM 5079 O O . ILE B 1 282 ? -13.125 -35.188 -6 1 91.38 282 ILE B O 1
ATOM 5083 N N . ALA B 1 283 ? -14.664 -36.031 -7.402 1 94.44 283 ALA B N 1
ATOM 5084 C CA . ALA B 1 283 ? -14.555 -34.938 -8.336 1 94.44 283 ALA B CA 1
ATOM 5085 C C . ALA B 1 283 ? -14.977 -33.625 -7.676 1 94.44 283 ALA B C 1
ATOM 5087 O O . ALA B 1 283 ? -14.32 -32.594 -7.848 1 94.44 283 ALA B O 1
ATOM 5088 N N . GLU B 1 284 ? -15.984 -33.656 -6.891 1 89.56 284 GLU B N 1
ATOM 5089 C CA . GLU B 1 284 ? -16.531 -32.469 -6.254 1 89.56 284 GLU B CA 1
ATOM 5090 C C . GLU B 1 284 ? -15.594 -31.938 -5.176 1 89.56 284 GLU B C 1
ATOM 5092 O O . GLU B 1 284 ? -15.539 -30.734 -4.938 1 89.56 284 GLU B O 1
ATOM 5097 N N . ILE B 1 285 ? -14.859 -32.844 -4.621 1 85.69 285 ILE B N 1
ATOM 5098 C CA . ILE B 1 285 ? -13.945 -32.438 -3.562 1 85.69 285 ILE B CA 1
ATOM 5099 C C . ILE B 1 285 ? -12.609 -32 -4.176 1 85.69 285 ILE B C 1
ATOM 5101 O O . ILE B 1 285 ? -12.055 -30.969 -3.799 1 85.69 285 ILE B O 1
ATOM 5105 N N . SER B 1 286 ? -12.148 -32.781 -5.113 1 92.31 286 SER B N 1
ATOM 5106 C CA . SER B 1 286 ? -10.781 -32.594 -5.598 1 92.31 286 SER B CA 1
ATOM 5107 C C . SER B 1 286 ? -10.68 -31.453 -6.582 1 92.31 286 SER B C 1
ATOM 5109 O O . SER B 1 286 ? -9.742 -30.656 -6.516 1 92.31 286 SER B O 1
ATOM 5111 N N . LEU B 1 287 ? -11.602 -31.312 -7.477 1 94.69 287 LEU B N 1
ATOM 5112 C CA . LEU B 1 287 ? -11.453 -30.391 -8.594 1 94.69 287 LEU B CA 1
ATOM 5113 C C . LEU B 1 287 ? -11.422 -28.938 -8.094 1 94.69 287 LEU B C 1
ATOM 5115 O O . LEU B 1 287 ? -10.57 -28.156 -8.516 1 94.69 287 LEU B O 1
ATOM 5119 N N . PRO B 1 288 ? -12.258 -28.594 -7.148 1 89 288 PRO B N 1
ATOM 5120 C CA . PRO B 1 288 ? -12.18 -27.219 -6.637 1 89 288 PRO B CA 1
ATOM 5121 C C . PRO B 1 288 ? -10.844 -26.922 -5.953 1 89 288 PRO B C 1
ATOM 5123 O O . PRO B 1 288 ? -10.367 -25.781 -5.984 1 89 288 PRO B O 1
ATOM 5126 N N . LEU B 1 289 ? -10.25 -27.906 -5.367 1 85.75 289 LEU B N 1
ATOM 5127 C CA . LEU B 1 289 ? -8.961 -27.719 -4.711 1 85.75 289 LEU B CA 1
ATOM 5128 C C . LEU B 1 289 ? -7.828 -27.719 -5.73 1 85.75 289 LEU B C 1
ATOM 5130 O O . LEU B 1 289 ? -6.887 -26.922 -5.617 1 85.75 289 LEU B O 1
ATOM 5134 N N . LEU B 1 290 ? -7.949 -28.562 -6.68 1 91.44 290 LEU B N 1
ATOM 5135 C CA . LEU B 1 290 ? -6.906 -28.734 -7.688 1 91.44 290 LEU B CA 1
ATOM 5136 C C . LEU B 1 290 ? -6.781 -27.484 -8.547 1 91.44 290 LEU B C 1
ATOM 5138 O O . LEU B 1 290 ? -5.691 -27.172 -9.031 1 91.44 290 LEU B O 1
ATOM 5142 N N . VAL B 1 291 ? -7.879 -26.766 -8.703 1 89.31 291 VAL B N 1
ATOM 5143 C CA . VAL B 1 291 ? -7.871 -25.531 -9.492 1 89.31 291 VAL B CA 1
ATOM 5144 C C . VAL B 1 291 ? -6.789 -24.594 -8.961 1 89.31 291 VAL B C 1
ATOM 5146 O O . VAL B 1 291 ? -6.145 -23.875 -9.734 1 89.31 291 VAL B O 1
ATOM 5149 N N . ASN B 1 292 ? -6.461 -24.719 -7.73 1 81.56 292 ASN B N 1
ATOM 5150 C CA . ASN B 1 292 ? -5.492 -23.812 -7.113 1 81.56 292 ASN B CA 1
ATOM 5151 C C . ASN B 1 292 ? -4.184 -24.531 -6.793 1 81.56 292 ASN B C 1
ATOM 5153 O O . ASN B 1 292 ? -3.135 -23.891 -6.688 1 81.56 292 ASN B O 1
ATOM 5157 N N . LEU B 1 293 ? -4.242 -25.797 -6.664 1 85.81 293 LEU B N 1
ATOM 5158 C CA . LEU B 1 293 ? -3.086 -26.516 -6.148 1 85.81 293 LEU B CA 1
ATOM 5159 C C . LEU B 1 293 ? -2.305 -27.172 -7.285 1 85.81 293 LEU B C 1
ATOM 5161 O O . LEU B 1 293 ? -1.088 -27.344 -7.188 1 85.81 293 LEU B O 1
ATOM 5165 N N . ASN B 1 294 ? -2.996 -27.594 -8.273 1 91.69 294 ASN B N 1
ATOM 5166 C CA . ASN B 1 294 ? -2.342 -28.312 -9.367 1 91.69 294 ASN B CA 1
ATOM 5167 C C . ASN B 1 294 ? -2.074 -27.406 -10.555 1 91.69 294 ASN B C 1
ATOM 5169 O O . ASN B 1 294 ? -2.869 -27.344 -11.5 1 91.69 294 ASN B O 1
ATOM 5173 N N . LYS B 1 295 ? -0.905 -26.859 -10.523 1 91.75 295 LYS B N 1
ATOM 5174 C CA . LYS B 1 295 ? -0.541 -25.891 -11.562 1 91.75 295 LYS B CA 1
ATOM 5175 C C . LYS B 1 295 ? 0.8 -26.25 -12.195 1 91.75 295 LYS B C 1
ATOM 5177 O O . LYS B 1 295 ? 1.747 -25.469 -12.148 1 91.75 295 LYS B O 1
ATOM 5182 N N . GLY B 1 296 ? 0.736 -27.375 -12.859 1 94.06 296 GLY B N 1
ATOM 5183 C CA . GLY B 1 296 ? 1.948 -27.844 -13.508 1 94.06 296 GLY B CA 1
ATOM 5184 C C . GLY B 1 296 ? 2.447 -26.922 -14.594 1 94.06 296 GLY B C 1
ATOM 5185 O O . GLY B 1 296 ? 3.656 -26.75 -14.773 1 94.06 296 GLY B O 1
ATOM 5186 N N . GLY B 1 297 ? 1.521 -26.359 -15.352 1 93.38 297 GLY B N 1
ATOM 5187 C CA . GLY B 1 297 ? 1.902 -25.375 -16.359 1 93.38 297 GLY B CA 1
ATOM 5188 C C . GLY B 1 297 ? 2.574 -24.156 -15.773 1 93.38 297 GLY B C 1
ATOM 5189 O O . GLY B 1 297 ? 3.598 -23.688 -16.297 1 93.38 297 GLY B O 1
ATOM 5190 N N . ALA B 1 298 ? 2.02 -23.672 -14.734 1 91.62 298 ALA B N 1
ATOM 5191 C CA . ALA B 1 298 ? 2.584 -22.5 -14.055 1 91.62 298 ALA B CA 1
ATOM 5192 C C . ALA B 1 298 ? 3.963 -22.812 -13.484 1 91.62 298 ALA B C 1
ATOM 5194 O O . ALA B 1 298 ? 4.871 -21.984 -13.547 1 91.62 298 ALA B O 1
ATOM 5195 N N . ALA B 1 299 ? 4.082 -23.984 -12.914 1 94.38 299 ALA B N 1
ATOM 5196 C CA . ALA B 1 299 ? 5.375 -24.391 -12.375 1 94.38 299 ALA B CA 1
ATOM 5197 C C . ALA B 1 299 ? 6.43 -24.469 -13.477 1 94.38 299 ALA B C 1
ATOM 5199 O O . ALA B 1 299 ? 7.566 -24.047 -13.289 1 94.38 299 ALA B O 1
ATOM 5200 N N . ALA B 1 300 ? 6.059 -24.984 -14.562 1 95.81 300 ALA B N 1
ATOM 5201 C CA . ALA B 1 300 ? 6.977 -25.141 -15.688 1 95.81 300 ALA B CA 1
ATOM 5202 C C . ALA B 1 300 ? 7.457 -23.797 -16.203 1 95.81 300 ALA B C 1
ATOM 5204 O O . ALA B 1 300 ? 8.648 -23.609 -16.453 1 95.81 300 ALA B O 1
ATOM 5205 N N . ILE B 1 301 ? 6.551 -22.922 -16.359 1 94.69 301 ILE B N 1
ATOM 5206 C CA . ILE B 1 301 ? 6.945 -21.625 -16.906 1 94.69 301 ILE B CA 1
ATOM 5207 C C . ILE B 1 301 ? 7.832 -20.906 -15.891 1 94.69 301 ILE B C 1
ATOM 5209 O O . ILE B 1 301 ? 8.75 -20.172 -16.281 1 94.69 301 ILE B O 1
ATOM 5213 N N . THR B 1 302 ? 7.543 -21.016 -14.633 1 94.94 302 THR B N 1
ATOM 5214 C CA . THR B 1 302 ? 8.398 -20.453 -13.602 1 94.94 302 THR B CA 1
ATOM 5215 C C . THR B 1 302 ? 9.828 -20.984 -13.719 1 94.94 302 THR B C 1
ATOM 5217 O O . THR B 1 302 ? 10.789 -20.219 -13.68 1 94.94 302 THR B O 1
ATOM 5220 N N . ALA B 1 303 ? 9.914 -22.234 -13.891 1 96.75 303 ALA B N 1
ATOM 5221 C CA . ALA B 1 303 ? 11.219 -22.875 -14.031 1 96.75 303 ALA B CA 1
ATOM 5222 C C . ALA B 1 303 ? 11.945 -22.359 -15.273 1 96.75 303 ALA B C 1
ATOM 5224 O O . ALA B 1 303 ? 13.141 -22.062 -15.227 1 96.75 303 ALA B O 1
ATOM 5225 N N . LEU B 1 304 ? 11.258 -22.266 -16.328 1 97 304 LEU B N 1
ATOM 5226 C CA . LEU B 1 304 ? 11.852 -21.781 -17.578 1 97 304 LEU B CA 1
ATOM 5227 C C . LEU B 1 304 ? 12.359 -20.359 -17.406 1 97 304 LEU B C 1
ATOM 5229 O O . LEU B 1 304 ? 13.445 -20.031 -17.891 1 97 304 LEU B O 1
ATOM 5233 N N . LYS B 1 305 ? 11.57 -19.531 -16.828 1 96.06 305 LYS B N 1
ATOM 5234 C CA . LYS B 1 305 ? 11.93 -18.141 -16.609 1 96.06 305 LYS B CA 1
ATOM 5235 C C . LYS B 1 305 ? 13.242 -18.016 -15.844 1 96.06 305 LYS B C 1
ATOM 5237 O O . LYS B 1 305 ? 14.086 -17.188 -16.172 1 96.06 305 LYS B O 1
ATOM 5242 N N . ILE B 1 306 ? 13.398 -18.859 -14.852 1 95.88 306 ILE B N 1
ATOM 5243 C CA . ILE B 1 306 ? 14.594 -18.812 -14.023 1 95.88 306 ILE B CA 1
ATOM 5244 C C . ILE B 1 306 ? 15.82 -19.188 -14.852 1 95.88 306 ILE B C 1
ATOM 5246 O O . ILE B 1 306 ? 16.812 -18.469 -14.867 1 95.88 306 ILE B O 1
ATOM 5250 N N . VAL B 1 307 ? 15.734 -20.234 -15.641 1 96.25 307 VAL B N 1
ATOM 5251 C CA . VAL B 1 307 ? 16.859 -20.688 -16.453 1 96.25 307 VAL B CA 1
ATOM 5252 C C . VAL B 1 307 ? 17.188 -19.609 -17.5 1 96.25 307 VAL B C 1
ATOM 5254 O O . VAL B 1 307 ? 18.359 -19.312 -17.734 1 96.25 307 VAL B O 1
ATOM 5257 N N . PHE B 1 308 ? 16.219 -19.078 -18.047 1 96.19 308 PHE B N 1
ATOM 5258 C CA . PHE B 1 308 ? 16.375 -18.062 -19.078 1 96.19 308 PHE B CA 1
ATOM 5259 C C . PHE B 1 308 ? 17.094 -16.828 -18.516 1 96.19 308 PHE B C 1
ATOM 5261 O O . PHE B 1 308 ? 18.047 -16.328 -19.109 1 96.19 308 PHE B O 1
ATOM 5268 N N . ILE B 1 309 ? 16.625 -16.375 -17.375 1 94.44 309 ILE B N 1
ATOM 5269 C CA . ILE B 1 309 ? 17.188 -15.156 -16.797 1 94.44 309 ILE B CA 1
ATOM 5270 C C . ILE B 1 309 ? 18.625 -15.414 -16.359 1 94.44 309 ILE B C 1
ATOM 5272 O O . ILE B 1 309 ? 19.484 -14.547 -16.5 1 94.44 309 ILE B O 1
ATOM 5276 N N . TYR B 1 310 ? 18.875 -16.578 -15.75 1 92.94 310 TYR B N 1
ATOM 5277 C CA . TYR B 1 310 ? 20.234 -16.906 -15.375 1 92.94 310 TYR B CA 1
ATOM 5278 C C . TYR B 1 310 ? 21.156 -16.891 -16.594 1 92.94 310 TYR B C 1
ATOM 5280 O O . TYR B 1 310 ? 22.281 -16.375 -16.516 1 92.94 310 TYR B O 1
ATOM 5288 N N . SER B 1 311 ? 20.688 -17.422 -17.688 1 93.06 311 SER B N 1
ATOM 5289 C CA . SER B 1 311 ? 21.453 -17.422 -18.922 1 93.06 311 SER B CA 1
ATOM 5290 C C . SER B 1 311 ? 21.656 -15.992 -19.438 1 93.06 311 SER B C 1
ATOM 5292 O O . SER B 1 311 ? 22.75 -15.617 -19.828 1 93.06 311 SER B O 1
ATOM 5294 N N . LEU B 1 312 ? 20.625 -15.25 -19.406 1 91.31 312 LEU B N 1
ATOM 5295 C CA . LEU B 1 312 ? 20.672 -13.875 -19.891 1 91.31 312 LEU B CA 1
ATOM 5296 C C . LEU B 1 312 ? 21.625 -13.023 -19.078 1 91.31 312 LEU B C 1
ATOM 5298 O O . LEU B 1 312 ? 22.219 -12.078 -19.594 1 91.31 312 LEU B O 1
ATOM 5302 N N . LEU B 1 313 ? 21.688 -13.328 -17.875 1 90.94 313 LEU B N 1
ATOM 5303 C CA . LEU B 1 313 ? 22.547 -12.539 -16.984 1 90.94 313 LEU B CA 1
ATOM 5304 C C . LEU B 1 313 ? 23.953 -13.109 -16.938 1 90.94 313 LEU B C 1
ATOM 5306 O O . LEU B 1 313 ? 24.828 -12.578 -16.25 1 90.94 313 LEU B O 1
ATOM 5310 N N . GLY B 1 314 ? 24.172 -14.188 -17.547 1 88.5 314 GLY B N 1
ATOM 5311 C CA . GLY B 1 314 ? 25.469 -14.836 -17.562 1 88.5 314 GLY B CA 1
ATOM 5312 C C . GLY B 1 314 ? 25.828 -15.5 -16.234 1 88.5 314 GLY B C 1
ATOM 5313 O O . GLY B 1 314 ? 27 -15.602 -15.875 1 88.5 314 GLY B O 1
ATOM 5314 N N . LEU B 1 315 ? 24.859 -15.914 -15.555 1 89.19 315 LEU B N 1
ATOM 5315 C CA . LEU B 1 315 ? 25.062 -16.562 -14.258 1 89.19 315 LEU B CA 1
ATOM 5316 C C . LEU B 1 315 ? 25.156 -18.062 -14.414 1 89.19 315 LEU B C 1
ATOM 5318 O O . LEU B 1 315 ? 24.562 -18.641 -15.328 1 89.19 315 LEU B O 1
ATOM 5322 N N . ASP B 1 316 ? 25.891 -18.688 -13.5 1 89.25 316 ASP B N 1
ATOM 5323 C CA . ASP B 1 316 ? 26.016 -20.141 -13.516 1 89.25 316 ASP B CA 1
ATOM 5324 C C . ASP B 1 316 ? 24.781 -20.812 -12.945 1 89.25 316 ASP B C 1
ATOM 5326 O O . ASP B 1 316 ? 24.297 -20.422 -11.875 1 89.25 316 ASP B O 1
ATOM 5330 N N . PHE B 1 317 ? 24.328 -21.766 -13.664 1 92.62 317 PHE B N 1
ATOM 5331 C CA . PHE B 1 317 ? 23.203 -22.562 -13.195 1 92.62 317 PHE B CA 1
ATOM 5332 C C . PHE B 1 317 ? 23.688 -23.828 -12.492 1 92.62 317 PHE B C 1
ATOM 5334 O O . PHE B 1 317 ? 23.75 -24.891 -13.094 1 92.62 317 PHE B O 1
ATOM 5341 N N . THR B 1 318 ? 23.938 -23.688 -11.227 1 91.75 318 THR B N 1
ATOM 5342 C CA . THR B 1 318 ? 24.516 -24.75 -10.406 1 91.75 318 THR B CA 1
ATOM 5343 C C . THR B 1 318 ? 23.438 -25.719 -9.938 1 91.75 318 THR B C 1
ATOM 5345 O O . TH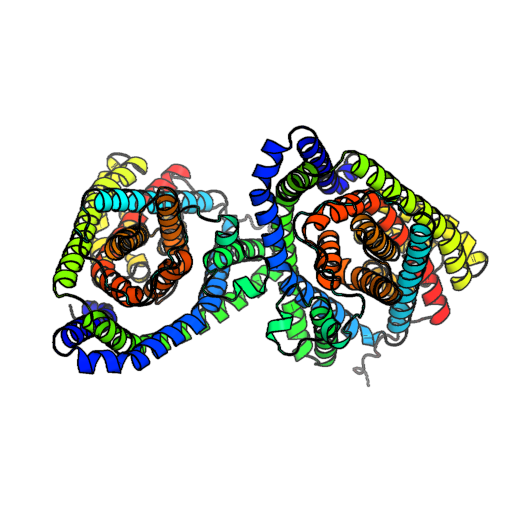R B 1 318 ? 22.25 -25.5 -10.156 1 91.75 318 THR B O 1
ATOM 5348 N N . THR B 1 319 ? 23.844 -26.781 -9.32 1 91.81 319 THR B N 1
ATOM 5349 C CA . THR B 1 319 ? 22.922 -27.766 -8.766 1 91.81 319 THR B CA 1
ATOM 5350 C C . THR B 1 319 ? 22.047 -27.141 -7.684 1 91.81 319 THR B C 1
ATOM 5352 O O . THR B 1 319 ? 20.859 -27.469 -7.57 1 91.81 319 THR B O 1
ATOM 5355 N N . ASP B 1 320 ? 22.656 -26.234 -6.906 1 89.44 320 ASP B N 1
ATOM 5356 C CA . ASP B 1 320 ? 21.891 -25.531 -5.883 1 89.44 320 ASP B CA 1
ATOM 5357 C C . ASP B 1 320 ? 20.781 -24.688 -6.508 1 89.44 320 ASP B C 1
ATOM 5359 O O . ASP B 1 320 ? 19.672 -24.641 -6.004 1 89.44 320 ASP B O 1
ATOM 5363 N N . VAL B 1 321 ? 21.172 -24.031 -7.605 1 91.19 321 VAL B N 1
ATOM 5364 C CA . VAL B 1 321 ? 20.203 -23.203 -8.297 1 91.19 321 VAL B CA 1
ATOM 5365 C C . VAL B 1 321 ? 19.109 -24.078 -8.898 1 91.19 321 VAL B C 1
ATOM 5367 O O . VAL B 1 321 ? 17.938 -23.688 -8.914 1 91.19 321 VAL B O 1
ATOM 5370 N N . PHE B 1 322 ? 19.531 -25.219 -9.336 1 94.81 322 PHE B N 1
ATOM 5371 C CA . PHE B 1 322 ? 18.562 -26.172 -9.867 1 94.81 322 PHE B CA 1
ATOM 5372 C C . PHE B 1 322 ? 17.531 -26.562 -8.805 1 94.81 322 PHE B C 1
ATOM 5374 O O . PHE B 1 322 ? 16.328 -26.5 -9.047 1 94.81 322 PHE B O 1
ATOM 5381 N N . MET B 1 323 ? 17.953 -26.938 -7.695 1 93.31 323 MET B N 1
ATOM 5382 C CA . MET B 1 323 ? 17.078 -27.359 -6.609 1 93.31 323 MET B CA 1
ATOM 5383 C C . MET B 1 323 ? 16.156 -26.203 -6.184 1 93.31 323 MET B C 1
ATOM 5385 O O . MET B 1 323 ? 14.969 -26.422 -5.938 1 93.31 323 MET B O 1
ATOM 5389 N N . LEU B 1 324 ? 16.719 -25.078 -6.117 1 91.12 324 LEU B N 1
ATOM 5390 C CA . LEU B 1 324 ? 15.93 -23.906 -5.73 1 91.12 324 LEU B CA 1
ATOM 5391 C C . LEU B 1 324 ? 14.883 -23.578 -6.789 1 91.12 324 LEU B C 1
ATOM 5393 O O . LEU B 1 324 ? 13.781 -23.141 -6.465 1 91.12 324 LEU B O 1
ATOM 5397 N N . THR B 1 325 ? 15.328 -23.719 -8.016 1 94.81 325 THR B N 1
ATOM 5398 C CA . THR B 1 325 ? 14.398 -23.484 -9.117 1 94.81 325 THR B CA 1
ATOM 5399 C C . THR B 1 325 ? 13.18 -24.391 -8.992 1 94.81 325 THR B C 1
ATOM 5401 O O . THR B 1 325 ? 12.039 -23.938 -9.141 1 94.81 325 THR B O 1
ATOM 5404 N N . ILE B 1 326 ? 13.43 -25.609 -8.68 1 95.25 326 ILE B N 1
ATOM 5405 C CA . ILE B 1 326 ? 12.336 -26.562 -8.523 1 95.25 326 ILE B CA 1
ATOM 5406 C C . ILE B 1 326 ? 11.469 -26.172 -7.328 1 95.25 326 ILE B C 1
ATOM 5408 O O . ILE B 1 326 ? 10.242 -26.172 -7.414 1 95.25 326 ILE B O 1
ATOM 5412 N N . LEU B 1 327 ? 12.102 -25.859 -6.301 1 91 327 LEU B N 1
ATOM 5413 C CA . LEU B 1 327 ? 11.375 -25.453 -5.102 1 91 327 LEU B CA 1
ATOM 5414 C C . LEU B 1 327 ? 10.523 -24.219 -5.375 1 91 327 LEU B C 1
ATOM 5416 O O . LEU B 1 327 ? 9.344 -24.188 -5.016 1 91 327 LEU B O 1
ATOM 5420 N N . ILE B 1 328 ? 11.094 -23.172 -5.992 1 90.62 328 ILE B N 1
ATOM 5421 C CA . ILE B 1 328 ? 10.383 -21.938 -6.309 1 90.62 328 ILE B CA 1
ATOM 5422 C C . ILE B 1 328 ? 9.203 -22.234 -7.23 1 90.62 328 ILE B C 1
ATOM 5424 O O . ILE B 1 328 ? 8.117 -21.688 -7.051 1 90.62 328 ILE B O 1
ATOM 5428 N N . SER B 1 329 ? 9.445 -23.094 -8.141 1 93.69 329 SER B N 1
ATOM 5429 C CA . SER B 1 329 ? 8.406 -23.453 -9.094 1 93.69 329 SER B CA 1
ATOM 5430 C C . SER B 1 329 ? 7.211 -24.109 -8.406 1 93.69 329 SER B C 1
ATOM 5432 O O . SER B 1 329 ? 6.062 -23.766 -8.68 1 93.69 329 SER B O 1
ATOM 5434 N N . VAL B 1 330 ? 7.484 -24.969 -7.504 1 90.31 330 VAL B N 1
ATOM 5435 C CA . VAL B 1 330 ? 6.43 -25.672 -6.785 1 90.31 330 VAL B CA 1
ATOM 5436 C C . VAL B 1 330 ? 5.684 -24.703 -5.871 1 90.31 330 VAL B C 1
ATOM 5438 O O . VAL B 1 330 ? 4.453 -24.672 -5.863 1 90.31 330 VAL B O 1
ATOM 5441 N N . LEU B 1 331 ? 6.395 -23.906 -5.199 1 84.25 331 LEU B N 1
ATOM 5442 C CA . LEU B 1 331 ? 5.773 -22.969 -4.27 1 84.25 331 LEU B CA 1
ATOM 5443 C C . LEU B 1 331 ? 4.977 -21.906 -5.02 1 84.25 331 LEU B C 1
ATOM 5445 O O . LEU B 1 331 ? 3.916 -21.484 -4.559 1 84.25 331 LEU B O 1
ATOM 5449 N N . SER B 1 332 ? 5.566 -21.438 -6.078 1 84.62 332 SER B N 1
ATOM 5450 C CA . SER B 1 332 ? 4.867 -20.438 -6.891 1 84.62 332 SER B CA 1
ATOM 5451 C C . SER B 1 332 ? 3.533 -20.984 -7.398 1 84.62 332 SER B C 1
ATOM 5453 O O . SER B 1 332 ? 2.545 -20.25 -7.453 1 84.62 332 SER B O 1
ATOM 5455 N N . ALA B 1 333 ? 3.514 -22.203 -7.742 1 80.44 333 ALA B N 1
ATOM 5456 C CA . ALA B 1 333 ? 2.301 -22.844 -8.25 1 80.44 333 ALA B CA 1
ATOM 5457 C C . ALA B 1 333 ? 1.243 -22.953 -7.152 1 80.44 333 ALA B C 1
ATOM 5459 O O . ALA B 1 333 ? 0.049 -22.797 -7.414 1 80.44 333 ALA B O 1
ATOM 5460 N N . PHE B 1 334 ? 1.657 -23.156 -5.961 1 72.69 334 PHE B N 1
ATOM 5461 C CA . PHE B 1 334 ? 0.759 -23.375 -4.836 1 72.69 334 PHE B CA 1
ATOM 5462 C C . PHE B 1 334 ? 0.275 -22.062 -4.25 1 72.69 334 PHE B C 1
ATOM 5464 O O . PHE B 1 334 ? -0.878 -21.938 -3.832 1 72.69 334 PHE B O 1
ATOM 5471 N N . VAL B 1 335 ? 1.152 -21.188 -4.16 1 64.19 335 VAL B N 1
ATOM 5472 C CA . VAL B 1 335 ? 0.903 -20 -3.348 1 64.19 335 VAL B CA 1
ATOM 5473 C C . VAL B 1 335 ? 0.382 -18.875 -4.23 1 64.19 335 VAL B C 1
ATOM 5475 O O . VAL B 1 335 ? -0.596 -18.203 -3.885 1 64.19 335 VAL B O 1
ATOM 5478 N N . ILE B 1 336 ? 0.907 -18.703 -5.348 1 61.38 336 ILE B N 1
ATOM 5479 C CA . ILE B 1 336 ? 0.685 -17.531 -6.172 1 61.38 336 ILE B CA 1
ATOM 5480 C C . ILE B 1 336 ? -0.535 -17.734 -7.066 1 61.38 336 ILE B C 1
ATOM 5482 O O . ILE B 1 336 ? -1.323 -16.812 -7.285 1 61.38 336 ILE B O 1
ATOM 5486 N N . GLY B 1 337 ? -0.771 -18.938 -7.473 1 58.34 337 GLY B N 1
ATOM 5487 C CA . GLY B 1 337 ? -1.817 -19.266 -8.43 1 58.34 337 GLY B CA 1
ATOM 5488 C C . GLY B 1 337 ? -3.211 -18.953 -7.91 1 58.34 337 GLY B C 1
ATOM 5489 O O . GLY B 1 337 ? -4.145 -18.781 -8.695 1 58.34 337 GLY B O 1
ATOM 5490 N N . GLY B 1 338 ? -3.354 -18.891 -6.691 1 54.41 338 GLY B N 1
ATOM 5491 C CA . GLY B 1 338 ? -4.676 -18.656 -6.137 1 54.41 338 GLY B CA 1
ATOM 5492 C C . GLY B 1 338 ? -5 -17.188 -5.98 1 54.41 338 GLY B C 1
ATOM 5493 O O . GLY B 1 338 ? -6.129 -16.828 -5.633 1 54.41 338 GLY B O 1
ATOM 5494 N N . VAL B 1 339 ? -4.027 -16.391 -6.332 1 52.84 339 VAL B N 1
ATOM 5495 C CA . VAL B 1 339 ? -4.234 -14.969 -6.078 1 52.84 339 VAL B CA 1
ATOM 5496 C C . VAL B 1 339 ? -4.414 -14.227 -7.402 1 52.84 339 VAL B C 1
ATOM 5498 O O . VAL B 1 339 ? -3.703 -14.492 -8.375 1 52.84 339 VAL B O 1
ATOM 5501 N N . PRO B 1 340 ? -5.57 -13.508 -7.527 1 51 340 PRO B N 1
ATOM 5502 C CA . PRO B 1 340 ? -5.598 -12.633 -8.695 1 51 340 PRO B CA 1
ATOM 5503 C C . PRO B 1 340 ? -4.34 -11.773 -8.82 1 51 340 PRO B C 1
ATOM 5505 O O . PRO B 1 340 ? -3.852 -11.242 -7.82 1 51 340 PRO B O 1
ATOM 5508 N N . GLY B 1 341 ? -3.736 -11.656 -9.914 1 56.5 341 GLY B N 1
ATOM 5509 C CA . GLY B 1 341 ? -2.471 -10.969 -10.109 1 56.5 341 GLY B CA 1
ATOM 5510 C C . GLY B 1 341 ? -1.268 -11.828 -9.758 1 56.5 341 GLY B C 1
ATOM 5511 O O . GLY B 1 341 ? -0.143 -11.32 -9.688 1 56.5 341 GLY B O 1
ATOM 5512 N N . GLY B 1 342 ? -1.577 -12.984 -9.57 1 65.31 342 GLY B N 1
ATOM 5513 C CA . GLY B 1 342 ? -0.619 -13.977 -9.102 1 65.31 342 GLY B CA 1
ATOM 5514 C C . GLY B 1 342 ? 0.611 -14.078 -9.977 1 65.31 342 GLY B C 1
ATOM 5515 O O . GLY B 1 342 ? 1.719 -14.297 -9.484 1 65.31 342 GLY B O 1
ATOM 5516 N N . ALA B 1 343 ? 0.325 -13.828 -11.164 1 67.25 343 ALA B N 1
ATOM 5517 C CA . ALA B 1 343 ? 1.465 -13.969 -12.07 1 67.25 343 ALA B CA 1
ATOM 5518 C C . ALA B 1 343 ? 2.557 -12.953 -11.734 1 67.25 343 ALA B C 1
ATOM 5520 O O . ALA B 1 343 ? 3.742 -13.297 -11.719 1 67.25 343 ALA B O 1
ATOM 5521 N N . PHE B 1 344 ? 2.176 -11.789 -11.414 1 72.44 344 PHE B N 1
ATOM 5522 C CA . PHE B 1 344 ? 3.164 -10.766 -11.094 1 72.44 344 PHE B CA 1
ATOM 5523 C C . PHE B 1 344 ? 3.867 -11.086 -9.781 1 72.44 344 PHE B C 1
ATOM 5525 O O . PHE B 1 344 ? 5.078 -10.906 -9.656 1 72.44 344 PHE B O 1
ATOM 5532 N N . LEU B 1 345 ? 3.102 -11.602 -8.891 1 73.44 345 LEU B N 1
ATOM 5533 C CA . LEU B 1 345 ? 3.67 -12 -7.605 1 73.44 345 LEU B CA 1
ATOM 5534 C C . LEU B 1 345 ? 4.703 -13.109 -7.785 1 73.44 345 LEU B C 1
ATOM 5536 O O . LEU B 1 345 ? 5.707 -13.148 -7.07 1 73.44 345 LEU B O 1
ATOM 5540 N N . GLY B 1 346 ? 4.414 -13.898 -8.711 1 85.06 346 GLY B N 1
ATOM 5541 C CA . GLY B 1 346 ? 5.363 -14.953 -9.023 1 85.06 346 GLY B CA 1
ATOM 5542 C C . GLY B 1 346 ? 6.699 -14.438 -9.516 1 85.06 346 GLY B C 1
ATOM 5543 O O . GLY B 1 346 ? 7.75 -14.961 -9.156 1 85.06 346 GLY B O 1
ATOM 5544 N N . GLU B 1 347 ? 6.617 -13.375 -10.258 1 88.69 347 GLU B N 1
ATOM 5545 C CA . GLU B 1 347 ? 7.84 -12.781 -10.797 1 88.69 347 GLU B CA 1
ATOM 5546 C C . GLU B 1 347 ? 8.688 -12.164 -9.688 1 88.69 347 GLU B C 1
ATOM 5548 O O . GLU B 1 347 ? 9.906 -12.312 -9.672 1 88.69 347 GLU B O 1
ATOM 5553 N N . ILE B 1 348 ? 7.988 -11.484 -8.852 1 82.94 348 ILE B N 1
ATOM 5554 C CA . ILE B 1 348 ? 8.688 -10.867 -7.73 1 82.94 348 ILE B CA 1
ATOM 5555 C C . ILE B 1 348 ? 9.297 -11.953 -6.848 1 82.94 348 ILE B C 1
ATOM 5557 O O . ILE B 1 348 ? 10.422 -11.805 -6.359 1 82.94 348 ILE B O 1
ATOM 5561 N N . PHE B 1 349 ? 8.594 -13.016 -6.672 1 84.94 349 PHE B N 1
ATOM 5562 C CA . PHE B 1 349 ? 9.07 -14.133 -5.867 1 84.94 349 PHE B CA 1
ATOM 5563 C C . PHE B 1 349 ? 10.359 -14.703 -6.441 1 84.94 349 PHE B C 1
ATOM 5565 O O . PHE B 1 349 ? 11.312 -14.961 -5.707 1 84.94 349 PHE B O 1
ATOM 5572 N N . ILE B 1 350 ? 10.414 -14.852 -7.699 1 88.88 350 ILE B N 1
ATOM 5573 C CA . ILE B 1 350 ? 11.602 -15.352 -8.383 1 88.88 350 ILE B CA 1
ATOM 5574 C C . ILE B 1 350 ? 12.773 -14.414 -8.133 1 88.88 350 ILE B C 1
ATOM 5576 O O . ILE B 1 350 ? 13.844 -14.844 -7.691 1 88.88 350 ILE B O 1
ATOM 5580 N N . VAL B 1 351 ? 12.562 -13.156 -8.344 1 89.06 351 VAL B N 1
ATOM 5581 C CA . VAL B 1 351 ? 13.625 -12.156 -8.336 1 89.06 351 VAL B CA 1
ATOM 5582 C C . VAL B 1 351 ? 14.164 -11.977 -6.918 1 89.06 351 VAL B C 1
ATOM 5584 O O . VAL B 1 351 ? 15.375 -11.93 -6.707 1 89.06 351 VAL B O 1
ATOM 5587 N N . THR B 1 352 ? 13.281 -11.961 -6.004 1 83.62 352 THR B N 1
ATOM 5588 C CA . THR B 1 352 ? 13.703 -11.672 -4.633 1 83.62 352 THR B CA 1
ATOM 5589 C C . THR B 1 352 ? 14.352 -12.898 -4 1 83.62 352 THR B C 1
ATOM 5591 O O . THR B 1 352 ? 15.328 -12.773 -3.252 1 83.62 352 THR B O 1
ATOM 5594 N N . THR B 1 353 ? 13.867 -14.086 -4.266 1 85.44 353 THR B N 1
ATOM 5595 C CA . THR B 1 353 ? 14.422 -15.297 -3.684 1 85.44 353 THR B CA 1
ATOM 5596 C C . THR B 1 353 ? 15.812 -15.586 -4.246 1 85.44 353 THR B C 1
ATOM 5598 O O . THR B 1 353 ? 16.703 -16.016 -3.516 1 85.44 353 THR B O 1
ATOM 5601 N N . LEU B 1 354 ? 15.969 -15.273 -5.457 1 88.88 354 LEU B N 1
ATOM 5602 C CA . LEU B 1 354 ? 17.234 -15.617 -6.102 1 88.88 354 LEU B CA 1
ATOM 5603 C C . LEU B 1 354 ? 18.188 -14.422 -6.102 1 88.88 354 LEU B C 1
ATOM 5605 O O . LEU B 1 354 ? 19.312 -14.523 -6.582 1 88.88 354 LEU B O 1
ATOM 5609 N N . GLY B 1 355 ? 17.688 -13.281 -5.57 1 84.81 355 GLY B N 1
ATOM 5610 C CA . GLY B 1 355 ? 18.516 -12.086 -5.512 1 84.81 355 GLY B CA 1
ATOM 5611 C C . GLY B 1 355 ? 18.844 -11.516 -6.879 1 84.81 355 GLY B C 1
ATOM 5612 O O . GLY B 1 355 ? 19.953 -11.062 -7.121 1 84.81 355 GLY B O 1
ATOM 5613 N N . LEU B 1 356 ? 17.953 -11.609 -7.789 1 89.62 356 LEU B N 1
ATOM 5614 C CA . LEU B 1 356 ? 18.156 -11.117 -9.148 1 89.62 356 LEU B CA 1
ATOM 5615 C C . LEU B 1 356 ? 17.844 -9.633 -9.234 1 89.62 356 LEU B C 1
ATOM 5617 O O . LEU B 1 356 ? 17.109 -9.094 -8.391 1 89.62 356 LEU B O 1
ATOM 5621 N N . PRO B 1 357 ? 18.422 -8.945 -10.195 1 89.12 357 PRO B N 1
ATOM 5622 C CA . PRO B 1 357 ? 18.078 -7.527 -10.383 1 89.12 357 PRO B CA 1
ATOM 5623 C C . PRO B 1 357 ? 16.625 -7.309 -10.758 1 89.12 357 PRO B C 1
ATOM 5625 O O . PRO B 1 357 ? 16.047 -8.102 -11.508 1 89.12 357 PRO B O 1
ATOM 5628 N N . MET B 1 358 ? 16.094 -6.215 -10.312 1 86.25 358 MET B N 1
ATOM 5629 C CA . MET B 1 358 ? 14.68 -5.922 -10.516 1 86.25 358 MET B CA 1
ATOM 5630 C C . MET B 1 358 ? 14.383 -5.609 -11.977 1 86.25 358 MET B C 1
ATOM 5632 O O . MET B 1 358 ? 13.242 -5.73 -12.43 1 86.25 358 MET B O 1
ATOM 5636 N N . GLU B 1 359 ? 15.391 -5.258 -12.641 1 87.25 359 GLU B N 1
ATOM 5637 C CA . GLU B 1 359 ? 15.25 -4.871 -14.039 1 87.25 359 GLU B CA 1
ATOM 5638 C C . GLU B 1 359 ? 14.742 -6.035 -14.891 1 87.25 359 GLU B C 1
ATOM 5640 O O . GLU B 1 359 ? 14.258 -5.832 -16 1 87.25 359 GLU B O 1
ATOM 5645 N N . VAL B 1 360 ? 14.797 -7.254 -14.375 1 90.56 360 VAL B N 1
ATOM 5646 C CA . VAL B 1 360 ? 14.406 -8.406 -15.172 1 90.56 360 VAL B CA 1
ATOM 5647 C C . VAL B 1 360 ? 12.906 -8.656 -15.023 1 90.56 360 VAL B C 1
ATOM 5649 O O . VAL B 1 360 ? 12.328 -9.453 -15.766 1 90.56 360 VAL B O 1
ATOM 5652 N N . ILE B 1 361 ? 12.25 -7.984 -14.172 1 89.75 361 ILE B N 1
ATOM 5653 C CA . ILE B 1 361 ? 10.852 -8.242 -13.852 1 89.75 361 ILE B CA 1
ATOM 5654 C C . ILE B 1 361 ? 9.984 -8.047 -15.094 1 89.75 361 ILE B C 1
ATOM 5656 O O . ILE B 1 361 ? 9.188 -8.914 -15.453 1 89.75 361 ILE B O 1
ATOM 5660 N N . PRO B 1 362 ? 10.188 -6.926 -15.852 1 87.25 362 PRO B N 1
ATOM 5661 C CA . PRO B 1 362 ? 9.359 -6.781 -17.047 1 87.25 362 PRO B CA 1
ATOM 5662 C C . PRO B 1 362 ? 9.562 -7.922 -18.047 1 87.25 362 PRO B C 1
ATOM 5664 O O . PRO B 1 362 ? 8.617 -8.32 -18.734 1 87.25 362 PRO B O 1
ATOM 5667 N N . ILE B 1 363 ? 10.711 -8.422 -18.109 1 89 363 ILE B N 1
ATOM 5668 C CA . ILE B 1 363 ? 11.016 -9.539 -19 1 89 363 ILE B CA 1
ATOM 5669 C C . ILE B 1 363 ? 10.227 -10.766 -18.562 1 89 363 ILE B C 1
ATOM 5671 O O . ILE B 1 363 ? 9.594 -11.43 -19.391 1 89 363 ILE B O 1
ATOM 5675 N N . LEU B 1 364 ? 10.219 -11.031 -17.297 1 92.75 364 LEU B N 1
ATOM 5676 C CA . LEU B 1 364 ? 9.492 -12.164 -16.75 1 92.75 364 LEU B CA 1
ATOM 5677 C C . LEU B 1 364 ? 7.992 -12.008 -16.984 1 92.75 364 LEU B C 1
ATOM 5679 O O . LEU B 1 364 ? 7.305 -12.984 -17.312 1 92.75 364 LEU B O 1
ATOM 5683 N N . VAL B 1 365 ? 7.562 -10.797 -16.906 1 88.25 365 VAL B N 1
ATOM 5684 C CA . VAL B 1 365 ? 6.141 -10.523 -17.078 1 88.25 365 VAL B CA 1
ATOM 5685 C C . VAL B 1 365 ? 5.734 -10.758 -18.531 1 88.25 365 VAL B C 1
ATOM 5687 O O . VAL B 1 365 ? 4.676 -11.328 -18.797 1 88.25 365 VAL B O 1
ATOM 5690 N N . VAL B 1 366 ? 6.531 -10.336 -19.453 1 87 366 VAL B N 1
ATOM 5691 C CA . VAL B 1 366 ? 6.242 -10.508 -20.875 1 87 366 VAL B CA 1
ATOM 5692 C C . VAL B 1 366 ? 6.141 -12 -21.203 1 87 366 VAL B C 1
ATOM 5694 O O . VAL B 1 366 ? 5.18 -12.438 -21.844 1 87 366 VAL B O 1
ATOM 5697 N N . ILE B 1 367 ? 7.082 -12.734 -20.75 1 91.19 367 ILE B N 1
ATOM 5698 C CA . ILE B 1 367 ? 7.098 -14.164 -21 1 91.19 367 ILE B CA 1
ATOM 5699 C C . ILE B 1 367 ? 5.871 -14.82 -20.375 1 91.19 367 ILE B C 1
ATOM 5701 O O . ILE B 1 367 ? 5.223 -15.664 -20.984 1 91.19 367 ILE B O 1
ATOM 5705 N N . GLY B 1 368 ? 5.578 -14.383 -19.172 1 89.38 368 GLY B N 1
ATOM 5706 C CA . GLY B 1 368 ? 4.414 -14.914 -18.484 1 89.38 368 GLY B CA 1
ATOM 5707 C C . GLY B 1 368 ? 3.109 -14.609 -19.188 1 89.38 368 GLY B C 1
ATOM 5708 O O . GLY B 1 368 ? 2.24 -15.477 -19.297 1 89.38 368 GLY B O 1
ATOM 5709 N N . ALA B 1 369 ? 3.008 -13.461 -19.703 1 84.38 369 ALA B N 1
ATOM 5710 C CA . ALA B 1 369 ? 1.775 -13.031 -20.359 1 84.38 369 ALA B CA 1
ATOM 5711 C C . ALA B 1 369 ? 1.542 -13.82 -21.656 1 84.38 369 ALA B C 1
ATOM 5713 O O . ALA B 1 369 ? 0.411 -14.211 -21.953 1 84.38 369 ALA B O 1
ATOM 5714 N N . ILE B 1 370 ? 2.545 -14.086 -22.359 1 87.44 370 ILE B N 1
ATOM 5715 C CA . ILE B 1 370 ? 2.443 -14.766 -23.641 1 87.44 370 ILE B CA 1
ATOM 5716 C C . ILE B 1 370 ? 2.113 -16.234 -23.406 1 87.44 370 ILE B C 1
ATOM 5718 O O . ILE B 1 370 ? 1.369 -16.844 -24.188 1 87.44 370 ILE B O 1
ATOM 5722 N N . THR B 1 371 ? 2.543 -16.766 -22.375 1 91.5 371 THR B N 1
ATOM 5723 C CA . THR B 1 371 ? 2.467 -18.203 -22.172 1 91.5 371 THR B CA 1
ATOM 5724 C C . THR B 1 371 ? 1.304 -18.562 -21.25 1 91.5 371 THR B C 1
ATOM 5726 O O . THR B 1 371 ? 1.048 -19.75 -21 1 91.5 371 THR B O 1
ATOM 5729 N N . ASP B 1 372 ? 0.596 -17.641 -20.812 1 87.94 372 ASP B N 1
ATOM 5730 C CA . ASP B 1 372 ? -0.401 -17.828 -19.75 1 87.94 372 ASP B CA 1
ATOM 5731 C C . ASP B 1 372 ? -1.511 -18.766 -20.219 1 87.94 372 ASP B C 1
ATOM 5733 O O . ASP B 1 372 ? -1.898 -19.688 -19.5 1 87.94 372 ASP B O 1
ATOM 5737 N N . ALA B 1 373 ? -2.025 -18.531 -21.406 1 87.88 373 ALA B N 1
ATOM 5738 C CA . ALA B 1 373 ? -3.137 -19.344 -21.906 1 87.88 373 ALA B CA 1
ATOM 5739 C C . ALA B 1 373 ? -2.734 -20.797 -22.031 1 87.88 373 ALA B C 1
ATOM 5741 O O . ALA B 1 373 ? -3.48 -21.703 -21.609 1 87.88 373 ALA B O 1
ATOM 5742 N N . ALA B 1 374 ? -1.604 -21 -22.562 1 93.38 374 ALA B N 1
ATOM 5743 C CA . ALA B 1 374 ? -1.119 -22.375 -22.734 1 93.38 374 ALA B CA 1
ATOM 5744 C C . ALA B 1 374 ? -0.899 -23.047 -21.375 1 93.38 374 ALA B C 1
ATOM 5746 O O . ALA B 1 374 ? -1.218 -24.234 -21.203 1 93.38 374 ALA B O 1
ATOM 5747 N N . SER B 1 375 ? -0.325 -22.328 -20.453 1 93.12 375 SER B N 1
ATOM 5748 C CA . SER B 1 375 ? -0.116 -22.844 -19.094 1 93.12 375 SER B CA 1
ATOM 5749 C C . SER B 1 375 ? -1.438 -23.219 -18.438 1 93.12 375 SER B C 1
ATOM 5751 O O . SER B 1 375 ? -1.537 -24.266 -17.781 1 93.12 375 SER B O 1
ATOM 5753 N N . THR B 1 376 ? -2.43 -22.406 -18.641 1 90.5 376 THR B N 1
ATOM 5754 C CA . THR B 1 376 ? -3.742 -22.641 -18.062 1 90.5 376 THR B CA 1
ATOM 5755 C C . THR B 1 376 ? -4.375 -23.906 -18.641 1 90.5 376 THR B C 1
ATOM 5757 O O . THR B 1 376 ? -4.992 -24.688 -17.906 1 90.5 376 THR B O 1
ATOM 5760 N N . VAL B 1 377 ? -4.25 -24.078 -19.906 1 95.38 377 VAL B N 1
ATOM 5761 C CA . VAL B 1 377 ? -4.785 -25.266 -20.547 1 95.38 377 VAL B CA 1
ATOM 5762 C C . VAL B 1 377 ? -4.199 -26.516 -19.891 1 95.38 377 VAL B C 1
ATOM 5764 O O . VAL B 1 377 ? -4.93 -27.453 -19.547 1 95.38 377 VAL B O 1
ATOM 5767 N N . VAL B 1 378 ? -2.945 -26.5 -19.703 1 96.5 378 VAL B N 1
ATOM 5768 C CA . VAL B 1 378 ? -2.266 -27.656 -19.125 1 96.5 378 VAL B CA 1
ATOM 5769 C C . VAL B 1 378 ? -2.75 -27.859 -17.688 1 96.5 378 VAL B C 1
ATOM 5771 O O . VAL B 1 378 ? -3.004 -29 -17.266 1 96.5 378 VAL B O 1
ATOM 5774 N N . ASN B 1 379 ? -2.842 -26.812 -16.922 1 94.62 379 ASN B N 1
ATOM 5775 C CA . ASN B 1 379 ? -3.326 -26.891 -15.555 1 94.62 379 ASN B CA 1
ATOM 5776 C C . ASN B 1 379 ? -4.703 -27.547 -15.484 1 94.62 379 ASN B C 1
ATOM 5778 O O . ASN B 1 379 ? -4.922 -28.469 -14.703 1 94.62 379 ASN B O 1
ATOM 5782 N N . VAL B 1 380 ? -5.602 -27.094 -16.344 1 95.75 380 VAL B N 1
ATOM 5783 C CA . VAL B 1 380 ? -6.996 -27.516 -16.328 1 95.75 380 VAL B CA 1
ATOM 5784 C C . VAL B 1 380 ? -7.102 -28.984 -16.766 1 95.75 380 VAL B C 1
ATOM 5786 O O . VAL B 1 380 ? -7.777 -29.781 -16.125 1 95.75 380 VAL B O 1
ATOM 5789 N N . VAL B 1 381 ? -6.477 -29.328 -17.828 1 97.31 381 VAL B N 1
ATOM 5790 C CA . VAL B 1 381 ? -6.562 -30.672 -18.359 1 97.31 381 VAL B CA 1
ATOM 5791 C C . VAL B 1 381 ? -5.949 -31.672 -17.375 1 97.31 381 VAL B C 1
ATOM 5793 O O . VAL B 1 381 ? -6.449 -32.781 -17.219 1 97.31 381 VAL B O 1
ATOM 5796 N N . HIS B 1 382 ? -4.953 -31.25 -16.719 1 97.81 382 HIS B N 1
ATOM 5797 C CA . HIS B 1 382 ? -4.277 -32.156 -15.797 1 97.81 382 HIS B CA 1
ATOM 5798 C C . HIS B 1 382 ? -5.035 -32.25 -14.477 1 97.81 382 HIS B C 1
ATOM 5800 O O . HIS B 1 382 ? -4.762 -33.125 -13.664 1 97.81 382 HIS B O 1
ATOM 5806 N N . ASP B 1 383 ? -5.953 -31.328 -14.227 1 97.62 383 ASP B N 1
ATOM 5807 C CA . ASP B 1 383 ? -6.855 -31.516 -13.094 1 97.62 383 ASP B CA 1
ATOM 5808 C C . ASP B 1 383 ? -7.699 -32.781 -13.266 1 97.62 383 ASP B C 1
ATOM 5810 O O . ASP B 1 383 ? -8.008 -33.469 -12.289 1 97.62 383 ASP B O 1
ATOM 5814 N N . LEU B 1 384 ? -8.07 -33.062 -14.5 1 97.94 384 LEU B N 1
ATOM 5815 C CA . LEU B 1 384 ? -8.844 -34.25 -14.789 1 97.94 384 LEU B CA 1
ATOM 5816 C C . LEU B 1 384 ? -8.023 -35.5 -14.508 1 97.94 384 LEU B C 1
ATOM 5818 O O . LEU B 1 384 ? -8.508 -36.438 -13.859 1 97.94 384 LEU B O 1
ATOM 5822 N N . THR B 1 385 ? -6.824 -35.5 -14.992 1 98.19 385 THR B N 1
ATOM 5823 C CA . THR B 1 385 ? -5.98 -36.688 -14.781 1 98.19 385 THR B CA 1
ATOM 5824 C C . THR B 1 385 ? -5.598 -36.812 -13.305 1 98.19 385 THR B C 1
ATOM 5826 O O . THR B 1 385 ? -5.512 -37.938 -12.781 1 98.19 385 THR B O 1
ATOM 5829 N N . ALA B 1 386 ? -5.348 -35.719 -12.664 1 98.12 386 ALA B N 1
ATOM 5830 C CA . ALA B 1 386 ? -5.09 -35.75 -11.227 1 98.12 386 ALA B CA 1
ATOM 5831 C C . ALA B 1 386 ? -6.262 -36.375 -10.477 1 98.12 386 ALA B C 1
ATOM 5833 O O . ALA B 1 386 ? -6.062 -37.188 -9.555 1 98.12 386 ALA B O 1
ATOM 5834 N N . THR B 1 387 ? -7.418 -36 -10.859 1 97.44 387 THR B N 1
ATOM 5835 C CA . THR B 1 387 ? -8.617 -36.531 -10.227 1 97.44 387 THR B CA 1
ATOM 5836 C C . THR B 1 387 ? -8.711 -38.031 -10.438 1 97.44 387 THR B C 1
ATOM 5838 O O . THR B 1 387 ? -9.125 -38.781 -9.539 1 97.44 387 THR B O 1
ATOM 5841 N N . GLN B 1 388 ? -8.367 -38.5 -11.609 1 97.44 388 GLN B N 1
ATOM 5842 C CA . GLN B 1 388 ? -8.32 -39.938 -11.867 1 97.44 388 GLN B CA 1
ATOM 5843 C C . GLN B 1 388 ? -7.371 -40.656 -10.906 1 97.44 388 GLN B C 1
ATOM 5845 O O . GLN B 1 388 ? -7.695 -41.719 -10.383 1 97.44 388 GLN B O 1
ATOM 5850 N N . ILE B 1 389 ? -6.238 -40.062 -10.727 1 97.56 389 ILE B N 1
ATOM 5851 C CA . ILE B 1 389 ? -5.223 -40.656 -9.867 1 97.56 389 ILE B CA 1
ATOM 5852 C C . ILE B 1 389 ? -5.715 -40.656 -8.414 1 97.56 389 ILE B C 1
ATOM 5854 O O . ILE B 1 389 ? -5.562 -41.656 -7.707 1 97.56 389 ILE B O 1
ATOM 5858 N N . ILE B 1 390 ? -6.297 -39.594 -8.008 1 96 390 ILE B N 1
ATOM 5859 C CA . ILE B 1 390 ? -6.816 -39.469 -6.652 1 96 390 ILE B CA 1
ATOM 5860 C C . ILE B 1 390 ? -7.918 -40.5 -6.426 1 96 390 ILE B C 1
ATOM 5862 O O . ILE B 1 390 ? -8 -41.094 -5.355 1 96 390 ILE B O 1
ATOM 5866 N N . GLU B 1 391 ? -8.758 -40.656 -7.445 1 95.19 391 GLU B N 1
ATOM 5867 C CA . GLU B 1 391 ? -9.797 -41.688 -7.371 1 95.19 391 GLU B CA 1
ATOM 5868 C C . GLU B 1 391 ? -9.188 -43.094 -7.211 1 95.19 391 GLU B C 1
ATOM 5870 O O . GLU B 1 391 ? -9.68 -43.906 -6.422 1 95.19 391 GLU B O 1
ATOM 5875 N N . ARG B 1 392 ? -8.18 -43.312 -7.918 1 95 392 ARG B N 1
ATOM 5876 C CA . ARG B 1 392 ? -7.512 -44.625 -7.824 1 95 392 ARG B CA 1
ATOM 5877 C C . ARG B 1 392 ? -6.926 -44.844 -6.43 1 95 392 ARG B C 1
ATOM 5879 O O . ARG B 1 392 ? -7.016 -45.938 -5.875 1 95 392 ARG B O 1
ATOM 5886 N N . ILE B 1 393 ? -6.32 -43.844 -5.855 1 93.69 393 ILE B N 1
ATOM 5887 C CA . ILE B 1 393 ? -5.664 -43.938 -4.555 1 93.69 393 ILE B CA 1
ATOM 5888 C C . ILE B 1 393 ? -6.707 -44.156 -3.461 1 93.69 393 ILE B C 1
ATOM 5890 O O . ILE B 1 393 ? -6.492 -44.938 -2.541 1 93.69 393 ILE B O 1
ATOM 5894 N N . ASN B 1 394 ? -7.844 -43.469 -3.594 1 90.75 394 ASN B N 1
ATOM 5895 C CA . ASN B 1 394 ? -8.836 -43.5 -2.523 1 90.75 394 ASN B CA 1
ATOM 5896 C C . ASN B 1 394 ? -9.914 -44.531 -2.775 1 90.75 394 ASN B C 1
ATOM 5898 O O . ASN B 1 394 ? -10.648 -44.906 -1.86 1 90.75 394 ASN B O 1
ATOM 5902 N N . GLY B 1 395 ? -10 -44.969 -3.908 1 87.88 395 GLY B N 1
ATOM 5903 C CA . GLY B 1 395 ? -10.977 -46 -4.254 1 87.88 395 GLY B CA 1
ATOM 5904 C C . GLY B 1 395 ? -12.164 -45.438 -5.023 1 87.88 395 GLY B C 1
ATOM 5905 O O . GLY B 1 395 ? -12.68 -44.375 -4.695 1 87.88 395 GLY B O 1
ATOM 5906 N N . LYS B 1 396 ? -12.562 -46.219 -5.973 1 79.94 396 LYS B N 1
ATOM 5907 C CA . LYS B 1 396 ? -13.648 -45.812 -6.855 1 79.94 396 LYS B CA 1
ATOM 5908 C C . LYS B 1 396 ? -14.969 -45.688 -6.094 1 79.94 396 LYS B C 1
ATOM 5910 O O . LYS B 1 396 ? -15.867 -44.969 -6.492 1 79.94 396 LYS B O 1
ATOM 5915 N N . ASN B 1 397 ? -15.039 -46.406 -4.992 1 74.25 397 ASN B N 1
ATOM 5916 C CA . ASN B 1 397 ? -16.25 -46.406 -4.191 1 74.25 397 ASN B CA 1
ATOM 5917 C C . ASN B 1 397 ? -16.125 -45.469 -2.982 1 74.25 397 ASN B C 1
ATOM 5919 O O . ASN B 1 397 ? -16.797 -45.688 -1.968 1 74.25 397 ASN B O 1
ATOM 5923 N N . TYR B 1 398 ? -15.336 -44.531 -3.119 1 72.56 398 TYR B N 1
ATOM 5924 C CA . TYR B 1 398 ? -15.117 -43.562 -2.039 1 72.56 398 TYR B CA 1
ATOM 5925 C C . TYR B 1 398 ? -16.406 -42.844 -1.67 1 72.56 398 TYR B C 1
ATOM 5927 O O . TYR B 1 398 ? -17.156 -42.438 -2.549 1 72.56 398 TYR B O 1
ATOM 5935 N N . ILE B 1 399 ? -16.969 -42.938 -0.37 1 63.78 399 ILE B N 1
ATOM 5936 C CA . ILE B 1 399 ? -18.109 -42.219 0.174 1 63.78 399 ILE B CA 1
ATOM 5937 C C . ILE B 1 399 ? -17.656 -41.312 1.331 1 63.78 399 ILE B C 1
ATOM 5939 O O . ILE B 1 399 ? -16.891 -41.75 2.188 1 63.78 399 ILE B O 1
ATOM 5943 N N . VAL B 1 400 ? -17.844 -40 1.145 1 59.56 400 VAL B N 1
ATOM 5944 C CA . VAL B 1 400 ? -17.531 -39.094 2.252 1 59.56 400 VAL B CA 1
ATOM 5945 C C . VAL B 1 400 ? -18.297 -39.531 3.496 1 59.56 400 VAL B C 1
ATOM 5947 O O . VAL B 1 400 ? -19.516 -39.75 3.432 1 59.56 400 VAL B O 1
ATOM 5950 N N . ALA B 1 401 ? -17.703 -40.031 4.5 1 52 401 ALA B N 1
ATOM 5951 C CA . ALA B 1 401 ? -18.391 -40.344 5.754 1 52 401 ALA B CA 1
ATOM 5952 C C . ALA B 1 401 ? -19.141 -39.125 6.266 1 52 401 ALA B C 1
ATOM 5954 O O . ALA B 1 401 ? -18.578 -38.031 6.395 1 52 401 ALA B O 1
ATOM 5955 N N . THR B 1 402 ? -20.375 -38.969 5.852 1 46.16 402 THR B N 1
ATOM 5956 C CA . THR B 1 402 ? -21.172 -37.938 6.48 1 46.16 402 THR B CA 1
ATOM 5957 C C . THR B 1 402 ? -20.969 -37.938 7.996 1 46.16 402 THR B C 1
ATOM 5959 O O . THR B 1 402 ? -21.016 -39 8.625 1 46.16 402 THR B O 1
ATOM 5962 N N . PRO B 1 403 ? -20.484 -36.969 8.57 1 39.78 403 PRO B N 1
ATOM 5963 C CA . PRO B 1 403 ? -20.469 -37 10.039 1 39.78 403 PRO B CA 1
ATOM 5964 C C . PRO B 1 403 ? -21.766 -37.531 10.641 1 39.78 403 PRO B C 1
ATOM 5966 O O . PRO B 1 403 ? -22.844 -37.219 10.148 1 39.78 403 PRO B O 1
ATOM 5969 N N . THR B 1 404 ? -21.844 -38.781 11.062 1 36.53 404 THR B N 1
ATOM 5970 C CA . THR B 1 404 ? -22.953 -39.219 11.914 1 36.53 404 THR B CA 1
ATOM 5971 C C . THR B 1 404 ? -23.344 -38.094 12.891 1 36.53 404 THR B C 1
ATOM 5973 O O . THR B 1 404 ? -22.484 -37.562 13.594 1 36.53 404 THR B O 1
ATOM 5976 N N . SER B 1 405 ? -24.422 -37.375 12.672 1 34.59 405 SER B N 1
ATOM 5977 C CA . SER B 1 405 ? -25.109 -36.594 13.703 1 34.59 405 SER B CA 1
ATOM 5978 C C . SER B 1 405 ? -25.141 -37.344 15.031 1 34.59 405 SER B C 1
ATOM 5980 O O . SER B 1 405 ? -25.656 -38.469 15.109 1 34.59 405 SER B O 1
ATOM 5982 N N . ARG B 1 406 ? -24.172 -37.281 15.828 1 37.09 406 ARG B N 1
ATOM 5983 C CA . ARG B 1 406 ? -24.266 -37.656 17.234 1 37.09 406 ARG B CA 1
ATOM 5984 C C . ARG B 1 406 ? -25.594 -37.219 17.828 1 37.09 406 ARG B C 1
ATOM 5986 O O . ARG B 1 406 ? -25.812 -37.344 19.031 1 37.09 406 ARG B O 1
ATOM 5993 N N . LEU B 1 407 ? -26.438 -36.438 17.188 1 29.83 407 LEU B N 1
ATOM 5994 C CA . LEU B 1 407 ? -27.562 -36.094 18.047 1 29.83 407 LEU B CA 1
ATOM 5995 C C . LEU B 1 407 ? -28.422 -37.344 18.328 1 29.83 407 LEU B C 1
ATOM 5997 O O . LEU B 1 407 ? -29.312 -37.281 19.188 1 29.83 407 LEU B O 1
ATOM 6001 N N . GLN B 1 408 ? -28.562 -38.344 17.438 1 27.59 408 GLN B N 1
ATOM 6002 C CA . GLN B 1 408 ? -29.719 -39.094 17.875 1 27.59 408 GLN B CA 1
ATOM 6003 C C . GLN B 1 408 ? -29.375 -40.062 19.016 1 27.59 408 GLN B C 1
ATOM 6005 O O . GLN B 1 408 ? -30.25 -40.625 19.641 1 27.59 408 GLN B O 1
ATOM 6010 N N . GLU B 1 409 ? -28.047 -40.562 19.203 1 24.42 409 GLU B N 1
ATOM 6011 C CA . GLU B 1 409 ? -28.062 -41.312 20.453 1 24.42 409 GLU B CA 1
ATOM 6012 C C . GLU B 1 409 ? -27.594 -40.469 21.625 1 24.42 409 GLU B C 1
ATOM 6014 O O . GLU B 1 409 ? -26.719 -39.625 21.469 1 24.42 409 GLU B O 1
#

Organism: Shewanella frigidimarina (strain NCIMB 400) (NCBI:txid318167)

InterPro domains:
  IPR001991 Sodium:dicarboxylate symporter [PF00375] (14-392)
  IPR001991 Sodium:dicarboxylate symporter [PTHR42865] (119-393)
  IPR036458 Sodium:dicarboxylate symporter superfamily [G3DSA:1.10.3860.10] (4-398)
  IPR036458 Sodium:dicarboxylate symporter superfamily [SSF118215] (13-392)

Secondary structure (DSSP, 8-state):
-HHHHHHHHHHHHHHHHHHHHHHHHHH-HHHHHTTHHHHHHHHHHHHHHHHHHHHHHHHHHHHHHHHGGGGTHHHHHHHHHHHHHHHHHHHHHHHHHHHS-SSTT-----SS------SS--HHHHH--SSSGGGGSGGGHHHHHHHHHHHHHHHHTSHHHHHHHHHHHHHHHHHHHHHHHHHHTTHHHHHHHHHHHHHTTS-THHHHHHHHHHHHHHHHHHHIIIIIHHHHHHHHHHHHHHHHHHHHSHHHHHHHHHH--TTTTHHHHHHHHHHTT--HHHHHHHHHHHHHH--HHHHHHHHHHHHHHHHHTT----HHHHHHHHHHHHHHHHHGGGSTTHHHHHHHHHHHHHT--GGGHHHHHHHHHHHHHHHHHHHHHHHHHHHHHHHHHH-TT--------TT--/-HHHHHHHHHHHHHHHHHHHHHHHHHH-HHHHHTTHHHHHHHHHHHHHHHHHHHHHHHHHHHHHHHHGGGGTHHHHHHHHHHHHHHHHHHHHHHHHHHHS-SSTT-----SS------SS--HHHHH--SSGGGGGSGGGHHHHHHHHHHHHHHHHTSHHHHHHHHHHHHHHHHHHHHHHHHHHTTHHHHHHHHHHHHHTTS-THHHHHHHHHHHHHHHHHHHIIIIIHHHHHHHHHHHHHHHHHHHHSHHHHHHHHHH--TTTTHHHHHHHHHHTT--HHHHHHHHHHHHHH--HHHHHHHHHHHHHHHHHTT----HHHHHHHHHHHHHIIIIITTSTTHHHHHHHHHHHHHT--GGGHHHHHHHHHHHHHHHHHHHHHHHHHHHHHHHHHH-TT--------TT--

pLDDT: mean 86.75, std 13.62, range [22.42, 98.19]

Solvent-accessible surface area (backbone atoms only — not comparable to full-atom values): 40066 Å² total; per-residue (Å²): 112,68,69,38,45,62,54,41,43,66,56,49,49,35,49,47,27,37,52,50,17,34,49,42,1,60,76,39,31,81,63,19,48,70,30,32,64,57,12,48,51,45,52,46,57,50,61,70,45,44,47,64,46,52,39,36,46,37,17,36,54,37,21,58,52,40,62,42,46,82,56,50,69,59,54,53,42,51,50,53,52,21,51,51,46,12,46,53,42,17,52,51,33,41,53,49,40,68,75,49,53,37,31,77,82,46,61,63,75,60,90,68,77,69,72,52,71,66,87,75,75,56,60,46,64,51,57,30,39,84,24,27,50,44,46,71,33,67,71,27,46,55,20,29,48,53,50,17,43,48,46,5,47,15,24,33,71,31,60,70,37,12,49,54,52,44,53,51,32,47,54,49,38,54,52,49,49,49,51,48,54,60,54,55,71,46,36,34,60,18,44,8,26,31,28,5,24,56,29,30,69,45,65,76,67,56,57,57,26,50,53,41,43,54,49,49,48,52,52,45,49,53,48,42,53,52,55,46,45,45,50,40,15,32,74,18,45,36,71,64,28,31,53,34,44,72,69,40,40,55,64,33,30,52,46,10,51,41,47,51,28,46,71,81,23,40,69,51,43,53,52,31,38,51,73,55,65,50,49,64,64,58,47,65,57,44,48,72,50,29,59,32,42,30,25,23,28,52,3,19,51,46,20,36,50,51,56,41,50,33,44,21,61,68,47,83,84,43,72,67,52,48,53,48,40,48,50,50,13,41,48,38,16,48,54,25,57,66,38,86,66,17,68,61,52,40,43,51,50,52,29,32,67,66,54,47,66,72,80,49,45,49,57,49,47,51,55,47,62,72,43,40,32,62,23,27,21,44,17,49,45,45,40,54,29,48,47,36,34,43,34,54,76,65,35,76,78,60,68,83,81,64,79,74,71,73,71,78,115,114,70,69,38,44,60,54,40,42,66,56,50,49,34,48,48,26,37,52,52,17,33,51,42,1,59,76,40,31,81,64,19,48,71,29,30,57,56,11,47,39,44,52,16,56,50,34,43,44,44,41,64,46,51,39,36,45,37,17,34,55,38,21,56,50,40,62,42,44,80,56,50,70,58,52,54,43,51,51,54,53,22,51,52,47,13,47,52,44,18,52,51,35,39,54,51,40,68,74,50,54,36,32,76,84,47,62,64,74,63,90,68,76,69,71,50,67,65,83,72,75,58,62,65,63,50,58,38,63,97,46,74,72,45,46,40,28,56,73,26,48,55,21,30,48,53,51,17,42,53,48,6,46,50,34,37,70,40,60,68,64,13,49,54,52,44,52,50,32,47,25,50,35,51,22,50,48,39,36,49,54,59,55,54,71,47,36,33,58,17,46,9,26,30,30,5,24,57,27,30,68,44,66,78,65,57,59,54,25,50,53,41,44,53,48,49,46,51,52,47,47,53,48,44,54,52,55,46,45,46,50,40,14,33,72,19,45,36,72,63,26,31,52,37,44,72,69,40,38,55,63,33,30,52,44,9,52,42,47,50,27,44,72,79,22,40,68,53,41,52,52,31,38,51,76,56,65,48,45,62,64,55,48,66,57,44,48,72,50,29,58,32,41,28,24,23,28,52,3,18,51,47,21,37,49,50,55,40,50,34,44,20,62,69,48,83,83,44,71,64,51,49,52,48,39,48,51,49,13,42,49,38,16,47,55,24,58,66,38,87,67,17,68,59,52,40,43,51,49,52,28,32,69,64,48,47,64,72,80,50,45,52,57,50,48,51,54,47,62,73,43,40,33,63,24,27,20,44,18,49,45,44,41,54,30,49,46,36,34,43,34,56,76,64,35,77,78,61,68,82,78,64,78,75,71,64,74,80,113